Protein AF-A0A4U5NHH9-F1 (afdb_monomer_lite)

Foldseek 3Di:
DLVQLVCVVVVVDDLVVLVVVCVVVVVFDLVDALQVQQVVLVPPPPDDPDDDDDDDDDDPPPPPPPPPDPPPPFLLWFFDDDDPPQQPLNDPSGPDDPSSLCLQAPADDPDPVCPVVVVSSLSRHPNPDVVSVVVVCVLVVLLVLLLCCQVPAFKKFFDLDAADDPDDDDDVVVVVLVNRAIFTHHDDPVVCVVSVVVLSNGHLHSLNVSLVSNLVSLQVLLVCCLPVQSVRGIHGALQSVLVSVLSCVSSSNLVVLLVSLLSVLVSLQSNLVSCVNNVRQFQRLPRSLSNLLLSLLSCLVVVVVLLPDPCNLSSLLSLLVSLVVQLPPPDLLHFHALSSLLSLQSSLLSLVSSCVVPVVSVPRDDNVSSVVQFADLDAPPDAFDADDDDQLVVLLVVLVCLVGPLTDRNVVLVVLLVVVVDTNNLLSNLLSLLVSLLVVFPPLVSLLSSLSSNSSSLSSDQSQSSNLQVLLLLLVFQPNPDNNAPPPDPSNDPDPRSLLSNLSSLLLNCLSNSYPPQSSLVRLLRGQQVVLLDLDADDPPVSLVSSLSSLLSSLQNVLLLLLLASDLIDRNVVPDDDDDPRDGSSSSSSSSNLSPRCLVVLLSVLQSLLCNLPPDPDPDPSSVSSCPSVPDPCCVSPVNSSSVSSLLSNLQHPSQLVSVLVCLVVVVLCSNVSHPDLLSSLLSLLRNNDHPVCVVVSVLLNVQVVPDLLSNLLSLLVPDDPRCVSSSVSSLVSVLVVLVVVLVPDDDPVVNVVSVVVSVVSVVSNVVSVVVSVVVVPCVPPVDDDPPPPPPPDSDD

Sequence (797 aa):
MLLFYELQRTGIFSHAKYVQALIRTGELSPEHPVMLKLRDGGSEDKGSLADKENGREFREEVIKPRSSDKSGKDAKAELIEDEPDNHILMSKNDNLTRHERFLIHLPIQQIEMNRSERNQRLVMLYGISDEREHATVTPRKVADNIVKIWQKKVNLEVPDLPPLPKTIVDASAKEVMNNREPKFRRKPAETYAECIATFKTQTYYDQHVIAAMCAESFIDMFRDFVSKGSSSHVIPTSESLDVLFYLMEYCQNINEIISISIELIPLLIAADDVLSQRQIPIIPGSLSAQHGYVITTYLSSHYQYFLMHPDAYKVLRGLFKLVEPQLRCKDRESCISAWARSISIFMLTAKMDLIKVNKDLVVVGKLSDLKSVFPSADVPSSPPKYSNGDRESAFSEMMKDLKLRRFMNYFDFKKKLSLLGQPGAGVSLVVAAFTAARDCGRRVEVLSDIATLVAHFAANKSIEADIYVVIDELCCSQKCKDKILPSSSRLKTDDIENIYAMATLTALLAAKHCVSAHALIVRLLEGVFRPFTGGKPIPGADKLEHMYRGLLLGTFIISMLICGTELPFCVDPVKQEKPGDRMPSDIRGIRTLFIRELNDTLMPILSILFLVAEPDKGDDDRATARTAWFKAPQYTASIQPVLKAAIRSICEQDWVNQRVFELCEKGRLEMFAKLRNNSQSQKIIRLALRRKCERNLKEELIANAENTVRLFLTRLFSSMNVWNMRAIIYDLRLMIKENEKIEKSTHTAFTQHQMLHLYDNLTQTIAGSCREYFMTMSPDKEGLQPIKVGKGFQLSR

pLDDT: mean 79.57, std 16.96, range [22.41, 98.44]

InterPro domains:
  IPR021990 Mediator complex, subunit Med12, LCEWAV-domain [PF12145] (2-125)

Organism: Steinernema carpocapsae (NCBI:txid34508)

Structure (mmCIF, N/CA/C/O backbone):
data_AF-A0A4U5NHH9-F1
#
_entry.id   AF-A0A4U5NHH9-F1
#
loop_
_atom_site.group_PDB
_atom_site.id
_atom_site.type_symbol
_atom_site.label_atom_id
_atom_site.label_alt_id
_atom_site.label_comp_id
_atom_site.label_asym_id
_atom_site.label_entity_id
_atom_site.label_seq_id
_atom_site.pdbx_PDB_ins_code
_atom_site.Cartn_x
_atom_site.Cartn_y
_atom_site.Cartn_z
_atom_site.occupancy
_atom_site.B_iso_or_equiv
_atom_site.auth_seq_id
_atom_site.auth_comp_id
_atom_site.auth_asym_id
_atom_site.auth_atom_id
_atom_site.pdbx_PDB_model_num
ATOM 1 N N . MET A 1 1 ? -22.330 -1.754 -6.423 1.00 69.25 1 MET A N 1
ATOM 2 C CA . MET A 1 1 ? -22.900 -1.338 -5.122 1.00 69.25 1 MET A CA 1
ATOM 3 C C . MET A 1 1 ? -22.380 -0.002 -4.625 1.00 69.25 1 MET A C 1
ATOM 5 O O . MET A 1 1 ? -23.215 0.847 -4.341 1.00 69.25 1 MET A O 1
ATOM 9 N N . LEU A 1 2 ? -21.061 0.231 -4.622 1.00 73.62 2 LEU A N 1
ATOM 10 C CA . LEU A 1 2 ? -20.434 1.511 -4.249 1.00 73.62 2 LEU A CA 1
ATOM 11 C C . LEU A 1 2 ? -21.160 2.761 -4.792 1.00 73.62 2 LEU A C 1
ATOM 13 O O . LEU A 1 2 ? -21.500 3.657 -4.030 1.00 73.62 2 LEU A O 1
ATOM 17 N N . LEU A 1 3 ? -21.476 2.791 -6.094 1.00 81.75 3 LEU A N 1
ATOM 18 C CA . LEU A 1 3 ? -22.177 3.924 -6.714 1.00 81.75 3 LEU A CA 1
ATOM 19 C C . LEU A 1 3 ? -23.520 4.247 -6.040 1.00 81.75 3 LEU A C 1
ATOM 21 O O . LEU A 1 3 ? -23.795 5.406 -5.761 1.00 81.75 3 LEU A O 1
ATOM 25 N N . PHE A 1 4 ? -24.360 3.246 -5.773 1.00 78.88 4 PHE A N 1
ATOM 26 C CA . PHE A 1 4 ? -25.671 3.486 -5.164 1.00 78.88 4 PHE A CA 1
ATOM 27 C C . PHE A 1 4 ? -25.554 3.972 -3.720 1.00 78.88 4 PHE A C 1
ATOM 29 O O . PHE A 1 4 ? -26.330 4.832 -3.311 1.00 78.88 4 PHE A O 1
ATOM 36 N N . TYR A 1 5 ? -24.569 3.467 -2.975 1.00 79.56 5 TYR A N 1
ATOM 37 C CA . TYR A 1 5 ? -24.285 3.954 -1.629 1.00 79.56 5 TYR A CA 1
ATOM 38 C C . TYR A 1 5 ? -23.876 5.436 -1.644 1.00 79.56 5 TYR A C 1
ATOM 40 O O . TYR A 1 5 ? -24.412 6.235 -0.878 1.00 79.56 5 TYR A O 1
ATOM 48 N N . GLU A 1 6 ? -23.017 5.841 -2.583 1.00 83.00 6 GLU A N 1
ATOM 49 C CA . GLU A 1 6 ? -22.634 7.248 -2.756 1.00 83.00 6 GLU A CA 1
ATOM 50 C C . GLU A 1 6 ? -23.805 8.136 -3.203 1.00 83.00 6 GLU A C 1
ATOM 52 O O . GLU A 1 6 ? -23.974 9.253 -2.706 1.00 83.00 6 GLU A O 1
ATOM 57 N N . LEU A 1 7 ? -24.669 7.640 -4.092 1.00 86.25 7 LEU A N 1
ATOM 58 C CA . LEU A 1 7 ? -25.895 8.345 -4.476 1.00 86.25 7 LEU A CA 1
ATOM 59 C C . LEU A 1 7 ? -26.855 8.505 -3.289 1.00 86.25 7 LEU A C 1
ATOM 61 O O . LEU A 1 7 ? -27.512 9.537 -3.171 1.00 86.25 7 LEU A O 1
ATOM 65 N N . GLN A 1 8 ? -26.922 7.518 -2.392 1.00 83.94 8 GLN A N 1
ATOM 66 C CA . GLN A 1 8 ? -27.705 7.622 -1.163 1.00 83.94 8 GLN A CA 1
ATOM 67 C C . GLN A 1 8 ? -27.115 8.662 -0.209 1.00 83.94 8 GLN A C 1
ATOM 69 O O . GLN A 1 8 ? -27.837 9.524 0.288 1.00 83.94 8 GLN A O 1
ATOM 74 N N . ARG A 1 9 ? -25.797 8.628 0.006 1.00 81.44 9 ARG A N 1
ATOM 75 C CA . ARG A 1 9 ? -25.081 9.576 0.872 1.00 81.44 9 ARG A CA 1
ATOM 76 C C . ARG A 1 9 ? -25.220 11.023 0.399 1.00 81.44 9 ARG A C 1
ATOM 78 O O . ARG A 1 9 ? -25.359 11.928 1.213 1.00 81.44 9 ARG A O 1
ATOM 85 N N . THR A 1 10 ? -25.195 11.240 -0.912 1.00 84.19 10 THR A N 1
ATOM 86 C CA . THR A 1 10 ? -25.383 12.565 -1.528 1.00 84.19 10 THR A CA 1
ATOM 87 C C . THR A 1 10 ? -26.850 12.997 -1.604 1.00 84.19 10 THR A C 1
ATOM 89 O O . THR A 1 10 ? -27.135 14.106 -2.049 1.00 84.19 10 THR A O 1
ATOM 92 N N . GLY A 1 11 ? -27.790 12.149 -1.169 1.00 84.25 11 GLY A N 1
ATOM 93 C CA . GLY A 1 11 ? -29.225 12.432 -1.187 1.00 84.25 11 GLY A CA 1
ATOM 94 C C . GLY A 1 11 ? -29.874 12.350 -2.573 1.00 84.25 11 GLY A C 1
ATOM 95 O O . GLY A 1 11 ? -31.059 12.650 -2.704 1.00 84.25 11 GLY A O 1
ATOM 96 N N . ILE A 1 12 ? -29.130 11.930 -3.602 1.00 88.62 12 ILE A N 1
ATOM 97 C CA . ILE A 1 12 ? -29.624 11.764 -4.978 1.00 88.62 12 ILE A CA 1
ATOM 98 C C . ILE A 1 12 ? -30.535 10.532 -5.080 1.00 88.62 12 ILE A C 1
ATOM 100 O O . ILE A 1 12 ? -31.509 10.525 -5.831 1.00 88.62 12 ILE A O 1
ATOM 104 N N . PHE A 1 13 ? -30.238 9.486 -4.307 1.00 88.62 13 PHE A N 1
ATOM 105 C CA . PHE A 1 13 ? -31.019 8.255 -4.246 1.00 88.62 13 PHE A CA 1
ATOM 106 C C . PHE A 1 13 ? -31.612 8.047 -2.847 1.00 88.62 13 PHE A C 1
ATOM 108 O O . PHE A 1 13 ? -30.952 8.271 -1.839 1.00 88.62 13 PHE A O 1
ATOM 115 N N . SER A 1 14 ? -32.858 7.572 -2.770 1.00 87.06 14 SER A N 1
ATOM 116 C CA . SER A 1 14 ? -33.499 7.192 -1.506 1.00 87.06 14 SER A CA 1
ATOM 117 C C . SER A 1 14 ? -33.954 5.742 -1.578 1.00 87.06 14 SER A C 1
ATOM 119 O O . SER A 1 14 ? -34.862 5.406 -2.344 1.00 87.06 14 SER A O 1
ATOM 121 N N . HIS A 1 15 ? -33.343 4.901 -0.741 1.00 87.38 15 HIS A N 1
ATOM 122 C CA . HIS A 1 15 ? -33.694 3.490 -0.624 1.00 87.38 15 HIS A CA 1
ATOM 123 C C . HIS A 1 15 ? -35.172 3.313 -0.249 1.00 87.38 15 HIS A C 1
ATOM 125 O O . HIS A 1 15 ? -35.880 2.545 -0.898 1.00 87.38 15 HIS A O 1
ATOM 131 N N . ALA A 1 16 ? -35.677 4.063 0.738 1.00 86.88 16 ALA A N 1
ATOM 132 C CA . ALA A 1 16 ? -37.088 3.995 1.118 1.00 86.88 16 ALA A CA 1
ATOM 133 C C . ALA A 1 16 ? -38.042 4.340 -0.024 1.00 86.88 16 ALA A C 1
ATOM 135 O O . ALA A 1 16 ? -38.977 3.583 -0.274 1.00 86.88 16 ALA A O 1
ATOM 136 N N . LYS A 1 17 ? -37.820 5.453 -0.740 1.00 89.62 17 LYS A N 1
ATOM 137 C CA . LYS A 1 17 ? -38.695 5.836 -1.864 1.00 89.62 17 LYS A CA 1
ATOM 138 C C . LYS A 1 17 ? -38.692 4.771 -2.956 1.00 89.62 17 LYS A C 1
ATOM 140 O O . LYS A 1 17 ? -39.743 4.459 -3.508 1.00 89.62 17 LYS A O 1
ATOM 145 N N . TYR A 1 18 ? -37.521 4.205 -3.233 1.00 89.94 18 TYR A N 1
ATOM 146 C CA . TYR A 1 18 ? -37.359 3.133 -4.201 1.00 89.94 18 TYR A CA 1
ATOM 147 C C . TYR A 1 18 ? -38.141 1.873 -3.799 1.00 89.94 18 TYR A C 1
ATOM 149 O O . TYR A 1 18 ? -38.974 1.406 -4.570 1.00 89.94 18 TYR A O 1
ATOM 157 N N . VAL A 1 19 ? -37.969 1.371 -2.570 1.00 90.25 19 VAL A N 1
ATOM 158 C CA . VAL A 1 19 ? -38.701 0.186 -2.083 1.00 90.25 19 VAL A CA 1
ATOM 159 C C . VAL A 1 19 ? -40.208 0.440 -2.007 1.00 90.25 19 VAL A C 1
ATOM 161 O O . VAL A 1 19 ? -40.994 -0.409 -2.414 1.00 90.25 19 VAL A O 1
ATOM 164 N N . GLN A 1 20 ? -40.638 1.619 -1.553 1.00 90.12 20 GLN A N 1
ATOM 165 C CA . GLN A 1 20 ? -42.059 1.982 -1.526 1.00 90.12 20 GLN A CA 1
ATOM 166 C C . GLN A 1 20 ? -42.687 1.994 -2.923 1.00 90.12 20 GLN A C 1
ATOM 168 O O . GLN A 1 20 ? -43.838 1.586 -3.066 1.00 90.12 20 GLN A O 1
ATOM 173 N N . ALA A 1 21 ? -41.961 2.449 -3.947 1.00 91.81 21 ALA A N 1
ATOM 174 C CA . ALA A 1 21 ? -42.442 2.409 -5.324 1.00 91.81 21 ALA A CA 1
ATOM 175 C C . ALA A 1 21 ? -42.633 0.966 -5.809 1.00 91.81 21 ALA A C 1
ATOM 177 O O . ALA A 1 21 ? -43.685 0.664 -6.361 1.00 91.81 21 ALA A O 1
ATOM 178 N N . LEU A 1 22 ? -41.680 0.075 -5.519 1.00 91.69 22 LEU A N 1
ATOM 179 C CA . LEU A 1 22 ? -41.764 -1.346 -5.879 1.00 91.69 22 LEU A CA 1
ATOM 180 C C . LEU A 1 22 ? -42.919 -2.070 -5.176 1.00 91.69 22 LEU A C 1
ATOM 182 O O . LEU A 1 22 ? -43.572 -2.922 -5.771 1.00 91.69 22 LEU A O 1
ATOM 186 N N . ILE A 1 23 ? -43.207 -1.708 -3.923 1.00 89.81 23 ILE A N 1
ATOM 187 C CA . ILE A 1 23 ? -44.384 -2.222 -3.210 1.00 89.81 23 ILE A CA 1
ATOM 188 C C . ILE A 1 23 ? -45.669 -1.727 -3.884 1.00 89.81 23 ILE A C 1
ATOM 190 O O . ILE A 1 23 ? -46.601 -2.497 -4.090 1.00 89.81 23 ILE A O 1
ATOM 194 N N . ARG A 1 24 ? -45.725 -0.444 -4.269 1.00 91.38 24 ARG A N 1
ATOM 195 C CA . ARG A 1 24 ? -46.897 0.137 -4.947 1.00 91.38 24 ARG A CA 1
ATOM 196 C C . ARG A 1 24 ? -47.147 -0.465 -6.328 1.00 91.38 24 ARG A C 1
ATOM 198 O O . ARG A 1 24 ? -48.305 -0.566 -6.716 1.00 91.38 24 ARG A O 1
ATOM 205 N N . THR A 1 25 ? -46.100 -0.831 -7.069 1.00 91.69 25 THR A N 1
ATOM 206 C CA . THR A 1 25 ? -46.230 -1.481 -8.385 1.00 91.69 25 THR A CA 1
ATOM 207 C C . THR A 1 25 ? -46.470 -2.989 -8.291 1.00 91.69 25 THR A C 1
ATOM 209 O O . THR A 1 25 ? -46.743 -3.614 -9.311 1.00 91.69 25 THR A O 1
ATOM 212 N N . GLY A 1 26 ? -46.411 -3.574 -7.087 1.00 86.94 26 GLY A N 1
ATOM 213 C CA . GLY A 1 26 ? -46.574 -5.012 -6.860 1.00 86.94 26 GLY A CA 1
ATOM 214 C C . GLY A 1 26 ? -45.333 -5.847 -7.193 1.00 86.94 26 GLY A C 1
ATOM 215 O O . GLY A 1 26 ? -45.392 -7.071 -7.136 1.00 86.94 26 GLY A O 1
ATOM 216 N N . GLU A 1 27 ? -44.203 -5.212 -7.516 1.00 86.56 27 GLU A N 1
ATOM 217 C CA . GLU A 1 27 ? -42.927 -5.886 -7.797 1.00 86.56 27 GLU A CA 1
ATOM 218 C C . GLU A 1 27 ? -42.275 -6.471 -6.534 1.00 86.56 27 GLU A C 1
ATOM 220 O O . GLU A 1 27 ? -41.502 -7.424 -6.620 1.00 86.56 27 GLU A O 1
ATOM 225 N N . LEU A 1 28 ? -42.592 -5.920 -5.356 1.00 87.56 28 LEU A N 1
ATOM 226 C CA . LEU A 1 28 ? -42.229 -6.469 -4.047 1.00 87.56 28 LEU A CA 1
ATOM 227 C C . LEU A 1 28 ? -43.479 -6.619 -3.174 1.00 87.56 28 LEU A C 1
ATOM 229 O O . LEU A 1 28 ? -44.285 -5.696 -3.082 1.00 87.56 28 LEU A O 1
ATOM 233 N N . SER A 1 29 ? -43.610 -7.752 -2.482 1.00 85.88 29 SER A N 1
ATOM 234 C CA . SER A 1 29 ? -44.716 -8.009 -1.553 1.00 85.88 29 SER A CA 1
ATOM 235 C C . SER A 1 29 ? -44.216 -8.660 -0.256 1.00 85.88 29 SER A C 1
ATOM 237 O O . SER A 1 29 ? -43.422 -9.599 -0.331 1.00 85.88 29 SER A O 1
ATOM 239 N N . PRO A 1 30 ? -44.691 -8.221 0.930 1.00 81.81 30 PRO A N 1
ATOM 240 C CA . PRO A 1 30 ? -44.375 -8.870 2.207 1.00 81.81 30 PRO A CA 1
ATOM 241 C C . PRO A 1 30 ? -44.902 -10.306 2.304 1.00 81.81 30 PRO A C 1
ATOM 243 O O . PRO A 1 30 ? -44.380 -11.082 3.098 1.00 81.81 30 PRO A O 1
ATOM 246 N N . GLU A 1 31 ? -45.937 -10.648 1.532 1.00 83.56 31 GLU A N 1
ATOM 247 C CA . GLU A 1 31 ? -46.537 -11.990 1.504 1.00 83.56 31 GLU A CA 1
ATOM 248 C C . GLU A 1 31 ? -45.665 -12.996 0.746 1.00 83.56 31 GLU A C 1
ATOM 250 O O . GLU A 1 31 ? -45.766 -14.196 0.977 1.00 83.56 31 GLU A O 1
ATOM 255 N N . HIS A 1 32 ? -44.764 -12.502 -0.111 1.00 85.38 32 HIS A N 1
ATOM 256 C CA . HIS A 1 32 ? -43.812 -13.314 -0.866 1.00 85.38 32 HIS A CA 1
ATOM 257 C C . HIS A 1 32 ? -42.369 -12.865 -0.572 1.00 85.38 32 HIS A C 1
ATOM 259 O O . HIS A 1 32 ? -41.725 -12.268 -1.444 1.00 85.38 32 HIS A O 1
ATOM 265 N N . PRO A 1 33 ? -41.857 -13.122 0.651 1.00 86.94 33 PRO A N 1
ATOM 266 C CA . PRO A 1 33 ? -40.507 -12.752 1.054 1.00 86.94 33 PRO A CA 1
ATOM 267 C C . PRO A 1 33 ? -39.437 -13.198 0.057 1.00 86.94 33 PRO A C 1
ATOM 269 O O . PRO A 1 33 ? -39.414 -14.344 -0.396 1.00 86.94 33 PRO A O 1
ATOM 272 N N . VAL A 1 34 ? -38.502 -12.298 -0.246 1.00 88.12 34 VAL A N 1
ATOM 273 C CA . VAL A 1 34 ? -37.460 -12.547 -1.255 1.00 88.12 34 VAL A CA 1
ATOM 274 C C . VAL A 1 34 ? -36.578 -13.747 -0.899 1.00 88.12 34 VAL A C 1
ATOM 276 O O . VAL A 1 34 ? -36.180 -14.503 -1.785 1.00 88.12 34 VAL A O 1
ATOM 279 N N . MET A 1 35 ? -36.285 -13.958 0.388 1.00 84.19 35 MET A N 1
ATOM 280 C CA . MET A 1 35 ? -35.386 -15.033 0.820 1.00 84.19 35 MET A CA 1
ATOM 281 C C . MET A 1 35 ? -35.997 -16.434 0.671 1.00 84.19 35 MET A C 1
ATOM 283 O O . MET A 1 35 ? -35.245 -17.398 0.547 1.00 84.19 35 MET A O 1
ATOM 287 N N . LEU A 1 36 ? -37.329 -16.564 0.588 1.00 81.19 36 LEU A N 1
ATOM 288 C CA . LEU A 1 36 ? -37.978 -17.847 0.282 1.00 81.19 36 LEU A CA 1
ATOM 289 C C . LEU A 1 36 ? -37.683 -18.292 -1.157 1.00 81.19 36 LEU A C 1
ATOM 291 O O . LEU A 1 36 ? -37.339 -19.447 -1.386 1.00 81.19 36 LEU A O 1
ATOM 295 N N . LYS A 1 37 ? -37.687 -17.358 -2.119 1.00 77.81 37 LYS A N 1
ATOM 296 C CA . LYS A 1 37 ? -37.381 -17.653 -3.533 1.00 77.81 37 LYS A CA 1
ATOM 297 C C . LYS A 1 37 ? -35.957 -18.172 -3.742 1.00 77.81 37 LYS A C 1
ATOM 299 O O . LYS A 1 37 ? -35.717 -18.988 -4.626 1.00 77.81 37 LYS A O 1
ATOM 304 N N . LEU A 1 38 ? -35.014 -17.697 -2.927 1.00 74.75 38 LEU A N 1
ATOM 305 C CA . LEU A 1 38 ? -33.631 -18.188 -2.911 1.00 74.75 38 LEU A CA 1
ATOM 306 C C . LEU A 1 38 ? -33.530 -19.636 -2.417 1.00 74.75 38 LEU A C 1
ATOM 308 O O . LEU A 1 38 ? -32.639 -20.363 -2.843 1.00 74.75 38 LEU A O 1
ATOM 312 N N . ARG A 1 39 ? -34.431 -20.052 -1.523 1.00 68.19 39 ARG A N 1
ATOM 313 C CA . ARG A 1 39 ? -34.451 -21.395 -0.937 1.00 68.19 39 ARG A CA 1
ATOM 314 C C . ARG A 1 39 ? -35.112 -22.412 -1.867 1.00 68.19 39 ARG A C 1
ATOM 316 O O . ARG A 1 39 ? -34.568 -23.499 -2.040 1.00 68.19 39 ARG A O 1
ATOM 323 N N . ASP A 1 40 ? -36.219 -22.034 -2.502 1.00 56.06 40 ASP A N 1
ATOM 324 C CA . ASP A 1 40 ? -36.973 -22.909 -3.413 1.00 56.06 40 ASP A CA 1
ATOM 325 C C . ASP A 1 40 ? -36.235 -23.174 -4.738 1.00 56.06 40 ASP A C 1
ATOM 327 O O . ASP A 1 40 ? -36.445 -24.202 -5.375 1.00 56.06 40 ASP A O 1
ATOM 331 N N . GLY A 1 41 ? -35.299 -22.302 -5.133 1.00 50.56 41 GLY A N 1
ATOM 332 C CA . GLY A 1 41 ? -34.417 -22.531 -6.285 1.00 50.56 41 GLY A CA 1
ATOM 333 C C . GLY A 1 41 ? -33.296 -23.557 -6.050 1.00 50.56 41 GLY A C 1
ATOM 334 O O . GLY A 1 41 ? -32.590 -23.902 -6.992 1.00 50.56 41 GLY A O 1
ATOM 335 N N . GLY A 1 42 ? -33.105 -24.036 -4.813 1.00 41.00 42 GLY A N 1
ATOM 336 C CA . GLY A 1 42 ? -32.042 -24.981 -4.446 1.00 41.00 42 GLY A CA 1
ATOM 337 C C . GLY A 1 42 ? -32.467 -26.454 -4.388 1.00 41.00 42 GLY A C 1
ATOM 338 O O . GLY A 1 42 ? -31.621 -27.312 -4.133 1.00 41.00 42 GLY A O 1
ATOM 339 N N . SER A 1 43 ? -33.753 -26.765 -4.588 1.00 33.81 43 SER A N 1
ATOM 340 C CA . SER A 1 43 ? -34.321 -28.108 -4.376 1.00 33.81 43 SER A CA 1
ATOM 341 C C . SER A 1 43 ? -34.716 -28.880 -5.641 1.00 33.81 43 SER A C 1
ATOM 343 O O . SER A 1 43 ? -35.137 -30.027 -5.514 1.00 33.81 43 SER A O 1
ATOM 345 N N . GLU A 1 44 ? -34.532 -28.334 -6.847 1.00 34.78 44 GLU A N 1
ATOM 346 C CA . GLU A 1 44 ? -34.927 -29.005 -8.104 1.00 34.78 44 GLU A CA 1
ATOM 347 C C . GLU A 1 44 ? -33.790 -29.696 -8.884 1.00 34.78 44 GLU A C 1
ATOM 349 O O . GLU A 1 44 ? -33.985 -30.056 -10.037 1.00 34.78 44 GLU A O 1
ATOM 354 N N . ASP A 1 45 ? -32.633 -29.980 -8.272 1.00 35.28 45 ASP A N 1
ATOM 355 C CA . ASP A 1 45 ? -31.540 -30.708 -8.959 1.00 35.28 45 ASP A CA 1
ATOM 356 C C . ASP A 1 45 ? -31.234 -32.088 -8.347 1.00 35.28 45 ASP A C 1
ATOM 358 O O . ASP A 1 45 ? -30.093 -32.544 -8.243 1.00 35.28 45 ASP A O 1
ATOM 362 N N . LYS A 1 46 ? -32.294 -32.789 -7.923 1.00 33.53 46 LYS A N 1
ATOM 363 C CA . LYS A 1 46 ? -32.277 -34.233 -7.630 1.00 33.53 46 LYS A CA 1
ATOM 364 C C . LYS A 1 46 ? -33.548 -34.913 -8.135 1.00 33.53 46 LYS A C 1
ATOM 366 O O . LYS A 1 46 ? -34.302 -35.495 -7.362 1.00 33.53 46 LYS A O 1
ATOM 371 N N . GLY A 1 47 ? -33.786 -34.860 -9.442 1.00 31.66 47 GLY A N 1
ATOM 372 C CA . GLY A 1 47 ? -34.864 -35.648 -10.034 1.00 31.66 47 GLY A CA 1
ATOM 373 C C . GLY A 1 47 ? -35.176 -35.325 -11.485 1.00 31.66 47 GLY A C 1
ATOM 374 O O . GLY A 1 47 ? -36.215 -34.742 -11.748 1.00 31.66 47 GLY A O 1
ATOM 375 N N . SER A 1 48 ? -34.297 -35.710 -12.416 1.00 27.16 48 SER A N 1
ATOM 376 C CA . SER A 1 48 ? -34.642 -36.220 -13.765 1.00 27.16 48 SER A CA 1
ATOM 377 C C . SER A 1 48 ? -33.413 -36.212 -14.683 1.00 27.16 48 SER A C 1
ATOM 379 O O . SER A 1 48 ? -33.281 -35.425 -15.612 1.00 27.16 48 SER A O 1
ATOM 381 N N . LEU A 1 49 ? -32.496 -37.155 -14.453 1.00 32.69 49 LEU A N 1
ATOM 382 C CA . LEU A 1 49 ? -31.588 -37.624 -15.505 1.00 32.69 49 LEU A CA 1
ATOM 383 C C . LEU A 1 49 ? -32.340 -38.646 -16.369 1.00 32.69 49 LEU A C 1
ATOM 385 O O . LEU A 1 49 ? -32.089 -39.842 -16.278 1.00 32.69 49 LEU A O 1
ATOM 389 N N . ALA A 1 50 ? -33.321 -38.171 -17.132 1.00 32.19 50 ALA A N 1
ATOM 390 C CA . ALA A 1 50 ? -33.893 -38.830 -18.303 1.00 32.19 50 ALA A CA 1
ATOM 391 C C . ALA A 1 50 ? -34.895 -37.860 -18.940 1.00 32.19 50 ALA A C 1
ATOM 393 O O . ALA A 1 50 ? -35.712 -37.272 -18.240 1.00 32.19 50 ALA A O 1
ATOM 394 N N . ASP A 1 51 ? -34.823 -37.733 -20.259 1.00 32.28 51 ASP A N 1
ATOM 395 C CA . ASP A 1 51 ? -35.775 -37.036 -21.125 1.00 32.28 51 ASP A CA 1
ATOM 396 C C . ASP A 1 51 ? -35.743 -35.504 -21.114 1.00 32.28 51 ASP A C 1
ATOM 398 O O . ASP A 1 51 ? -36.586 -34.828 -20.527 1.00 32.28 51 ASP A O 1
ATOM 402 N N . LYS A 1 52 ? -34.796 -34.967 -21.895 1.00 29.83 52 LYS A N 1
ATOM 403 C CA . LYS A 1 52 ? -35.024 -33.872 -22.861 1.00 29.83 52 LYS A CA 1
ATOM 404 C C . LYS A 1 52 ? -33.817 -33.741 -23.797 1.00 29.83 52 LYS A C 1
ATOM 406 O O . LYS A 1 52 ? -33.067 -32.771 -23.774 1.00 29.83 52 LYS A O 1
ATOM 411 N N . GLU A 1 53 ? -33.641 -34.749 -24.650 1.00 31.95 53 GLU A N 1
ATOM 412 C CA . GLU A 1 53 ? -33.075 -34.501 -25.975 1.00 31.95 53 GLU A CA 1
ATOM 413 C C . GLU A 1 53 ? -34.095 -33.702 -26.804 1.00 31.95 53 GLU A C 1
ATOM 415 O O . GLU A 1 53 ? -35.301 -33.925 -26.703 1.00 31.95 53 GLU A O 1
ATOM 420 N N . ASN A 1 54 ? -33.578 -32.815 -27.656 1.00 28.47 54 ASN A N 1
ATOM 421 C CA . ASN A 1 54 ? -34.267 -32.015 -28.678 1.00 28.47 54 ASN A CA 1
ATOM 422 C C . ASN A 1 54 ? -34.847 -30.658 -28.248 1.00 28.47 54 ASN A C 1
ATOM 424 O O . ASN A 1 54 ? -36.050 -30.457 -28.126 1.00 28.47 54 ASN A O 1
ATOM 428 N N . GLY A 1 55 ? -33.949 -29.672 -28.191 1.00 25.95 55 GLY A N 1
ATOM 429 C CA . GLY A 1 55 ? -34.265 -28.248 -28.297 1.00 25.95 55 GLY A CA 1
ATOM 430 C C . GLY A 1 55 ? -32.983 -27.437 -28.471 1.00 25.95 55 GLY A C 1
ATOM 431 O O . GLY A 1 55 ? -32.330 -27.095 -27.494 1.00 25.95 55 GLY A O 1
ATOM 432 N N . ARG A 1 56 ? -32.570 -27.196 -29.721 1.00 30.92 56 ARG A N 1
ATOM 433 C CA . ARG A 1 56 ? -31.403 -26.367 -30.062 1.00 30.92 56 ARG A CA 1
ATOM 434 C C . ARG A 1 56 ? -31.664 -24.912 -29.658 1.00 30.92 56 ARG A C 1
ATOM 436 O O . ARG A 1 56 ? -32.412 -24.229 -30.348 1.00 30.92 56 ARG A O 1
ATOM 443 N N . GLU A 1 57 ? -30.975 -24.429 -28.631 1.00 25.19 57 GLU A N 1
ATOM 444 C CA . GLU A 1 57 ? -30.714 -23.001 -28.434 1.00 25.19 57 GLU A CA 1
ATOM 445 C C . GLU A 1 57 ? -29.209 -22.734 -28.535 1.00 25.19 57 GLU A C 1
ATOM 447 O O . GLU A 1 57 ? -28.374 -23.465 -27.999 1.00 25.19 57 GLU A O 1
ATOM 452 N N . PHE A 1 58 ? -28.882 -21.706 -29.316 1.00 23.59 58 PHE A N 1
ATOM 453 C CA . PHE A 1 58 ? -27.540 -21.278 -29.688 1.00 23.59 58 PHE A CA 1
ATOM 454 C C . PHE A 1 58 ? -26.704 -20.924 -28.448 1.00 23.59 58 PHE A C 1
ATOM 456 O O . PHE A 1 58 ? -26.820 -19.836 -27.887 1.00 23.59 58 PHE A O 1
ATOM 463 N N . ARG A 1 59 ? -25.796 -21.822 -28.058 1.00 24.86 59 ARG A N 1
ATOM 464 C CA . ARG A 1 59 ? -24.576 -21.432 -27.349 1.00 24.86 59 ARG A CA 1
ATOM 465 C C . ARG A 1 59 ? -23.643 -20.788 -28.369 1.00 24.86 59 ARG A C 1
ATOM 467 O O . ARG A 1 59 ? -23.175 -21.467 -29.279 1.00 24.86 59 ARG A O 1
ATOM 474 N N . GLU A 1 60 ? -23.336 -19.505 -28.198 1.00 23.84 60 GLU A N 1
ATOM 475 C CA . GLU A 1 60 ? -22.065 -18.962 -28.679 1.00 23.84 60 GLU A CA 1
ATOM 476 C C . GLU A 1 60 ? -20.948 -19.698 -27.934 1.00 23.84 60 GLU A C 1
ATOM 478 O O . GLU A 1 60 ? -20.524 -19.330 -26.837 1.00 23.84 60 GLU A O 1
ATOM 483 N N . GLU A 1 61 ? -20.501 -20.808 -28.517 1.00 22.41 61 GLU A N 1
ATOM 484 C CA . GLU A 1 61 ? -19.185 -21.339 -28.226 1.00 22.41 61 GLU A CA 1
ATOM 485 C C . GLU A 1 61 ? -18.184 -20.252 -28.603 1.00 22.41 61 GLU A C 1
ATOM 487 O O . GLU A 1 61 ? -17.957 -19.954 -29.776 1.00 22.41 61 GLU A O 1
ATOM 492 N N . VAL A 1 62 ? -17.582 -19.642 -27.584 1.00 25.80 62 VAL A N 1
ATOM 493 C CA . VAL A 1 62 ? -16.313 -18.941 -27.723 1.00 25.80 62 VAL A CA 1
ATOM 494 C C . VAL A 1 62 ? -15.329 -19.972 -28.262 1.00 25.80 62 VAL A C 1
ATOM 496 O O . VAL A 1 62 ? -14.749 -20.764 -27.516 1.00 25.80 62 VAL A O 1
ATOM 499 N N . ILE A 1 63 ? -15.192 -19.993 -29.586 1.00 24.19 63 ILE A N 1
ATOM 500 C CA . ILE A 1 63 ? -14.150 -20.712 -30.299 1.00 24.19 63 ILE A CA 1
ATOM 501 C C . ILE A 1 63 ? -12.841 -20.155 -29.752 1.00 24.19 63 ILE A C 1
ATOM 503 O O . ILE A 1 63 ? -12.381 -19.089 -30.155 1.00 24.19 63 ILE A O 1
ATOM 507 N N . LYS A 1 64 ? -12.238 -20.872 -28.797 1.00 24.38 64 LYS A N 1
ATOM 508 C CA . LYS A 1 64 ? -10.816 -20.722 -28.509 1.00 24.38 64 LYS A CA 1
ATOM 509 C C . LYS A 1 64 ? -10.106 -20.970 -29.837 1.00 24.38 64 LYS A C 1
ATOM 511 O O . LYS A 1 64 ? -10.233 -22.081 -30.367 1.00 24.38 64 LYS A O 1
ATOM 516 N N . PRO A 1 65 ? -9.368 -19.999 -30.398 1.00 23.12 65 PRO A N 1
ATOM 517 C CA . PRO A 1 65 ? -8.503 -20.303 -31.515 1.00 23.12 65 PRO A CA 1
ATOM 518 C C . PRO A 1 65 ? -7.530 -21.367 -31.014 1.00 23.12 65 PRO A C 1
ATOM 520 O O . PRO A 1 65 ? -6.796 -21.144 -30.050 1.00 23.12 65 PRO A O 1
ATOM 523 N N . ARG A 1 66 ? -7.550 -22.550 -31.634 1.00 22.69 66 ARG A N 1
ATOM 524 C CA . ARG A 1 66 ? -6.415 -23.466 -31.565 1.00 22.69 66 ARG A CA 1
ATOM 525 C C . ARG A 1 66 ? -5.252 -22.725 -32.215 1.00 22.69 66 ARG A C 1
ATOM 527 O O . ARG A 1 66 ? -5.084 -22.789 -33.428 1.00 22.69 66 ARG A O 1
ATOM 534 N N . SER A 1 67 ? -4.480 -21.996 -31.415 1.00 26.64 67 SER A N 1
ATOM 535 C CA . SER A 1 67 ? -3.137 -21.604 -31.800 1.00 26.64 67 SER A CA 1
ATOM 536 C C . SER A 1 67 ? -2.359 -22.898 -31.993 1.00 26.64 67 SER A C 1
ATOM 538 O O . SER A 1 67 ? -2.077 -23.658 -31.065 1.00 26.64 67 SER A O 1
ATOM 540 N N . SER A 1 68 ? -2.072 -23.205 -33.250 1.00 27.05 68 SER A N 1
ATOM 541 C CA . SER A 1 68 ? -1.014 -24.127 -33.611 1.00 27.05 68 SER A CA 1
ATOM 542 C C . SER A 1 68 ? 0.312 -23.473 -33.237 1.00 27.05 68 SER A C 1
ATOM 544 O O . SER A 1 68 ? 1.013 -22.952 -34.095 1.00 27.05 68 SER A O 1
ATOM 546 N N . ASP A 1 69 ? 0.633 -23.489 -31.949 1.00 27.36 69 ASP A N 1
ATOM 547 C CA . ASP A 1 69 ? 1.961 -23.180 -31.451 1.00 27.36 69 ASP A CA 1
ATOM 548 C C . ASP A 1 69 ? 2.380 -24.286 -30.487 1.00 27.36 69 ASP A C 1
ATOM 550 O O . ASP A 1 69 ? 2.071 -24.302 -29.294 1.00 27.36 69 ASP A O 1
ATOM 554 N N . LYS A 1 70 ? 3.126 -25.252 -31.027 1.00 27.97 70 LYS A N 1
ATOM 555 C CA . LYS A 1 70 ? 3.934 -26.195 -30.246 1.00 27.97 70 LYS A CA 1
ATOM 556 C C . LYS A 1 70 ? 5.166 -25.479 -29.655 1.00 27.97 70 LYS A C 1
ATOM 558 O O . LYS A 1 70 ? 6.281 -25.971 -29.784 1.00 27.97 70 LYS A O 1
ATOM 563 N N . SER A 1 71 ? 4.968 -24.322 -29.023 1.00 31.39 71 SER A N 1
ATOM 564 C CA . SER A 1 71 ? 6.028 -23.494 -28.427 1.00 31.39 71 SER A CA 1
ATOM 565 C C . SER A 1 71 ? 5.663 -22.908 -27.048 1.00 31.39 71 SER A C 1
ATOM 567 O O . SER A 1 71 ? 6.473 -22.218 -26.440 1.00 31.39 71 SER A O 1
ATOM 569 N N . GLY A 1 72 ? 4.483 -23.219 -26.495 1.00 29.75 72 GLY A N 1
ATOM 570 C CA . GLY A 1 72 ? 3.953 -22.577 -25.280 1.00 29.75 72 GLY A CA 1
ATOM 571 C C . GLY A 1 72 ? 3.954 -23.402 -23.986 1.00 29.75 72 GLY A C 1
ATOM 572 O O . GLY A 1 72 ? 3.039 -23.230 -23.189 1.00 29.75 72 GLY A O 1
ATOM 573 N N . LYS A 1 73 ? 4.910 -24.315 -23.756 1.00 33.91 73 LYS A N 1
ATOM 574 C CA . LYS A 1 73 ? 5.006 -25.077 -22.484 1.00 33.91 73 LYS A CA 1
ATOM 575 C C . LYS A 1 73 ? 6.103 -24.604 -21.515 1.00 33.91 73 LYS A C 1
ATOM 577 O O . LYS A 1 73 ? 6.323 -25.263 -20.507 1.00 33.91 73 LYS A O 1
ATOM 582 N N . ASP A 1 74 ? 6.719 -23.446 -21.762 1.00 37.88 74 ASP A N 1
ATOM 583 C CA . ASP A 1 74 ? 7.851 -22.937 -20.968 1.00 37.88 74 ASP A CA 1
ATOM 584 C C . ASP A 1 74 ? 7.601 -21.551 -20.329 1.00 37.88 74 ASP A C 1
ATOM 586 O O . ASP A 1 74 ? 8.514 -20.729 -20.215 1.00 37.88 74 ASP A O 1
ATOM 590 N N . ALA A 1 75 ? 6.376 -21.238 -19.893 1.00 43.72 75 ALA A N 1
ATOM 591 C CA . ALA A 1 75 ? 6.142 -20.016 -19.119 1.00 43.72 75 ALA A CA 1
ATOM 592 C C . ALA A 1 75 ? 6.573 -20.218 -17.653 1.00 43.72 75 ALA A C 1
ATOM 594 O O . ALA A 1 75 ? 5.784 -20.591 -16.796 1.00 43.72 75 ALA A O 1
ATOM 595 N N . LYS A 1 76 ? 7.851 -19.964 -17.334 1.00 67.56 76 LYS A N 1
ATOM 596 C CA . LYS A 1 76 ? 8.325 -19.978 -15.933 1.00 67.56 76 LYS A CA 1
ATOM 597 C C . LYS A 1 76 ? 7.843 -18.779 -15.106 1.00 67.56 76 LYS A C 1
ATOM 599 O O . LYS A 1 76 ? 8.007 -18.810 -13.892 1.00 67.56 76 LYS A O 1
ATOM 604 N N . ALA A 1 77 ? 7.289 -17.732 -15.724 1.00 76.88 77 ALA A N 1
ATOM 605 C CA . ALA A 1 77 ? 6.758 -16.565 -15.020 1.00 76.88 77 ALA A CA 1
ATOM 606 C C . ALA A 1 77 ? 5.403 -16.129 -15.596 1.00 76.88 77 ALA A C 1
ATOM 608 O O . ALA A 1 77 ? 5.302 -15.867 -16.796 1.00 76.88 77 ALA A O 1
ATOM 609 N N . GLU A 1 78 ? 4.388 -16.026 -14.740 1.00 82.31 78 GLU A N 1
ATOM 610 C CA . GLU A 1 78 ? 2.990 -15.788 -15.114 1.00 82.31 78 GLU A CA 1
ATOM 611 C C . GLU A 1 78 ? 2.379 -14.637 -14.306 1.00 82.31 78 GLU A C 1
ATOM 613 O O . GLU A 1 78 ? 2.785 -14.343 -13.177 1.00 82.31 78 GLU A O 1
ATOM 618 N N . LEU A 1 79 ? 1.400 -13.954 -14.902 1.00 82.69 79 LEU A N 1
ATOM 619 C CA . LEU A 1 79 ? 0.632 -12.923 -14.211 1.00 82.69 79 LEU A CA 1
ATOM 620 C C . LEU A 1 79 ? -0.372 -13.570 -13.261 1.00 82.69 79 LEU A C 1
ATOM 622 O O . LEU A 1 79 ? -0.944 -14.610 -13.564 1.00 82.69 79 LEU A O 1
ATOM 626 N N . ILE A 1 80 ? -0.635 -12.909 -12.138 1.00 79.19 80 ILE A N 1
ATOM 627 C CA . ILE A 1 80 ? -1.642 -13.371 -11.182 1.00 79.19 80 ILE A CA 1
ATOM 628 C C . ILE A 1 80 ? -3.034 -13.185 -11.796 1.00 79.19 80 ILE A C 1
ATOM 630 O O . ILE A 1 80 ? -3.381 -12.074 -12.222 1.00 79.19 80 ILE A O 1
ATOM 634 N N . GLU A 1 81 ? -3.808 -14.267 -11.871 1.00 71.69 81 GLU A N 1
ATOM 635 C CA . GLU A 1 81 ? -5.231 -14.244 -12.220 1.00 71.69 81 GLU A CA 1
ATOM 636 C C . GLU A 1 81 ? -6.047 -13.646 -11.070 1.00 71.69 81 GLU A C 1
ATOM 638 O O . GLU A 1 81 ? -5.838 -14.007 -9.912 1.00 71.69 81 GLU A O 1
ATOM 643 N N . ASP A 1 82 ? -6.966 -12.733 -11.390 1.00 60.72 82 ASP A N 1
ATOM 644 C CA . ASP A 1 82 ? -7.896 -12.193 -10.398 1.00 60.72 82 ASP A CA 1
ATOM 645 C C . ASP A 1 82 ? -9.075 -13.147 -10.223 1.00 60.72 82 ASP A C 1
ATOM 647 O O . ASP A 1 82 ? -9.587 -13.699 -11.203 1.00 60.72 82 ASP A O 1
ATOM 651 N N . GLU A 1 83 ? -9.542 -13.298 -8.985 1.00 58.72 83 GLU A N 1
ATOM 652 C CA . GLU A 1 83 ? -10.828 -13.942 -8.752 1.00 58.72 83 GLU A CA 1
ATOM 653 C C . GLU A 1 83 ? -11.956 -13.091 -9.358 1.00 58.72 83 GLU A C 1
ATOM 655 O O . GLU A 1 83 ? -11.922 -11.857 -9.277 1.00 58.72 83 GLU A O 1
ATOM 660 N N . PRO A 1 84 ? -12.958 -13.716 -10.001 1.00 58.03 84 PRO A N 1
ATOM 661 C CA . PRO A 1 84 ? -14.094 -12.984 -10.535 1.00 58.03 84 PRO A CA 1
ATOM 662 C C . PRO A 1 84 ? -14.838 -12.273 -9.397 1.00 58.03 84 PRO A C 1
ATOM 664 O O . PRO A 1 84 ? -15.172 -12.898 -8.394 1.00 58.03 84 PRO A O 1
ATOM 667 N N . ASP A 1 85 ? -15.149 -10.987 -9.586 1.00 56.69 85 ASP A N 1
ATOM 668 C CA . ASP A 1 85 ? -15.930 -10.149 -8.657 1.00 56.69 85 ASP A CA 1
ATOM 669 C C . ASP A 1 85 ? -17.420 -10.547 -8.657 1.00 56.69 85 ASP A C 1
ATOM 671 O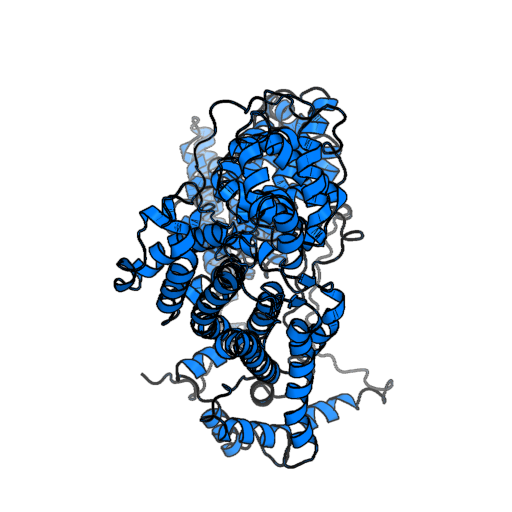 O . ASP A 1 85 ? -18.315 -9.783 -9.017 1.00 56.69 85 ASP A O 1
ATOM 675 N N . ASN A 1 86 ? -17.693 -11.809 -8.332 1.00 60.62 86 ASN A N 1
ATOM 676 C CA . ASN A 1 86 ? -19.029 -12.355 -8.188 1.00 60.62 86 ASN A CA 1
ATOM 677 C C . ASN A 1 86 ? -19.239 -12.677 -6.712 1.00 60.62 86 ASN A C 1
ATOM 679 O O . ASN A 1 86 ? -18.800 -13.716 -6.221 1.00 60.62 86 ASN A O 1
ATOM 683 N N . HIS A 1 87 ? -19.948 -11.801 -5.999 1.00 67.19 87 HIS A N 1
ATOM 684 C CA . HIS A 1 87 ? -20.446 -12.148 -4.670 1.00 67.19 87 HIS A CA 1
ATOM 685 C C . HIS A 1 87 ? -21.263 -13.444 -4.761 1.00 67.19 87 HIS A C 1
ATOM 687 O O . HIS A 1 87 ? -22.047 -13.617 -5.696 1.00 67.19 87 HIS A O 1
ATOM 693 N N . ILE A 1 88 ? -21.168 -14.303 -3.744 1.00 63.12 88 ILE A N 1
ATOM 694 C CA . ILE A 1 88 ? -21.837 -15.621 -3.685 1.00 63.12 88 ILE A CA 1
ATOM 695 C C . ILE A 1 88 ? -23.358 -15.531 -3.950 1.00 63.12 88 ILE A C 1
ATOM 697 O O . ILE A 1 88 ? -23.962 -16.465 -4.455 1.00 63.12 88 ILE A O 1
ATOM 701 N N . LEU A 1 89 ? -23.964 -14.371 -3.677 1.00 63.31 89 LEU A N 1
ATOM 702 C CA . LEU A 1 89 ? -25.399 -14.081 -3.795 1.00 63.31 89 LEU A CA 1
ATOM 703 C C . LEU A 1 89 ? -25.712 -13.113 -4.962 1.00 63.31 89 LEU A C 1
ATOM 705 O O . LEU A 1 89 ? -26.754 -12.459 -4.978 1.00 63.31 89 LEU A O 1
ATOM 709 N N . MET A 1 90 ? -24.763 -12.914 -5.880 1.00 62.75 90 MET A N 1
ATOM 710 C CA . MET A 1 90 ? -24.919 -12.170 -7.142 1.00 62.75 90 MET A CA 1
ATOM 711 C C . MET A 1 90 ? -24.837 -13.116 -8.356 1.00 62.75 90 MET A C 1
ATOM 713 O O . MET A 1 90 ? -24.766 -12.647 -9.493 1.00 62.75 90 MET A O 1
ATOM 717 N N . SER A 1 91 ? -24.856 -14.435 -8.126 1.00 59.50 91 SER A N 1
ATOM 718 C CA . SER A 1 91 ? -24.864 -15.461 -9.168 1.00 59.50 91 SER A CA 1
ATOM 719 C C . SER A 1 91 ? -25.969 -15.196 -10.207 1.00 59.50 91 SER A C 1
ATOM 721 O O . SER A 1 91 ? -27.095 -14.782 -9.899 1.00 59.50 91 SER A O 1
ATOM 723 N N . LYS A 1 92 ? -25.625 -15.412 -11.484 1.00 54.06 92 LYS A N 1
ATOM 724 C CA . LYS A 1 92 ? -26.558 -15.271 -12.614 1.00 54.06 92 LYS A CA 1
ATOM 725 C C . LYS A 1 92 ? -27.608 -16.387 -12.660 1.00 54.06 92 LYS A C 1
ATOM 727 O O . LYS A 1 92 ? -28.592 -16.214 -13.370 1.00 54.06 92 LYS A O 1
ATOM 732 N N . ASN A 1 93 ? -27.416 -17.477 -11.914 1.00 54.25 93 ASN A N 1
ATOM 733 C CA . ASN A 1 93 ? -28.261 -18.673 -11.966 1.00 54.25 93 ASN A CA 1
ATOM 734 C C . ASN A 1 93 ? -29.425 -18.661 -10.960 1.00 54.25 93 ASN A C 1
ATOM 736 O O . ASN A 1 93 ? -30.108 -19.667 -10.807 1.00 54.25 93 ASN A O 1
ATOM 740 N N . ASP A 1 94 ? -29.673 -17.533 -10.294 1.00 62.69 94 ASP A N 1
ATOM 741 C CA . ASP A 1 94 ? -30.695 -17.432 -9.256 1.00 62.69 94 ASP A CA 1
ATOM 742 C C . ASP A 1 94 ? -31.963 -16.796 -9.861 1.00 62.69 94 ASP A C 1
ATOM 744 O O . ASP A 1 94 ? -31.862 -15.773 -10.551 1.00 62.69 94 ASP A O 1
ATOM 748 N N . ASN A 1 95 ? -33.152 -17.334 -9.549 1.00 74.81 95 ASN A N 1
ATOM 749 C CA . ASN A 1 95 ? -34.490 -16.857 -9.975 1.00 74.81 95 ASN A CA 1
ATOM 750 C C . ASN A 1 95 ? -34.861 -15.431 -9.485 1.00 74.81 95 ASN A C 1
ATOM 752 O O . ASN A 1 95 ? -36.030 -15.048 -9.463 1.00 74.81 95 ASN A O 1
ATOM 756 N N . LEU A 1 96 ? -33.880 -14.630 -9.068 1.00 82.69 96 LEU A N 1
ATOM 757 C CA . LEU A 1 96 ? -34.057 -13.285 -8.541 1.00 82.69 96 LEU A CA 1
ATOM 758 C C . LEU A 1 96 ? -34.064 -12.226 -9.646 1.00 82.69 96 LEU A C 1
ATOM 760 O O . LEU A 1 96 ? -33.226 -12.204 -10.553 1.00 82.69 96 LEU A O 1
ATOM 764 N N . THR A 1 97 ? -34.948 -11.250 -9.501 1.00 85.50 97 THR A N 1
ATOM 765 C CA . THR A 1 97 ? -34.955 -10.008 -10.275 1.00 85.50 97 THR A CA 1
ATOM 766 C C . THR A 1 97 ? -33.818 -9.071 -9.843 1.00 85.50 97 THR A C 1
ATOM 768 O O . THR A 1 97 ? -33.167 -9.240 -8.809 1.00 85.50 97 THR A O 1
ATOM 771 N N . ARG A 1 98 ? -33.559 -8.018 -10.631 1.00 83.88 98 ARG A N 1
ATOM 772 C CA . ARG A 1 98 ? -32.600 -6.963 -10.244 1.00 83.88 98 ARG A CA 1
ATOM 773 C C . ARG A 1 98 ? -33.045 -6.206 -8.987 1.00 83.88 98 ARG A C 1
ATOM 775 O O . ARG A 1 98 ? -32.201 -5.853 -8.169 1.00 83.88 98 ARG A O 1
ATOM 782 N N . HIS A 1 99 ? -34.350 -5.985 -8.829 1.00 87.62 99 HIS A N 1
ATOM 783 C CA . HIS A 1 99 ? -34.927 -5.270 -7.690 1.00 87.62 99 HIS A CA 1
ATOM 784 C C . HIS A 1 99 ? -34.727 -6.042 -6.382 1.00 87.62 99 HIS A C 1
ATOM 786 O O . HIS A 1 99 ? -34.284 -5.465 -5.391 1.00 87.62 99 HIS A O 1
ATOM 792 N N . GLU A 1 100 ? -34.951 -7.354 -6.410 1.00 87.69 100 GLU A N 1
ATOM 793 C CA . GLU A 1 100 ? -34.718 -8.250 -5.274 1.00 87.69 100 GLU A CA 1
ATOM 794 C C . GLU A 1 100 ? -33.236 -8.323 -4.898 1.00 87.69 100 GLU A C 1
ATOM 796 O O . GLU A 1 100 ? -32.887 -8.190 -3.726 1.00 87.69 100 GLU A O 1
ATOM 801 N N . ARG A 1 101 ? -32.341 -8.424 -5.889 1.00 85.88 101 ARG A N 1
ATOM 802 C CA . ARG A 1 101 ? -30.891 -8.359 -5.649 1.00 85.88 101 ARG A CA 1
ATOM 803 C C . ARG A 1 101 ? -30.473 -7.037 -5.003 1.00 85.88 101 ARG A C 1
ATOM 805 O O . ARG A 1 101 ? -29.645 -7.041 -4.094 1.00 85.88 101 ARG A O 1
ATOM 812 N N . PHE A 1 102 ? -31.039 -5.909 -5.438 1.00 86.31 102 PHE A N 1
ATOM 813 C CA . PHE A 1 102 ? -30.790 -4.622 -4.787 1.00 86.31 102 PHE A CA 1
ATOM 814 C C . PHE A 1 102 ? -31.331 -4.595 -3.360 1.00 86.31 102 PHE A C 1
ATOM 816 O O . PHE A 1 102 ? -30.607 -4.162 -2.476 1.00 86.31 102 PHE A O 1
ATOM 823 N N . LEU A 1 103 ? -32.525 -5.121 -3.093 1.00 89.00 103 LEU A N 1
ATOM 824 C CA . LEU A 1 103 ? -33.054 -5.192 -1.730 1.00 89.00 103 LEU A CA 1
ATOM 825 C C . LEU A 1 103 ? -32.157 -6.028 -0.790 1.00 89.00 103 LEU A C 1
ATOM 827 O O . LEU A 1 103 ? -31.941 -5.647 0.363 1.00 89.00 103 LEU A O 1
ATOM 831 N N . ILE A 1 104 ? -31.604 -7.144 -1.279 1.00 88.19 104 ILE A N 1
ATOM 832 C CA . ILE A 1 104 ? -30.692 -8.010 -0.514 1.00 88.19 104 ILE A CA 1
ATOM 833 C C . ILE A 1 104 ? -29.385 -7.283 -0.197 1.00 88.19 104 ILE A C 1
ATOM 835 O O . ILE A 1 104 ? -28.914 -7.314 0.936 1.00 88.19 104 ILE A O 1
ATOM 839 N N . HIS A 1 105 ? -28.781 -6.623 -1.179 1.00 86.69 105 HIS A N 1
ATOM 840 C CA . HIS A 1 105 ? -27.386 -6.202 -1.062 1.00 86.69 105 HIS A CA 1
ATOM 841 C C . HIS A 1 105 ? -27.187 -4.712 -0.796 1.00 86.69 105 HIS A C 1
ATOM 843 O O . HIS A 1 105 ? -26.114 -4.324 -0.343 1.00 86.69 105 HIS A O 1
ATOM 849 N N . LEU A 1 106 ? -28.155 -3.856 -1.120 1.00 87.75 106 LEU A N 1
ATOM 850 C CA . LEU A 1 106 ? -27.959 -2.411 -1.071 1.00 87.75 106 LEU A CA 1
ATOM 851 C C . LEU A 1 106 ? -27.823 -1.946 0.391 1.00 87.75 106 LEU A C 1
ATOM 853 O O . LEU A 1 106 ? -28.756 -2.141 1.176 1.00 87.75 106 LEU A O 1
ATOM 857 N N . PRO A 1 107 ? -26.682 -1.352 0.788 1.00 86.44 107 PRO A N 1
ATOM 858 C CA . PRO A 1 107 ? -26.477 -0.934 2.167 1.00 86.44 107 PRO A CA 1
ATOM 859 C C . PRO A 1 107 ? -27.404 0.223 2.541 1.00 86.44 107 PRO A C 1
ATOM 861 O O . PRO A 1 107 ? -27.604 1.146 1.756 1.00 86.44 107 PRO A O 1
ATOM 864 N N . ILE A 1 108 ? -27.912 0.208 3.773 1.00 86.75 108 ILE A N 1
ATOM 865 C CA . ILE A 1 108 ? -28.604 1.349 4.386 1.00 86.75 108 ILE A CA 1
ATOM 866 C C . ILE A 1 108 ? -27.709 1.849 5.516 1.00 86.75 108 ILE A C 1
ATOM 868 O O . ILE A 1 108 ? -27.195 1.044 6.296 1.00 86.75 108 ILE A O 1
ATOM 872 N N . GLN A 1 109 ? -27.509 3.163 5.623 1.00 81.56 109 GLN A N 1
ATOM 873 C CA . GLN A 1 109 ? -26.712 3.731 6.713 1.00 81.56 109 GLN A CA 1
ATOM 874 C C . GLN A 1 109 ? -27.328 3.384 8.073 1.00 81.56 109 GLN A C 1
ATOM 876 O O . GLN A 1 109 ? -28.542 3.505 8.258 1.00 81.56 109 GLN A O 1
ATOM 881 N N . GLN A 1 110 ? -26.486 2.991 9.030 1.00 82.19 110 GLN A N 1
ATOM 882 C CA . GLN A 1 110 ? -26.893 2.502 10.353 1.00 82.19 110 GLN A CA 1
ATOM 883 C C . GLN A 1 110 ? -27.207 3.633 11.347 1.00 82.19 110 GLN A C 1
ATOM 885 O O . GLN A 1 110 ? -26.871 3.557 12.521 1.00 82.19 110 GLN A O 1
ATOM 890 N N . ILE A 1 111 ? -27.880 4.681 10.873 1.00 82.69 111 ILE A N 1
ATOM 891 C CA . ILE A 1 111 ? -28.311 5.831 11.675 1.00 82.69 111 ILE A CA 1
ATOM 892 C C . ILE A 1 111 ? -29.766 5.668 12.130 1.00 82.69 111 ILE A C 1
ATOM 894 O O . ILE A 1 111 ? -30.568 5.007 11.463 1.00 82.69 111 ILE A O 1
ATOM 898 N N . GLU A 1 112 ? -30.135 6.302 13.247 1.00 85.25 112 GLU A N 1
ATOM 899 C CA . GLU A 1 112 ? -31.485 6.177 13.827 1.00 85.25 112 GLU A CA 1
ATOM 900 C C . GLU A 1 112 ? -32.584 6.639 12.855 1.00 85.25 112 GLU A C 1
ATOM 902 O O . GLU A 1 112 ? -33.642 6.016 12.772 1.00 85.25 112 GLU A O 1
ATOM 907 N N . MET A 1 113 ? -32.295 7.649 12.025 1.00 86.56 113 MET A N 1
ATOM 908 C CA . MET A 1 113 ? -33.211 8.140 10.986 1.00 86.56 113 MET A CA 1
ATOM 909 C C . MET A 1 113 ? -33.664 7.049 10.005 1.00 86.56 113 MET A C 1
ATOM 911 O O . MET A 1 113 ? -34.798 7.082 9.535 1.00 86.56 113 MET A O 1
ATOM 915 N N . ASN A 1 114 ? -32.825 6.040 9.750 1.00 87.56 114 ASN A N 1
ATOM 916 C CA . ASN A 1 114 ? -33.125 4.959 8.808 1.00 87.56 114 ASN A CA 1
ATOM 917 C C . ASN A 1 114 ? -33.726 3.721 9.490 1.00 87.56 114 ASN A C 1
ATOM 919 O O . ASN A 1 114 ? -33.799 2.646 8.891 1.00 87.56 114 ASN A O 1
ATOM 923 N N . ARG A 1 115 ? -34.140 3.808 10.760 1.00 89.06 115 ARG A N 1
ATOM 924 C CA . ARG A 1 115 ? -34.721 2.669 11.490 1.00 89.06 115 ARG A CA 1
ATOM 925 C C . ARG A 1 115 ? -35.957 2.091 10.796 1.00 89.06 115 ARG A C 1
ATOM 927 O O . ARG A 1 115 ? -36.073 0.871 10.690 1.00 89.06 115 ARG A O 1
ATOM 934 N N . SER A 1 116 ? -36.851 2.943 10.296 1.00 89.19 116 SER A N 1
ATOM 935 C CA . SER A 1 116 ? -38.043 2.512 9.554 1.00 89.19 116 SER A CA 1
ATOM 936 C C . SER A 1 116 ? -37.677 1.822 8.237 1.00 89.19 116 SER A C 1
ATOM 938 O O . SER A 1 116 ? -38.238 0.773 7.930 1.00 89.19 116 SER A O 1
ATOM 940 N N . GLU A 1 117 ? -36.694 2.350 7.502 1.00 89.69 117 GLU A N 1
ATOM 941 C CA . GLU A 1 117 ? -36.215 1.783 6.234 1.00 89.69 117 GLU A CA 1
ATOM 942 C C . GLU A 1 117 ? -35.588 0.397 6.431 1.00 89.69 117 GLU A C 1
ATOM 944 O O . GLU A 1 117 ? -35.905 -0.547 5.706 1.00 89.69 117 GLU A O 1
ATOM 949 N N . ARG A 1 118 ? -34.740 0.249 7.460 1.00 90.62 118 ARG A N 1
ATOM 950 C CA . ARG A 1 118 ? -34.132 -1.036 7.841 1.00 90.62 118 ARG A CA 1
ATOM 951 C C . ARG A 1 118 ? -35.197 -2.062 8.221 1.00 90.62 118 ARG A C 1
ATOM 953 O O . ARG A 1 118 ? -35.127 -3.214 7.799 1.00 90.62 118 ARG A O 1
ATOM 960 N N . ASN A 1 119 ? -36.211 -1.635 8.972 1.00 90.31 119 ASN A N 1
ATOM 961 C CA . ASN A 1 119 ? -37.325 -2.498 9.340 1.00 90.31 119 ASN A CA 1
ATOM 962 C C . ASN A 1 119 ? -38.162 -2.913 8.118 1.00 90.31 119 ASN A C 1
ATOM 964 O O . ASN A 1 119 ? -38.503 -4.084 7.985 1.00 90.31 119 ASN A O 1
ATOM 968 N N . GLN A 1 120 ? -38.444 -1.983 7.198 1.00 90.06 120 GLN A N 1
ATOM 969 C CA . GLN A 1 120 ? -39.147 -2.277 5.947 1.00 90.06 120 GLN A CA 1
ATOM 970 C C . GLN A 1 120 ? -38.373 -3.294 5.102 1.00 90.06 120 GLN A C 1
ATOM 972 O O . GLN A 1 120 ? -38.965 -4.258 4.623 1.00 90.06 120 GLN A O 1
ATOM 977 N N . ARG A 1 121 ? -37.050 -3.127 4.972 1.00 91.75 121 ARG A N 1
ATOM 978 C CA . ARG A 1 121 ? -36.181 -4.092 4.285 1.00 91.75 121 ARG A CA 1
ATOM 979 C C . ARG A 1 121 ? -36.307 -5.491 4.890 1.00 91.75 121 ARG A C 1
ATOM 981 O O . ARG A 1 121 ? -36.499 -6.447 4.149 1.00 91.75 121 ARG A O 1
ATOM 988 N N . LEU A 1 122 ? -36.229 -5.615 6.216 1.00 90.25 122 LEU A N 1
ATOM 989 C CA . LEU A 1 122 ? -36.351 -6.909 6.898 1.00 90.25 122 LEU A CA 1
ATOM 990 C C . LEU A 1 122 ? -37.694 -7.590 6.619 1.00 90.25 122 LEU A C 1
ATOM 992 O O . LEU A 1 122 ? -37.716 -8.784 6.334 1.00 90.25 122 LEU A O 1
ATOM 996 N N . VAL A 1 123 ? -38.795 -6.834 6.651 1.00 90.88 123 VAL A N 1
ATOM 997 C CA . VAL A 1 123 ? -40.132 -7.363 6.341 1.00 90.88 123 VAL A CA 1
ATOM 998 C C . VAL A 1 123 ? -40.220 -7.834 4.887 1.00 90.88 123 VAL A C 1
ATOM 1000 O O . VAL A 1 123 ? -40.781 -8.890 4.633 1.00 90.88 123 VAL A O 1
ATOM 1003 N N . MET A 1 124 ? -39.642 -7.103 3.930 1.00 91.62 124 MET A N 1
ATOM 1004 C CA . MET A 1 124 ? -39.643 -7.526 2.520 1.00 91.62 124 MET A CA 1
ATOM 1005 C C . MET A 1 124 ? -38.766 -8.763 2.259 1.00 91.62 124 MET A C 1
ATOM 1007 O O . MET A 1 124 ? -39.050 -9.544 1.355 1.00 91.62 124 MET A O 1
ATOM 1011 N N . LEU A 1 125 ? -37.688 -8.947 3.026 1.00 90.44 125 LEU A N 1
ATOM 1012 C CA . LEU A 1 125 ? -36.775 -10.077 2.844 1.00 90.44 125 LEU A CA 1
ATOM 1013 C C . LEU A 1 125 ? -37.267 -11.363 3.513 1.00 90.44 125 LEU A C 1
ATOM 1015 O O . LEU A 1 125 ? -37.145 -12.422 2.903 1.00 90.44 125 LEU A O 1
ATOM 1019 N N . TYR A 1 126 ? -37.813 -11.267 4.730 1.00 90.12 126 TYR A N 1
ATOM 1020 C CA . TYR A 1 126 ? -38.108 -12.419 5.598 1.00 90.12 126 TYR A CA 1
ATOM 1021 C C . TYR A 1 126 ? -39.579 -12.520 6.038 1.00 90.12 126 TYR A C 1
ATOM 1023 O O . TYR A 1 126 ? -39.963 -13.485 6.696 1.00 90.12 126 TYR A O 1
ATOM 1031 N N . GLY A 1 127 ? -40.419 -11.533 5.714 1.00 88.56 127 GLY A N 1
ATOM 1032 C CA . GLY A 1 127 ? -41.808 -11.482 6.171 1.00 88.56 127 GLY A CA 1
ATOM 1033 C C . GLY A 1 127 ? -41.940 -11.237 7.679 1.00 88.56 127 GLY A C 1
ATOM 1034 O O . GLY A 1 127 ? -41.103 -10.587 8.315 1.00 88.56 127 GLY A O 1
ATOM 1035 N N . ILE A 1 128 ? -43.030 -11.741 8.261 1.00 84.06 128 ILE A N 1
ATOM 1036 C CA . ILE A 1 128 ? -43.284 -11.751 9.710 1.00 84.06 128 ILE A CA 1
ATOM 1037 C C . ILE A 1 128 ? -43.081 -13.193 10.195 1.00 84.06 128 ILE A C 1
ATOM 1039 O O . ILE A 1 128 ? -44.036 -13.948 10.332 1.00 84.06 128 ILE A O 1
ATOM 1043 N N . SER A 1 129 ? -41.820 -13.584 10.372 1.00 80.69 129 SER A N 1
ATOM 1044 C CA . SER A 1 129 ? -41.399 -14.949 10.713 1.00 80.69 129 SER A CA 1
ATOM 1045 C C . SER A 1 129 ? -40.261 -14.945 11.740 1.00 80.69 129 SER A C 1
ATOM 1047 O O . SER A 1 129 ? -39.607 -13.917 11.938 1.00 80.69 129 SER A O 1
ATOM 1049 N N . ASP A 1 130 ? -39.972 -16.103 12.338 1.00 82.00 130 ASP A N 1
ATOM 1050 C CA . ASP A 1 130 ? -38.814 -16.293 13.229 1.00 82.00 130 ASP A CA 1
ATOM 1051 C C . ASP A 1 130 ? -37.474 -16.083 12.491 1.00 82.00 130 ASP A C 1
ATOM 1053 O O . ASP A 1 130 ? -36.481 -15.634 13.070 1.00 82.00 130 ASP A O 1
ATOM 1057 N N . GLU A 1 131 ? -37.443 -16.322 11.174 1.00 81.62 131 GLU A N 1
ATOM 1058 C CA . GLU A 1 131 ? -36.272 -16.078 10.320 1.00 81.62 131 GLU A CA 1
ATOM 1059 C C . GLU A 1 131 ? -35.860 -14.600 10.336 1.00 81.62 131 GLU A C 1
ATOM 1061 O O . GLU A 1 131 ? -34.668 -14.278 10.302 1.00 81.62 131 GLU A O 1
ATOM 1066 N N . ARG A 1 132 ? -36.831 -13.686 10.469 1.00 86.50 132 ARG A N 1
ATOM 1067 C CA . ARG A 1 132 ? -36.565 -12.252 10.611 1.00 86.50 132 ARG A CA 1
ATOM 1068 C C . ARG A 1 132 ? -35.811 -11.939 11.901 1.00 86.50 132 ARG A C 1
ATOM 1070 O O . ARG A 1 132 ? -34.912 -11.100 11.878 1.00 86.50 132 ARG A O 1
ATOM 1077 N N . GLU A 1 133 ? -36.148 -12.589 13.013 1.00 84.25 133 GLU A N 1
ATOM 1078 C CA . GLU A 1 133 ? -35.431 -12.401 14.278 1.00 84.25 133 GLU A CA 1
ATOM 1079 C C . GLU A 1 133 ? -33.997 -12.937 14.164 1.00 84.25 133 GLU A C 1
ATOM 1081 O O . GLU A 1 133 ? -33.034 -12.223 14.463 1.00 84.25 133 GLU A O 1
ATOM 1086 N N . HIS A 1 134 ? -33.823 -14.134 13.600 1.00 85.38 134 HIS A N 1
ATOM 1087 C CA . HIS A 1 134 ? -32.499 -14.702 13.337 1.00 85.38 134 HIS A CA 1
ATOM 1088 C C . HIS A 1 134 ? -31.625 -13.825 12.428 1.00 85.38 134 HIS A C 1
ATOM 1090 O O . HIS A 1 134 ? -30.427 -13.665 12.699 1.00 85.38 134 HIS A O 1
ATOM 1096 N N . ALA A 1 135 ? -32.206 -13.203 11.400 1.00 85.19 135 ALA A N 1
ATOM 1097 C CA . ALA A 1 135 ? -31.502 -12.286 10.508 1.00 85.19 135 ALA A CA 1
ATOM 1098 C C . ALA A 1 135 ? -30.975 -11.031 11.227 1.00 85.19 135 ALA A C 1
ATOM 1100 O O . ALA A 1 135 ? -29.942 -10.494 10.836 1.00 85.19 135 ALA A O 1
ATOM 1101 N N . THR A 1 136 ? -31.623 -10.578 12.307 1.00 84.69 136 THR A N 1
ATOM 1102 C CA . THR A 1 136 ? -31.130 -9.431 13.096 1.00 84.69 136 THR A CA 1
ATOM 1103 C C . THR A 1 136 ? -29.990 -9.794 14.048 1.00 84.69 136 THR A C 1
ATOM 1105 O O . THR A 1 136 ? -29.099 -8.979 14.290 1.00 84.69 136 THR A O 1
ATOM 1108 N N . VAL A 1 137 ? -29.973 -11.026 14.564 1.00 89.88 137 VAL A N 1
ATOM 1109 C CA . VAL A 1 137 ? -28.968 -11.489 15.537 1.00 89.88 137 VAL A CA 1
ATOM 1110 C C . VAL A 1 137 ? -27.679 -11.966 14.856 1.00 89.88 137 VAL A C 1
ATOM 1112 O O . VAL A 1 137 ? -26.591 -11.859 15.427 1.00 89.88 137 VAL A O 1
ATOM 1115 N N . THR A 1 138 ? -27.774 -12.494 13.635 1.00 91.50 138 THR A N 1
ATOM 1116 C CA . THR A 1 138 ? -26.634 -13.089 12.916 1.00 91.50 138 THR A CA 1
ATOM 1117 C C . THR A 1 138 ? -25.479 -12.098 12.691 1.00 91.50 138 THR A C 1
ATOM 1119 O O . THR A 1 138 ? -24.359 -12.424 13.103 1.00 91.50 138 THR A O 1
ATOM 1122 N N . PRO A 1 139 ? -25.707 -10.867 12.181 1.00 94.06 139 PRO A N 1
ATOM 1123 C CA . PRO A 1 139 ? -24.657 -9.852 12.065 1.00 94.06 139 PRO A CA 1
ATOM 1124 C C . PRO A 1 139 ? -23.944 -9.557 13.394 1.00 94.06 139 PRO A C 1
ATOM 1126 O O . PRO A 1 139 ? -22.718 -9.474 13.431 1.00 94.06 139 PRO A O 1
ATOM 1129 N N . ARG A 1 140 ? -24.677 -9.488 14.517 1.00 95.50 140 ARG A N 1
ATOM 1130 C CA . ARG A 1 140 ? -24.088 -9.265 15.852 1.00 95.50 140 ARG A CA 1
ATOM 1131 C C . ARG A 1 140 ? -23.140 -10.389 16.253 1.00 95.50 140 ARG A C 1
ATOM 1133 O O . ARG A 1 140 ? -22.029 -10.101 16.687 1.00 95.50 140 ARG A O 1
ATOM 1140 N N . LYS A 1 141 ? -23.524 -11.652 16.047 1.00 95.94 141 LYS A N 1
ATOM 1141 C CA . LYS A 1 141 ? -22.660 -12.811 16.344 1.00 95.94 141 LYS A CA 1
ATOM 1142 C C . LYS A 1 141 ? -21.365 -12.788 15.528 1.00 95.94 141 LYS A C 1
ATOM 1144 O O . LYS A 1 141 ? -20.294 -13.066 16.069 1.00 95.94 141 LYS A O 1
ATOM 1149 N N . VAL A 1 142 ? -21.455 -12.451 14.239 1.00 96.88 142 VAL A N 1
ATOM 1150 C CA . VAL A 1 142 ? -20.278 -12.326 13.364 1.00 96.88 142 VAL A CA 1
ATOM 1151 C C . VAL A 1 142 ? -19.388 -11.174 13.837 1.00 96.88 142 VAL A C 1
ATOM 1153 O O . VAL A 1 142 ? -18.190 -11.379 14.039 1.00 96.88 142 VAL A O 1
ATOM 1156 N N . ALA A 1 143 ? -19.971 -10.002 14.110 1.00 97.44 143 ALA A N 1
ATOM 1157 C CA . ALA A 1 143 ? -19.254 -8.843 14.638 1.00 97.44 143 ALA A CA 1
ATOM 1158 C C . ALA A 1 143 ? -18.528 -9.166 15.952 1.00 97.44 143 ALA A C 1
ATOM 1160 O O . ALA A 1 143 ? -17.346 -8.864 16.085 1.00 97.44 143 ALA A O 1
ATOM 1161 N N . ASP A 1 144 ? -19.177 -9.851 16.895 1.00 96.69 144 ASP A N 1
ATOM 1162 C CA . ASP A 1 144 ? -18.577 -10.211 18.186 1.00 96.69 144 ASP A CA 1
ATOM 1163 C C . ASP A 1 144 ? -17.389 -11.168 18.032 1.00 96.69 144 ASP A C 1
ATOM 1165 O O . ASP A 1 144 ? -16.416 -11.098 18.786 1.00 96.69 144 ASP A O 1
ATOM 1169 N N . ASN A 1 145 ? -17.429 -12.062 17.042 1.00 96.00 145 ASN A N 1
ATOM 1170 C CA . ASN A 1 145 ? -16.304 -12.944 16.741 1.00 96.00 145 ASN A CA 1
ATOM 1171 C C . ASN A 1 145 ? -15.122 -12.196 16.115 1.00 96.00 145 ASN A C 1
ATOM 1173 O O . ASN A 1 145 ? -13.975 -12.497 16.453 1.00 96.00 145 ASN A O 1
ATOM 1177 N N . ILE A 1 146 ? -15.386 -11.203 15.265 1.00 97.00 146 ILE A N 1
ATOM 1178 C CA . ILE A 1 146 ? -14.353 -10.331 14.690 1.00 97.00 146 ILE A CA 1
ATOM 1179 C C . ILE A 1 146 ? -13.759 -9.420 15.770 1.00 97.00 146 ILE A C 1
ATOM 1181 O O . ILE A 1 146 ? -12.544 -9.326 15.893 1.00 97.00 146 ILE A O 1
ATOM 1185 N N . VAL A 1 147 ? -14.589 -8.818 16.621 1.00 97.00 147 VAL A N 1
ATOM 1186 C CA . VAL A 1 147 ? -14.166 -7.942 17.725 1.00 97.00 147 VAL A CA 1
ATOM 1187 C C . VAL A 1 147 ? -13.197 -8.648 18.686 1.00 97.00 147 VAL A C 1
ATOM 1189 O O . VAL A 1 147 ? -12.230 -8.053 19.169 1.00 97.00 147 VAL A O 1
ATOM 1192 N N . LYS A 1 148 ? -13.362 -9.962 18.903 1.00 95.62 148 LYS A N 1
ATOM 1193 C CA . LYS A 1 148 ? -12.415 -10.771 19.696 1.00 95.62 148 LYS A CA 1
ATOM 1194 C C . LYS A 1 148 ? -10.986 -10.756 19.145 1.00 95.62 148 LYS A C 1
ATOM 1196 O O . LYS A 1 148 ? -10.063 -11.050 19.910 1.00 95.62 148 LYS A O 1
ATOM 1201 N N . ILE A 1 149 ? -10.778 -10.433 17.864 1.00 94.56 149 ILE A N 1
ATOM 1202 C CA . ILE A 1 149 ? -9.442 -10.291 17.271 1.00 94.56 149 ILE A CA 1
ATOM 1203 C C . ILE A 1 149 ? -8.656 -9.250 18.064 1.00 94.56 149 ILE A C 1
ATOM 1205 O O . ILE A 1 149 ? -7.630 -9.595 18.646 1.00 94.56 149 ILE A O 1
ATOM 1209 N N . TRP A 1 150 ? -9.169 -8.029 18.197 1.00 94.38 150 TRP A N 1
ATOM 1210 C CA . TRP A 1 150 ? -8.463 -6.955 18.901 1.00 94.38 150 TRP A CA 1
ATOM 1211 C C . TRP A 1 150 ? -8.686 -6.914 20.407 1.00 94.38 150 TRP A C 1
ATOM 1213 O O . TRP A 1 150 ? -7.933 -6.262 21.121 1.00 94.38 150 TRP A O 1
ATOM 1223 N N . GLN A 1 151 ? -9.654 -7.667 20.925 1.00 92.44 151 GLN A N 1
ATOM 1224 C CA . GLN A 1 151 ? -9.787 -7.842 22.370 1.00 92.44 151 GLN A CA 1
ATOM 1225 C C . GLN A 1 151 ? -8.839 -8.906 22.933 1.00 92.44 151 GLN A C 1
ATOM 1227 O O . GLN A 1 151 ? -8.384 -8.768 24.065 1.00 92.44 151 GLN A O 1
ATOM 1232 N N . LYS A 1 152 ? -8.550 -9.988 22.189 1.00 90.38 152 LYS A N 1
ATOM 1233 C CA . LYS A 1 152 ? -7.873 -11.178 22.749 1.00 90.38 152 LYS A CA 1
ATOM 1234 C C . LYS A 1 152 ? -6.691 -11.714 21.943 1.00 90.38 152 LYS A C 1
ATOM 1236 O O . LYS A 1 152 ? -5.844 -12.383 22.542 1.00 90.38 152 LYS A O 1
ATOM 1241 N N . LYS A 1 153 ? -6.649 -11.504 20.621 1.00 89.69 153 LYS A N 1
ATOM 1242 C CA . LYS A 1 153 ? -5.672 -12.144 19.715 1.00 89.69 153 LYS A CA 1
ATOM 1243 C C . LYS A 1 153 ? -4.551 -11.198 19.270 1.00 89.69 153 LYS A C 1
ATOM 1245 O O . LYS A 1 153 ? -3.407 -11.641 19.175 1.00 89.69 153 LYS A O 1
ATOM 1250 N N . VAL A 1 154 ? -4.891 -9.942 18.986 1.00 90.50 154 VAL A N 1
ATOM 1251 C CA . VAL A 1 154 ? -4.021 -8.927 18.380 1.00 90.50 154 VAL A CA 1
ATOM 1252 C C . VAL A 1 154 ? -4.192 -7.603 19.134 1.00 90.50 154 VAL A C 1
ATOM 1254 O O . VAL A 1 154 ? -5.020 -6.762 18.779 1.00 90.50 154 VAL A O 1
ATOM 1257 N N . ASN A 1 155 ? -3.475 -7.461 20.247 1.00 91.62 155 ASN A N 1
ATOM 1258 C CA . ASN A 1 155 ? -3.624 -6.333 21.165 1.00 91.62 155 ASN A CA 1
ATOM 1259 C C . ASN A 1 155 ? -2.305 -5.955 21.851 1.00 91.62 155 ASN A C 1
ATOM 1261 O O . ASN A 1 155 ? -1.318 -6.695 21.810 1.00 91.62 155 ASN A O 1
ATOM 1265 N N . LEU A 1 156 ? -2.294 -4.767 22.446 1.00 91.62 156 LEU A N 1
ATOM 1266 C CA . LEU A 1 156 ? -1.185 -4.244 23.225 1.00 91.62 156 LEU A CA 1
ATOM 1267 C C . LEU A 1 156 ? -1.605 -4.175 24.691 1.00 91.62 156 LEU A C 1
ATOM 1269 O O . LEU A 1 156 ? -2.525 -3.435 25.038 1.00 91.62 156 LEU A O 1
ATOM 1273 N N . GLU A 1 157 ? -0.928 -4.942 25.537 1.00 91.00 157 GLU A N 1
ATOM 1274 C CA . GLU A 1 157 ? -1.114 -4.915 26.985 1.00 91.00 157 GLU A CA 1
ATOM 1275 C C . GLU A 1 157 ? -0.124 -3.920 27.601 1.00 91.00 157 GLU A C 1
ATOM 1277 O O . GLU A 1 157 ? 1.093 -4.100 27.531 1.00 91.00 157 GLU A O 1
ATOM 1282 N N . VAL A 1 158 ? -0.651 -2.851 28.189 1.00 89.62 158 VAL A N 1
ATOM 1283 C CA . VAL A 1 158 ? 0.102 -1.788 28.854 1.00 89.62 158 VAL A CA 1
ATOM 1284 C C . VAL A 1 158 ? 0.167 -2.092 30.352 1.00 89.62 158 VAL A C 1
ATOM 1286 O O . VAL A 1 158 ? -0.888 -2.141 30.990 1.00 89.62 158 VAL A O 1
ATOM 1289 N N . PRO A 1 159 ? 1.368 -2.261 30.934 1.00 85.25 159 PRO A N 1
ATOM 1290 C CA . PRO A 1 159 ? 1.524 -2.549 32.355 1.00 85.25 159 PRO A CA 1
ATOM 1291 C C . PRO A 1 159 ? 0.818 -1.529 33.251 1.00 85.25 159 PRO A C 1
ATOM 1293 O O . PRO A 1 159 ? 0.882 -0.319 33.011 1.00 85.25 159 PRO A O 1
ATOM 1296 N N . ASP A 1 160 ? 0.169 -2.027 34.303 1.00 75.75 160 ASP A N 1
ATOM 1297 C CA . ASP A 1 160 ? -0.415 -1.200 35.357 1.00 75.75 160 ASP A CA 1
ATOM 1298 C C . ASP A 1 160 ? 0.594 -0.994 36.483 1.00 75.75 160 ASP A C 1
ATOM 1300 O O . ASP A 1 160 ? 0.675 -1.782 37.425 1.00 75.75 160 ASP A O 1
ATOM 1304 N N . LEU A 1 161 ? 1.450 0.015 36.344 1.00 71.75 161 LEU A N 1
ATOM 1305 C CA . LEU A 1 161 ? 2.474 0.314 37.339 1.00 71.75 161 LEU A CA 1
ATOM 1306 C C . LEU A 1 161 ? 2.440 1.808 37.692 1.00 71.75 161 LEU A C 1
ATOM 1308 O O . LEU A 1 161 ? 2.461 2.643 36.782 1.00 71.75 161 LEU A O 1
ATOM 1312 N N . PRO A 1 162 ? 2.445 2.175 38.992 1.00 68.25 162 PRO A N 1
ATOM 1313 C CA . PRO A 1 162 ? 2.467 3.576 39.418 1.00 68.25 162 PRO A CA 1
ATOM 1314 C C . PRO A 1 162 ? 3.711 4.293 38.867 1.00 68.25 162 PRO A C 1
ATOM 1316 O O . PRO A 1 162 ? 4.721 3.628 38.660 1.00 68.25 162 PRO A O 1
ATOM 1319 N N . PRO A 1 163 ? 3.705 5.613 38.610 1.00 66.62 163 PRO A N 1
ATOM 1320 C CA . PRO A 1 163 ? 4.867 6.327 38.059 1.00 66.62 163 PRO A CA 1
ATOM 1321 C C . PRO A 1 163 ? 6.138 6.147 38.907 1.00 66.62 163 PRO A C 1
ATOM 1323 O O . PRO A 1 163 ? 6.054 6.068 40.134 1.00 66.62 163 PRO A O 1
ATOM 1326 N N . LEU A 1 164 ? 7.322 6.091 38.280 1.00 67.56 164 LEU A N 1
ATOM 1327 C CA . LEU A 1 164 ? 8.575 5.938 39.029 1.00 67.56 164 LEU A CA 1
ATOM 1328 C C . LEU A 1 164 ? 8.891 7.204 39.843 1.00 67.56 164 LEU A C 1
ATOM 1330 O O . LEU A 1 164 ? 8.777 8.316 39.312 1.00 67.56 164 LEU A O 1
ATOM 1334 N N . PRO A 1 165 ? 9.362 7.062 41.098 1.00 64.38 165 PRO A N 1
ATOM 1335 C CA . PRO A 1 165 ? 10.020 8.145 41.819 1.00 64.38 165 PRO A CA 1
ATOM 1336 C C . PRO A 1 165 ? 11.237 8.653 41.032 1.00 64.38 165 PRO A C 1
ATOM 1338 O O . PRO A 1 165 ? 11.991 7.865 40.465 1.00 64.38 165 PRO A O 1
ATOM 1341 N N . LYS A 1 166 ? 11.470 9.970 41.034 1.00 61.12 166 LYS A N 1
ATOM 1342 C CA . LYS A 1 166 ? 12.540 10.636 40.259 1.00 61.12 166 LYS A CA 1
ATOM 1343 C C . LYS A 1 166 ? 13.983 10.261 40.672 1.00 61.12 166 LYS A C 1
ATOM 1345 O O . LYS A 1 166 ? 14.920 10.788 40.088 1.00 61.12 166 LYS A O 1
ATOM 1350 N N . THR A 1 167 ? 14.179 9.398 41.671 1.00 55.69 167 THR A N 1
ATOM 1351 C CA . THR A 1 167 ? 15.458 9.159 42.375 1.00 55.69 167 THR A CA 1
ATOM 1352 C C . THR A 1 167 ? 16.013 7.731 42.250 1.00 55.69 167 THR A C 1
ATOM 1354 O O . THR A 1 167 ? 16.839 7.328 43.064 1.00 55.69 167 THR A O 1
ATOM 1357 N N . ILE A 1 168 ? 15.588 6.933 41.265 1.00 58.31 168 ILE A N 1
ATOM 1358 C CA . ILE A 1 168 ? 16.122 5.568 41.094 1.00 58.31 168 ILE A CA 1
ATOM 1359 C C . ILE A 1 168 ? 17.459 5.619 40.343 1.00 58.31 168 ILE A C 1
ATOM 1361 O O . ILE A 1 168 ? 17.515 6.082 39.206 1.00 58.31 168 ILE A O 1
ATOM 1365 N N . VAL A 1 169 ? 18.521 5.129 40.990 1.00 48.84 169 VAL A N 1
ATOM 1366 C CA . VAL A 1 169 ? 19.913 5.199 40.521 1.00 48.84 169 VAL A CA 1
ATOM 1367 C C . VAL A 1 169 ? 20.360 3.846 39.926 1.00 48.84 169 VAL A C 1
ATOM 1369 O O . VAL A 1 169 ? 20.375 2.808 40.588 1.00 48.84 169 VAL A O 1
ATOM 1372 N N . ASP A 1 170 ? 20.695 3.899 38.639 1.00 59.41 170 ASP A N 1
ATOM 1373 C CA . ASP A 1 170 ? 21.585 3.068 37.814 1.00 59.41 170 ASP A CA 1
ATOM 1374 C C . ASP A 1 170 ? 21.293 1.574 37.532 1.00 59.41 170 ASP A C 1
ATOM 1376 O O . ASP A 1 170 ? 21.187 1.222 36.355 1.00 59.41 170 ASP A O 1
ATOM 1380 N N . ALA A 1 171 ? 21.148 0.671 38.511 1.00 51.47 171 ALA A N 1
ATOM 1381 C CA . ALA A 1 171 ? 21.066 -0.783 38.221 1.00 51.47 171 ALA A CA 1
ATOM 1382 C C . ALA A 1 171 ? 19.645 -1.372 38.316 1.00 51.47 171 ALA A C 1
ATOM 1384 O O . ALA A 1 171 ? 19.201 -2.072 37.404 1.00 51.47 171 ALA A O 1
ATOM 1385 N N . SER A 1 172 ? 18.894 -1.027 39.368 1.00 56.91 172 SER A N 1
ATOM 1386 C CA . SER A 1 172 ? 17.482 -1.415 39.529 1.00 56.91 172 SER A CA 1
ATOM 1387 C C . SER A 1 172 ? 16.563 -0.697 38.538 1.00 56.91 172 SER A C 1
ATOM 1389 O O . SER A 1 172 ? 15.508 -1.215 38.183 1.00 56.91 172 SER A O 1
ATOM 1391 N N . ALA A 1 173 ? 16.985 0.465 38.024 1.00 60.41 173 ALA A N 1
ATOM 1392 C CA . ALA A 1 173 ? 16.253 1.209 37.007 1.00 60.41 173 ALA A CA 1
ATOM 1393 C C . ALA A 1 173 ? 16.027 0.361 35.749 1.00 60.41 173 ALA A C 1
ATOM 1395 O O . ALA A 1 173 ? 14.906 0.279 35.268 1.00 60.41 173 ALA A O 1
ATOM 1396 N N . LYS A 1 174 ? 17.053 -0.334 35.243 1.00 61.31 174 LYS A N 1
ATOM 1397 C CA . LYS A 1 174 ? 16.950 -1.095 33.989 1.00 61.31 174 LYS A CA 1
ATOM 1398 C C . LYS A 1 174 ? 15.962 -2.263 34.082 1.00 61.31 174 LYS A C 1
ATOM 1400 O O . LYS A 1 174 ? 15.170 -2.471 33.169 1.00 61.31 174 LYS A O 1
ATOM 1405 N N . GLU A 1 175 ? 15.977 -2.994 35.192 1.00 61.75 175 GLU A N 1
ATOM 1406 C CA . GLU A 1 175 ? 15.054 -4.107 35.441 1.00 61.75 175 GLU A CA 1
ATOM 1407 C C . GLU A 1 175 ? 13.614 -3.606 35.651 1.00 61.75 175 GLU A C 1
ATOM 1409 O O . GLU A 1 175 ? 12.665 -4.138 35.076 1.00 61.75 175 GLU A O 1
ATOM 1414 N N . VAL A 1 176 ? 13.452 -2.491 36.370 1.00 65.44 176 VAL A N 1
ATOM 1415 C CA . VAL A 1 176 ? 12.156 -1.828 36.562 1.00 65.44 176 VAL A CA 1
ATOM 1416 C C . VAL A 1 176 ? 11.608 -1.231 35.259 1.00 65.44 176 VAL A C 1
ATOM 1418 O O . VAL A 1 176 ? 10.396 -1.240 35.044 1.00 65.44 176 VAL A O 1
ATOM 1421 N N . MET A 1 177 ? 12.471 -0.742 34.366 1.00 67.19 177 MET A N 1
ATOM 1422 C CA . MET A 1 177 ? 12.084 -0.252 33.042 1.00 67.19 177 MET A CA 1
ATOM 1423 C C . MET A 1 177 ? 11.697 -1.387 32.093 1.00 67.19 177 MET A C 1
ATOM 1425 O O . MET A 1 177 ? 10.713 -1.247 31.371 1.00 67.19 177 MET A O 1
ATOM 1429 N N . ASN A 1 178 ? 12.395 -2.525 32.139 1.00 69.56 178 ASN A N 1
ATOM 1430 C CA . ASN A 1 178 ? 12.010 -3.719 31.383 1.00 69.56 178 ASN A CA 1
ATOM 1431 C C . ASN A 1 178 ? 10.629 -4.243 31.812 1.00 69.56 178 ASN A C 1
ATOM 1433 O O . ASN A 1 178 ? 9.829 -4.635 30.968 1.00 69.56 178 ASN A O 1
ATOM 1437 N N . ASN A 1 179 ? 10.297 -4.163 33.104 1.00 73.12 179 ASN A N 1
ATOM 1438 C CA . ASN A 1 179 ? 8.975 -4.544 33.618 1.00 73.12 179 ASN A CA 1
ATOM 1439 C C . ASN A 1 179 ? 7.839 -3.583 33.202 1.00 73.12 179 ASN A C 1
ATOM 1441 O O . ASN A 1 179 ? 6.668 -3.901 33.401 1.00 73.12 179 ASN A O 1
ATOM 1445 N N . ARG A 1 180 ? 8.164 -2.417 32.621 1.00 81.31 180 ARG A N 1
ATOM 1446 C CA . ARG A 1 180 ? 7.198 -1.452 32.060 1.00 81.31 180 ARG A CA 1
ATOM 1447 C C . ARG A 1 180 ? 7.009 -1.584 30.552 1.00 81.31 180 ARG A C 1
ATOM 1449 O O . ARG A 1 180 ? 6.238 -0.815 29.978 1.00 81.31 180 ARG A O 1
ATOM 1456 N N . GLU A 1 181 ? 7.704 -2.511 29.897 1.00 82.94 181 GLU A N 1
ATOM 1457 C CA . GLU A 1 181 ? 7.545 -2.713 28.460 1.00 82.94 181 GLU A CA 1
ATOM 1458 C C . GLU A 1 181 ? 6.124 -3.184 28.125 1.00 82.94 181 GLU A C 1
ATOM 1460 O O . GLU A 1 181 ? 5.589 -4.079 28.788 1.00 82.94 181 GLU A O 1
ATOM 1465 N N . PRO A 1 182 ? 5.488 -2.598 27.095 1.00 87.19 182 PRO A N 1
ATOM 1466 C CA . PRO A 1 182 ? 4.177 -3.048 26.683 1.00 87.19 182 PRO A CA 1
ATOM 1467 C C . PRO A 1 182 ? 4.295 -4.431 26.044 1.00 87.19 182 PRO A C 1
ATOM 1469 O O . PRO A 1 182 ? 5.151 -4.680 25.190 1.00 87.19 182 PRO A O 1
ATOM 1472 N N . LYS A 1 183 ? 3.406 -5.342 26.435 1.00 87.31 183 LYS A N 1
ATOM 1473 C CA . LYS A 1 183 ? 3.391 -6.697 25.900 1.00 87.31 183 LYS A CA 1
ATOM 1474 C C . LYS A 1 183 ? 2.534 -6.730 24.648 1.00 87.31 183 LYS A C 1
ATOM 1476 O O . LYS A 1 183 ? 1.312 -6.590 24.686 1.00 87.31 183 LYS A O 1
ATOM 1481 N N . PHE A 1 184 ? 3.195 -6.931 23.519 1.00 87.06 184 PHE A N 1
ATOM 1482 C CA . PHE A 1 184 ? 2.531 -7.035 22.235 1.00 87.06 184 PHE A CA 1
ATOM 1483 C C . PHE A 1 184 ? 2.073 -8.475 21.986 1.00 87.06 184 PHE A C 1
ATOM 1485 O O . PHE A 1 184 ? 2.879 -9.391 21.813 1.00 87.06 184 PHE A O 1
ATOM 1492 N N . ARG A 1 185 ? 0.757 -8.690 21.979 1.00 87.50 185 ARG A N 1
ATOM 1493 C CA . ARG A 1 185 ? 0.152 -9.983 21.674 1.00 87.50 185 ARG A CA 1
ATOM 1494 C C . ARG A 1 185 ? -0.238 -10.000 20.202 1.00 87.50 185 ARG A C 1
ATOM 1496 O O . ARG A 1 185 ? -1.173 -9.312 19.811 1.00 87.50 185 ARG A O 1
ATOM 1503 N N . ARG A 1 186 ? 0.435 -10.827 19.399 1.00 86.06 186 ARG A N 1
ATOM 1504 C CA . ARG A 1 186 ? 0.147 -11.010 17.967 1.00 86.06 186 ARG A CA 1
ATOM 1505 C C . ARG A 1 186 ? 0.015 -12.486 17.638 1.00 86.06 186 ARG A C 1
ATOM 1507 O O . ARG A 1 186 ? 1.006 -13.203 17.528 1.00 86.06 186 ARG A O 1
ATOM 1514 N N . LYS A 1 187 ? -1.221 -12.961 17.503 1.00 86.62 187 LYS A N 1
ATOM 1515 C CA . LYS A 1 187 ? -1.482 -14.276 16.907 1.00 86.62 187 LYS A CA 1
ATOM 1516 C C . LYS A 1 187 ? -1.390 -14.184 15.371 1.00 86.62 187 LYS A C 1
ATOM 1518 O O . LYS A 1 187 ? -1.802 -13.156 14.831 1.00 86.62 187 LYS A O 1
ATOM 1523 N N . PRO A 1 188 ? -0.881 -15.223 14.677 1.00 82.50 188 PRO A N 1
ATOM 1524 C CA . PRO A 1 188 ? -0.812 -15.249 13.213 1.00 82.50 188 PRO A CA 1
ATOM 1525 C C . PRO A 1 188 ? -2.173 -15.001 12.558 1.00 82.50 188 PRO A C 1
ATOM 1527 O O . PRO A 1 188 ? -3.202 -15.387 13.124 1.00 82.50 188 PRO A O 1
ATOM 1530 N N . ALA A 1 189 ? -2.183 -14.407 11.362 1.00 82.56 189 ALA A N 1
ATOM 1531 C CA . ALA A 1 189 ? -3.414 -14.091 10.632 1.00 82.56 189 ALA A CA 1
ATOM 1532 C C . ALA A 1 189 ? -4.322 -15.311 10.400 1.00 82.56 189 ALA A C 1
ATOM 1534 O O . ALA A 1 189 ? -5.542 -15.217 10.537 1.00 82.56 189 ALA A O 1
ATOM 1535 N N . GLU A 1 190 ? -3.720 -16.478 10.170 1.00 83.62 190 GLU A N 1
ATOM 1536 C CA . GLU A 1 190 ? -4.392 -17.778 10.038 1.00 83.62 190 GLU A CA 1
ATOM 1537 C C . GLU A 1 190 ? -5.353 -18.068 11.205 1.00 83.62 190 GLU A C 1
ATOM 1539 O O . GLU A 1 190 ? -6.444 -18.593 11.005 1.00 83.62 190 GLU A O 1
ATOM 1544 N N . THR A 1 191 ? -5.009 -17.643 12.428 1.00 85.88 191 THR A N 1
ATOM 1545 C CA . THR A 1 191 ? -5.809 -17.904 13.642 1.00 85.88 191 THR A CA 1
ATOM 1546 C C . THR A 1 191 ? -7.140 -17.152 13.693 1.00 85.88 191 THR A C 1
ATOM 1548 O O . THR A 1 191 ? -7.963 -17.382 14.588 1.00 85.88 191 THR A O 1
ATOM 1551 N N . TYR A 1 192 ? -7.349 -16.194 12.793 1.00 87.75 192 TYR A N 1
ATOM 1552 C CA . TYR A 1 192 ? -8.591 -15.438 12.664 1.00 87.75 192 TYR A CA 1
ATOM 1553 C C . TYR A 1 192 ? -9.050 -15.287 11.208 1.00 87.75 192 TYR A C 1
ATOM 1555 O O . TYR A 1 192 ? -9.994 -14.541 10.948 1.00 87.75 192 TYR A O 1
ATOM 1563 N N . ALA A 1 193 ? -8.448 -16.032 10.275 1.00 88.44 193 ALA A N 1
ATOM 1564 C CA . ALA A 1 193 ? -8.834 -16.036 8.867 1.00 88.44 193 ALA A CA 1
ATOM 1565 C C . ALA A 1 193 ? -10.297 -16.470 8.676 1.00 88.44 193 ALA A C 1
ATOM 1567 O O . ALA A 1 193 ? -11.020 -15.859 7.894 1.00 88.44 193 ALA A O 1
ATOM 1568 N N . GLU A 1 194 ? -10.771 -17.443 9.460 1.00 90.44 194 GLU A N 1
ATOM 1569 C CA . GLU A 1 194 ? -12.163 -17.914 9.431 1.00 90.44 194 GLU A CA 1
ATOM 1570 C C . GLU A 1 194 ? -13.172 -16.819 9.816 1.00 90.44 194 GLU A C 1
ATOM 1572 O O . GLU A 1 194 ? -14.252 -16.733 9.229 1.00 90.44 194 GLU A O 1
ATOM 1577 N N . CYS A 1 195 ? -12.816 -15.927 10.751 1.00 92.38 195 CYS A N 1
ATOM 1578 C CA . CYS A 1 195 ? -13.672 -14.794 11.120 1.00 92.38 195 CYS A CA 1
ATOM 1579 C C . CYS A 1 195 ? -13.895 -13.868 9.916 1.00 92.38 195 CYS A C 1
ATOM 1581 O O . CYS A 1 195 ? -15.012 -13.416 9.673 1.00 92.38 195 CYS A O 1
ATOM 1583 N N . ILE A 1 196 ? -12.832 -13.623 9.146 1.00 90.81 196 ILE A N 1
ATOM 1584 C CA . ILE A 1 196 ? -12.875 -12.799 7.937 1.00 90.81 196 ILE A CA 1
ATOM 1585 C C . ILE A 1 196 ? -13.587 -13.539 6.801 1.00 90.81 196 ILE A C 1
ATOM 1587 O O . ILE A 1 196 ? -14.410 -12.942 6.118 1.00 90.81 196 ILE A O 1
ATOM 1591 N N . ALA A 1 197 ? -13.344 -14.838 6.619 1.00 90.75 197 ALA A N 1
ATOM 1592 C CA . ALA A 1 197 ? -14.053 -15.643 5.626 1.00 90.75 197 ALA A CA 1
ATOM 1593 C C . ALA A 1 197 ? -15.571 -15.641 5.880 1.00 90.75 197 ALA A C 1
ATOM 1595 O O . ALA A 1 197 ? -16.346 -15.409 4.959 1.00 90.75 197 ALA A O 1
ATOM 1596 N N . THR A 1 198 ? -15.990 -15.786 7.141 1.00 93.12 198 THR A N 1
ATOM 1597 C CA . THR A 1 198 ? -17.406 -15.715 7.542 1.00 93.12 198 THR A CA 1
ATOM 1598 C C . THR A 1 198 ? -18.022 -14.349 7.241 1.00 93.12 198 THR A C 1
ATOM 1600 O O . THR A 1 198 ? -19.176 -14.271 6.833 1.00 93.12 198 THR A O 1
ATOM 1603 N N . PHE A 1 199 ? -17.268 -13.259 7.409 1.00 93.38 199 PHE A N 1
ATOM 1604 C CA . PHE A 1 199 ? -17.718 -11.919 7.025 1.00 93.38 199 PHE A CA 1
ATOM 1605 C C . PHE A 1 199 ? -17.969 -11.799 5.516 1.00 93.38 199 PHE A C 1
ATOM 1607 O O . PHE A 1 199 ? -18.988 -11.246 5.108 1.00 93.38 199 PHE A O 1
ATOM 1614 N N . LYS A 1 200 ? -17.077 -12.353 4.688 1.00 90.12 200 LYS A N 1
ATOM 1615 C CA . LYS A 1 200 ? -17.169 -12.278 3.221 1.00 90.12 200 LYS A CA 1
ATOM 1616 C C . LYS A 1 200 ? -18.383 -13.000 2.638 1.00 90.12 200 LYS A C 1
ATOM 1618 O O . LYS A 1 200 ? -18.822 -12.660 1.546 1.00 90.12 200 LYS A O 1
ATOM 1623 N N . THR A 1 201 ? -18.936 -13.984 3.347 1.00 88.75 201 THR A N 1
ATOM 1624 C CA . THR A 1 201 ? -20.141 -14.699 2.897 1.00 88.75 201 THR A CA 1
ATOM 1625 C C . THR A 1 201 ? -21.439 -13.944 3.185 1.00 88.75 201 THR A C 1
ATOM 1627 O O . THR A 1 201 ? -22.480 -14.300 2.634 1.00 88.75 201 THR A O 1
ATOM 1630 N N . GLN A 1 202 ? -21.400 -12.905 4.027 1.00 90.06 202 GLN A N 1
ATOM 1631 C CA . GLN A 1 202 ? -22.576 -12.105 4.373 1.00 90.06 202 GLN A CA 1
ATOM 1632 C C . GLN A 1 202 ? -22.994 -11.205 3.209 1.00 90.06 202 GLN A C 1
ATOM 1634 O O . GLN A 1 202 ? -22.163 -10.863 2.376 1.00 90.06 202 GLN A O 1
ATOM 1639 N N . THR A 1 203 ? -24.257 -10.768 3.166 1.00 88.31 203 THR A N 1
ATOM 1640 C CA . THR A 1 203 ? -24.717 -9.790 2.160 1.00 88.31 203 THR A CA 1
ATOM 1641 C C . THR A 1 203 ? -23.933 -8.478 2.269 1.00 88.31 203 THR A C 1
ATOM 1643 O O . THR A 1 203 ? -23.504 -8.110 3.363 1.00 88.31 203 THR A O 1
ATOM 1646 N N . TYR A 1 204 ? -23.799 -7.707 1.182 1.00 87.62 204 TYR A N 1
ATOM 1647 C CA . TYR A 1 204 ? -23.142 -6.389 1.257 1.00 87.62 204 TYR A CA 1
ATOM 1648 C C . TYR A 1 204 ? -23.785 -5.459 2.303 1.00 87.62 204 TYR A C 1
ATOM 1650 O O . TYR A 1 204 ? -23.080 -4.679 2.947 1.00 87.62 204 TYR A O 1
ATOM 1658 N N . TYR A 1 205 ? -25.102 -5.561 2.521 1.00 89.88 205 TYR A N 1
ATOM 1659 C CA . TYR A 1 205 ? -25.797 -4.848 3.594 1.00 89.88 205 TYR A CA 1
ATOM 1660 C C . TYR A 1 205 ? -25.297 -5.292 4.978 1.00 89.88 205 TYR A C 1
ATOM 1662 O O . TYR A 1 205 ? -24.904 -4.452 5.788 1.00 89.88 205 TYR A O 1
ATOM 1670 N N . ASP A 1 206 ? -25.275 -6.599 5.248 1.00 92.25 206 ASP A N 1
ATOM 1671 C CA . ASP A 1 206 ? -24.862 -7.132 6.551 1.00 92.25 206 ASP A CA 1
ATOM 1672 C C . ASP A 1 206 ? -23.374 -6.884 6.809 1.00 92.25 206 ASP A C 1
ATOM 1674 O O . ASP A 1 206 ? -22.990 -6.575 7.934 1.00 92.25 206 ASP A O 1
ATOM 1678 N N . GLN A 1 207 ? -22.537 -6.914 5.769 1.00 93.31 207 GLN A N 1
ATOM 1679 C CA . GLN A 1 207 ? -21.135 -6.511 5.859 1.00 93.31 207 GLN A CA 1
ATOM 1680 C C . GLN A 1 207 ? -20.987 -5.066 6.372 1.00 93.31 207 GLN A C 1
ATOM 1682 O O . GLN A 1 207 ? -20.137 -4.808 7.222 1.00 93.31 207 GLN A O 1
ATOM 1687 N N . HIS A 1 208 ? -21.830 -4.122 5.928 1.00 92.38 208 HIS A N 1
ATOM 1688 C CA . HIS A 1 208 ? -21.813 -2.746 6.451 1.00 92.38 208 HIS A CA 1
ATOM 1689 C C . HIS A 1 208 ? -22.261 -2.677 7.914 1.00 92.38 208 HIS A C 1
ATOM 1691 O O . HIS A 1 208 ? -21.648 -1.962 8.705 1.00 92.38 208 HIS A O 1
ATOM 1697 N N . VAL A 1 209 ? -23.306 -3.428 8.282 1.00 93.56 209 VAL A N 1
ATOM 1698 C CA . VAL A 1 209 ? -23.794 -3.520 9.670 1.00 93.56 209 VAL A CA 1
ATOM 1699 C C . VAL A 1 209 ? -22.683 -4.033 10.589 1.00 93.56 209 VAL A C 1
ATOM 1701 O O . VAL A 1 209 ? -22.352 -3.395 11.586 1.00 93.56 209 VAL A O 1
ATOM 1704 N N . ILE A 1 210 ? -22.060 -5.153 10.214 1.00 96.75 210 ILE A N 1
ATOM 1705 C CA . ILE A 1 210 ? -20.973 -5.785 10.963 1.00 96.75 210 ILE A CA 1
ATOM 1706 C C . ILE A 1 210 ? -19.781 -4.836 11.087 1.00 96.75 210 ILE A C 1
ATOM 1708 O O . ILE A 1 210 ? -19.278 -4.635 12.191 1.00 96.75 210 ILE A O 1
ATOM 1712 N N . ALA A 1 211 ? -19.346 -4.223 9.981 1.00 95.94 211 ALA A N 1
ATOM 1713 C CA . ALA A 1 211 ? -18.209 -3.306 9.975 1.00 95.94 211 ALA A CA 1
ATOM 1714 C C . ALA A 1 211 ? -18.440 -2.084 10.881 1.00 95.94 211 ALA A C 1
ATOM 1716 O O . ALA A 1 211 ? -17.521 -1.688 11.596 1.00 95.94 211 ALA A O 1
ATOM 1717 N N . ALA A 1 212 ? -19.659 -1.532 10.916 1.00 94.50 212 ALA A N 1
ATOM 1718 C CA . ALA A 1 212 ? -20.015 -0.430 11.812 1.00 94.50 212 ALA A CA 1
ATOM 1719 C C . ALA A 1 212 ? -19.929 -0.842 13.294 1.00 94.50 212 ALA A C 1
ATOM 1721 O O . ALA A 1 212 ? -19.304 -0.159 14.099 1.00 94.50 212 ALA A O 1
ATOM 1722 N N . MET A 1 213 ? -20.468 -2.011 13.650 1.00 96.12 213 MET A N 1
ATOM 1723 C CA . MET A 1 213 ? -20.415 -2.540 15.022 1.00 96.12 213 MET A CA 1
ATOM 1724 C C . MET A 1 213 ? -18.981 -2.860 15.465 1.00 96.12 213 MET A C 1
ATOM 1726 O O . MET A 1 213 ? -18.616 -2.695 16.631 1.00 96.12 213 MET A O 1
ATOM 1730 N N . CYS A 1 214 ? -18.157 -3.328 14.529 1.00 97.56 214 CYS A N 1
ATOM 1731 C CA . CYS A 1 214 ? -16.728 -3.513 14.721 1.00 97.56 214 CYS A CA 1
ATOM 1732 C C . CYS A 1 214 ? -16.003 -2.177 14.952 1.00 97.56 214 CYS A C 1
ATOM 1734 O O . CYS A 1 214 ? -15.158 -2.100 15.844 1.00 97.56 214 CYS A O 1
ATOM 1736 N N . ALA A 1 215 ? -16.345 -1.133 14.193 1.00 97.12 215 ALA A N 1
ATOM 1737 C CA . ALA A 1 215 ? -15.764 0.198 14.338 1.00 97.12 215 ALA A CA 1
ATOM 1738 C C . ALA A 1 215 ? -16.071 0.824 15.700 1.00 97.12 215 ALA A C 1
ATOM 1740 O O . ALA A 1 215 ? -15.147 1.274 16.376 1.00 97.12 215 ALA A O 1
ATOM 1741 N N . GLU A 1 216 ? -17.335 0.785 16.132 1.00 96.25 216 GLU A N 1
ATOM 1742 C CA . GLU A 1 216 ? -17.740 1.276 17.455 1.00 96.25 216 GLU A CA 1
ATOM 1743 C C . GLU A 1 216 ? -16.952 0.577 18.561 1.00 96.25 216 GLU A C 1
ATOM 1745 O O . GLU A 1 216 ? -16.314 1.240 19.375 1.00 96.25 216 GLU A O 1
ATOM 1750 N N . SER A 1 217 ? -16.882 -0.759 18.530 1.00 96.62 217 SER A N 1
ATOM 1751 C CA . SER A 1 217 ? -16.107 -1.508 19.523 1.00 96.62 217 SER A CA 1
ATOM 1752 C C . SER A 1 217 ? -14.621 -1.138 19.526 1.00 96.62 217 SER A C 1
ATOM 1754 O O . SER A 1 217 ? -14.005 -1.136 20.592 1.00 96.62 217 SER A O 1
ATOM 1756 N N . PHE A 1 218 ? -14.024 -0.885 18.360 1.00 97.44 218 PHE A N 1
ATOM 1757 C CA . PHE A 1 218 ? -12.616 -0.507 18.254 1.00 97.44 218 PHE A CA 1
ATOM 1758 C C . PHE A 1 218 ? -12.365 0.884 18.858 1.00 97.44 218 PHE A C 1
ATOM 1760 O O . PHE A 1 218 ? -11.423 1.065 19.631 1.00 97.44 218 PHE A O 1
ATOM 1767 N N . ILE A 1 219 ? -13.227 1.854 18.540 1.00 97.06 219 ILE A N 1
ATOM 1768 C CA . ILE A 1 219 ? -13.159 3.225 19.062 1.00 97.06 219 ILE A CA 1
ATOM 1769 C C . ILE A 1 219 ? -13.419 3.245 20.573 1.00 97.06 219 ILE A C 1
ATOM 1771 O O . ILE A 1 219 ? -12.692 3.915 21.309 1.00 97.06 219 ILE A O 1
ATOM 1775 N N . ASP A 1 220 ? -14.396 2.476 21.055 1.00 95.38 220 ASP A N 1
ATOM 1776 C CA . ASP A 1 220 ? -14.732 2.388 22.477 1.00 95.38 220 ASP A CA 1
ATOM 1777 C C . ASP A 1 220 ? -13.569 1.873 23.320 1.00 95.38 220 ASP A C 1
ATOM 1779 O O . ASP A 1 220 ? -13.362 2.371 24.421 1.00 95.38 220 ASP A O 1
ATOM 1783 N N . MET A 1 221 ? -12.738 0.961 22.804 1.00 94.69 221 MET A N 1
ATOM 1784 C CA . MET A 1 221 ? -11.531 0.539 23.525 1.00 94.69 221 MET A CA 1
ATOM 1785 C C . MET A 1 221 ? -10.540 1.692 23.735 1.00 94.69 221 MET A C 1
ATOM 1787 O O . MET A 1 221 ? -9.933 1.787 24.803 1.00 94.69 221 MET A O 1
ATOM 1791 N N . PHE A 1 222 ? -10.393 2.594 22.760 1.00 95.44 222 PHE A N 1
ATOM 1792 C CA . PHE A 1 222 ? -9.581 3.800 22.936 1.00 95.44 222 PHE A CA 1
ATOM 1793 C C . PHE A 1 222 ? -10.241 4.801 23.883 1.00 95.44 222 PHE A C 1
ATOM 1795 O O . PHE A 1 222 ? -9.561 5.339 24.757 1.00 95.44 222 PHE A O 1
ATOM 1802 N N . ARG A 1 223 ? -11.555 5.032 23.758 1.00 95.44 223 ARG A N 1
ATOM 1803 C CA . ARG A 1 223 ? -12.297 5.895 24.692 1.00 95.44 223 ARG A CA 1
ATOM 1804 C C . ARG A 1 223 ? -12.163 5.389 26.122 1.00 95.44 223 ARG A C 1
ATOM 1806 O O . ARG A 1 223 ? -11.887 6.183 27.016 1.00 95.44 223 ARG A O 1
ATOM 1813 N N . ASP A 1 224 ? -12.296 4.086 26.337 1.00 93.06 224 ASP A N 1
ATOM 1814 C CA . ASP A 1 224 ? -12.128 3.438 27.634 1.00 93.06 224 ASP A CA 1
ATOM 1815 C C . ASP A 1 224 ? -10.698 3.577 28.155 1.00 93.06 224 ASP A C 1
ATOM 1817 O O . ASP A 1 224 ? -10.507 3.924 29.316 1.00 93.06 224 ASP A O 1
ATOM 1821 N N . PHE A 1 225 ? -9.686 3.367 27.310 1.00 92.12 225 PHE A N 1
ATOM 1822 C CA . PHE A 1 225 ? -8.287 3.549 27.700 1.00 92.12 225 PHE A CA 1
ATOM 1823 C C . PHE A 1 225 ? -7.966 4.992 28.122 1.00 92.12 225 PHE A C 1
ATOM 1825 O O . PHE A 1 225 ? -7.277 5.208 29.121 1.00 92.12 225 PHE A O 1
ATOM 1832 N N . VAL A 1 226 ? -8.498 5.978 27.394 1.00 92.19 226 VAL A N 1
ATOM 1833 C CA . VAL A 1 226 ? -8.294 7.406 27.676 1.00 92.19 226 VAL A CA 1
ATOM 1834 C C . VAL A 1 226 ? -9.092 7.860 28.904 1.00 92.19 226 VAL A C 1
ATOM 1836 O O . VAL A 1 226 ? -8.551 8.552 29.761 1.00 92.19 226 VAL A O 1
ATOM 1839 N N . SER A 1 227 ? -10.368 7.476 29.011 1.00 88.44 227 SER A N 1
ATOM 1840 C CA . SER A 1 227 ? -11.282 7.966 30.056 1.00 88.44 227 SER A CA 1
ATOM 1841 C C . SER A 1 227 ? -11.168 7.214 31.380 1.00 88.44 227 SER A C 1
ATOM 1843 O O . SER A 1 227 ? -11.197 7.834 32.441 1.00 88.44 227 SER A O 1
ATOM 1845 N N . LYS A 1 228 ? -11.022 5.884 31.342 1.00 77.88 228 LYS A N 1
ATOM 1846 C CA . LYS A 1 228 ? -10.964 5.033 32.541 1.00 77.88 228 LYS A CA 1
ATOM 1847 C C . LYS A 1 228 ? -9.539 4.887 33.089 1.00 77.88 228 LYS A C 1
ATOM 1849 O O . LYS A 1 228 ? -9.339 4.208 34.101 1.00 77.88 228 LYS A O 1
ATOM 1854 N N . GLY A 1 229 ? -8.553 5.525 32.449 1.00 65.94 229 GLY A N 1
ATOM 1855 C CA . GLY A 1 229 ? -7.171 5.610 32.918 1.00 65.94 229 GLY A CA 1
ATOM 1856 C C . GLY A 1 229 ? -6.603 4.247 33.322 1.00 65.94 229 GLY A C 1
ATOM 1857 O O . GLY A 1 229 ? -6.708 3.275 32.572 1.00 65.94 229 GLY A O 1
ATOM 1858 N N . SER A 1 230 ? -6.014 4.173 34.518 1.00 62.19 230 SER A N 1
ATOM 1859 C CA . SER A 1 230 ? -5.335 2.992 35.080 1.00 62.19 230 SER A CA 1
ATOM 1860 C C . SER A 1 230 ? -6.209 1.750 35.294 1.00 62.19 230 SER A C 1
ATOM 1862 O O . SER A 1 230 ? -5.721 0.791 35.855 1.00 62.19 230 SER A O 1
ATOM 1864 N N . SER A 1 231 ? -7.484 1.730 34.895 1.00 64.81 231 SER A N 1
ATOM 1865 C CA . SER A 1 231 ? -8.311 0.508 34.943 1.00 64.81 231 SER A CA 1
ATOM 1866 C C . SER A 1 231 ? -8.415 -0.214 33.594 1.00 64.81 231 SER A C 1
ATOM 1868 O O . SER A 1 231 ? -8.864 -1.359 33.531 1.00 64.81 231 SER A O 1
ATOM 1870 N N . SER A 1 232 ? -7.989 0.439 32.506 1.00 77.25 232 SER A N 1
ATOM 1871 C CA . SER A 1 232 ? -7.882 -0.162 31.179 1.00 77.25 232 SER A CA 1
ATOM 1872 C C . SER A 1 232 ? -6.410 -0.298 30.777 1.00 77.25 232 SER A C 1
ATOM 1874 O O . SER A 1 232 ? -5.626 0.660 30.814 1.00 77.25 232 SER A O 1
ATOM 1876 N N . HIS A 1 233 ? -6.037 -1.520 30.391 1.00 85.19 233 HIS A N 1
ATOM 1877 C CA . HIS A 1 233 ? -4.659 -1.920 30.074 1.00 85.19 233 HIS A CA 1
ATOM 1878 C C . HIS A 1 233 ? -4.509 -2.473 28.666 1.00 85.19 233 HIS A C 1
ATOM 1880 O O . HIS A 1 233 ? -3.410 -2.852 28.283 1.00 85.19 233 HIS A O 1
ATOM 1886 N N . VAL A 1 234 ? -5.594 -2.570 27.902 1.00 89.94 234 VAL A N 1
ATOM 1887 C CA . VAL A 1 234 ? -5.573 -3.214 26.591 1.00 89.94 234 VAL A CA 1
ATOM 1888 C C . VAL A 1 234 ? -5.945 -2.193 25.538 1.00 89.94 234 VAL A C 1
ATOM 1890 O O . VAL A 1 234 ? -7.035 -1.629 25.570 1.00 89.94 234 VAL A O 1
ATOM 1893 N N . ILE A 1 235 ? -5.042 -1.993 24.587 1.00 92.00 235 ILE A N 1
ATOM 1894 C CA . ILE A 1 235 ? -5.246 -1.118 23.438 1.00 92.00 235 ILE A CA 1
ATOM 1895 C C . ILE A 1 235 ? -5.261 -1.996 22.183 1.00 92.00 235 ILE A C 1
ATOM 1897 O O . ILE A 1 235 ? -4.404 -2.880 22.045 1.00 92.00 235 ILE A O 1
ATOM 1901 N N . PRO A 1 236 ? -6.212 -1.803 21.257 1.00 94.12 236 PRO A N 1
ATOM 1902 C CA . PRO A 1 236 ? -6.149 -2.481 19.972 1.00 94.12 236 PRO A CA 1
ATOM 1903 C C . PRO A 1 236 ? -4.939 -1.962 19.173 1.00 94.12 236 PRO A C 1
ATOM 1905 O O . PRO A 1 236 ? -4.554 -0.802 19.289 1.00 94.12 236 PRO A O 1
ATOM 1908 N N . THR A 1 237 ? -4.290 -2.828 18.394 1.00 92.88 237 THR A N 1
ATOM 1909 C CA . THR A 1 237 ? -3.049 -2.463 17.685 1.00 92.88 237 THR A CA 1
ATOM 1910 C C . THR A 1 237 ? -3.322 -1.958 16.269 1.00 92.88 237 THR A C 1
ATOM 1912 O O . THR A 1 237 ? -4.434 -2.055 15.747 1.00 92.88 237 THR A O 1
ATOM 1915 N N . SER A 1 238 ? -2.280 -1.483 15.582 1.00 93.31 238 SER A N 1
ATOM 1916 C CA . SER A 1 238 ? -2.404 -1.056 14.186 1.00 93.31 238 SER A CA 1
ATOM 1917 C C . SER A 1 238 ? -2.815 -2.187 13.238 1.00 93.31 238 SER A C 1
ATOM 1919 O O . SER A 1 238 ? -3.500 -1.941 12.258 1.00 93.31 238 SER A O 1
ATOM 1921 N N . GLU A 1 239 ? -2.429 -3.435 13.514 1.00 91.06 239 GLU A N 1
ATOM 1922 C CA . GLU A 1 239 ? -2.831 -4.601 12.715 1.00 91.06 239 GLU A CA 1
ATOM 1923 C C . GLU A 1 239 ? -4.322 -4.878 12.848 1.00 91.06 239 GLU A C 1
ATOM 1925 O O . GLU A 1 239 ? -4.954 -5.331 11.895 1.00 91.06 239 GLU A O 1
ATOM 1930 N N . SER A 1 240 ? -4.874 -4.579 14.023 1.00 93.94 240 SER A N 1
ATOM 1931 C CA . SER A 1 240 ? -6.304 -4.619 14.286 1.00 93.94 240 SER A CA 1
ATOM 1932 C C . SER A 1 240 ? -7.041 -3.489 13.569 1.00 93.94 240 SER A C 1
ATOM 1934 O O . SER A 1 240 ? -8.102 -3.734 12.999 1.00 93.94 240 SER A O 1
ATOM 1936 N N . LEU A 1 241 ? -6.460 -2.285 13.506 1.00 96.88 241 LEU A N 1
ATOM 1937 C CA . LEU A 1 241 ? -6.985 -1.206 12.660 1.00 96.88 241 LEU A CA 1
ATOM 1938 C C . LEU A 1 241 ? -6.948 -1.589 11.173 1.00 96.88 241 LEU A C 1
ATOM 1940 O O . LEU A 1 241 ? -7.903 -1.341 10.447 1.00 96.88 241 LEU A O 1
ATOM 1944 N N . ASP A 1 242 ? -5.876 -2.243 10.726 1.00 94.69 242 ASP A N 1
ATOM 1945 C CA . ASP A 1 242 ? -5.744 -2.739 9.355 1.00 94.69 242 ASP A CA 1
ATOM 1946 C C . ASP A 1 242 ? -6.762 -3.860 9.051 1.00 94.69 242 ASP A C 1
ATOM 1948 O O . ASP A 1 242 ? -7.281 -3.923 7.942 1.00 94.69 242 ASP A O 1
ATOM 1952 N N . VAL A 1 243 ? -7.139 -4.700 10.030 1.00 94.94 243 VAL A N 1
ATOM 1953 C CA . VAL A 1 243 ? -8.291 -5.617 9.883 1.00 94.94 243 VAL A CA 1
ATOM 1954 C C . VAL A 1 243 ? -9.581 -4.819 9.698 1.00 94.94 243 VAL A C 1
ATOM 1956 O O . VAL A 1 243 ? -10.340 -5.106 8.779 1.00 94.94 243 VAL A O 1
ATOM 1959 N N . LEU A 1 244 ? -9.840 -3.827 10.553 1.00 97.12 244 LEU A N 1
ATOM 1960 C CA . LEU A 1 244 ? -11.067 -3.031 10.503 1.00 97.12 244 LEU A CA 1
ATOM 1961 C C . LEU A 1 244 ? -11.223 -2.301 9.160 1.00 97.12 244 L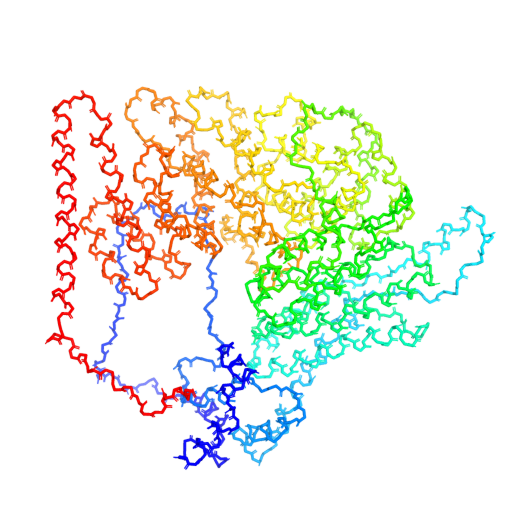EU A C 1
ATOM 1963 O O . LEU A 1 244 ? -12.278 -2.378 8.532 1.00 97.12 244 LEU A O 1
ATOM 1967 N N . PHE A 1 245 ? -10.167 -1.635 8.695 1.00 97.19 245 PHE A N 1
ATOM 1968 C CA . PHE A 1 245 ? -10.178 -0.938 7.411 1.00 97.19 245 PHE A CA 1
ATOM 1969 C C . PHE A 1 245 ? -10.249 -1.897 6.225 1.00 97.19 245 PHE A C 1
ATOM 1971 O O . PHE A 1 245 ? -10.908 -1.573 5.240 1.00 97.19 245 PHE A O 1
ATOM 1978 N N . TYR A 1 246 ? -9.680 -3.101 6.333 1.00 95.31 246 TYR A N 1
ATOM 1979 C CA . TYR A 1 246 ? -9.886 -4.144 5.332 1.00 95.31 246 TYR A CA 1
ATOM 1980 C C . TYR A 1 246 ? -11.363 -4.540 5.209 1.00 95.31 246 TYR A C 1
ATOM 1982 O O . TYR A 1 246 ? -11.860 -4.659 4.095 1.00 95.31 246 TYR A O 1
ATOM 1990 N N . LEU A 1 247 ? -12.088 -4.706 6.324 1.00 95.00 247 LEU A N 1
ATOM 1991 C CA . LEU A 1 247 ? -13.523 -5.032 6.290 1.00 95.00 247 LEU A CA 1
ATOM 1992 C C . LEU A 1 247 ? -14.332 -3.943 5.569 1.00 95.00 247 LEU A C 1
ATOM 1994 O O . LEU A 1 247 ? -15.217 -4.260 4.776 1.00 95.00 247 LEU A O 1
ATOM 1998 N N . MET A 1 248 ? -13.999 -2.673 5.816 1.00 94.00 248 MET A N 1
ATOM 1999 C CA . MET A 1 248 ? -14.646 -1.521 5.177 1.00 94.00 248 MET A CA 1
ATOM 2000 C C . MET A 1 248 ? -14.303 -1.405 3.698 1.00 94.00 248 MET A C 1
ATOM 2002 O O . MET A 1 248 ? -15.178 -1.145 2.881 1.00 94.00 248 MET A O 1
ATOM 2006 N N . GLU A 1 249 ? -13.040 -1.613 3.334 1.00 92.19 249 GLU A N 1
ATOM 2007 C CA . GLU A 1 249 ? -12.623 -1.623 1.935 1.00 92.19 249 GLU A CA 1
ATOM 2008 C C . GLU A 1 249 ? -13.282 -2.781 1.176 1.00 92.19 249 GLU A C 1
ATOM 2010 O O . GLU A 1 249 ? -13.796 -2.574 0.078 1.00 92.19 249 GLU A O 1
ATOM 2015 N N . TYR A 1 250 ? -13.339 -3.973 1.779 1.00 90.25 250 TYR A N 1
ATOM 2016 C CA . TYR A 1 250 ? -13.962 -5.153 1.183 1.00 90.25 250 TYR A CA 1
ATOM 2017 C C . TYR A 1 250 ? -15.441 -4.910 0.870 1.00 90.25 250 TYR A C 1
ATOM 2019 O O . TYR A 1 250 ? -15.885 -5.160 -0.251 1.00 90.25 250 TYR A O 1
ATOM 2027 N N . CYS A 1 251 ? -16.192 -4.337 1.817 1.00 88.81 251 CYS A N 1
ATOM 2028 C CA . CYS A 1 251 ? -17.594 -3.988 1.594 1.00 88.81 251 CYS A CA 1
ATOM 2029 C C . CYS A 1 251 ? -17.794 -2.695 0.781 1.00 88.81 251 CYS A C 1
ATOM 2031 O O . CYS A 1 251 ? -18.931 -2.277 0.582 1.00 88.81 251 CYS A O 1
ATOM 2033 N N . GLN A 1 252 ? -16.722 -2.092 0.248 1.00 87.12 252 GLN A N 1
ATOM 2034 C CA . GLN A 1 252 ? -16.746 -0.871 -0.565 1.00 87.12 252 GLN A CA 1
ATOM 2035 C C . GLN A 1 252 ? -17.243 0.375 0.193 1.00 87.12 252 GLN A C 1
ATOM 2037 O O . GLN A 1 252 ? -17.844 1.268 -0.397 1.00 87.12 252 GLN A O 1
ATOM 2042 N N . ASN A 1 253 ? -16.979 0.476 1.496 1.00 89.44 253 ASN A N 1
ATOM 2043 C CA . ASN A 1 253 ? -17.342 1.625 2.326 1.00 89.44 253 ASN A CA 1
ATOM 2044 C C . ASN A 1 253 ? -16.132 2.534 2.617 1.00 89.44 253 ASN A C 1
ATOM 2046 O O . ASN A 1 253 ? -15.697 2.701 3.757 1.00 89.44 253 ASN A O 1
ATOM 2050 N N . ILE A 1 254 ? -15.573 3.135 1.562 1.00 91.62 254 ILE A N 1
ATOM 2051 C CA . ILE A 1 254 ? -14.374 3.991 1.655 1.00 91.62 254 ILE A CA 1
ATOM 2052 C C . ILE A 1 254 ? -14.648 5.279 2.449 1.00 91.62 254 ILE A C 1
ATOM 2054 O O . ILE A 1 254 ? -13.762 5.796 3.131 1.00 91.62 254 ILE A O 1
ATOM 2058 N N . ASN A 1 255 ? -15.887 5.780 2.409 1.00 91.81 255 ASN A N 1
ATOM 2059 C CA . ASN A 1 255 ? -16.323 6.926 3.205 1.00 91.81 255 ASN A CA 1
ATOM 2060 C C . ASN A 1 255 ? -16.104 6.700 4.709 1.00 91.81 255 ASN A C 1
ATOM 2062 O O . ASN A 1 255 ? -15.610 7.586 5.403 1.00 91.81 255 ASN A O 1
ATOM 2066 N N . GLU A 1 256 ? -16.431 5.508 5.208 1.00 92.81 256 GLU A N 1
ATOM 2067 C CA . GLU A 1 256 ? -16.344 5.197 6.637 1.00 92.81 256 GLU A CA 1
ATOM 2068 C C . GLU A 1 256 ? -14.905 5.187 7.155 1.00 92.81 256 GLU A C 1
ATOM 2070 O O . GLU A 1 256 ? -14.649 5.629 8.272 1.00 92.81 256 GLU A O 1
ATOM 2075 N N . ILE A 1 257 ? -13.942 4.794 6.314 1.00 95.81 257 ILE A N 1
ATOM 2076 C CA . ILE A 1 257 ? -12.512 4.891 6.638 1.00 95.81 257 ILE A CA 1
ATOM 2077 C C . ILE A 1 257 ? -12.139 6.347 6.964 1.00 95.81 257 ILE A C 1
ATOM 2079 O O . ILE A 1 257 ? -11.391 6.599 7.911 1.00 95.81 257 ILE A O 1
ATOM 2083 N N . ILE A 1 258 ? -12.678 7.321 6.221 1.00 96.50 258 ILE A N 1
ATOM 2084 C CA . ILE A 1 258 ? -12.443 8.752 6.466 1.00 96.50 258 ILE A CA 1
ATOM 2085 C C . ILE A 1 258 ? -13.148 9.206 7.749 1.00 96.50 258 ILE A C 1
ATOM 2087 O O . ILE A 1 258 ? -12.504 9.846 8.583 1.00 96.50 258 ILE A O 1
ATOM 2091 N N . SER A 1 259 ? -14.425 8.853 7.932 1.00 95.44 259 SER A N 1
ATOM 2092 C CA . SER A 1 259 ? -15.206 9.184 9.136 1.00 95.44 259 SER A CA 1
ATOM 2093 C C . SER A 1 259 ? -14.507 8.706 10.411 1.00 95.44 259 SER A C 1
ATOM 2095 O O . SER A 1 259 ? -14.229 9.504 11.308 1.00 95.44 259 SER A O 1
ATOM 2097 N N . ILE A 1 260 ? -14.119 7.430 10.447 1.00 97.12 260 ILE A N 1
ATOM 2098 C CA . ILE A 1 260 ? -13.423 6.822 11.585 1.00 97.12 260 ILE A CA 1
ATOM 2099 C C . ILE A 1 260 ? -12.052 7.447 11.784 1.00 97.12 260 ILE A C 1
ATOM 2101 O O . ILE A 1 260 ? -11.652 7.674 12.919 1.00 97.12 260 ILE A O 1
ATOM 2105 N N . SER A 1 261 ? -11.325 7.777 10.714 1.00 98.25 261 SER A N 1
ATOM 2106 C CA . SER A 1 261 ? -10.030 8.452 10.849 1.00 98.25 261 SER A CA 1
ATOM 2107 C C . SER A 1 261 ? -10.160 9.802 11.563 1.00 98.25 261 SER A C 1
ATOM 2109 O O . SER A 1 261 ? -9.329 10.130 12.408 1.00 98.25 261 SER A O 1
ATOM 2111 N N . ILE A 1 262 ? -11.204 10.582 11.259 1.00 97.69 262 ILE A N 1
ATOM 2112 C CA . ILE A 1 262 ? -11.458 11.881 11.907 1.00 97.69 262 ILE A CA 1
ATOM 2113 C C . ILE A 1 262 ? -11.716 11.705 13.404 1.00 97.69 262 ILE A C 1
ATOM 2115 O O . ILE A 1 262 ? -11.220 12.496 14.206 1.00 97.69 262 ILE A O 1
ATOM 2119 N N . GLU A 1 263 ? -12.473 10.676 13.772 1.00 97.44 263 GLU A N 1
ATOM 2120 C CA . GLU A 1 263 ? -12.838 10.389 15.155 1.00 97.44 263 GLU A CA 1
ATOM 2121 C C . GLU A 1 263 ? -11.698 9.751 15.965 1.00 97.44 263 GLU A C 1
ATOM 2123 O O . GLU A 1 263 ? -11.465 10.107 17.121 1.00 97.44 263 GLU A O 1
ATOM 2128 N N . LEU A 1 264 ? -10.955 8.834 15.349 1.00 98.38 264 LEU A N 1
ATOM 2129 C CA . LEU A 1 264 ? -9.911 8.048 15.993 1.00 98.38 264 LEU A CA 1
ATOM 2130 C C . LEU A 1 264 ? -8.652 8.877 16.274 1.00 98.38 264 LEU A C 1
ATOM 2132 O O . LEU A 1 264 ? -8.042 8.716 17.327 1.00 98.38 264 LEU A O 1
ATOM 2136 N N . ILE A 1 265 ? -8.249 9.777 15.368 1.00 98.44 265 ILE A N 1
ATOM 2137 C CA . ILE A 1 265 ? -6.994 10.538 15.510 1.00 98.44 265 ILE A CA 1
ATOM 2138 C C . ILE A 1 265 ? -6.896 11.306 16.846 1.00 98.44 265 ILE A C 1
ATOM 2140 O O . ILE A 1 265 ? -5.867 11.175 17.513 1.00 98.44 265 ILE A O 1
ATOM 2144 N N . PRO A 1 266 ? -7.908 12.078 17.290 1.00 97.94 266 PRO A N 1
ATOM 2145 C CA . PRO A 1 266 ? -7.876 12.726 18.603 1.00 97.94 266 PRO A CA 1
ATOM 2146 C C . PRO A 1 266 ? -7.700 11.747 19.772 1.00 97.94 266 PRO A C 1
ATOM 2148 O O . PRO A 1 266 ? -6.955 12.045 20.704 1.00 97.94 266 PRO A O 1
ATOM 2151 N N . LEU A 1 267 ? -8.340 10.574 19.710 1.00 97.62 267 LEU A N 1
ATOM 2152 C CA . LEU A 1 267 ? -8.213 9.536 20.737 1.00 97.62 267 LEU A CA 1
ATOM 2153 C C . LEU A 1 267 ? -6.812 8.917 20.753 1.00 97.62 267 LEU A C 1
ATOM 2155 O O . LEU A 1 267 ? -6.281 8.650 21.826 1.00 97.62 267 LEU A O 1
ATOM 2159 N N . LEU A 1 268 ? -6.191 8.733 19.583 1.00 97.62 268 LEU A N 1
ATOM 2160 C CA . LEU A 1 268 ? -4.811 8.252 19.472 1.00 97.62 268 LEU A CA 1
ATOM 2161 C C . LEU A 1 268 ? -3.817 9.220 20.123 1.00 97.62 268 LEU A C 1
ATOM 2163 O O . LEU A 1 268 ? -2.920 8.778 20.835 1.00 97.62 268 LEU A O 1
ATOM 2167 N N . ILE A 1 269 ? -3.991 10.526 19.899 1.00 96.50 269 ILE A N 1
ATOM 2168 C CA . ILE A 1 269 ? -3.153 11.563 20.521 1.00 96.50 269 ILE A CA 1
ATOM 2169 C C . ILE A 1 269 ? -3.304 11.510 22.047 1.00 96.50 269 ILE A C 1
ATOM 2171 O O . ILE A 1 269 ? -2.309 11.429 22.760 1.00 96.50 269 ILE A O 1
ATOM 2175 N N . ALA A 1 270 ? -4.543 11.463 22.545 1.00 95.69 270 ALA A N 1
ATOM 2176 C CA . ALA A 1 270 ? -4.805 11.357 23.979 1.00 95.69 270 ALA A CA 1
ATOM 2177 C C . ALA A 1 270 ? -4.262 10.047 24.589 1.00 95.69 270 ALA A C 1
ATOM 2179 O O . ALA A 1 270 ? -3.810 10.032 25.732 1.00 95.69 270 ALA A O 1
ATOM 2180 N N . ALA A 1 271 ? -4.268 8.942 23.838 1.00 94.38 271 ALA A N 1
ATOM 2181 C CA . ALA A 1 271 ? -3.694 7.678 24.292 1.00 94.38 271 ALA A CA 1
ATOM 2182 C C . ALA A 1 271 ? -2.168 7.767 24.476 1.00 94.38 271 ALA A C 1
ATOM 2184 O O . ALA A 1 271 ? -1.649 7.227 25.453 1.00 94.38 271 ALA A O 1
ATOM 2185 N N . ASP A 1 272 ? -1.449 8.474 23.598 1.00 93.00 272 ASP A N 1
ATOM 2186 C CA . ASP A 1 272 ? -0.012 8.731 23.780 1.00 93.00 272 ASP A CA 1
ATOM 2187 C C . ASP A 1 272 ? 0.279 9.590 25.022 1.00 93.00 272 ASP A C 1
ATOM 2189 O O . ASP A 1 272 ? 1.270 9.342 25.718 1.00 93.00 272 ASP A O 1
ATOM 2193 N N . ASP A 1 273 ? -0.594 10.548 25.355 1.00 91.56 273 ASP A N 1
ATOM 2194 C CA . ASP A 1 273 ? -0.480 11.322 26.597 1.00 91.56 273 ASP A CA 1
ATOM 2195 C C . ASP A 1 273 ? -0.600 10.406 27.826 1.00 91.56 273 ASP A C 1
ATOM 2197 O O . ASP A 1 273 ? 0.211 10.493 28.753 1.00 91.56 273 ASP A O 1
ATOM 2201 N N . VAL A 1 274 ? -1.550 9.461 27.813 1.00 91.31 274 VAL A N 1
ATOM 2202 C CA . VAL A 1 274 ? -1.710 8.456 28.879 1.00 91.31 274 VAL A CA 1
ATOM 2203 C C . VAL A 1 274 ? -0.478 7.547 28.982 1.00 91.31 274 VAL A C 1
ATOM 2205 O O . VAL A 1 274 ? -0.001 7.288 30.089 1.00 91.31 274 VAL A O 1
ATOM 2208 N N . LEU A 1 275 ? 0.083 7.077 27.861 1.00 89.81 275 LEU A N 1
ATOM 2209 C CA . LEU A 1 275 ? 1.313 6.270 27.874 1.00 89.81 275 LEU A CA 1
ATOM 2210 C C . LEU A 1 275 ? 2.509 7.047 28.437 1.00 89.81 275 LEU A C 1
ATOM 2212 O O . LEU A 1 275 ? 3.302 6.496 29.207 1.00 89.81 275 LEU A O 1
ATOM 2216 N N . SER A 1 276 ? 2.613 8.329 28.088 1.00 88.62 276 SER A N 1
ATOM 2217 C CA . SER A 1 276 ? 3.662 9.225 28.577 1.00 88.62 276 SER A CA 1
ATOM 2218 C C . SER A 1 276 ? 3.546 9.445 30.087 1.00 88.62 276 SER A C 1
ATOM 2220 O O . SER A 1 276 ? 4.543 9.353 30.802 1.00 88.62 276 SER A O 1
ATOM 2222 N N . GLN A 1 277 ? 2.326 9.641 30.601 1.00 87.12 277 GLN A N 1
ATOM 2223 C CA . GLN A 1 277 ? 2.052 9.749 32.040 1.00 87.12 277 GLN A CA 1
ATOM 2224 C C . GLN A 1 277 ? 2.418 8.466 32.806 1.00 87.12 277 GLN A C 1
ATOM 2226 O O . GLN A 1 277 ? 2.942 8.542 33.918 1.00 87.12 277 GLN A O 1
ATOM 2231 N N . ARG A 1 278 ? 2.205 7.288 32.201 1.00 85.25 278 ARG A N 1
ATOM 2232 C CA . ARG A 1 278 ? 2.600 5.979 32.762 1.00 85.25 278 ARG A CA 1
ATOM 2233 C C . ARG A 1 278 ? 4.094 5.655 32.597 1.00 85.25 278 ARG A C 1
ATOM 2235 O O . ARG A 1 278 ? 4.553 4.633 33.113 1.00 85.25 278 ARG A O 1
ATOM 2242 N N . GLN A 1 279 ? 4.860 6.521 31.925 1.00 86.00 279 GLN A N 1
ATOM 2243 C CA . GLN A 1 279 ? 6.291 6.348 31.638 1.00 86.00 279 GLN A CA 1
ATOM 2244 C C . GLN A 1 279 ? 6.596 5.032 30.901 1.00 86.00 279 GLN A C 1
ATOM 2246 O O . GLN A 1 279 ? 7.567 4.337 31.209 1.00 86.00 279 GLN A O 1
ATOM 2251 N N . ILE A 1 280 ? 5.749 4.672 29.934 1.00 88.19 280 ILE A N 1
ATOM 2252 C CA . ILE A 1 280 ? 5.967 3.487 29.100 1.00 88.19 280 ILE A CA 1
ATOM 2253 C C . ILE A 1 280 ? 7.193 3.729 28.199 1.00 88.19 280 ILE A C 1
ATOM 2255 O O . ILE A 1 280 ? 7.248 4.757 27.521 1.00 88.19 280 ILE A O 1
ATOM 2259 N N . PRO A 1 281 ? 8.189 2.820 28.167 1.00 87.75 281 PRO A N 1
ATOM 2260 C CA . PRO A 1 281 ? 9.496 3.076 27.565 1.00 87.75 281 PRO A CA 1
ATOM 2261 C C . PRO A 1 281 ? 9.500 2.870 26.042 1.00 87.75 281 PRO A C 1
ATOM 2263 O O . PRO A 1 281 ? 10.329 2.136 25.514 1.00 87.75 281 PRO A O 1
ATOM 2266 N N . ILE A 1 282 ? 8.587 3.516 25.317 1.00 88.81 282 ILE A N 1
ATOM 2267 C CA . ILE A 1 282 ? 8.548 3.521 23.846 1.00 88.81 282 ILE A CA 1
ATOM 2268 C C . ILE A 1 282 ? 8.972 4.886 23.299 1.00 88.81 282 ILE A C 1
ATOM 2270 O O . ILE A 1 282 ? 8.963 5.882 24.020 1.00 88.81 282 ILE A O 1
ATOM 2274 N N . ILE A 1 283 ? 9.341 4.954 22.015 1.00 89.12 283 ILE A N 1
ATOM 2275 C CA . ILE A 1 283 ? 9.587 6.244 21.351 1.00 89.12 283 ILE A CA 1
ATOM 2276 C C . ILE A 1 283 ? 8.298 7.091 21.455 1.00 89.12 283 ILE A C 1
ATOM 2278 O O . ILE A 1 283 ? 7.253 6.625 20.983 1.00 89.12 283 ILE A O 1
ATOM 2282 N N . PRO A 1 284 ? 8.338 8.306 22.038 1.00 88.75 284 PRO A N 1
ATOM 2283 C CA . PRO A 1 284 ? 7.145 9.128 22.237 1.00 88.75 284 PRO A CA 1
ATOM 2284 C C . PRO A 1 284 ? 6.355 9.352 20.944 1.00 88.75 284 PRO A C 1
ATOM 2286 O O . PRO A 1 284 ? 6.933 9.624 19.890 1.00 88.75 284 PRO A O 1
ATOM 2289 N N . GLY A 1 285 ? 5.029 9.221 21.016 1.00 90.94 285 GLY A N 1
ATOM 2290 C CA . GLY A 1 285 ? 4.150 9.374 19.856 1.00 90.94 285 GLY A CA 1
ATOM 2291 C C . GLY A 1 285 ? 4.097 8.157 18.921 1.00 90.94 285 GLY A C 1
ATOM 2292 O O . GLY A 1 285 ? 3.492 8.232 17.852 1.00 90.94 285 GLY A O 1
ATOM 2293 N N . SER A 1 286 ? 4.770 7.047 19.249 1.00 91.31 286 SER A N 1
ATOM 2294 C CA . SER A 1 286 ? 4.816 5.877 18.358 1.00 91.31 286 SER A CA 1
ATOM 2295 C C . SER A 1 286 ? 3.495 5.129 18.270 1.00 91.31 286 SER A C 1
ATOM 2297 O O . SER A 1 286 ? 3.199 4.599 17.201 1.00 91.31 286 SER A O 1
ATOM 2299 N N . LEU A 1 287 ? 2.692 5.091 19.342 1.00 92.56 287 LEU A N 1
ATOM 2300 C CA . LEU A 1 287 ? 1.394 4.416 19.305 1.00 92.56 287 LEU A CA 1
ATOM 2301 C C . LEU A 1 287 ? 0.475 5.113 18.298 1.00 92.56 287 LEU A C 1
ATOM 2303 O O . LEU A 1 287 ? -0.055 4.455 17.397 1.00 92.56 287 LEU A O 1
ATOM 2307 N N . SER A 1 288 ? 0.304 6.435 18.416 1.00 95.44 288 SER A N 1
ATOM 2308 C CA . SER A 1 288 ? -0.531 7.189 17.481 1.00 95.44 288 SER A CA 1
ATOM 2309 C C . SER A 1 288 ? 0.050 7.175 16.072 1.00 95.44 288 SER A C 1
ATOM 2311 O O . SER A 1 288 ? -0.697 6.956 15.120 1.00 95.44 288 SER A O 1
ATOM 2313 N N . ALA A 1 289 ? 1.371 7.326 15.912 1.00 95.81 289 ALA A N 1
ATOM 2314 C CA . ALA A 1 289 ? 2.016 7.317 14.601 1.00 95.81 289 ALA A CA 1
ATOM 2315 C C . ALA A 1 289 ? 1.825 5.984 13.871 1.00 95.81 289 ALA A C 1
ATOM 2317 O O . ALA A 1 289 ? 1.546 5.974 12.676 1.00 95.81 289 ALA A O 1
ATOM 2318 N N . GLN A 1 290 ? 1.902 4.853 14.565 1.00 94.12 290 GLN A N 1
ATOM 2319 C CA . GLN A 1 290 ? 1.695 3.547 13.947 1.00 94.12 290 GLN A CA 1
ATOM 2320 C C . GLN A 1 290 ? 0.260 3.368 13.415 1.00 94.12 290 GLN A C 1
ATOM 2322 O O . GLN A 1 290 ? 0.074 2.865 12.308 1.00 94.12 290 GLN A O 1
ATOM 2327 N N . HIS A 1 291 ? -0.756 3.825 14.154 1.00 97.12 291 HIS A N 1
ATOM 2328 C CA . HIS A 1 291 ? -2.149 3.819 13.684 1.00 97.12 291 HIS A CA 1
ATOM 2329 C C . HIS A 1 291 ? -2.385 4.856 12.578 1.00 97.12 291 HIS A C 1
ATOM 2331 O O . HIS A 1 291 ? -3.029 4.563 11.572 1.00 97.12 291 HIS A O 1
ATOM 2337 N N . GLY A 1 292 ? -1.801 6.049 12.720 1.00 97.31 292 GLY A N 1
ATOM 2338 C CA . GLY A 1 292 ? -1.816 7.095 11.702 1.00 97.31 292 GLY A CA 1
ATOM 2339 C C . GLY A 1 292 ? -1.201 6.633 10.380 1.00 97.31 292 GLY A C 1
ATOM 2340 O O . GLY A 1 292 ? -1.688 7.007 9.319 1.00 97.31 292 GLY A O 1
ATOM 2341 N N . TYR A 1 293 ? -0.183 5.771 10.423 1.00 96.12 293 TYR A N 1
ATOM 2342 C CA . TYR A 1 293 ? 0.403 5.171 9.230 1.00 96.12 293 TYR A CA 1
ATOM 2343 C C . TYR A 1 293 ? -0.575 4.225 8.526 1.00 96.12 293 TYR A C 1
ATOM 2345 O O . TYR A 1 293 ? -0.712 4.289 7.309 1.00 96.12 293 TYR A O 1
ATOM 2353 N N . VAL A 1 294 ? -1.329 3.402 9.263 1.00 96.75 294 VAL A N 1
ATOM 2354 C CA . VAL A 1 294 ? -2.397 2.585 8.655 1.00 96.75 294 VAL A CA 1
ATOM 2355 C C . VAL A 1 294 ? -3.418 3.486 7.959 1.00 96.75 294 VAL A C 1
ATOM 2357 O O . VAL A 1 294 ? -3.719 3.260 6.788 1.00 96.75 294 VAL A O 1
ATOM 2360 N N . ILE A 1 295 ? -3.854 4.568 8.615 1.00 97.38 295 ILE A N 1
ATOM 2361 C CA . ILE A 1 295 ? -4.738 5.575 8.008 1.00 97.38 295 ILE A CA 1
ATOM 2362 C C . ILE A 1 295 ? -4.160 6.086 6.683 1.00 97.38 295 ILE A C 1
ATOM 2364 O O . ILE A 1 295 ? -4.827 5.994 5.653 1.00 97.38 295 ILE A O 1
ATOM 2368 N N . THR A 1 296 ? -2.912 6.558 6.654 1.00 95.19 296 THR A N 1
ATOM 2369 C CA . THR A 1 296 ? -2.331 7.102 5.416 1.00 95.19 296 THR A CA 1
ATOM 2370 C C . THR A 1 296 ? -2.190 6.065 4.301 1.00 95.19 296 THR A C 1
ATOM 2372 O O . THR A 1 296 ? -2.350 6.428 3.138 1.00 95.19 296 THR A O 1
ATOM 2375 N N . THR A 1 297 ? -1.956 4.787 4.618 1.00 93.81 297 THR A N 1
ATOM 2376 C CA . THR A 1 297 ? -1.849 3.710 3.610 1.00 93.81 297 THR A CA 1
ATOM 2377 C C . THR A 1 297 ? -3.183 3.339 2.947 1.00 93.81 297 THR A C 1
ATOM 2379 O O . THR A 1 297 ? -3.215 2.993 1.761 1.00 93.81 297 THR A O 1
ATOM 2382 N N . TYR A 1 298 ? -4.307 3.443 3.665 1.00 94.88 298 TYR A N 1
ATOM 2383 C CA . TYR A 1 298 ? -5.635 3.273 3.062 1.00 94.88 298 TYR A CA 1
ATOM 2384 C C . TYR A 1 298 ? -6.041 4.510 2.263 1.00 94.88 298 TYR A C 1
ATOM 2386 O O . TYR A 1 298 ? -6.529 4.385 1.140 1.00 94.88 298 TYR A O 1
ATOM 2394 N N . LEU A 1 299 ? -5.763 5.709 2.784 1.00 93.62 299 LEU A N 1
ATOM 2395 C CA . LEU A 1 299 ? -6.029 6.950 2.055 1.00 93.62 299 LEU A CA 1
ATOM 2396 C C . LEU A 1 299 ? -5.199 7.056 0.772 1.00 93.62 299 LEU A C 1
ATOM 2398 O O . LEU A 1 299 ? -5.703 7.565 -0.221 1.00 93.62 299 LEU A O 1
ATOM 2402 N N . SER A 1 300 ? -3.957 6.565 0.752 1.00 89.88 300 SER A N 1
ATOM 2403 C CA . SER A 1 300 ? -3.146 6.516 -0.472 1.00 89.88 300 SER A CA 1
ATOM 2404 C C . SER A 1 300 ? -3.671 5.499 -1.487 1.00 89.88 300 SER A C 1
ATOM 2406 O O . SER A 1 300 ? -3.606 5.754 -2.687 1.00 89.88 300 SER A O 1
ATOM 2408 N N . SER A 1 301 ? -4.231 4.376 -1.029 1.00 87.94 301 SER A N 1
ATOM 2409 C CA . SER A 1 301 ? -4.865 3.383 -1.909 1.00 87.94 301 SER A CA 1
ATOM 2410 C C . SER A 1 301 ? -6.125 3.939 -2.584 1.00 87.94 301 SER A C 1
ATOM 2412 O O . SER A 1 301 ? -6.400 3.601 -3.730 1.00 87.94 301 SER A O 1
ATOM 2414 N N . HIS A 1 302 ? -6.831 4.854 -1.910 1.00 89.94 302 HIS A N 1
ATOM 2415 C CA . HIS A 1 302 ? -8.036 5.536 -2.401 1.00 89.94 302 HIS A CA 1
ATOM 2416 C C . HIS A 1 302 ? -7.809 7.039 -2.611 1.00 89.94 302 HIS A C 1
ATOM 2418 O O . HIS A 1 302 ? -8.685 7.862 -2.344 1.00 89.94 302 HIS A O 1
ATOM 2424 N N . TYR A 1 303 ? -6.617 7.417 -3.083 1.00 88.62 303 TYR A N 1
ATOM 2425 C CA . TYR A 1 303 ? -6.149 8.807 -3.048 1.00 88.62 303 TYR A CA 1
ATOM 2426 C C . TYR A 1 303 ? -7.060 9.794 -3.779 1.00 88.62 303 TYR A C 1
ATOM 2428 O O . TYR A 1 303 ? -7.350 10.867 -3.256 1.00 88.62 303 TYR A O 1
ATOM 2436 N N . GLN A 1 304 ? -7.565 9.429 -4.961 1.00 86.81 304 GLN A N 1
ATOM 2437 C CA . GLN A 1 304 ? -8.484 10.286 -5.719 1.00 86.81 304 GLN A CA 1
ATOM 2438 C C . GLN A 1 304 ? -9.808 10.504 -4.978 1.00 86.81 304 GLN A C 1
ATOM 2440 O O . GLN A 1 304 ? -10.294 11.631 -4.922 1.00 86.81 304 GLN A O 1
ATOM 2445 N N . TYR A 1 305 ? -10.358 9.451 -4.363 1.00 89.75 305 TYR A N 1
ATOM 2446 C CA . TYR A 1 305 ? -11.554 9.562 -3.529 1.00 89.75 305 TYR A CA 1
ATOM 2447 C C . TYR A 1 305 ? -11.287 10.469 -2.321 1.00 89.75 305 TYR A C 1
ATOM 2449 O O . TYR A 1 305 ? -12.058 11.388 -2.057 1.00 89.75 305 TYR A O 1
ATOM 2457 N N . PHE A 1 306 ? -10.154 10.270 -1.637 1.00 91.75 306 PHE A N 1
ATOM 2458 C CA . PHE A 1 306 ? -9.738 11.105 -0.512 1.00 91.75 306 PHE A CA 1
ATOM 2459 C C . PHE A 1 306 ? -9.604 12.581 -0.903 1.00 91.75 306 PHE A C 1
ATOM 2461 O O . PHE A 1 306 ? -10.140 13.429 -0.200 1.00 91.75 306 PHE A O 1
ATOM 2468 N N . LEU A 1 307 ? -8.949 12.908 -2.023 1.00 88.69 307 LEU A N 1
ATOM 2469 C CA . LEU A 1 307 ? -8.776 14.297 -2.467 1.00 88.69 307 LEU A CA 1
ATOM 2470 C C . LEU A 1 307 ? -10.104 15.024 -2.721 1.00 88.69 307 LEU A C 1
ATOM 2472 O O . LEU A 1 307 ? -10.193 16.230 -2.496 1.00 88.69 307 LEU A O 1
ATOM 2476 N N . MET A 1 308 ? -11.120 14.295 -3.186 1.00 88.12 308 MET A N 1
ATOM 2477 C CA . MET A 1 308 ? -12.446 14.837 -3.494 1.00 88.12 308 MET A CA 1
ATOM 2478 C C . MET A 1 308 ? -13.404 14.810 -2.297 1.00 88.12 308 MET A C 1
ATOM 2480 O O . MET A 1 308 ? -14.509 15.347 -2.380 1.00 88.12 308 MET A O 1
ATOM 2484 N N . HIS A 1 309 ? -13.010 14.189 -1.183 1.00 90.38 309 HIS A N 1
ATOM 2485 C CA . HIS A 1 309 ? -13.870 14.053 -0.019 1.00 90.38 309 HIS A CA 1
ATOM 2486 C C . HIS A 1 309 ? -14.023 15.397 0.722 1.00 90.38 309 HIS A C 1
ATOM 2488 O O . HIS A 1 309 ? -13.015 16.048 1.016 1.00 90.38 309 HIS A O 1
ATOM 2494 N N . PRO A 1 310 ? -15.248 15.806 1.115 1.00 88.50 310 PRO A N 1
ATOM 2495 C CA . PRO A 1 310 ? -15.483 17.098 1.770 1.00 88.50 310 PRO A CA 1
ATOM 2496 C C . PRO A 1 310 ? -14.679 17.270 3.065 1.00 88.50 310 PRO A C 1
ATOM 2498 O O . PRO A 1 310 ? -14.198 18.360 3.355 1.00 88.50 310 PRO A O 1
ATOM 2501 N N . ASP A 1 311 ? -14.469 16.186 3.815 1.00 91.38 311 ASP A N 1
ATOM 2502 C CA . ASP A 1 311 ? -13.752 16.205 5.095 1.00 91.38 311 ASP A CA 1
ATOM 2503 C C . ASP A 1 311 ? -12.261 15.833 5.017 1.00 91.38 311 ASP A C 1
ATOM 2505 O O . ASP A 1 311 ? -11.611 15.663 6.051 1.00 91.38 311 ASP A O 1
ATOM 2509 N N . ALA A 1 312 ? -11.673 15.739 3.819 1.00 91.81 312 ALA A N 1
ATOM 2510 C CA . ALA A 1 312 ? -10.256 15.387 3.652 1.00 91.81 312 ALA A CA 1
ATOM 2511 C C . ALA A 1 312 ? -9.313 16.295 4.466 1.00 91.81 312 ALA A C 1
ATOM 2513 O O . ALA A 1 312 ? -8.333 15.851 5.072 1.00 91.81 312 ALA A O 1
ATOM 2514 N N . TYR A 1 313 ? -9.656 17.584 4.546 1.00 88.94 313 TYR A N 1
ATOM 2515 C CA . TYR A 1 313 ? -8.904 18.584 5.299 1.00 88.94 313 TYR A CA 1
ATOM 2516 C C . TYR A 1 313 ? -8.913 18.336 6.818 1.00 88.94 313 TYR A C 1
ATOM 2518 O O . TYR A 1 313 ? -7.937 18.675 7.494 1.00 88.94 313 TYR A O 1
ATOM 2526 N N . LYS A 1 314 ? -9.988 17.745 7.367 1.00 92.31 314 LYS A N 1
ATOM 2527 C CA . LYS A 1 314 ? -10.096 17.411 8.798 1.00 92.31 314 LYS A CA 1
ATOM 2528 C C . LYS A 1 314 ? -9.112 16.305 9.153 1.00 92.31 314 LYS A C 1
ATOM 2530 O O . LYS A 1 314 ? -8.367 16.454 10.121 1.00 92.31 314 LYS A O 1
ATOM 2535 N N . VAL A 1 315 ? -9.044 15.264 8.319 1.00 95.00 315 VAL A N 1
ATOM 2536 C CA . VAL A 1 315 ? -8.062 14.180 8.461 1.00 95.00 315 VAL A CA 1
ATOM 2537 C C . VAL A 1 315 ? -6.644 14.736 8.396 1.00 95.00 315 VAL A C 1
ATOM 2539 O O . VAL A 1 315 ? -5.846 14.478 9.292 1.00 95.00 315 VAL A O 1
ATOM 2542 N N . LEU A 1 316 ? -6.337 15.567 7.393 1.00 92.50 316 LEU A N 1
ATOM 2543 C CA . LEU A 1 316 ? -5.002 16.148 7.240 1.00 92.50 316 LEU A CA 1
ATOM 2544 C C . LEU A 1 316 ? -4.602 17.013 8.448 1.00 92.50 316 LEU A C 1
ATOM 2546 O O . LEU A 1 316 ? -3.472 16.934 8.926 1.00 92.50 316 LEU A O 1
ATOM 2550 N N . ARG A 1 317 ? -5.530 17.817 8.982 1.00 90.94 317 ARG A N 1
ATOM 2551 C CA . ARG A 1 317 ? -5.302 18.612 10.199 1.00 90.94 317 ARG A CA 1
ATOM 2552 C C . ARG A 1 317 ? -5.067 17.725 11.423 1.00 90.94 317 ARG A C 1
ATOM 2554 O O . ARG A 1 317 ? -4.194 18.043 12.226 1.00 90.94 317 ARG A O 1
ATOM 2561 N N . GLY A 1 318 ? -5.829 16.642 11.567 1.00 94.62 318 GLY A N 1
ATOM 2562 C CA . GLY A 1 318 ? -5.643 15.660 12.633 1.00 94.62 318 GLY A CA 1
ATOM 2563 C C . GLY A 1 318 ? -4.271 14.991 12.555 1.00 94.62 318 GLY A C 1
ATOM 2564 O O . GLY A 1 318 ? -3.529 15.007 13.534 1.00 94.62 318 GLY A O 1
ATOM 2565 N N . LEU A 1 319 ? -3.903 14.477 11.378 1.00 95.69 319 LEU A N 1
ATOM 2566 C CA . LEU A 1 319 ? -2.601 13.849 11.142 1.00 95.69 319 LEU A CA 1
ATOM 2567 C C . LEU A 1 319 ? -1.444 14.809 11.440 1.00 95.69 319 LEU A C 1
ATOM 2569 O O . LEU A 1 319 ? -0.446 14.379 12.007 1.00 95.69 319 LEU A O 1
ATOM 2573 N N . PHE A 1 320 ? -1.587 16.106 11.131 1.00 92.06 320 PHE A N 1
ATOM 2574 C CA . PHE A 1 320 ? -0.563 17.095 11.480 1.00 92.06 320 PHE A CA 1
ATOM 2575 C C . PHE A 1 320 ? -0.355 17.174 12.989 1.00 92.06 320 PHE A C 1
ATOM 2577 O O . PHE A 1 320 ? 0.774 17.036 13.443 1.00 92.06 320 PHE A O 1
ATOM 2584 N N . LYS A 1 321 ? -1.437 17.353 13.759 1.00 92.56 321 LYS A N 1
ATOM 2585 C CA . LYS A 1 321 ? -1.373 17.415 15.228 1.00 92.56 321 LYS A CA 1
ATOM 2586 C C . LYS A 1 321 ? -0.757 16.151 15.827 1.00 92.56 321 LYS A C 1
ATOM 2588 O O . LYS A 1 321 ? -0.034 16.237 16.809 1.00 92.56 321 LYS A O 1
ATOM 2593 N N . LEU A 1 322 ? -1.028 14.999 15.216 1.00 94.88 322 LEU A N 1
ATOM 2594 C CA . LEU A 1 322 ? -0.504 13.706 15.642 1.00 94.88 322 LEU A CA 1
ATOM 2595 C C . LEU A 1 322 ? 1.028 13.629 15.513 1.00 94.88 322 LEU A C 1
ATOM 2597 O O . LEU A 1 322 ? 1.694 13.152 16.427 1.00 94.88 322 LEU A O 1
ATOM 2601 N N . VAL A 1 323 ? 1.610 14.119 14.411 1.00 93.06 323 VAL A N 1
ATOM 2602 C CA . VAL A 1 323 ? 3.070 14.037 14.176 1.00 93.06 323 VAL A CA 1
ATOM 2603 C C . VAL A 1 323 ? 3.854 15.266 14.642 1.00 93.06 323 VAL A C 1
ATOM 2605 O O . VAL A 1 323 ? 5.067 15.191 14.827 1.00 93.06 323 VAL A O 1
ATOM 2608 N N . GLU A 1 324 ? 3.183 16.399 14.843 1.00 89.31 324 GLU A N 1
ATOM 2609 C CA . GLU A 1 324 ? 3.776 17.688 15.214 1.00 89.31 324 GLU A CA 1
ATOM 2610 C C . GLU A 1 324 ? 4.752 17.616 16.408 1.00 89.31 324 GLU A C 1
ATOM 2612 O O . GLU A 1 324 ? 5.835 18.204 16.286 1.00 89.31 324 GLU A O 1
ATOM 2617 N N . PRO A 1 325 ? 4.477 16.868 17.501 1.00 87.81 325 PRO A N 1
ATOM 2618 C CA . PRO A 1 325 ? 5.421 16.726 18.612 1.00 87.81 325 PRO A CA 1
ATOM 2619 C C . PRO A 1 325 ? 6.765 16.104 18.204 1.00 87.81 325 PRO A C 1
ATOM 2621 O O . PRO A 1 325 ? 7.812 16.534 18.683 1.00 87.81 325 PRO A O 1
ATOM 2624 N N . GLN A 1 326 ? 6.751 15.136 17.280 1.00 89.12 326 GLN A N 1
ATOM 2625 C CA . GLN A 1 326 ? 7.959 14.467 16.778 1.00 89.12 326 GLN A CA 1
ATOM 2626 C C . GLN A 1 326 ? 8.719 15.321 15.748 1.00 89.12 326 GLN A C 1
ATOM 2628 O O . GLN A 1 326 ? 9.921 15.143 15.580 1.00 89.12 326 GLN A O 1
ATOM 2633 N N . LEU A 1 327 ? 8.045 16.254 15.062 1.00 85.50 327 LEU A N 1
ATOM 2634 C CA . LEU A 1 327 ? 8.658 17.125 14.046 1.00 85.50 327 LEU A CA 1
ATOM 2635 C C . LEU A 1 327 ? 9.284 18.400 14.621 1.00 85.50 327 LEU A C 1
ATOM 2637 O O . LEU A 1 327 ? 10.255 18.918 14.071 1.00 85.50 327 LEU A O 1
ATOM 2641 N N . ARG A 1 328 ? 8.688 18.968 15.677 1.00 74.69 328 ARG A N 1
ATOM 2642 C CA . ARG A 1 328 ? 9.062 20.295 16.198 1.00 74.69 328 ARG A CA 1
ATOM 2643 C C . ARG A 1 328 ? 10.108 20.281 17.296 1.00 74.69 328 ARG A C 1
ATOM 2645 O O . ARG A 1 328 ? 10.611 21.347 17.657 1.00 74.69 328 ARG A O 1
ATOM 2652 N N . CYS A 1 329 ? 10.416 19.116 17.843 1.00 62.47 329 CYS A N 1
ATOM 2653 C CA . CYS A 1 329 ? 11.369 19.020 18.927 1.00 62.47 329 CYS A CA 1
ATOM 2654 C C . CYS A 1 329 ? 12.786 19.234 18.358 1.00 62.47 329 CYS A C 1
ATOM 2656 O O . CYS A 1 329 ? 13.320 18.413 17.622 1.00 62.47 329 CYS A O 1
ATOM 2658 N N . LYS A 1 330 ? 13.362 20.416 18.620 1.00 54.44 330 LYS A N 1
ATOM 2659 C CA . LYS A 1 330 ? 14.712 20.803 18.163 1.00 54.44 330 LYS A CA 1
ATOM 2660 C C . LYS A 1 330 ? 15.822 20.238 19.053 1.00 54.44 330 LYS A C 1
ATOM 2662 O O . LYS A 1 330 ? 17.002 20.441 18.766 1.00 54.44 330 LYS A O 1
ATOM 2667 N N . ASP A 1 331 ? 15.448 19.550 20.125 1.00 54.47 331 ASP A N 1
ATOM 2668 C CA . ASP A 1 331 ? 16.383 18.969 21.070 1.00 54.47 331 ASP A CA 1
ATOM 2669 C C . ASP A 1 331 ? 17.002 17.701 20.482 1.00 54.47 331 ASP A C 1
ATOM 2671 O O . ASP A 1 331 ? 16.301 16.828 19.962 1.00 54.47 331 ASP A O 1
ATOM 2675 N N . ARG A 1 332 ? 18.329 17.573 20.624 1.00 48.75 332 ARG A N 1
ATOM 2676 C CA . ARG A 1 332 ? 19.125 16.402 20.198 1.00 48.75 332 ARG A CA 1
ATOM 2677 C C . ARG A 1 332 ? 18.665 15.080 20.831 1.00 48.75 332 ARG A C 1
ATOM 2679 O O . ARG A 1 332 ? 19.142 14.019 20.443 1.00 48.75 332 ARG A O 1
ATOM 2686 N N . GLU A 1 333 ? 17.776 15.146 21.818 1.00 55.62 333 GLU A N 1
ATOM 2687 C CA . GLU A 1 333 ? 17.227 13.998 22.529 1.00 55.62 333 GLU A CA 1
ATOM 2688 C C . GLU A 1 333 ? 15.905 13.480 21.963 1.00 55.62 333 GLU A C 1
ATOM 2690 O O . GLU A 1 333 ? 15.497 12.385 22.350 1.00 55.62 333 GLU A O 1
ATOM 2695 N N . SER A 1 334 ? 15.240 14.230 21.087 1.00 69.50 334 SER A N 1
ATOM 2696 C CA . SER A 1 334 ? 13.969 13.816 20.500 1.00 69.50 334 SER A CA 1
ATOM 2697 C C . SER A 1 334 ? 14.183 12.851 19.337 1.00 69.50 334 SER A C 1
ATOM 2699 O O . SER A 1 334 ? 15.137 12.978 18.569 1.00 69.50 334 SER A O 1
ATOM 2701 N N . CYS A 1 335 ? 13.320 11.841 19.237 1.00 86.38 335 CYS A N 1
ATOM 2702 C CA . CYS A 1 335 ? 13.393 10.841 18.181 1.00 86.38 335 CYS A CA 1
ATOM 2703 C C . CYS A 1 335 ? 12.115 10.865 17.353 1.00 86.38 335 CYS A C 1
ATOM 2705 O O . CYS A 1 335 ? 11.015 10.883 17.901 1.00 86.38 335 CYS A O 1
ATOM 2707 N N . ILE A 1 336 ? 12.270 10.802 16.036 1.00 90.31 336 ILE A N 1
ATOM 2708 C CA . ILE A 1 336 ? 11.159 10.629 15.106 1.00 90.31 336 ILE A CA 1
ATOM 2709 C C . ILE A 1 336 ? 10.965 9.137 14.819 1.00 90.31 336 ILE A C 1
ATOM 2711 O O . ILE A 1 336 ? 11.910 8.406 14.516 1.00 90.31 336 ILE A O 1
ATOM 2715 N N . SER A 1 337 ? 9.731 8.655 14.924 1.00 92.56 337 SER A N 1
ATOM 2716 C CA . SER A 1 337 ? 9.388 7.295 14.510 1.00 92.56 337 SER A CA 1
ATOM 2717 C C . SER A 1 337 ? 9.335 7.172 12.980 1.00 92.56 337 SER A C 1
ATOM 2719 O O . SER A 1 337 ? 8.995 8.122 12.269 1.00 92.56 337 SER A O 1
ATOM 2721 N N . ALA A 1 338 ? 9.611 5.975 12.453 1.00 92.75 338 ALA A N 1
ATOM 2722 C CA . ALA A 1 338 ? 9.476 5.683 11.023 1.00 92.75 338 ALA A CA 1
ATOM 2723 C C . ALA A 1 338 ? 8.063 5.982 10.489 1.00 92.75 338 ALA A C 1
ATOM 2725 O O . ALA A 1 338 ? 7.883 6.475 9.371 1.00 92.75 338 ALA A O 1
ATOM 2726 N N . TRP A 1 339 ? 7.050 5.710 11.312 1.00 94.25 339 TRP A N 1
ATOM 2727 C CA . TRP A 1 339 ? 5.655 5.967 10.983 1.00 94.25 339 TRP A CA 1
ATOM 2728 C C . TRP A 1 339 ? 5.357 7.463 10.892 1.00 94.25 339 TRP A C 1
ATOM 2730 O O . TRP A 1 339 ? 4.769 7.895 9.904 1.00 94.25 339 TRP A O 1
ATOM 2740 N N . ALA A 1 340 ? 5.830 8.275 11.846 1.00 93.81 340 ALA A N 1
ATOM 2741 C CA . ALA A 1 340 ? 5.660 9.728 11.797 1.00 93.81 340 ALA A CA 1
ATOM 2742 C C . ALA A 1 340 ? 6.360 10.348 10.581 1.00 93.81 340 ALA A C 1
ATOM 2744 O O . ALA A 1 340 ? 5.782 11.219 9.923 1.00 93.81 340 ALA A O 1
ATOM 2745 N N . ARG A 1 341 ? 7.557 9.856 10.221 1.00 91.94 341 ARG A N 1
ATOM 2746 C CA . ARG A 1 341 ? 8.234 10.224 8.965 1.00 91.94 341 ARG A CA 1
ATOM 2747 C C . ARG A 1 341 ? 7.348 9.927 7.752 1.00 91.94 341 ARG A C 1
ATOM 2749 O O . ARG A 1 341 ? 7.122 10.812 6.931 1.00 91.94 341 ARG A O 1
ATOM 2756 N N . SER A 1 342 ? 6.802 8.716 7.668 1.00 92.38 342 SER A N 1
ATOM 2757 C CA . SER A 1 342 ? 5.962 8.284 6.541 1.00 92.38 342 SER A CA 1
ATOM 2758 C C . SER A 1 342 ? 4.650 9.075 6.441 1.00 92.38 342 SER A C 1
ATOM 2760 O O . SER A 1 342 ? 4.278 9.530 5.359 1.00 92.38 342 SER A O 1
ATOM 2762 N N . ILE A 1 343 ? 3.980 9.329 7.572 1.00 94.19 343 ILE A N 1
ATOM 2763 C CA . ILE A 1 343 ? 2.792 10.194 7.631 1.00 94.19 343 ILE A CA 1
ATOM 2764 C C . ILE A 1 343 ? 3.133 11.595 7.124 1.00 94.19 343 ILE A C 1
ATOM 2766 O O . ILE A 1 343 ? 2.420 12.133 6.282 1.00 94.19 343 ILE A O 1
ATOM 2770 N N . SER A 1 344 ? 4.241 12.174 7.586 1.00 91.69 344 SER A N 1
ATOM 2771 C CA . SER A 1 344 ? 4.659 13.530 7.212 1.00 91.69 344 SER A CA 1
ATOM 2772 C C . SER A 1 344 ? 4.911 13.673 5.706 1.00 91.69 344 SER A C 1
ATOM 2774 O O . SER A 1 344 ? 4.591 14.704 5.111 1.00 91.69 344 SER A O 1
ATOM 2776 N N . ILE A 1 345 ? 5.431 12.626 5.061 1.00 89.62 345 ILE A N 1
ATOM 2777 C CA . ILE A 1 345 ? 5.679 12.604 3.614 1.00 89.62 345 ILE A CA 1
ATOM 2778 C C . ILE A 1 345 ? 4.374 12.453 2.819 1.00 89.62 345 ILE A C 1
ATOM 2780 O O . ILE A 1 345 ? 4.166 13.180 1.839 1.00 89.62 345 ILE A O 1
ATOM 2784 N N . PHE A 1 346 ? 3.460 11.584 3.264 1.00 91.25 346 PHE A N 1
ATOM 2785 C CA . PHE A 1 346 ? 2.101 11.525 2.714 1.00 91.25 346 PHE A CA 1
ATOM 2786 C C . PHE A 1 346 ? 1.416 12.894 2.818 1.00 91.25 346 PHE A C 1
ATOM 2788 O O . PHE A 1 346 ? 0.902 13.420 1.832 1.00 91.25 346 PHE A O 1
ATOM 2795 N N . MET A 1 347 ? 1.482 13.510 3.998 1.00 90.56 347 MET A N 1
ATOM 2796 C CA . MET A 1 347 ? 0.905 14.818 4.282 1.00 90.56 347 MET A CA 1
ATOM 2797 C C . MET A 1 347 ? 1.467 15.925 3.401 1.00 90.56 347 MET A C 1
ATOM 2799 O O . MET A 1 347 ? 0.703 16.765 2.939 1.00 90.56 347 MET A O 1
ATOM 2803 N N . LEU A 1 348 ? 2.780 15.947 3.159 1.00 88.19 348 LEU A N 1
ATOM 2804 C CA . LEU A 1 348 ? 3.403 16.916 2.260 1.00 88.19 348 LEU A CA 1
ATOM 2805 C C . LEU A 1 348 ? 2.753 16.865 0.875 1.00 88.19 348 LEU A C 1
ATOM 2807 O O . LEU A 1 348 ? 2.416 17.901 0.306 1.00 88.19 348 LEU A O 1
ATOM 2811 N N . THR A 1 349 ? 2.540 15.654 0.368 1.00 86.44 349 THR A N 1
ATOM 2812 C CA . THR A 1 349 ? 1.967 15.421 -0.958 1.00 86.44 349 THR A CA 1
ATOM 2813 C C . THR A 1 349 ? 0.474 15.756 -0.981 1.00 86.44 349 THR A C 1
ATOM 2815 O O . THR A 1 349 ? 0.043 16.615 -1.747 1.00 86.44 349 THR A O 1
ATOM 2818 N N . ALA A 1 350 ? -0.300 15.189 -0.051 1.00 89.50 350 ALA A N 1
ATOM 2819 C CA . ALA A 1 350 ? -1.722 15.480 0.118 1.00 89.50 350 ALA A CA 1
ATOM 2820 C C . ALA A 1 350 ? -2.005 16.974 0.319 1.00 89.50 350 ALA A C 1
ATOM 2822 O O . ALA A 1 350 ? -2.930 17.503 -0.286 1.00 89.50 350 ALA A O 1
ATOM 2823 N N . LYS A 1 351 ? -1.194 17.683 1.114 1.00 88.31 351 LYS A N 1
ATOM 2824 C CA . LYS A 1 351 ? -1.336 19.128 1.325 1.00 88.31 351 LYS A CA 1
ATOM 2825 C C . LYS A 1 351 ? -1.151 19.906 0.023 1.00 88.31 351 LYS A C 1
ATOM 2827 O O . LYS A 1 351 ? -1.930 20.816 -0.244 1.00 88.31 351 LYS A O 1
ATOM 2832 N N . MET A 1 352 ? -0.133 19.576 -0.776 1.00 86.12 352 MET A N 1
ATOM 2833 C CA . MET A 1 352 ? 0.127 20.268 -2.044 1.00 86.12 352 MET A CA 1
ATOM 2834 C C . MET A 1 352 ? -1.030 20.120 -3.035 1.00 86.12 352 MET A C 1
ATOM 2836 O O . MET A 1 352 ? -1.360 21.086 -3.722 1.00 86.12 352 MET A O 1
ATOM 2840 N N . ASP A 1 353 ? -1.655 18.947 -3.089 1.00 86.94 353 ASP A N 1
ATOM 2841 C CA . ASP A 1 353 ? -2.782 18.703 -3.987 1.00 86.94 353 ASP A CA 1
ATOM 2842 C C . ASP A 1 353 ? -4.097 19.254 -3.435 1.00 86.94 353 ASP A C 1
ATOM 2844 O O . ASP A 1 353 ? -4.828 19.926 -4.160 1.00 86.94 353 ASP A O 1
ATOM 2848 N N . LEU A 1 354 ? -4.361 19.094 -2.137 1.00 85.75 354 LEU A N 1
ATOM 2849 C CA . LEU A 1 354 ? -5.568 19.627 -1.511 1.00 85.75 354 LEU A CA 1
ATOM 2850 C C . LEU A 1 354 ? -5.598 21.159 -1.473 1.00 85.75 354 LEU A C 1
ATOM 2852 O O . LEU A 1 354 ? -6.681 21.718 -1.574 1.00 85.75 354 LEU A O 1
ATOM 2856 N N . ILE A 1 355 ? -4.459 21.864 -1.394 1.00 86.19 355 ILE A N 1
ATOM 2857 C CA . ILE A 1 355 ? -4.429 23.341 -1.497 1.00 86.19 355 ILE A CA 1
ATOM 2858 C C . ILE A 1 355 ? -4.996 23.829 -2.840 1.00 86.19 355 ILE A C 1
ATOM 2860 O O . ILE A 1 355 ? -5.576 24.914 -2.900 1.00 86.19 355 ILE A O 1
ATOM 2864 N N . LYS A 1 356 ? -4.859 23.037 -3.914 1.00 84.12 356 LYS A N 1
ATOM 2865 C CA . LYS A 1 356 ? -5.435 23.367 -5.229 1.00 84.12 356 LYS A CA 1
ATOM 2866 C C . LYS A 1 356 ? -6.966 23.352 -5.195 1.00 84.12 356 LYS A C 1
ATOM 2868 O O . LYS A 1 356 ? -7.586 24.070 -5.971 1.00 84.12 356 LYS A O 1
ATOM 2873 N N . VAL A 1 357 ? -7.550 22.551 -4.302 1.00 78.00 357 VAL A N 1
ATOM 2874 C CA . VAL A 1 357 ? -9.000 22.362 -4.144 1.00 78.00 357 VAL A CA 1
ATOM 2875 C C . VAL A 1 357 ? -9.565 23.259 -3.036 1.00 78.00 357 VAL A C 1
ATOM 2877 O O . VAL A 1 357 ? -10.613 23.873 -3.210 1.00 78.00 357 VAL A O 1
ATOM 2880 N N . ASN A 1 358 ? -8.861 23.379 -1.908 1.00 75.94 358 ASN A N 1
ATOM 2881 C CA . ASN A 1 358 ? -9.260 24.140 -0.728 1.00 75.94 358 ASN A CA 1
ATOM 2882 C C . ASN A 1 358 ? -8.089 24.986 -0.190 1.00 75.94 358 ASN A C 1
ATOM 2884 O O . ASN A 1 358 ? -7.134 24.468 0.398 1.00 75.94 358 ASN A O 1
ATOM 2888 N N . LYS A 1 359 ? -8.188 26.312 -0.345 1.00 75.00 359 LYS A N 1
ATOM 2889 C CA . LYS A 1 359 ? -7.127 27.265 0.026 1.00 75.00 359 LYS A CA 1
ATOM 2890 C C . LYS A 1 359 ? -6.912 27.405 1.541 1.00 75.00 359 LYS A C 1
ATOM 2892 O O . LYS A 1 359 ? -5.809 27.768 1.949 1.00 75.00 359 LYS A O 1
ATOM 2897 N N . ASP A 1 360 ? -7.885 27.051 2.382 1.00 72.06 360 ASP A N 1
ATOM 2898 C CA . ASP A 1 360 ? -7.779 27.187 3.848 1.00 72.06 360 ASP A CA 1
ATOM 2899 C C . ASP A 1 360 ? -6.743 26.227 4.461 1.00 72.06 360 ASP A C 1
ATOM 2901 O O . ASP A 1 360 ? -6.254 26.416 5.580 1.00 72.06 360 ASP A O 1
ATOM 2905 N N . LEU A 1 361 ? -6.343 25.202 3.705 1.00 71.81 361 LEU A N 1
ATOM 2906 C CA . LEU A 1 361 ? -5.319 24.236 4.098 1.00 71.81 361 LEU A CA 1
ATOM 2907 C C . LEU A 1 361 ? -3.893 24.793 4.119 1.00 71.81 361 LEU A C 1
ATOM 2909 O O . LEU A 1 361 ? -2.997 24.148 4.673 1.00 71.81 361 LEU A O 1
ATOM 2913 N N . VAL A 1 362 ? -3.661 25.994 3.579 1.00 67.69 362 VAL A N 1
ATOM 2914 C CA . VAL A 1 362 ? -2.348 26.660 3.627 1.00 67.69 362 VAL A CA 1
ATOM 2915 C C . VAL A 1 362 ? -1.835 26.767 5.070 1.00 67.69 362 VAL A C 1
ATOM 2917 O O . VAL A 1 362 ? -0.648 26.536 5.315 1.00 67.69 362 VAL A O 1
ATOM 2920 N N . VAL A 1 363 ? -2.738 26.990 6.032 1.00 70.75 363 VAL A N 1
ATOM 2921 C CA . VAL A 1 363 ? -2.429 27.216 7.456 1.00 70.75 363 VAL A CA 1
ATOM 2922 C C . VAL A 1 363 ? -2.000 25.936 8.200 1.00 70.75 363 VAL A C 1
ATOM 2924 O O . VAL A 1 363 ? -1.356 26.011 9.245 1.00 70.75 363 VAL A O 1
ATOM 2927 N N . VAL A 1 364 ? -2.303 24.739 7.680 1.00 75.94 364 VAL A N 1
ATOM 2928 C CA . VAL A 1 364 ? -2.041 23.465 8.384 1.00 75.94 364 VAL A CA 1
ATOM 2929 C C . VAL A 1 364 ? -0.579 23.039 8.246 1.00 75.94 364 VAL A C 1
ATOM 2931 O O . VAL A 1 364 ? -0.213 22.443 7.238 1.00 75.94 364 VAL A O 1
ATOM 2934 N N . GLY A 1 365 ? 0.254 23.316 9.249 1.00 74.12 365 GLY A N 1
ATOM 2935 C CA . GLY A 1 365 ? 1.646 22.852 9.320 1.00 74.12 365 GLY A CA 1
ATOM 2936 C C . GLY A 1 365 ? 2.605 23.500 8.313 1.00 74.12 365 GLY A C 1
ATOM 2937 O O . GLY A 1 365 ? 2.252 23.802 7.171 1.00 74.12 365 GLY A O 1
ATOM 2938 N N . LYS A 1 366 ? 3.858 23.740 8.712 1.00 81.12 366 LYS A N 1
ATOM 2939 C CA . LYS A 1 366 ? 4.838 24.368 7.814 1.00 81.12 366 LYS A CA 1
ATOM 2940 C C . LYS A 1 366 ? 5.357 23.346 6.805 1.00 81.12 366 LYS A C 1
ATOM 2942 O O . LYS A 1 366 ? 5.781 22.256 7.174 1.00 81.12 366 LYS A O 1
ATOM 2947 N N . LEU A 1 367 ? 5.378 23.717 5.522 1.00 81.94 367 LEU A N 1
ATOM 2948 C CA . LEU A 1 367 ? 5.917 22.853 4.463 1.00 81.94 367 LEU A CA 1
ATOM 2949 C C . LEU A 1 367 ? 7.409 22.549 4.662 1.00 81.94 367 LEU A C 1
ATOM 2951 O O . LEU A 1 367 ? 7.859 21.493 4.236 1.00 81.94 367 LEU A O 1
ATOM 2955 N N . SER A 1 368 ? 8.167 23.446 5.301 1.00 82.50 368 SER A N 1
ATOM 2956 C CA . SER A 1 368 ? 9.573 23.217 5.664 1.00 82.50 368 SER A CA 1
ATOM 2957 C C . SER A 1 368 ? 9.741 22.006 6.577 1.00 82.50 368 SER A C 1
ATOM 2959 O O . SER A 1 368 ? 10.618 21.184 6.336 1.00 82.50 368 SER A O 1
ATOM 2961 N N . ASP A 1 369 ? 8.865 21.880 7.574 1.00 83.62 369 ASP A N 1
ATOM 2962 C CA . ASP A 1 369 ? 8.938 20.849 8.612 1.00 83.62 369 ASP A CA 1
ATOM 2963 C C . ASP A 1 369 ? 8.588 19.473 8.022 1.00 83.62 369 ASP A C 1
ATOM 2965 O O . ASP A 1 369 ? 9.156 18.458 8.399 1.00 83.62 369 ASP A O 1
ATOM 2969 N N . LEU A 1 370 ? 7.685 19.438 7.036 1.00 85.81 370 LEU A N 1
ATOM 2970 C CA . LEU A 1 370 ? 7.349 18.213 6.304 1.00 85.81 370 LEU A CA 1
ATOM 2971 C C . LEU A 1 370 ? 8.398 17.849 5.240 1.00 85.81 370 LEU A C 1
ATOM 2973 O O . LEU A 1 370 ? 8.552 16.683 4.890 1.00 85.81 370 LEU A O 1
ATOM 2977 N N . LYS A 1 371 ? 9.110 18.839 4.688 1.00 85.06 371 LYS A N 1
ATOM 2978 C CA . LYS A 1 371 ? 10.180 18.612 3.705 1.00 85.06 371 LYS A CA 1
ATOM 2979 C C . LYS A 1 371 ? 11.464 18.102 4.353 1.00 85.06 371 LYS A C 1
ATOM 2981 O O . LYS A 1 371 ? 12.159 17.320 3.716 1.00 85.06 371 LYS A O 1
ATOM 2986 N N . SER A 1 372 ? 11.774 18.517 5.582 1.00 83.94 372 SER A N 1
ATOM 2987 C CA . SER A 1 372 ? 13.026 18.155 6.264 1.00 83.94 372 SER A CA 1
ATOM 2988 C C . SER A 1 372 ? 13.153 16.661 6.566 1.00 83.94 372 SER A C 1
ATOM 2990 O O . SER A 1 372 ? 14.267 16.159 6.661 1.00 83.94 372 SER A O 1
ATOM 2992 N N . VAL A 1 373 ? 12.032 15.945 6.689 1.00 85.94 373 VAL A N 1
ATOM 2993 C CA . VAL A 1 373 ? 12.018 14.495 6.939 1.00 85.94 373 VAL A CA 1
ATOM 2994 C C . VAL A 1 373 ? 12.125 13.658 5.660 1.00 85.94 373 VAL A C 1
ATOM 2996 O O . VAL A 1 373 ? 12.236 12.432 5.723 1.00 85.94 373 VAL A O 1
ATOM 2999 N N . PHE A 1 374 ? 12.074 14.286 4.485 1.00 83.56 374 PHE A N 1
ATOM 3000 C CA . PHE A 1 374 ? 12.206 13.586 3.211 1.00 83.56 374 PHE A CA 1
ATOM 3001 C C . PHE A 1 374 ? 13.667 13.133 3.012 1.00 83.56 374 PHE A C 1
ATOM 3003 O O . PHE A 1 374 ? 14.572 13.922 3.285 1.00 83.56 374 PHE A O 1
ATOM 3010 N N . PRO A 1 375 ? 13.933 11.885 2.573 1.00 82.19 375 PRO A N 1
ATOM 3011 C CA . PRO A 1 375 ? 15.302 11.431 2.321 1.00 82.19 375 PRO A CA 1
ATOM 3012 C C . PRO A 1 375 ? 15.973 12.283 1.238 1.00 82.19 375 PRO A C 1
ATOM 3014 O O . PRO A 1 375 ? 15.313 12.741 0.303 1.00 82.19 375 PRO A O 1
ATOM 3017 N N . SER A 1 376 ? 17.289 12.485 1.344 1.00 76.12 376 SER A N 1
ATOM 3018 C CA . SER A 1 376 ? 18.020 13.228 0.313 1.00 76.12 376 SER A CA 1
ATOM 3019 C C . SER A 1 376 ? 17.942 12.507 -1.037 1.00 76.12 376 SER A C 1
ATOM 3021 O O . SER A 1 376 ? 18.080 11.282 -1.116 1.00 76.12 376 SER A O 1
ATOM 3023 N N . ALA A 1 377 ? 17.726 13.279 -2.104 1.00 67.06 377 ALA A N 1
ATOM 3024 C CA . ALA A 1 377 ? 17.802 12.782 -3.475 1.00 67.06 377 ALA A CA 1
ATOM 3025 C C . ALA A 1 377 ? 19.255 12.679 -3.973 1.00 67.06 377 ALA A C 1
ATOM 3027 O O . ALA A 1 377 ? 19.511 12.018 -4.981 1.00 67.06 377 ALA A O 1
ATOM 3028 N N . ASP A 1 378 ? 20.198 13.317 -3.272 1.00 65.69 378 ASP A N 1
ATOM 3029 C CA . ASP A 1 378 ? 21.592 13.367 -3.685 1.00 65.69 378 ASP A CA 1
ATOM 3030 C C . ASP A 1 378 ? 22.283 12.026 -3.452 1.00 65.69 378 ASP A C 1
ATOM 3032 O O . ASP A 1 378 ? 22.215 11.412 -2.384 1.00 65.69 378 ASP A O 1
ATOM 3036 N N . VAL A 1 379 ? 22.985 11.572 -4.486 1.00 57.81 379 VAL A N 1
ATOM 3037 C CA . VAL A 1 379 ? 23.810 10.373 -4.416 1.00 57.81 379 VAL A CA 1
ATOM 3038 C C . VAL A 1 379 ? 25.070 10.689 -3.603 1.00 57.81 379 VAL A C 1
ATOM 3040 O O . VAL A 1 379 ? 25.781 11.631 -3.951 1.00 57.81 379 VAL A O 1
ATOM 3043 N N . PRO A 1 380 ? 25.410 9.887 -2.579 1.00 59.91 380 PRO A N 1
ATOM 3044 C CA . PRO A 1 380 ? 26.661 10.062 -1.854 1.00 59.91 380 PRO A CA 1
ATOM 3045 C C . PRO A 1 380 ? 27.855 9.937 -2.806 1.00 59.91 380 PRO A C 1
ATOM 3047 O O . PRO A 1 380 ? 27.974 8.955 -3.543 1.00 59.91 380 PRO A O 1
ATOM 3050 N N . SER A 1 381 ? 28.744 10.930 -2.781 1.00 52.81 381 SER A N 1
ATOM 3051 C CA . SER A 1 381 ? 29.877 11.060 -3.708 1.00 52.81 381 SER A CA 1
ATOM 3052 C C . SER A 1 381 ? 30.961 9.990 -3.508 1.00 52.81 381 SER A C 1
ATOM 3054 O O . SER A 1 381 ? 31.738 9.722 -4.424 1.00 52.81 381 SER A O 1
ATOM 3056 N N . SER A 1 382 ? 31.016 9.374 -2.322 1.00 58.94 382 SER A N 1
ATOM 3057 C CA . SER A 1 382 ? 31.986 8.343 -1.938 1.00 58.94 382 SER A CA 1
ATOM 3058 C C . SER A 1 382 ? 31.331 7.231 -1.112 1.00 58.94 382 SER A C 1
ATOM 3060 O O . SER A 1 382 ? 30.500 7.541 -0.253 1.00 58.94 382 SER A O 1
ATOM 3062 N N . PRO A 1 383 ? 31.710 5.957 -1.318 1.00 62.62 383 PRO A N 1
ATOM 3063 C CA . PRO A 1 383 ? 31.195 4.854 -0.517 1.00 62.62 383 PRO A CA 1
ATOM 3064 C C . PRO A 1 383 ? 31.613 4.988 0.962 1.00 62.62 383 PRO A C 1
ATOM 3066 O O . PRO A 1 383 ? 32.685 5.529 1.260 1.00 62.62 383 PRO A O 1
ATOM 3069 N N . PRO A 1 384 ? 30.776 4.518 1.904 1.00 67.56 384 PRO A N 1
ATOM 3070 C CA . PRO A 1 384 ? 31.103 4.520 3.320 1.00 67.56 384 PRO A CA 1
ATOM 3071 C C . PRO A 1 384 ? 32.299 3.598 3.582 1.00 67.56 384 PRO A C 1
ATOM 3073 O O . PRO A 1 384 ? 32.389 2.493 3.047 1.00 67.56 384 PRO A O 1
ATOM 3076 N N . LYS A 1 385 ? 33.226 4.041 4.439 1.00 64.94 385 LYS A N 1
ATOM 3077 C CA . LYS A 1 385 ? 34.346 3.201 4.879 1.00 64.94 385 LYS A CA 1
ATOM 3078 C C . LYS A 1 385 ? 33.801 2.054 5.732 1.00 64.94 385 LYS A C 1
ATOM 3080 O O . LYS A 1 385 ? 33.272 2.296 6.817 1.00 64.94 385 LYS A O 1
ATOM 3085 N N . TYR A 1 386 ? 33.950 0.824 5.250 1.00 67.31 386 TYR A N 1
ATOM 3086 C CA . TYR A 1 386 ? 33.563 -0.389 5.963 1.00 67.31 386 TYR A CA 1
ATOM 3087 C C . TYR A 1 386 ? 34.805 -1.152 6.435 1.00 67.31 386 TYR A C 1
ATOM 3089 O O . TYR A 1 386 ? 35.684 -1.473 5.638 1.00 67.31 386 TYR A O 1
ATOM 3097 N N . SER A 1 387 ? 34.878 -1.439 7.734 1.00 60.88 387 SER A N 1
ATOM 3098 C CA . SER A 1 387 ? 35.867 -2.346 8.322 1.00 60.88 387 SER A CA 1
ATOM 3099 C C . SER A 1 387 ? 35.137 -3.583 8.840 1.00 60.88 387 SER A C 1
ATOM 3101 O O . SER A 1 387 ? 34.239 -3.440 9.673 1.00 60.88 387 SER A O 1
ATOM 3103 N N . ASN A 1 388 ? 35.520 -4.772 8.367 1.00 57.00 388 ASN A N 1
ATOM 3104 C CA . ASN A 1 388 ? 34.993 -6.046 8.867 1.00 57.00 388 ASN A CA 1
ATOM 3105 C C . ASN A 1 388 ? 35.124 -6.143 10.396 1.00 57.00 388 ASN A C 1
ATOM 3107 O O . ASN A 1 388 ? 36.136 -5.708 10.945 1.00 57.00 388 ASN A O 1
ATOM 3111 N N . GLY A 1 389 ? 34.157 -6.786 11.061 1.00 60.94 389 GLY A N 1
ATOM 3112 C CA . GLY A 1 389 ? 34.441 -7.451 12.337 1.00 60.94 389 GLY A CA 1
ATOM 3113 C C . GLY A 1 389 ? 33.332 -7.446 13.373 1.00 60.94 389 GLY A C 1
ATOM 3114 O O . GLY A 1 389 ? 32.591 -8.410 13.476 1.00 60.94 389 GLY A O 1
ATOM 3115 N N . ASP A 1 390 ? 33.221 -6.393 14.181 1.00 58.06 390 ASP A N 1
ATOM 3116 C CA . ASP A 1 390 ? 32.684 -6.601 15.538 1.00 58.06 390 ASP A CA 1
ATOM 3117 C C . ASP A 1 390 ? 31.233 -6.143 15.759 1.00 58.06 390 ASP A C 1
ATOM 3119 O O . ASP A 1 390 ? 30.621 -6.477 16.772 1.00 58.06 390 ASP A O 1
ATOM 3123 N N . ARG A 1 391 ? 30.647 -5.376 14.827 1.00 69.00 391 ARG A N 1
ATOM 3124 C CA . ARG A 1 391 ? 29.346 -4.698 15.034 1.00 69.00 391 ARG A CA 1
ATOM 3125 C C . ARG A 1 391 ? 28.145 -5.416 14.425 1.00 69.00 391 ARG A C 1
ATOM 3127 O O . ARG A 1 391 ? 27.011 -5.133 14.810 1.00 69.00 391 ARG A O 1
ATOM 3134 N N . GLU A 1 392 ? 28.376 -6.341 13.497 1.00 67.88 392 GLU A N 1
ATOM 3135 C CA . GLU A 1 392 ? 27.311 -7.124 12.859 1.00 67.88 392 GLU A CA 1
ATOM 3136 C C . GLU A 1 392 ? 26.557 -7.978 13.889 1.00 67.88 392 GLU A C 1
ATOM 3138 O O . GLU A 1 392 ? 25.332 -8.083 13.829 1.00 67.88 392 GLU A O 1
ATOM 3143 N N . SER A 1 393 ? 27.257 -8.494 14.905 1.00 73.00 393 SER A N 1
ATOM 3144 C CA . SER A 1 393 ? 26.672 -9.248 16.021 1.00 73.00 393 SER A CA 1
ATOM 3145 C C . SER A 1 393 ? 25.633 -8.428 16.801 1.00 73.00 393 SER A C 1
ATOM 3147 O O . SER A 1 393 ? 24.535 -8.915 17.073 1.00 73.00 393 SER A O 1
ATOM 3149 N N . ALA A 1 394 ? 25.931 -7.154 17.079 1.00 80.06 394 ALA A N 1
ATOM 3150 C CA . ALA A 1 394 ? 25.087 -6.267 17.874 1.00 80.06 394 ALA A CA 1
ATOM 3151 C C . ALA A 1 394 ? 23.762 -5.900 17.185 1.00 80.06 394 ALA A C 1
ATOM 3153 O O . ALA A 1 394 ? 22.764 -5.678 17.877 1.00 80.06 394 ALA A O 1
ATOM 3154 N N . PHE A 1 395 ? 23.746 -5.792 15.854 1.00 86.75 395 PHE A N 1
ATOM 3155 C CA . PHE A 1 395 ? 22.516 -5.572 15.086 1.00 86.75 395 PHE A CA 1
ATOM 3156 C C . PHE A 1 395 ? 21.812 -6.891 14.754 1.00 86.75 395 PHE A C 1
ATOM 3158 O O . PHE A 1 395 ? 20.587 -6.940 14.773 1.00 86.75 395 PHE A O 1
ATOM 3165 N N . SER A 1 396 ? 22.551 -7.981 14.543 1.00 85.50 396 SER A N 1
ATOM 3166 C CA . SER A 1 396 ? 21.970 -9.308 14.291 1.00 85.50 396 SER A CA 1
ATOM 3167 C C . SER A 1 396 ? 21.151 -9.831 15.473 1.00 85.50 396 SER A C 1
ATOM 3169 O O . SER A 1 396 ? 20.105 -10.441 15.270 1.00 85.50 396 SER A O 1
ATOM 3171 N N . GLU A 1 397 ? 21.589 -9.578 16.709 1.00 84.00 397 GLU A N 1
ATOM 3172 C CA . GLU A 1 397 ? 20.819 -9.905 17.917 1.00 84.00 397 GLU A CA 1
ATOM 3173 C C . GLU A 1 397 ? 19.464 -9.180 17.937 1.00 84.00 397 GLU A C 1
ATOM 3175 O O . GLU A 1 397 ? 18.427 -9.801 18.160 1.00 84.00 397 GLU A O 1
ATOM 3180 N N . MET A 1 398 ? 19.459 -7.890 17.592 1.00 83.44 398 MET A N 1
ATOM 3181 C CA . MET A 1 398 ? 18.241 -7.082 17.503 1.00 83.44 398 MET A CA 1
ATOM 3182 C C . MET A 1 398 ? 17.268 -7.632 16.454 1.00 83.44 398 MET A C 1
ATOM 3184 O O . MET A 1 398 ? 16.069 -7.686 16.706 1.00 83.44 398 MET A O 1
ATOM 3188 N N . MET A 1 399 ? 17.775 -8.096 15.305 1.00 86.50 399 MET A N 1
ATOM 3189 C CA . MET A 1 399 ? 16.941 -8.684 14.251 1.00 86.50 399 MET A CA 1
ATOM 3190 C C . MET A 1 399 ? 16.268 -9.997 14.681 1.00 86.50 399 MET A C 1
ATOM 3192 O O . MET A 1 399 ? 15.178 -10.314 14.207 1.00 86.50 399 MET A O 1
ATOM 3196 N N . LYS A 1 400 ? 16.892 -10.769 15.583 1.00 80.12 400 LYS A N 1
ATOM 3197 C CA . LYS A 1 400 ? 16.325 -12.026 16.103 1.00 80.12 400 LYS A CA 1
ATOM 3198 C C . LYS A 1 400 ? 15.168 -11.786 17.077 1.00 80.12 400 LYS A C 1
ATOM 3200 O O . LYS A 1 400 ? 14.226 -12.576 17.088 1.00 80.12 400 LYS A O 1
ATOM 3205 N N . ASP A 1 401 ? 15.224 -10.699 17.845 1.00 73.31 401 ASP A N 1
ATOM 3206 C CA . ASP A 1 401 ? 14.228 -10.354 18.871 1.00 73.31 401 ASP A CA 1
ATOM 3207 C C . ASP A 1 401 ? 12.973 -9.648 18.302 1.00 73.31 401 ASP A C 1
ATOM 3209 O O . ASP A 1 401 ? 11.947 -9.518 18.970 1.00 73.31 401 ASP A O 1
ATOM 3213 N N . LEU A 1 402 ? 12.995 -9.251 17.021 1.00 65.44 402 LEU A N 1
ATOM 3214 C CA . LEU A 1 402 ? 11.876 -8.564 16.355 1.00 65.44 402 LEU A CA 1
ATOM 3215 C C . LEU A 1 402 ? 10.554 -9.338 16.387 1.00 65.44 402 LEU A C 1
ATOM 3217 O O . LEU A 1 402 ? 9.490 -8.726 16.428 1.00 65.44 402 LEU A O 1
ATOM 3221 N N . LYS A 1 403 ? 10.599 -10.676 16.430 1.00 56.47 403 LYS A N 1
ATOM 3222 C CA . LYS A 1 403 ? 9.388 -11.511 16.525 1.00 56.47 403 LYS A CA 1
ATOM 3223 C C . LYS A 1 403 ? 8.584 -11.263 17.807 1.00 56.47 403 LYS A C 1
ATOM 3225 O O . LYS A 1 403 ? 7.415 -11.637 17.857 1.00 56.47 403 LYS A O 1
ATOM 3230 N N . LEU A 1 404 ? 9.200 -10.665 18.830 1.00 51.28 404 LEU A N 1
ATOM 3231 C CA . LEU A 1 404 ? 8.599 -10.414 20.139 1.00 51.28 404 LEU A CA 1
ATOM 3232 C C . LEU A 1 404 ? 8.361 -8.918 20.417 1.00 51.28 404 LEU A C 1
ATOM 3234 O O . LEU A 1 404 ? 7.555 -8.598 21.289 1.00 51.28 404 LEU A O 1
ATOM 3238 N N . ARG A 1 405 ? 9.006 -7.997 19.679 1.00 63.34 405 ARG A N 1
ATOM 3239 C CA . ARG A 1 405 ? 9.014 -6.554 19.991 1.00 63.34 405 ARG A CA 1
ATOM 3240 C C . ARG A 1 405 ? 8.688 -5.674 18.774 1.00 63.34 405 ARG A C 1
ATOM 3242 O O . ARG A 1 405 ? 9.586 -5.247 18.054 1.00 63.34 405 ARG A O 1
ATOM 3249 N N . ARG A 1 406 ? 7.404 -5.336 18.575 1.00 71.00 406 ARG A N 1
ATOM 3250 C CA . ARG A 1 406 ? 6.984 -4.328 17.570 1.00 71.00 406 ARG A CA 1
ATOM 3251 C C . ARG A 1 406 ? 7.292 -2.890 18.010 1.00 71.00 406 ARG A C 1
ATOM 3253 O O . ARG A 1 406 ? 7.572 -2.035 17.175 1.00 71.00 406 ARG A O 1
ATOM 3260 N N . PHE A 1 407 ? 7.296 -2.636 19.320 1.00 78.19 407 PHE A N 1
ATOM 3261 C CA . PHE A 1 407 ? 7.809 -1.398 19.907 1.00 78.19 407 PHE A CA 1
ATOM 3262 C C . PHE A 1 407 ? 9.209 -1.636 20.459 1.00 78.19 407 PHE A C 1
ATOM 3264 O O . PHE A 1 407 ? 9.414 -2.544 21.264 1.00 78.19 407 PHE A O 1
ATOM 3271 N N . MET A 1 408 ? 10.171 -0.809 20.052 1.00 77.62 408 MET A N 1
ATOM 3272 C CA . MET A 1 408 ? 11.496 -0.848 20.657 1.00 77.62 408 MET A CA 1
ATOM 3273 C C . MET A 1 408 ? 11.492 -0.112 21.994 1.00 77.62 408 MET A C 1
ATOM 3275 O O . MET A 1 408 ? 10.929 0.981 22.101 1.00 77.62 408 MET A O 1
ATOM 3279 N N . ASN A 1 409 ? 12.195 -0.680 22.974 1.00 85.62 409 ASN A N 1
ATOM 3280 C CA . ASN A 1 409 ? 12.550 0.038 24.185 1.00 85.62 409 ASN A CA 1
ATOM 3281 C C . ASN A 1 409 ? 13.334 1.309 23.825 1.00 85.62 409 ASN A C 1
ATOM 3283 O O . ASN A 1 409 ? 14.355 1.256 23.136 1.00 85.62 409 ASN A O 1
ATOM 3287 N N . TYR A 1 410 ? 12.857 2.461 24.286 1.00 87.06 410 TYR A N 1
ATOM 3288 C CA . TYR A 1 410 ? 13.414 3.767 23.943 1.00 87.06 410 TYR A CA 1
ATOM 3289 C C . TYR A 1 410 ? 14.896 3.920 24.323 1.00 87.06 410 TYR A C 1
ATOM 3291 O O . TYR A 1 410 ? 15.668 4.553 23.598 1.00 87.06 410 TYR A O 1
ATOM 3299 N N . PHE A 1 411 ? 15.323 3.315 25.433 1.00 84.88 411 PHE A N 1
ATOM 3300 C CA . PHE A 1 411 ? 16.701 3.403 25.918 1.00 84.88 411 PHE A CA 1
ATOM 3301 C C . PHE A 1 411 ? 17.636 2.535 25.081 1.00 84.88 411 PHE A C 1
ATOM 3303 O O . PHE A 1 411 ? 18.706 2.997 24.670 1.00 84.88 411 PHE A O 1
ATOM 3310 N N . ASP A 1 412 ? 17.209 1.315 24.750 1.00 84.31 412 ASP A N 1
ATOM 3311 C CA . ASP A 1 412 ? 17.951 0.444 23.838 1.00 84.31 412 ASP A CA 1
ATOM 3312 C C . ASP A 1 412 ? 18.029 1.050 22.434 1.00 84.31 412 ASP A C 1
ATOM 3314 O O . ASP A 1 412 ? 19.099 1.033 21.816 1.00 84.31 412 ASP A O 1
ATOM 3318 N N . PHE A 1 413 ? 16.942 1.679 21.972 1.00 87.94 413 PHE A N 1
ATOM 3319 C CA . PHE A 1 413 ? 16.919 2.439 20.725 1.00 87.94 413 PHE A CA 1
ATOM 3320 C C . PHE A 1 413 ? 17.981 3.534 20.723 1.00 87.94 413 PHE A C 1
ATOM 3322 O O . PHE A 1 413 ? 18.835 3.549 19.837 1.00 87.94 413 PHE A O 1
ATOM 3329 N N . LYS A 1 414 ? 17.999 4.410 21.736 1.00 88.19 414 LYS A N 1
ATOM 3330 C CA . LYS A 1 414 ? 18.998 5.484 21.843 1.00 88.19 414 LYS A CA 1
ATOM 3331 C C . LYS A 1 414 ? 20.428 4.953 21.913 1.00 88.19 414 LYS A C 1
ATOM 3333 O O . LYS A 1 414 ? 21.317 5.494 21.250 1.00 88.19 414 LYS A O 1
ATOM 3338 N N . LYS A 1 415 ? 20.659 3.870 22.661 1.00 87.62 415 LYS A N 1
ATOM 3339 C CA . LYS A 1 415 ? 21.974 3.222 22.759 1.00 87.62 415 LYS A CA 1
ATOM 3340 C C . LYS A 1 415 ? 22.447 2.691 21.407 1.00 87.62 415 LYS A C 1
ATOM 3342 O O . LYS A 1 415 ? 23.616 2.824 21.069 1.00 87.62 415 LYS A O 1
ATOM 3347 N N . LYS A 1 416 ? 21.567 2.079 20.619 1.00 87.75 416 LYS A N 1
ATOM 3348 C CA . LYS A 1 416 ? 21.924 1.523 19.305 1.00 87.75 416 LYS A CA 1
ATOM 3349 C C . LYS A 1 416 ? 22.004 2.617 18.239 1.00 87.75 416 LYS A C 1
ATOM 3351 O O . LYS A 1 416 ? 22.863 2.559 17.363 1.00 87.75 416 LYS A O 1
ATOM 3356 N N . LEU A 1 417 ? 21.199 3.669 18.374 1.00 89.50 417 LEU A N 1
ATOM 3357 C CA . LEU A 1 417 ? 21.275 4.865 17.546 1.00 89.50 417 LEU A CA 1
ATOM 3358 C C . LEU A 1 417 ? 22.636 5.549 17.705 1.00 89.50 417 LEU A C 1
ATOM 3360 O O . LEU A 1 417 ? 23.212 5.980 16.709 1.00 89.50 417 LEU A O 1
ATOM 3364 N N . SER A 1 418 ? 23.202 5.623 18.914 1.00 88.12 418 SER A N 1
ATOM 3365 C CA . SER A 1 418 ? 24.529 6.220 19.118 1.00 88.12 418 SER A CA 1
ATOM 3366 C C . SER A 1 418 ? 25.640 5.445 18.390 1.00 88.12 418 SER A C 1
ATOM 3368 O O . SER A 1 418 ? 26.496 6.083 17.772 1.00 88.12 418 SER A O 1
ATOM 3370 N N . LEU A 1 419 ? 25.558 4.106 18.320 1.00 86.25 419 LEU A N 1
ATOM 3371 C CA . LEU A 1 419 ? 26.508 3.253 17.582 1.00 86.25 419 LEU A CA 1
ATOM 3372 C C . LEU A 1 419 ? 26.598 3.590 16.090 1.00 86.25 419 LEU A C 1
ATOM 3374 O O . LEU A 1 419 ? 27.679 3.498 15.514 1.00 86.25 419 LEU A O 1
ATOM 3378 N N . LEU A 1 420 ? 25.504 4.048 15.471 1.00 86.25 420 LEU A N 1
ATOM 3379 C CA . LEU A 1 420 ? 25.498 4.469 14.063 1.00 86.25 420 LEU A CA 1
ATOM 3380 C C . LEU A 1 420 ? 26.370 5.703 13.779 1.00 86.25 420 LEU A C 1
ATOM 3382 O O . LEU A 1 420 ? 26.525 6.088 12.630 1.00 86.25 420 LEU A O 1
ATOM 3386 N N . GLY A 1 421 ? 26.932 6.358 14.802 1.00 78.00 421 GLY A N 1
ATOM 3387 C CA . GLY A 1 421 ? 27.947 7.400 14.606 1.00 78.00 421 GLY A CA 1
ATOM 3388 C C . GLY A 1 421 ? 29.331 6.853 14.234 1.00 78.00 421 GLY A C 1
ATOM 3389 O O . GLY A 1 421 ? 30.208 7.630 13.874 1.00 78.00 421 GLY A O 1
ATOM 3390 N N . GLN A 1 422 ? 29.548 5.538 14.341 1.00 82.94 422 GLN A N 1
ATOM 3391 C CA . GLN A 1 422 ? 30.833 4.909 14.044 1.00 82.94 422 GLN A CA 1
ATOM 3392 C C . GLN A 1 422 ? 30.939 4.503 12.560 1.00 82.94 422 GLN A C 1
ATOM 3394 O O . GLN A 1 422 ? 29.947 4.049 11.982 1.00 82.94 422 GLN A O 1
ATOM 3399 N N . PRO A 1 423 ? 32.133 4.591 11.939 1.00 80.12 423 PRO A N 1
ATOM 3400 C CA . PRO A 1 423 ? 32.344 4.155 10.557 1.00 80.12 423 PRO A CA 1
ATOM 3401 C C . PRO A 1 423 ? 31.924 2.694 10.333 1.00 80.12 423 PRO A C 1
ATOM 3403 O O . PRO A 1 423 ? 32.252 1.815 11.132 1.00 80.12 423 PRO A O 1
ATOM 3406 N N . GLY A 1 424 ? 31.183 2.436 9.252 1.00 81.06 424 GLY A N 1
ATOM 3407 C CA . GLY A 1 424 ? 30.723 1.097 8.865 1.00 81.06 424 GLY A CA 1
ATOM 3408 C C . GLY A 1 424 ? 29.555 0.530 9.687 1.00 81.06 424 GLY A C 1
ATOM 3409 O O . GLY A 1 424 ? 29.070 -0.560 9.375 1.00 81.06 424 GLY A O 1
ATOM 3410 N N . ALA A 1 425 ? 29.067 1.235 10.715 1.00 86.69 425 ALA A N 1
ATOM 3411 C CA . ALA A 1 425 ? 27.946 0.765 11.532 1.00 86.69 425 ALA A CA 1
ATOM 3412 C C . ALA A 1 425 ? 26.616 0.737 10.758 1.00 86.69 425 ALA A C 1
ATOM 3414 O O . ALA A 1 425 ? 25.843 -0.203 10.928 1.00 86.69 425 ALA A O 1
ATOM 3415 N N . GLY A 1 426 ? 26.371 1.716 9.879 1.00 88.62 426 GLY A N 1
ATOM 3416 C CA . GLY A 1 426 ? 25.192 1.733 9.008 1.00 88.62 426 GLY A CA 1
ATOM 3417 C C . GLY A 1 426 ? 25.179 0.556 8.033 1.00 88.62 426 GLY A C 1
ATOM 3418 O O . GLY A 1 426 ? 24.199 -0.181 7.978 1.00 88.62 426 GLY A O 1
ATOM 3419 N N . VAL A 1 427 ? 26.308 0.281 7.369 1.00 88.38 427 VAL A N 1
ATOM 3420 C CA . VAL A 1 427 ? 26.478 -0.929 6.545 1.00 88.38 427 VAL A CA 1
ATOM 3421 C C . VAL A 1 427 ? 26.216 -2.197 7.364 1.00 88.38 427 VAL A C 1
ATOM 3423 O O . VAL A 1 427 ? 25.466 -3.058 6.919 1.00 88.38 427 VAL A O 1
ATOM 3426 N N . SER A 1 428 ? 26.763 -2.296 8.582 1.00 89.25 428 SER A N 1
ATOM 3427 C CA . SER A 1 428 ? 26.554 -3.460 9.464 1.00 89.25 428 SER A CA 1
ATOM 3428 C C . SER A 1 428 ? 25.073 -3.677 9.811 1.00 89.25 428 SER A C 1
ATOM 3430 O O . SER A 1 428 ? 24.601 -4.812 9.806 1.00 89.25 428 SER A O 1
ATOM 3432 N N . LEU A 1 429 ? 24.324 -2.599 10.083 1.00 91.75 429 LEU A N 1
ATOM 3433 C CA . LEU A 1 429 ? 22.876 -2.647 10.316 1.00 91.75 429 LEU A CA 1
ATOM 3434 C C . LEU A 1 429 ? 22.130 -3.171 9.081 1.00 91.75 429 LEU A C 1
ATOM 3436 O O . LEU A 1 429 ? 21.269 -4.042 9.202 1.00 91.75 429 LEU A O 1
ATOM 3440 N N . VAL A 1 430 ? 22.461 -2.650 7.897 1.00 92.94 430 VAL A N 1
ATOM 3441 C CA . VAL A 1 430 ? 21.802 -3.032 6.641 1.00 92.94 430 VAL A CA 1
ATOM 3442 C C . VAL A 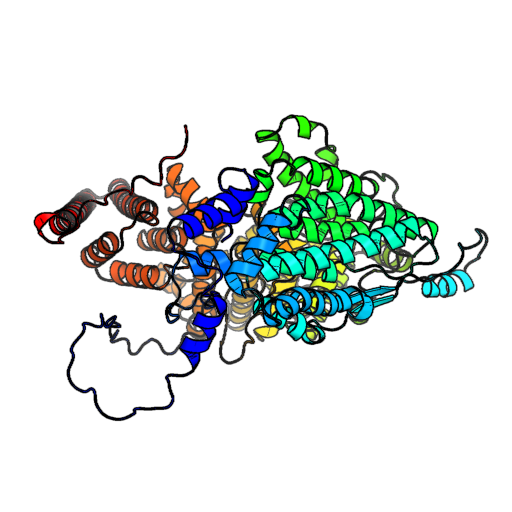1 430 ? 22.115 -4.488 6.283 1.00 92.94 430 VAL A C 1
ATOM 3444 O O . VAL A 1 430 ? 21.203 -5.242 5.950 1.00 92.94 430 VAL A O 1
ATOM 3447 N N . VAL A 1 431 ? 23.368 -4.927 6.420 1.00 91.12 431 VAL A N 1
ATOM 3448 C CA . VAL A 1 431 ? 23.763 -6.329 6.199 1.00 91.12 431 VAL A CA 1
ATOM 3449 C C . VAL A 1 431 ? 23.038 -7.265 7.171 1.00 91.12 431 VAL A C 1
ATOM 3451 O O . VAL A 1 431 ? 22.497 -8.281 6.735 1.00 91.12 431 VAL A O 1
ATOM 3454 N N . ALA A 1 432 ? 22.931 -6.904 8.455 1.00 91.50 432 ALA A N 1
ATOM 3455 C CA . ALA A 1 432 ? 22.161 -7.680 9.428 1.00 91.50 432 ALA A CA 1
ATOM 3456 C C . ALA A 1 432 ? 20.674 -7.792 9.036 1.00 91.50 432 ALA A C 1
ATOM 3458 O O . ALA A 1 432 ? 20.087 -8.869 9.156 1.00 91.50 432 ALA A O 1
ATOM 3459 N N . ALA A 1 433 ? 20.074 -6.714 8.516 1.00 94.00 433 ALA A N 1
ATOM 3460 C CA . ALA A 1 433 ? 18.686 -6.708 8.050 1.00 94.00 433 ALA A CA 1
ATOM 3461 C C . ALA A 1 433 ? 18.467 -7.644 6.850 1.00 94.00 433 ALA A C 1
ATOM 3463 O O . ALA A 1 433 ? 17.534 -8.446 6.860 1.00 94.00 433 ALA A O 1
ATOM 3464 N N . PHE A 1 434 ? 19.341 -7.594 5.839 1.00 93.94 434 PHE A N 1
ATOM 3465 C CA . PHE A 1 434 ? 19.253 -8.486 4.676 1.00 93.94 434 PHE A CA 1
ATOM 3466 C C . PHE A 1 434 ? 19.519 -9.952 5.042 1.00 93.94 434 PHE A C 1
ATOM 3468 O O . PHE A 1 434 ? 18.857 -10.844 4.511 1.00 93.94 434 PHE A O 1
ATOM 3475 N N . THR A 1 435 ? 20.423 -10.215 5.990 1.00 91.62 435 THR A N 1
ATOM 3476 C CA . THR A 1 435 ? 20.664 -11.570 6.512 1.00 91.62 435 THR A CA 1
ATOM 3477 C C . THR A 1 435 ? 19.427 -12.111 7.224 1.00 91.62 435 THR A C 1
ATOM 3479 O O . THR A 1 435 ? 18.994 -13.227 6.940 1.00 91.62 435 THR A O 1
ATOM 3482 N N . ALA A 1 436 ? 18.795 -11.300 8.075 1.00 91.25 436 ALA A N 1
ATOM 3483 C CA . ALA A 1 436 ? 17.560 -11.678 8.753 1.00 91.25 436 ALA A CA 1
ATOM 3484 C C . ALA A 1 436 ? 16.386 -11.883 7.781 1.00 91.25 436 ALA A C 1
ATOM 3486 O O . ALA A 1 436 ? 15.608 -12.822 7.952 1.00 91.25 436 ALA A O 1
ATOM 3487 N N . ALA A 1 437 ? 16.271 -11.045 6.744 1.00 92.31 437 ALA A N 1
ATOM 3488 C CA . ALA A 1 437 ? 15.252 -11.191 5.708 1.00 92.31 437 ALA A CA 1
ATOM 3489 C C . ALA A 1 437 ? 15.403 -12.506 4.942 1.00 92.31 437 ALA A C 1
ATOM 3491 O O . ALA A 1 437 ? 14.422 -13.227 4.770 1.00 92.31 437 ALA A O 1
ATOM 3492 N N . ARG A 1 438 ? 16.638 -12.860 4.567 1.00 90.38 438 ARG A N 1
ATOM 3493 C CA . ARG A 1 438 ? 16.942 -14.153 3.952 1.00 90.38 438 ARG A CA 1
ATOM 3494 C C . ARG A 1 438 ? 16.512 -15.313 4.854 1.00 90.38 438 ARG A C 1
ATOM 3496 O O . ARG A 1 438 ? 15.774 -16.189 4.418 1.00 90.38 438 ARG A O 1
ATOM 3503 N N . ASP A 1 439 ? 16.935 -15.309 6.117 1.00 88.56 439 ASP A N 1
ATOM 3504 C CA . ASP A 1 439 ? 16.639 -16.399 7.057 1.00 88.56 439 ASP A CA 1
ATOM 3505 C C . ASP A 1 439 ? 15.131 -16.517 7.380 1.00 88.56 439 ASP A C 1
ATOM 3507 O O . ASP A 1 439 ? 14.672 -17.543 7.890 1.00 88.56 439 ASP A O 1
ATOM 3511 N N . CYS A 1 440 ? 14.336 -15.480 7.089 1.00 83.75 440 CYS A N 1
ATOM 3512 C CA . CYS A 1 440 ? 12.898 -15.475 7.337 1.00 83.75 440 CYS A CA 1
ATOM 3513 C C . CYS A 1 440 ? 12.019 -15.828 6.134 1.00 83.75 440 CYS A C 1
ATOM 3515 O O . CYS A 1 440 ? 10.816 -16.026 6.351 1.00 83.75 440 CYS A O 1
ATOM 3517 N N . GLY A 1 441 ? 12.592 -15.936 4.932 1.00 83.88 441 GLY A N 1
ATOM 3518 C CA . GLY A 1 441 ? 11.877 -16.244 3.695 1.00 83.88 441 GLY A CA 1
ATOM 3519 C C . GLY A 1 441 ? 10.787 -15.220 3.359 1.00 83.88 441 GLY A C 1
ATOM 3520 O O . GLY A 1 441 ? 10.897 -14.036 3.676 1.00 83.88 441 GLY A O 1
ATOM 3521 N N . ARG A 1 442 ? 9.686 -15.683 2.755 1.00 81.69 442 ARG A N 1
ATOM 3522 C CA . ARG A 1 442 ? 8.572 -14.840 2.275 1.00 81.69 442 ARG A CA 1
ATOM 3523 C C . ARG A 1 442 ? 7.595 -14.357 3.353 1.00 81.69 442 ARG A C 1
ATOM 3525 O O . ARG A 1 442 ? 6.510 -13.881 3.032 1.00 81.69 442 ARG A O 1
ATOM 3532 N N . ARG A 1 443 ? 7.956 -14.434 4.638 1.00 84.62 443 ARG A N 1
ATOM 3533 C CA . ARG A 1 443 ? 7.103 -13.949 5.737 1.00 84.62 443 ARG A CA 1
ATOM 3534 C C . ARG A 1 443 ? 7.069 -12.423 5.766 1.00 84.62 443 ARG A C 1
ATOM 3536 O O . ARG A 1 443 ? 7.836 -11.792 6.492 1.00 84.62 443 ARG A O 1
ATOM 3543 N N . VAL A 1 444 ? 6.147 -11.845 4.998 1.00 86.00 444 VAL A N 1
ATOM 3544 C CA . VAL A 1 444 ? 5.959 -10.395 4.826 1.00 86.00 444 VAL A CA 1
ATOM 3545 C C . VAL A 1 444 ? 5.852 -9.656 6.158 1.00 86.00 444 VAL A C 1
ATOM 3547 O O . VAL A 1 444 ? 6.441 -8.591 6.317 1.00 86.00 444 VAL A O 1
ATOM 3550 N N . GLU A 1 445 ? 5.161 -10.239 7.137 1.00 85.12 445 GLU A N 1
ATOM 3551 C CA . GLU A 1 445 ? 5.035 -9.674 8.482 1.00 85.12 445 GLU A CA 1
ATOM 3552 C C . GLU A 1 445 ? 6.400 -9.412 9.136 1.00 85.12 445 GLU A C 1
ATOM 3554 O O . GLU A 1 445 ? 6.639 -8.322 9.650 1.00 85.12 445 GLU A O 1
ATOM 3559 N N . VAL A 1 446 ? 7.320 -10.376 9.042 1.00 87.50 446 VAL A N 1
ATOM 3560 C CA . VAL A 1 446 ? 8.668 -10.269 9.617 1.00 87.50 446 VAL A CA 1
ATOM 3561 C C . VAL A 1 446 ? 9.534 -9.309 8.802 1.00 87.50 446 VAL A C 1
ATOM 3563 O O . VAL A 1 446 ? 10.278 -8.516 9.374 1.00 87.50 446 VAL A O 1
ATOM 3566 N N . LEU A 1 447 ? 9.422 -9.336 7.470 1.00 91.25 447 LEU A N 1
ATOM 3567 C CA . LEU A 1 447 ? 10.123 -8.390 6.593 1.00 91.25 447 LEU A CA 1
ATOM 3568 C C . LEU A 1 447 ? 9.700 -6.942 6.874 1.00 91.25 447 LEU A C 1
ATOM 3570 O O . LEU A 1 447 ? 10.542 -6.044 6.867 1.00 91.25 447 LEU A O 1
ATOM 3574 N N . SER A 1 448 ? 8.417 -6.719 7.167 1.00 91.50 448 SER A N 1
ATOM 3575 C CA . SER A 1 448 ? 7.898 -5.417 7.583 1.00 91.50 448 SER A CA 1
ATOM 3576 C C . SER A 1 448 ? 8.479 -4.957 8.917 1.00 91.50 448 SER A C 1
ATOM 3578 O O . SER A 1 448 ? 8.883 -3.797 9.038 1.00 91.50 448 SER A O 1
ATOM 3580 N N . ASP A 1 449 ? 8.575 -5.853 9.902 1.00 90.38 449 ASP A N 1
ATOM 3581 C CA . ASP A 1 449 ? 9.156 -5.532 11.207 1.00 90.38 449 ASP A CA 1
ATOM 3582 C C . ASP A 1 449 ? 10.656 -5.187 11.067 1.00 90.38 449 ASP A C 1
ATOM 3584 O O . ASP A 1 449 ? 11.110 -4.173 11.604 1.00 90.38 449 ASP A O 1
ATOM 3588 N N . ILE A 1 450 ? 11.407 -5.935 10.241 1.00 93.06 450 ILE A N 1
ATOM 3589 C CA . ILE A 1 450 ? 12.810 -5.628 9.890 1.00 93.06 450 ILE A CA 1
ATOM 3590 C C . ILE A 1 450 ? 12.918 -4.262 9.196 1.00 93.06 450 ILE A C 1
ATOM 3592 O O . ILE A 1 450 ? 13.759 -3.438 9.562 1.00 93.06 450 ILE A O 1
ATOM 3596 N N . ALA A 1 451 ? 12.067 -3.984 8.205 1.00 94.62 451 ALA A N 1
ATOM 3597 C CA . ALA A 1 451 ? 12.082 -2.706 7.497 1.00 94.62 451 ALA A CA 1
ATOM 3598 C C . ALA A 1 451 ? 11.744 -1.534 8.427 1.00 94.62 451 ALA A C 1
ATOM 3600 O O . ALA A 1 451 ? 12.375 -0.482 8.355 1.00 94.62 451 ALA A O 1
ATOM 3601 N N . THR A 1 452 ? 10.766 -1.716 9.317 1.00 93.25 452 THR A N 1
ATOM 3602 C CA . THR A 1 452 ? 10.353 -0.720 10.314 1.00 93.25 452 THR A CA 1
ATOM 3603 C C . THR A 1 452 ? 11.491 -0.402 11.270 1.00 93.25 452 THR A C 1
ATOM 3605 O O . THR A 1 452 ? 11.765 0.769 11.530 1.00 93.25 452 THR A O 1
ATOM 3608 N N . LEU A 1 453 ? 12.213 -1.426 11.725 1.00 92.62 453 LEU A N 1
ATOM 3609 C CA . LEU A 1 453 ? 13.387 -1.264 12.568 1.00 92.62 453 LEU A CA 1
ATOM 3610 C C . LEU A 1 453 ? 14.452 -0.380 11.910 1.00 92.62 453 LEU A C 1
ATOM 3612 O O . LEU A 1 453 ? 14.889 0.615 12.491 1.00 92.62 453 LEU A O 1
ATOM 3616 N N . VAL A 1 454 ? 14.854 -0.726 10.685 1.00 94.62 454 VAL A N 1
ATOM 3617 C CA . VAL A 1 454 ? 15.839 0.053 9.920 1.00 94.62 454 VAL A CA 1
ATOM 3618 C C . VAL A 1 454 ? 15.321 1.472 9.670 1.00 94.62 454 VAL A C 1
ATOM 3620 O O . VAL A 1 454 ? 16.079 2.433 9.793 1.00 94.62 454 VAL A O 1
ATOM 3623 N N . ALA A 1 455 ? 14.023 1.628 9.402 1.00 94.56 455 ALA A N 1
ATOM 3624 C CA . ALA A 1 455 ? 13.395 2.924 9.181 1.00 94.56 455 ALA A CA 1
ATOM 3625 C C . ALA A 1 455 ? 13.405 3.827 10.419 1.00 94.56 455 ALA A C 1
ATOM 3627 O O . ALA A 1 455 ? 13.572 5.038 10.275 1.00 94.56 455 ALA A O 1
ATOM 3628 N N . HIS A 1 456 ? 13.292 3.276 11.633 1.00 93.19 456 HIS A N 1
ATOM 3629 C CA . HIS A 1 456 ? 13.443 4.069 12.856 1.00 93.19 456 HIS A CA 1
ATOM 3630 C C . HIS A 1 456 ? 14.842 4.678 12.948 1.00 93.19 456 HIS A C 1
ATOM 3632 O O . HIS A 1 456 ? 14.983 5.858 13.268 1.00 93.19 456 HIS A O 1
ATOM 3638 N N . PHE A 1 457 ? 15.881 3.912 12.615 1.00 92.75 457 PHE A N 1
ATOM 3639 C CA . PHE A 1 457 ? 17.240 4.443 12.562 1.00 92.75 457 PHE A CA 1
ATOM 3640 C C . PHE A 1 457 ? 17.409 5.466 11.434 1.00 92.75 457 PHE A C 1
ATOM 3642 O O . PHE A 1 457 ? 17.915 6.558 11.690 1.00 92.75 457 PHE A O 1
ATOM 3649 N N . ALA A 1 458 ? 16.912 5.161 10.231 1.00 92.56 458 ALA A N 1
ATOM 3650 C CA . ALA A 1 458 ? 16.993 6.047 9.070 1.00 92.56 458 ALA A CA 1
ATOM 3651 C C . ALA A 1 458 ? 16.283 7.390 9.281 1.00 92.56 458 ALA A C 1
ATOM 3653 O O . ALA A 1 458 ? 16.675 8.398 8.702 1.00 92.56 458 ALA A O 1
ATOM 3654 N N . ALA A 1 459 ? 15.216 7.415 10.085 1.00 91.44 459 ALA A N 1
ATOM 3655 C CA . ALA A 1 459 ? 14.489 8.639 10.404 1.00 91.44 459 ALA A CA 1
ATOM 3656 C C . ALA A 1 459 ? 15.297 9.592 11.302 1.00 91.44 459 ALA A C 1
ATOM 3658 O O . ALA A 1 459 ? 15.061 10.794 11.270 1.00 91.44 459 ALA A O 1
ATOM 3659 N N . ASN A 1 460 ? 16.262 9.074 12.070 1.00 90.06 460 ASN A N 1
ATOM 3660 C CA . ASN A 1 460 ? 17.037 9.848 13.046 1.00 90.06 460 ASN A CA 1
ATOM 3661 C C . ASN A 1 460 ? 18.504 10.060 12.634 1.00 90.06 460 ASN A C 1
ATOM 3663 O O . ASN A 1 460 ? 19.158 10.973 13.137 1.00 90.06 460 ASN A O 1
ATOM 3667 N N . LYS A 1 461 ? 19.043 9.226 11.739 1.00 88.56 461 LYS A N 1
ATOM 3668 C CA . LYS A 1 461 ? 20.399 9.336 11.187 1.00 88.56 461 LYS A CA 1
ATOM 3669 C C . LYS A 1 461 ? 20.403 9.007 9.700 1.00 88.56 461 LYS A C 1
ATOM 3671 O O . LYS A 1 461 ? 19.732 8.075 9.269 1.00 88.56 461 LYS A O 1
ATOM 3676 N N . SER A 1 462 ? 21.215 9.744 8.945 1.00 86.44 462 SER A N 1
ATOM 3677 C CA . SER A 1 462 ? 21.417 9.483 7.521 1.00 86.44 462 SER A CA 1
ATOM 3678 C C . SER A 1 462 ? 22.163 8.158 7.338 1.00 86.44 462 SER A C 1
ATOM 3680 O O . SER A 1 462 ? 23.317 8.033 7.743 1.00 86.44 462 SER A O 1
ATOM 3682 N N . ILE A 1 463 ? 21.469 7.173 6.769 1.00 89.88 463 ILE A N 1
ATOM 3683 C CA . ILE A 1 463 ? 21.996 5.845 6.406 1.00 89.88 463 ILE A CA 1
ATOM 3684 C C . ILE A 1 463 ? 21.677 5.498 4.943 1.00 89.88 463 ILE A C 1
ATOM 3686 O O . ILE A 1 463 ? 21.882 4.369 4.504 1.00 89.88 463 ILE A O 1
ATOM 3690 N N . GLU A 1 464 ? 21.168 6.462 4.166 1.00 89.69 464 GLU A N 1
ATOM 3691 C CA . GLU A 1 464 ? 20.802 6.295 2.756 1.00 89.69 464 GLU A CA 1
ATOM 3692 C C . GLU A 1 464 ? 21.985 5.747 1.949 1.00 89.69 464 GLU A C 1
ATOM 3694 O O . GLU A 1 464 ? 21.832 4.835 1.137 1.00 89.69 464 GLU A O 1
ATOM 3699 N N . ALA A 1 465 ? 23.182 6.283 2.211 1.00 87.25 465 ALA A N 1
ATOM 3700 C CA . ALA A 1 465 ? 24.417 5.867 1.562 1.00 87.25 465 ALA A CA 1
ATOM 3701 C C . ALA A 1 465 ? 24.747 4.397 1.820 1.00 87.25 465 ALA A C 1
ATOM 3703 O O . ALA A 1 465 ? 25.086 3.672 0.886 1.00 87.25 465 ALA A O 1
ATOM 3704 N N . ASP A 1 466 ? 24.609 3.964 3.073 1.00 88.88 466 ASP A N 1
ATOM 3705 C CA . ASP A 1 466 ? 24.864 2.589 3.483 1.00 88.88 466 ASP A CA 1
ATOM 3706 C C . ASP A 1 466 ? 23.874 1.628 2.813 1.00 88.88 466 ASP A C 1
ATOM 3708 O O . ASP A 1 466 ? 24.276 0.586 2.295 1.00 88.88 466 ASP A O 1
ATOM 3712 N N . ILE A 1 467 ? 22.592 2.010 2.745 1.00 92.38 467 ILE A N 1
ATOM 3713 C CA . ILE A 1 467 ? 21.547 1.218 2.084 1.00 92.38 467 ILE A CA 1
ATOM 3714 C C . ILE A 1 467 ? 21.838 1.073 0.587 1.00 92.38 467 ILE A C 1
ATOM 3716 O O . ILE A 1 467 ? 21.851 -0.047 0.074 1.00 92.38 467 ILE A O 1
ATOM 3720 N N . TYR A 1 468 ? 22.098 2.177 -0.122 1.00 90.31 468 TYR A N 1
ATOM 3721 C CA . TYR A 1 468 ? 22.360 2.133 -1.564 1.00 90.31 468 TYR A CA 1
ATOM 3722 C C . TYR A 1 468 ? 23.573 1.283 -1.915 1.00 90.31 468 TYR A C 1
ATOM 3724 O O . TYR A 1 468 ? 23.565 0.596 -2.931 1.00 90.31 468 TYR A O 1
ATOM 3732 N N . VAL A 1 469 ? 24.611 1.345 -1.091 1.00 87.88 469 VAL A N 1
ATOM 3733 C CA . VAL A 1 469 ? 25.860 0.633 -1.326 1.00 87.88 469 VAL A CA 1
ATOM 3734 C C . VAL A 1 469 ? 25.694 -0.875 -1.117 1.00 87.88 469 VAL A C 1
ATOM 3736 O O . VAL A 1 469 ? 26.185 -1.653 -1.933 1.00 87.88 469 VAL A O 1
ATOM 3739 N N . VAL A 1 470 ? 24.935 -1.303 -0.101 1.00 90.56 470 VAL A N 1
ATOM 3740 C CA . VAL A 1 470 ? 24.589 -2.725 0.060 1.00 90.56 470 VAL A CA 1
ATOM 3741 C C . VAL A 1 470 ? 23.697 -3.204 -1.088 1.00 90.56 470 VAL A C 1
ATOM 3743 O O . VAL A 1 470 ? 23.973 -4.255 -1.660 1.00 90.56 470 VAL A O 1
ATOM 3746 N N . ILE A 1 471 ? 22.673 -2.436 -1.481 1.00 92.94 471 ILE A N 1
ATOM 3747 C CA . ILE A 1 471 ? 21.802 -2.794 -2.616 1.00 92.94 471 ILE A CA 1
ATOM 3748 C C . ILE A 1 471 ? 22.606 -2.906 -3.916 1.00 92.94 471 ILE A C 1
ATOM 3750 O O . ILE A 1 471 ? 22.394 -3.846 -4.678 1.00 92.94 471 ILE A O 1
ATOM 3754 N N . ASP A 1 472 ? 23.534 -1.983 -4.174 1.00 89.75 472 ASP A N 1
ATOM 3755 C CA . ASP A 1 472 ? 24.383 -2.018 -5.365 1.00 89.75 472 ASP A CA 1
ATOM 3756 C C . ASP A 1 472 ? 25.289 -3.256 -5.399 1.00 89.75 472 ASP A C 1
ATOM 3758 O O . ASP A 1 472 ? 25.425 -3.863 -6.461 1.00 89.75 472 ASP A O 1
ATOM 3762 N N . GLU A 1 473 ? 25.875 -3.660 -4.267 1.00 89.00 473 GLU A N 1
ATOM 3763 C CA . GLU A 1 473 ? 26.658 -4.901 -4.166 1.00 89.00 473 GLU A CA 1
ATOM 3764 C C . GLU A 1 473 ? 25.772 -6.139 -4.386 1.00 89.00 473 GLU A C 1
ATOM 3766 O O . GLU A 1 473 ? 26.140 -7.024 -5.159 1.00 89.00 473 GLU A O 1
ATOM 3771 N N . LEU A 1 474 ? 24.581 -6.194 -3.771 1.00 91.44 474 LEU A N 1
ATOM 3772 C CA . LEU A 1 474 ? 23.625 -7.295 -3.963 1.00 91.44 474 LEU A CA 1
ATOM 3773 C C . LEU A 1 474 ? 23.144 -7.392 -5.418 1.00 91.44 474 LEU A C 1
ATOM 3775 O O . LEU A 1 474 ? 22.999 -8.488 -5.956 1.00 91.44 474 LEU A O 1
ATOM 3779 N N . CYS A 1 475 ? 22.945 -6.250 -6.078 1.00 90.81 475 CYS A N 1
ATOM 3780 C CA . CYS A 1 475 ? 22.533 -6.182 -7.478 1.00 90.81 475 CYS A CA 1
ATOM 3781 C C . CYS A 1 475 ? 23.706 -6.267 -8.471 1.00 90.81 475 CYS A C 1
ATOM 3783 O O . CYS A 1 475 ? 23.489 -6.083 -9.668 1.00 90.81 475 CYS A O 1
ATOM 3785 N N . CYS A 1 476 ? 24.940 -6.509 -8.011 1.00 86.81 476 CYS A N 1
ATOM 3786 C CA . CYS A 1 476 ? 26.141 -6.556 -8.857 1.00 86.81 476 CYS A CA 1
ATOM 3787 C C . CYS A 1 476 ? 26.287 -5.321 -9.777 1.00 86.81 476 CYS A C 1
ATOM 3789 O O . CYS A 1 476 ? 26.683 -5.422 -10.942 1.00 86.81 476 CYS A O 1
ATOM 3791 N N . SER A 1 477 ? 25.929 -4.149 -9.251 1.00 83.38 477 SER A N 1
ATOM 3792 C CA . SER A 1 477 ? 25.892 -2.870 -9.960 1.00 83.38 477 SER A CA 1
ATOM 3793 C C . SER A 1 477 ? 27.286 -2.449 -10.428 1.00 83.38 477 SER A C 1
ATOM 3795 O O . SER A 1 477 ? 28.242 -2.466 -9.655 1.00 83.38 477 SER A O 1
ATOM 3797 N N . GLN A 1 478 ? 27.413 -1.960 -11.669 1.00 78.06 478 GLN A N 1
ATOM 3798 C CA . GLN A 1 478 ? 28.687 -1.418 -12.179 1.00 78.06 478 GLN A CA 1
ATOM 3799 C C . GLN A 1 478 ? 29.168 -0.170 -11.424 1.00 78.06 478 GLN A C 1
ATOM 3801 O O . GLN A 1 478 ? 30.314 0.249 -11.591 1.00 78.06 478 GLN A O 1
ATOM 3806 N N . LYS A 1 479 ? 28.296 0.446 -10.617 1.00 72.12 479 LYS A N 1
ATOM 3807 C CA . LYS A 1 479 ? 28.648 1.578 -9.758 1.00 72.12 479 LYS A CA 1
ATOM 3808 C C . LYS A 1 479 ? 29.327 1.147 -8.456 1.00 72.12 479 LYS A C 1
ATOM 3810 O O . LYS A 1 479 ? 29.983 1.982 -7.835 1.00 72.12 479 LYS A O 1
ATOM 3815 N N . CYS A 1 480 ? 29.206 -0.123 -8.063 1.00 72.06 480 CYS A N 1
ATOM 3816 C CA . CYS A 1 480 ? 29.867 -0.653 -6.878 1.00 72.06 480 CYS A CA 1
ATOM 3817 C C . CYS A 1 480 ? 31.347 -0.911 -7.193 1.00 72.06 480 CYS A C 1
ATOM 3819 O O . CYS A 1 480 ? 31.681 -1.806 -7.971 1.00 72.06 480 CYS A O 1
ATOM 3821 N N . LYS A 1 481 ? 32.240 -0.080 -6.644 1.00 68.44 481 LYS A N 1
ATOM 3822 C CA . LYS A 1 481 ? 33.696 -0.228 -6.815 1.00 68.44 481 LYS A CA 1
ATOM 3823 C C . LYS A 1 481 ? 34.334 -1.051 -5.695 1.00 68.44 481 LYS A C 1
ATOM 3825 O O . LYS A 1 481 ? 35.294 -1.772 -5.956 1.00 68.44 481 LYS A O 1
ATOM 3830 N N . ASP A 1 482 ? 33.770 -0.976 -4.491 1.00 66.25 482 ASP A N 1
ATOM 3831 C CA . ASP A 1 482 ? 34.311 -1.598 -3.286 1.00 66.25 482 ASP A CA 1
ATOM 3832 C C . ASP A 1 482 ? 33.485 -2.827 -2.903 1.00 66.25 482 ASP A C 1
ATOM 3834 O O . ASP A 1 482 ? 32.285 -2.731 -2.650 1.00 66.25 482 ASP A O 1
ATOM 3838 N N . LYS A 1 483 ? 34.134 -3.994 -2.832 1.00 74.94 483 LYS A N 1
ATOM 3839 C CA . LYS A 1 483 ? 33.491 -5.233 -2.378 1.00 74.94 483 LYS A CA 1
ATOM 3840 C C . LYS A 1 483 ? 33.362 -5.219 -0.861 1.00 74.94 483 LYS A C 1
ATOM 3842 O O . LYS A 1 483 ? 34.324 -5.489 -0.148 1.00 74.94 483 LYS A O 1
ATOM 3847 N N . ILE A 1 484 ? 32.164 -4.913 -0.384 1.00 77.75 484 ILE A N 1
ATOM 3848 C CA . ILE A 1 484 ? 31.859 -4.832 1.052 1.00 77.75 484 ILE A CA 1
ATOM 3849 C C . ILE A 1 484 ? 31.507 -6.200 1.622 1.00 77.75 484 ILE A C 1
ATOM 3851 O O . ILE A 1 484 ? 31.892 -6.536 2.739 1.00 77.75 484 ILE A O 1
ATOM 3855 N N . LEU A 1 485 ? 30.784 -7.005 0.844 1.00 77.06 485 LEU A N 1
ATOM 3856 C CA . LEU A 1 485 ? 30.413 -8.355 1.236 1.00 77.06 485 LEU A CA 1
ATOM 3857 C C . LEU A 1 485 ? 31.519 -9.340 0.839 1.00 77.06 485 LEU A C 1
ATOM 3859 O O . LEU A 1 485 ? 31.957 -9.322 -0.320 1.00 77.06 485 LEU A O 1
ATOM 3863 N N . PRO A 1 486 ? 31.922 -10.262 1.735 1.00 73.06 486 PRO A N 1
ATOM 3864 C CA . PRO A 1 486 ? 32.875 -11.305 1.381 1.00 73.06 486 PRO A CA 1
ATOM 3865 C C . PRO A 1 486 ? 32.338 -12.141 0.212 1.00 73.06 486 PRO A C 1
ATOM 3867 O O . PRO A 1 486 ? 31.125 -12.274 0.024 1.00 73.06 486 PRO A O 1
ATOM 3870 N N . SER A 1 487 ? 33.231 -12.723 -0.591 1.00 68.44 487 SER A N 1
ATOM 3871 C CA . SER A 1 487 ? 32.830 -13.581 -1.720 1.00 68.44 487 SER A CA 1
ATOM 3872 C C . SER A 1 487 ? 31.986 -14.780 -1.270 1.00 68.44 487 SER A C 1
ATOM 3874 O O . SER A 1 487 ? 31.093 -15.194 -1.996 1.00 68.44 487 SER A O 1
ATOM 3876 N N . SER A 1 488 ? 32.214 -15.280 -0.051 1.00 66.25 488 SER A N 1
ATOM 3877 C CA . SER A 1 488 ? 31.445 -16.348 0.602 1.00 66.25 488 SER A CA 1
ATOM 3878 C C . SER A 1 488 ? 30.134 -15.877 1.247 1.00 66.25 488 SER A C 1
ATOM 3880 O O . SER A 1 488 ? 29.497 -16.643 1.972 1.00 66.25 488 SER A O 1
ATOM 3882 N N . SER A 1 489 ? 29.732 -14.616 1.044 1.00 78.19 489 SER A N 1
ATOM 3883 C CA . SER A 1 489 ? 28.543 -14.071 1.691 1.00 78.19 489 SER A CA 1
ATOM 3884 C C . SER A 1 489 ? 27.302 -14.874 1.327 1.00 78.19 489 SER A C 1
ATOM 3886 O O . SER A 1 489 ? 26.927 -15.020 0.166 1.00 78.19 489 SER A O 1
ATOM 3888 N N . ARG A 1 490 ? 26.606 -15.298 2.378 1.00 79.00 490 ARG A N 1
ATOM 3889 C CA . ARG A 1 490 ? 25.304 -15.959 2.347 1.00 79.00 490 ARG A CA 1
ATOM 3890 C C . ARG A 1 490 ? 24.228 -15.147 1.607 1.00 79.00 490 ARG A C 1
ATOM 3892 O O . ARG A 1 490 ? 23.222 -15.725 1.211 1.00 79.00 490 ARG A O 1
ATOM 3899 N N . LEU A 1 491 ? 24.417 -13.844 1.420 1.00 82.06 491 LEU A N 1
ATOM 3900 C CA . LEU A 1 491 ? 23.488 -12.980 0.687 1.00 82.06 491 LEU A CA 1
ATOM 3901 C C . LEU A 1 491 ? 23.618 -13.110 -0.840 1.00 82.06 491 LEU A C 1
ATOM 3903 O O . LEU A 1 491 ? 22.687 -12.778 -1.567 1.00 82.06 491 LEU A O 1
ATOM 3907 N N . LYS A 1 492 ? 24.748 -13.629 -1.339 1.00 80.69 492 LYS A N 1
ATOM 3908 C CA . LYS A 1 492 ? 24.986 -13.878 -2.768 1.00 80.69 492 LYS A CA 1
ATOM 3909 C C . LYS A 1 492 ? 24.398 -15.244 -3.141 1.00 80.69 492 LYS A C 1
ATOM 3911 O O . LYS A 1 492 ? 25.100 -16.247 -3.159 1.00 80.69 492 LYS A O 1
ATOM 3916 N N . THR A 1 493 ? 23.090 -15.292 -3.387 1.00 80.25 493 THR A N 1
ATOM 3917 C CA . THR A 1 493 ? 22.322 -16.530 -3.625 1.00 80.25 493 THR A CA 1
ATOM 3918 C C . THR A 1 493 ? 21.628 -16.534 -4.989 1.00 80.25 493 THR A C 1
ATOM 3920 O O . THR A 1 493 ? 21.305 -15.474 -5.518 1.00 80.25 493 THR A O 1
ATOM 3923 N N . ASP A 1 494 ? 21.418 -17.729 -5.546 1.00 79.38 494 ASP A N 1
ATOM 3924 C CA . ASP A 1 494 ? 20.623 -17.980 -6.763 1.00 79.38 494 ASP A CA 1
ATOM 3925 C C . ASP A 1 494 ? 19.169 -18.353 -6.477 1.00 79.38 494 ASP A C 1
ATOM 3927 O O . ASP A 1 494 ? 18.361 -18.491 -7.392 1.00 79.38 494 ASP A O 1
ATOM 3931 N N . ASP A 1 495 ? 18.840 -18.559 -5.205 1.00 86.38 495 ASP A N 1
ATOM 3932 C CA . ASP A 1 495 ? 17.518 -18.994 -4.789 1.00 86.38 495 ASP A CA 1
ATOM 3933 C C . ASP A 1 495 ? 16.501 -17.856 -4.957 1.00 86.38 495 ASP A C 1
ATOM 3935 O O . ASP A 1 495 ? 16.618 -16.794 -4.335 1.00 86.38 495 ASP A O 1
ATOM 3939 N N . ILE A 1 496 ? 15.495 -18.098 -5.801 1.00 85.69 496 ILE A N 1
ATOM 3940 C CA . ILE A 1 496 ? 14.448 -17.138 -6.167 1.00 85.69 496 ILE A CA 1
ATOM 3941 C C . ILE A 1 496 ? 13.689 -16.658 -4.927 1.00 85.69 496 ILE A C 1
ATOM 3943 O O . ILE A 1 496 ? 13.365 -15.475 -4.834 1.00 85.69 496 ILE A O 1
ATOM 3947 N N . GLU A 1 497 ? 13.460 -17.534 -3.950 1.00 86.38 497 GLU A N 1
ATOM 3948 C CA . GLU A 1 497 ? 12.734 -17.200 -2.722 1.00 86.38 497 GLU A CA 1
ATOM 3949 C C . GLU A 1 497 ? 13.518 -16.194 -1.865 1.00 86.38 497 GLU A C 1
ATOM 3951 O O . GLU A 1 497 ? 12.958 -15.227 -1.340 1.00 86.38 497 GLU A O 1
ATOM 3956 N N . ASN A 1 498 ? 14.843 -16.353 -1.798 1.00 89.00 498 ASN A N 1
ATOM 3957 C CA . ASN A 1 498 ? 15.717 -15.393 -1.125 1.00 89.00 498 ASN A CA 1
ATOM 3958 C C . ASN A 1 498 ? 15.805 -14.072 -1.900 1.00 89.00 498 ASN A C 1
ATOM 3960 O O . ASN A 1 498 ? 15.779 -13.003 -1.290 1.00 89.00 498 ASN A O 1
ATOM 3964 N N . ILE A 1 499 ? 15.888 -14.121 -3.235 1.00 90.19 499 ILE A N 1
ATOM 3965 C CA . ILE A 1 499 ? 15.877 -12.921 -4.089 1.00 90.19 499 ILE A CA 1
ATOM 3966 C C . ILE A 1 499 ? 14.585 -12.131 -3.872 1.00 90.19 499 ILE A C 1
ATOM 3968 O O . ILE A 1 499 ? 14.630 -10.910 -3.716 1.00 90.19 499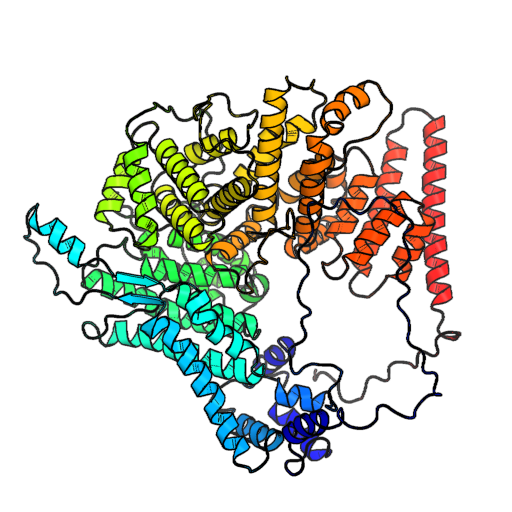 ILE A O 1
ATOM 3972 N N . TYR A 1 500 ? 13.452 -12.825 -3.791 1.00 89.75 500 TYR A N 1
ATOM 3973 C CA . TYR A 1 500 ? 12.165 -12.224 -3.489 1.00 89.75 500 TYR A CA 1
ATOM 3974 C C . TYR A 1 500 ? 12.163 -11.558 -2.109 1.00 89.75 500 TYR A C 1
ATOM 3976 O O . TYR A 1 500 ? 11.824 -10.383 -2.011 1.00 89.75 500 TYR A O 1
ATOM 3984 N N . ALA A 1 501 ? 12.610 -12.251 -1.055 1.00 92.06 501 ALA A N 1
ATOM 3985 C CA . ALA A 1 501 ? 12.676 -11.682 0.293 1.00 92.06 501 ALA A CA 1
ATOM 3986 C C . ALA A 1 501 ? 13.544 -10.407 0.351 1.00 92.06 501 ALA A C 1
ATOM 3988 O O . ALA A 1 501 ? 13.155 -9.411 0.967 1.00 92.06 501 ALA A O 1
ATOM 3989 N N . MET A 1 502 ? 14.689 -10.400 -0.344 1.00 94.25 502 MET A N 1
ATOM 3990 C CA . MET A 1 502 ? 15.559 -9.222 -0.461 1.00 94.25 502 MET A CA 1
ATOM 3991 C C . MET A 1 502 ? 14.897 -8.083 -1.251 1.00 94.25 502 MET A C 1
ATOM 3993 O O . MET A 1 502 ? 15.009 -6.915 -0.863 1.00 94.25 502 MET A O 1
ATOM 3997 N N . ALA A 1 503 ? 14.187 -8.400 -2.336 1.00 95.19 503 ALA A N 1
ATOM 3998 C CA . ALA A 1 503 ? 13.441 -7.417 -3.113 1.00 95.19 503 ALA A CA 1
ATOM 3999 C C . ALA A 1 503 ? 12.299 -6.796 -2.295 1.00 95.19 503 ALA A C 1
ATOM 4001 O O . ALA A 1 503 ? 12.171 -5.572 -2.264 1.00 95.19 503 ALA A O 1
ATOM 4002 N N . THR A 1 504 ? 11.530 -7.613 -1.568 1.00 94.44 504 THR A N 1
ATOM 4003 C CA . THR A 1 504 ? 10.442 -7.154 -0.696 1.00 94.44 504 THR A CA 1
ATOM 4004 C C . THR A 1 504 ? 10.974 -6.279 0.434 1.00 94.44 504 THR A C 1
ATOM 4006 O O . THR A 1 504 ? 10.425 -5.204 0.667 1.00 94.44 504 THR A O 1
ATOM 4009 N N . LEU A 1 505 ? 12.076 -6.667 1.093 1.00 96.19 505 LEU A N 1
ATOM 4010 C CA . LEU A 1 505 ? 12.713 -5.815 2.102 1.00 96.19 505 LEU A CA 1
ATOM 4011 C C . LEU A 1 505 ? 13.134 -4.468 1.495 1.00 96.19 505 LEU A C 1
ATOM 4013 O O . LEU A 1 505 ? 12.859 -3.421 2.074 1.00 96.19 505 LEU A O 1
ATOM 4017 N N . THR A 1 506 ? 13.757 -4.478 0.315 1.00 96.81 506 THR A N 1
ATOM 4018 C CA . THR A 1 506 ? 14.188 -3.250 -0.372 1.00 96.81 506 THR A CA 1
ATOM 4019 C C . THR A 1 506 ? 13.005 -2.338 -0.705 1.00 96.81 506 THR A C 1
ATOM 4021 O O . THR A 1 506 ? 13.068 -1.129 -0.470 1.00 96.81 506 THR A O 1
ATOM 4024 N N . ALA A 1 507 ? 11.905 -2.909 -1.203 1.00 95.62 507 ALA A N 1
ATOM 4025 C CA . ALA A 1 507 ? 10.680 -2.172 -1.489 1.00 95.62 507 ALA A CA 1
ATOM 4026 C C . ALA A 1 507 ? 10.062 -1.573 -0.215 1.00 95.62 507 ALA A C 1
ATOM 4028 O O . ALA A 1 507 ? 9.654 -0.413 -0.221 1.00 95.62 507 ALA A O 1
ATOM 4029 N N . LEU A 1 508 ? 10.063 -2.315 0.897 1.00 95.31 508 LEU A N 1
ATOM 4030 C CA . LEU A 1 508 ? 9.589 -1.833 2.196 1.00 95.31 508 LEU A CA 1
ATOM 4031 C C . LEU A 1 508 ? 10.473 -0.720 2.777 1.00 95.31 508 LEU A C 1
ATOM 4033 O O . LEU A 1 508 ? 9.949 0.241 3.338 1.00 95.31 508 LEU A O 1
ATOM 4037 N N . LEU A 1 509 ? 11.798 -0.801 2.620 1.00 95.81 509 LEU A N 1
ATOM 4038 C CA . LEU A 1 509 ? 12.719 0.270 3.022 1.00 95.81 509 LEU A CA 1
ATOM 4039 C C . LEU A 1 509 ? 12.453 1.561 2.236 1.00 95.81 509 LEU A C 1
ATOM 4041 O O . LEU A 1 509 ? 12.437 2.644 2.820 1.00 95.81 509 LEU A O 1
ATOM 4045 N N . ALA A 1 510 ? 12.199 1.458 0.929 1.00 94.00 510 ALA A N 1
ATOM 4046 C CA . ALA A 1 510 ? 11.795 2.605 0.120 1.00 94.00 510 ALA A CA 1
ATOM 4047 C C . ALA A 1 510 ? 10.417 3.145 0.549 1.00 94.00 510 ALA A C 1
ATOM 4049 O O . ALA A 1 510 ? 10.267 4.348 0.738 1.00 94.00 510 ALA A O 1
ATOM 4050 N N . ALA A 1 511 ? 9.435 2.266 0.782 1.00 92.25 511 ALA A N 1
ATOM 4051 C CA . ALA A 1 511 ? 8.085 2.629 1.226 1.00 92.25 511 ALA A CA 1
ATOM 4052 C C . ALA A 1 511 ? 8.044 3.308 2.605 1.00 92.25 511 ALA A C 1
ATOM 4054 O O . ALA A 1 511 ? 7.158 4.114 2.873 1.00 92.25 511 ALA A O 1
ATOM 4055 N N . LYS A 1 512 ? 9.003 2.997 3.482 1.00 91.69 512 LYS A N 1
ATOM 4056 C CA . LYS A 1 512 ? 9.195 3.660 4.785 1.00 91.69 512 LYS A CA 1
ATOM 4057 C C . LYS A 1 512 ? 10.159 4.852 4.706 1.00 91.69 512 LYS A C 1
ATOM 4059 O O . LYS A 1 512 ? 10.560 5.398 5.733 1.00 91.69 512 LYS A O 1
ATOM 4064 N N . HIS A 1 513 ? 10.514 5.265 3.488 1.00 91.19 513 HIS A N 1
ATOM 4065 C CA . HIS A 1 513 ? 11.355 6.417 3.174 1.00 91.19 513 HIS A CA 1
ATOM 4066 C C . HIS A 1 513 ? 12.751 6.371 3.810 1.00 91.19 513 HIS A C 1
ATOM 4068 O O . HIS A 1 513 ? 13.324 7.410 4.138 1.00 91.19 513 HIS A O 1
ATOM 4074 N N . CYS A 1 514 ? 13.323 5.172 3.959 1.00 92.94 514 CYS A N 1
ATOM 4075 C CA . CYS A 1 514 ? 14.736 5.005 4.309 1.00 92.94 514 CYS A CA 1
ATOM 4076 C C . CYS A 1 514 ? 15.662 5.471 3.182 1.00 92.94 514 CYS A C 1
ATOM 4078 O O . CYS A 1 514 ? 16.810 5.810 3.435 1.00 92.94 514 CYS A O 1
ATOM 4080 N N . VAL A 1 515 ? 15.167 5.439 1.945 1.00 91.88 515 VAL A N 1
ATOM 4081 C CA . VAL A 1 515 ? 15.823 5.887 0.715 1.00 91.88 515 VAL A CA 1
ATOM 4082 C C . VAL A 1 515 ? 14.777 6.532 -0.189 1.00 91.88 515 VAL A C 1
ATOM 4084 O O . VAL A 1 515 ? 13.588 6.238 -0.064 1.00 91.88 515 VAL A O 1
ATOM 4087 N N . SER A 1 516 ? 15.205 7.385 -1.121 1.00 90.44 516 SER A N 1
ATOM 4088 C CA . SER A 1 516 ? 14.314 7.854 -2.184 1.00 90.44 516 SER A CA 1
ATOM 4089 C C . SER A 1 516 ? 14.104 6.732 -3.202 1.00 90.44 516 SER A C 1
ATOM 4091 O O . SER A 1 516 ? 15.062 6.209 -3.775 1.00 90.44 516 SER A O 1
ATOM 4093 N N . ALA A 1 517 ? 12.843 6.391 -3.466 1.00 90.81 517 ALA A N 1
ATOM 4094 C CA . ALA A 1 517 ? 12.463 5.450 -4.511 1.00 90.81 517 ALA A CA 1
ATOM 4095 C C . ALA A 1 517 ? 12.899 5.954 -5.897 1.00 90.81 517 ALA A C 1
ATOM 4097 O O . ALA A 1 517 ? 13.369 5.166 -6.718 1.00 90.81 517 ALA A O 1
ATOM 4098 N N . HIS A 1 518 ? 12.820 7.270 -6.136 1.00 89.19 518 HIS A N 1
ATOM 4099 C CA . HIS A 1 518 ? 13.338 7.891 -7.358 1.00 89.19 518 HIS A CA 1
ATOM 4100 C C . HIS A 1 518 ? 14.835 7.606 -7.543 1.00 89.19 518 HIS A C 1
ATOM 4102 O O . HIS A 1 518 ? 15.243 7.044 -8.563 1.00 89.19 518 HIS A O 1
ATOM 4108 N N . ALA A 1 519 ? 15.654 7.956 -6.545 1.00 89.62 519 ALA A N 1
ATOM 4109 C CA . ALA A 1 519 ? 17.100 7.763 -6.608 1.00 89.62 519 ALA A CA 1
ATOM 4110 C C . ALA A 1 519 ? 17.471 6.275 -6.706 1.00 89.62 519 ALA A C 1
ATOM 4112 O O . ALA A 1 519 ? 18.320 5.912 -7.520 1.00 89.62 519 ALA A O 1
ATOM 4113 N N . LEU A 1 520 ? 16.798 5.403 -5.948 1.00 92.69 520 LEU A N 1
ATOM 4114 C CA . LEU A 1 520 ? 16.972 3.952 -6.026 1.00 92.69 520 LEU A CA 1
ATOM 4115 C C . LEU A 1 520 ? 16.744 3.430 -7.451 1.00 92.69 520 LEU A C 1
ATOM 4117 O O . LEU A 1 520 ? 17.592 2.724 -7.992 1.00 92.69 520 LEU A O 1
ATOM 4121 N N . ILE A 1 521 ? 15.637 3.814 -8.089 1.00 92.62 521 ILE A N 1
ATOM 4122 C CA . ILE A 1 521 ? 15.322 3.382 -9.454 1.00 92.62 521 ILE A CA 1
ATOM 4123 C C . ILE A 1 521 ? 16.365 3.893 -10.443 1.00 92.62 521 ILE A C 1
ATOM 4125 O O . ILE A 1 521 ? 16.863 3.112 -11.249 1.00 92.62 521 ILE A O 1
ATOM 4129 N N . VAL A 1 522 ? 16.739 5.174 -10.382 1.00 90.31 522 VAL A N 1
ATOM 4130 C CA . VAL A 1 522 ? 17.767 5.734 -11.276 1.00 90.31 522 VAL A CA 1
ATOM 4131 C C . VAL A 1 522 ? 19.088 4.973 -11.125 1.00 90.31 522 VAL A C 1
ATOM 4133 O O . VAL A 1 522 ? 19.718 4.624 -12.125 1.00 90.31 522 VAL A O 1
ATOM 4136 N N . ARG A 1 523 ? 19.489 4.636 -9.893 1.00 90.31 523 ARG A N 1
ATOM 4137 C CA . ARG A 1 523 ? 20.687 3.826 -9.634 1.00 90.31 523 ARG A CA 1
ATOM 4138 C C . ARG A 1 523 ? 20.590 2.430 -10.229 1.00 90.31 523 ARG A C 1
ATOM 4140 O O . ARG A 1 523 ? 21.535 2.023 -10.900 1.00 90.31 523 ARG A O 1
ATOM 4147 N N . LEU A 1 524 ? 19.471 1.732 -10.032 1.00 93.81 524 LEU A N 1
ATOM 4148 C CA . LEU A 1 524 ? 19.246 0.405 -10.608 1.00 93.81 524 LEU A CA 1
ATOM 4149 C C . LEU A 1 524 ? 19.305 0.467 -12.136 1.00 93.81 524 LEU A C 1
ATOM 4151 O O . LEU A 1 524 ? 20.058 -0.283 -12.758 1.00 93.81 524 LEU A O 1
ATOM 4155 N N . LEU A 1 525 ? 18.586 1.407 -12.754 1.00 91.88 525 LEU A N 1
ATOM 4156 C CA . LEU A 1 525 ? 18.578 1.578 -14.205 1.00 91.88 525 LEU A CA 1
ATOM 4157 C C . LEU A 1 525 ? 19.983 1.823 -14.760 1.00 91.88 525 LEU A C 1
ATOM 4159 O O . LEU A 1 525 ? 20.361 1.199 -15.748 1.00 91.88 525 LEU A O 1
ATOM 4163 N N . GLU A 1 526 ? 20.780 2.685 -14.128 1.00 89.38 526 GLU A N 1
ATOM 4164 C CA . GLU A 1 526 ? 22.125 3.014 -14.607 1.00 89.38 526 GLU A CA 1
ATOM 4165 C C . GLU A 1 526 ? 23.187 1.957 -14.281 1.00 89.38 526 GLU A C 1
ATOM 4167 O O . GLU A 1 526 ? 24.083 1.731 -15.093 1.00 89.38 526 GLU A O 1
ATOM 4172 N N . GLY A 1 527 ? 23.122 1.346 -13.100 1.00 88.62 527 GLY A N 1
ATOM 4173 C CA . GLY A 1 527 ? 24.138 0.428 -12.587 1.00 88.62 527 GLY A CA 1
ATOM 4174 C C . GLY A 1 527 ? 23.905 -1.037 -12.952 1.00 88.62 527 GLY A C 1
ATOM 4175 O O . GLY A 1 527 ? 24.878 -1.761 -13.164 1.00 88.62 527 GLY A O 1
ATOM 4176 N N . VAL A 1 528 ? 22.639 -1.454 -13.063 1.00 92.00 528 VAL A N 1
ATOM 4177 C CA . VAL A 1 528 ? 22.228 -2.852 -13.274 1.00 92.00 528 VAL A CA 1
ATOM 4178 C C . VAL A 1 528 ? 21.754 -3.079 -14.707 1.00 92.00 528 VAL A C 1
ATOM 4180 O O . VAL A 1 528 ? 22.268 -3.963 -15.383 1.00 92.00 528 VAL A O 1
ATOM 4183 N N . PHE A 1 529 ? 20.825 -2.262 -15.214 1.00 91.56 529 PHE A N 1
ATOM 4184 C CA . PHE A 1 529 ? 20.182 -2.520 -16.513 1.00 91.56 529 PHE A CA 1
ATOM 4185 C C . PHE A 1 529 ? 20.932 -1.927 -17.711 1.00 91.56 529 PHE A C 1
ATOM 4187 O O . PHE A 1 529 ? 21.122 -2.593 -18.729 1.00 91.56 529 PHE A O 1
ATOM 4194 N N . ARG A 1 530 ? 21.403 -0.678 -17.608 1.00 87.94 530 ARG A N 1
ATOM 4195 C CA . ARG A 1 530 ? 22.128 0.015 -18.687 1.00 87.94 530 ARG A CA 1
ATOM 4196 C C . ARG A 1 530 ? 23.337 -0.763 -19.230 1.00 87.94 530 ARG A C 1
ATOM 4198 O O . ARG A 1 530 ? 23.530 -0.705 -20.448 1.00 87.94 530 ARG A O 1
ATOM 4205 N N . PRO A 1 531 ? 24.109 -1.522 -18.425 1.00 87.12 531 PRO A N 1
ATOM 4206 C CA . PRO A 1 531 ? 25.134 -2.436 -18.928 1.00 87.12 531 PRO A CA 1
ATOM 4207 C C . PRO A 1 531 ? 24.680 -3.358 -20.062 1.00 87.12 531 PRO A C 1
ATOM 4209 O O . PRO A 1 531 ? 25.414 -3.502 -21.033 1.00 87.12 531 PRO A O 1
ATOM 4212 N N . PHE A 1 532 ? 23.464 -3.904 -19.979 1.00 83.62 532 PHE A N 1
ATOM 4213 C CA . PHE A 1 532 ? 22.895 -4.814 -20.979 1.00 83.62 532 PHE A CA 1
ATOM 4214 C C . PHE A 1 532 ? 22.403 -4.089 -22.237 1.00 83.62 532 PHE A C 1
ATOM 4216 O O . PHE A 1 532 ? 22.219 -4.694 -23.286 1.00 83.62 532 PHE A O 1
ATOM 4223 N N . THR A 1 533 ? 22.211 -2.772 -22.163 1.00 79.69 533 THR A N 1
ATOM 4224 C CA . THR A 1 533 ? 21.831 -1.959 -23.329 1.00 79.69 533 THR A CA 1
ATOM 4225 C C . THR A 1 533 ? 23.046 -1.484 -24.133 1.00 79.69 533 THR A C 1
ATOM 4227 O O . THR A 1 533 ? 22.918 -1.135 -25.309 1.00 79.69 533 THR A O 1
ATOM 4230 N N . GLY A 1 534 ? 24.239 -1.455 -23.530 1.00 67.38 534 GLY A N 1
ATOM 4231 C CA . GLY A 1 534 ? 25.474 -1.028 -24.186 1.00 67.38 534 GLY A CA 1
ATOM 4232 C C . GLY A 1 534 ? 26.092 -2.148 -25.023 1.00 67.38 534 GLY A C 1
ATOM 4233 O O . GLY A 1 534 ? 26.110 -3.295 -24.602 1.00 67.38 534 GLY A O 1
ATOM 4234 N N . GLY A 1 535 ? 26.662 -1.833 -26.190 1.00 62.03 535 GLY A N 1
ATOM 4235 C CA . GLY A 1 535 ? 27.392 -2.810 -27.019 1.00 62.03 535 GLY A CA 1
ATOM 4236 C C . GLY A 1 535 ? 28.770 -3.186 -26.479 1.00 62.03 535 GLY A C 1
ATOM 4237 O O . GLY A 1 535 ? 29.724 -3.246 -27.246 1.00 62.03 535 GLY A O 1
ATOM 4238 N N . LYS A 1 536 ? 28.889 -3.357 -25.159 1.00 66.88 536 LYS A N 1
ATOM 4239 C CA . LYS A 1 536 ? 30.129 -3.763 -24.500 1.00 66.88 536 LYS A CA 1
ATOM 4240 C C . LYS A 1 536 ? 30.318 -5.284 -24.631 1.00 66.88 536 LYS A C 1
ATOM 4242 O O . LYS A 1 536 ? 29.323 -6.014 -24.624 1.00 66.88 536 LYS A O 1
ATOM 4247 N N . PRO A 1 537 ? 31.573 -5.762 -24.724 1.00 66.38 537 PRO A N 1
ATOM 4248 C CA . PRO A 1 537 ? 31.870 -7.190 -24.783 1.00 66.38 537 PRO A CA 1
ATOM 4249 C C . PRO A 1 537 ? 31.388 -7.919 -23.524 1.00 66.38 537 PRO A C 1
ATOM 4251 O O . PRO A 1 537 ? 31.332 -7.333 -22.436 1.00 66.38 537 PRO A O 1
ATOM 4254 N N . ILE A 1 538 ? 31.038 -9.196 -23.692 1.00 68.62 538 ILE A N 1
ATOM 4255 C CA . ILE A 1 538 ? 30.577 -10.055 -22.600 1.00 68.62 538 ILE A CA 1
ATOM 4256 C C . ILE A 1 538 ? 31.733 -10.233 -21.598 1.00 68.62 538 ILE A C 1
ATOM 4258 O O . ILE A 1 538 ? 32.858 -10.527 -22.010 1.00 68.62 538 ILE A O 1
ATOM 4262 N N . PRO A 1 539 ? 31.500 -10.044 -20.290 1.00 75.06 539 PRO A N 1
ATOM 4263 C CA . PRO A 1 539 ? 32.478 -10.388 -19.268 1.00 75.06 539 PRO A CA 1
ATOM 4264 C C . PRO A 1 539 ? 32.677 -11.913 -19.178 1.00 75.06 539 PRO A C 1
ATOM 4266 O O . PRO A 1 539 ? 31.885 -12.683 -19.711 1.00 75.06 539 PRO A O 1
ATOM 4269 N N . GLY A 1 540 ? 33.719 -12.368 -18.474 1.00 76.38 540 GLY A N 1
ATOM 4270 C CA . GLY A 1 540 ? 33.912 -13.802 -18.209 1.00 76.38 540 GLY A CA 1
ATOM 4271 C C . GLY A 1 540 ? 32.684 -14.459 -17.554 1.00 76.38 540 GLY A C 1
ATOM 4272 O O . GLY A 1 540 ? 31.902 -13.770 -16.894 1.00 76.38 540 GLY A O 1
ATOM 4273 N N . ALA A 1 541 ? 32.533 -15.777 -17.732 1.00 75.00 541 ALA A N 1
ATOM 4274 C CA . ALA A 1 541 ? 31.337 -16.543 -17.357 1.00 75.00 541 ALA A CA 1
ATOM 4275 C C . ALA A 1 541 ? 30.860 -16.279 -15.915 1.00 75.00 541 ALA A C 1
ATOM 4277 O O . ALA A 1 541 ? 29.705 -15.905 -15.721 1.00 75.00 541 ALA A O 1
ATOM 4278 N N . ASP A 1 542 ? 31.762 -16.332 -14.932 1.00 75.00 542 ASP A N 1
ATOM 4279 C CA . ASP A 1 542 ? 31.434 -16.090 -13.517 1.00 75.00 542 ASP A CA 1
ATOM 4280 C C . ASP A 1 542 ? 30.850 -14.687 -13.284 1.00 75.00 542 ASP A C 1
ATOM 4282 O O . ASP A 1 542 ? 29.875 -14.480 -12.561 1.00 75.00 542 ASP A O 1
ATOM 4286 N N . LYS A 1 543 ? 31.422 -13.677 -13.949 1.00 81.44 543 LYS A N 1
ATOM 4287 C CA . LYS A 1 543 ? 30.959 -12.290 -13.838 1.00 81.44 543 LYS A CA 1
ATOM 4288 C C . LYS A 1 543 ? 29.615 -12.090 -14.540 1.00 81.44 543 LYS A C 1
ATOM 4290 O O . LYS A 1 543 ? 28.818 -11.275 -14.080 1.00 81.44 543 LYS A O 1
ATOM 4295 N N . LEU A 1 544 ? 29.358 -12.816 -15.626 1.00 83.75 544 LEU A N 1
ATOM 4296 C CA . LEU A 1 544 ? 28.080 -12.785 -16.333 1.00 83.75 544 LEU A CA 1
ATOM 4297 C C . LEU A 1 544 ? 26.947 -13.356 -15.469 1.00 83.75 544 LEU A C 1
ATOM 4299 O O . LEU A 1 544 ? 25.885 -12.743 -15.375 1.00 83.75 544 LEU A O 1
ATOM 4303 N N . GLU A 1 545 ? 27.191 -14.473 -14.786 1.00 83.31 545 GLU A N 1
ATOM 4304 C CA . GLU A 1 545 ? 26.215 -15.094 -13.889 1.00 83.31 545 GLU A CA 1
ATOM 4305 C C . GLU A 1 545 ? 25.813 -14.148 -12.747 1.00 83.31 545 GLU A C 1
ATOM 4307 O O . GLU A 1 545 ? 24.628 -13.932 -12.490 1.00 83.31 545 GLU A O 1
ATOM 4312 N N . HIS A 1 546 ? 26.787 -13.493 -12.112 1.00 83.69 546 HIS A N 1
ATOM 4313 C CA . HIS A 1 546 ? 26.519 -12.482 -11.088 1.00 83.69 546 HIS A CA 1
ATOM 4314 C C . HIS A 1 546 ? 25.698 -11.298 -11.622 1.00 83.69 546 HIS A C 1
ATOM 4316 O O . HIS A 1 546 ? 24.757 -10.847 -10.966 1.00 83.69 546 HIS A O 1
ATOM 4322 N N . MET A 1 547 ? 25.996 -10.822 -12.835 1.00 87.44 547 MET A N 1
ATOM 4323 C CA . MET A 1 547 ? 25.211 -9.759 -13.469 1.00 87.44 547 MET A CA 1
ATOM 4324 C C . MET A 1 547 ? 23.760 -10.185 -13.733 1.00 87.44 547 MET A C 1
ATOM 4326 O O . MET A 1 547 ? 22.853 -9.368 -13.590 1.00 87.44 547 MET A O 1
ATOM 4330 N N . TYR A 1 548 ? 23.518 -11.451 -14.073 1.00 89.06 548 TYR A N 1
ATOM 4331 C CA . TYR A 1 548 ? 22.170 -11.992 -14.242 1.00 89.06 548 TYR A CA 1
ATOM 4332 C C . TYR A 1 548 ? 21.380 -12.086 -12.937 1.00 89.06 548 TYR A C 1
ATOM 4334 O O . TYR A 1 548 ? 20.205 -11.719 -12.918 1.00 89.06 548 TYR A O 1
ATOM 4342 N N . ARG A 1 549 ? 22.018 -12.497 -11.835 1.00 87.50 549 ARG A N 1
ATOM 4343 C CA . ARG A 1 549 ? 21.403 -12.453 -10.495 1.00 87.50 549 ARG A CA 1
ATOM 4344 C C . ARG A 1 549 ? 21.008 -11.024 -10.124 1.00 87.50 549 ARG A C 1
ATOM 4346 O O . ARG A 1 549 ? 19.887 -10.778 -9.681 1.00 87.50 549 ARG A O 1
ATOM 4353 N N . GLY A 1 550 ? 21.910 -10.075 -10.376 1.00 91.19 550 GLY A N 1
ATOM 4354 C CA . GLY A 1 550 ? 21.667 -8.653 -10.160 1.00 91.19 550 GLY A CA 1
ATOM 4355 C C . GLY A 1 550 ? 20.510 -8.105 -10.993 1.00 91.19 550 GLY A C 1
ATOM 4356 O O . GLY A 1 550 ? 19.659 -7.381 -10.476 1.00 91.19 550 GLY A O 1
ATOM 4357 N N . LEU A 1 551 ? 20.430 -8.509 -12.263 1.00 92.44 551 LEU A N 1
ATOM 4358 C CA . LEU A 1 551 ? 19.331 -8.163 -13.162 1.00 92.44 551 LEU A CA 1
ATOM 4359 C C . LEU A 1 551 ? 17.987 -8.711 -12.662 1.00 92.44 551 LEU A C 1
ATOM 4361 O O . LEU A 1 551 ? 16.981 -8.001 -12.716 1.00 92.44 551 LEU A O 1
ATOM 4365 N N . LEU A 1 552 ? 17.967 -9.935 -12.131 1.00 92.69 552 LEU A N 1
ATOM 4366 C CA . LEU A 1 552 ? 16.768 -10.549 -11.565 1.00 92.69 552 LEU A CA 1
ATOM 4367 C C . LEU A 1 552 ? 16.289 -9.800 -10.310 1.00 92.69 552 LEU A C 1
ATOM 4369 O O . LEU A 1 552 ? 15.138 -9.365 -10.261 1.00 92.69 552 LEU A O 1
ATOM 4373 N N . LEU A 1 553 ? 17.182 -9.569 -9.341 1.00 94.31 553 LEU A N 1
ATOM 4374 C CA . LEU A 1 553 ? 16.879 -8.808 -8.123 1.00 94.31 553 LEU A CA 1
ATOM 4375 C C . LEU A 1 553 ? 16.406 -7.382 -8.449 1.00 94.31 553 LEU A C 1
ATOM 4377 O O . LEU A 1 553 ? 15.368 -6.944 -7.952 1.00 94.31 553 LEU A O 1
ATOM 4381 N N . GLY A 1 554 ? 17.113 -6.680 -9.339 1.00 95.62 554 GLY A N 1
ATOM 4382 C CA . GLY A 1 554 ? 16.731 -5.342 -9.792 1.00 95.62 554 GLY A CA 1
ATOM 4383 C C . GLY A 1 554 ? 15.357 -5.310 -10.468 1.00 95.62 554 GLY A C 1
ATOM 4384 O O . GLY A 1 554 ? 14.595 -4.363 -10.264 1.00 95.62 554 GLY A O 1
ATOM 4385 N N . THR A 1 555 ? 15.006 -6.354 -11.228 1.00 95.62 555 THR A N 1
ATOM 4386 C CA . THR A 1 555 ? 13.693 -6.474 -11.884 1.00 95.62 555 THR A CA 1
ATOM 4387 C C . THR A 1 555 ? 12.582 -6.650 -10.857 1.00 95.62 555 THR A C 1
ATOM 4389 O O . THR A 1 555 ? 11.568 -5.955 -10.944 1.00 95.62 555 THR A O 1
ATOM 4392 N N . PHE A 1 556 ? 12.775 -7.507 -9.851 1.00 94.81 556 PHE A N 1
ATOM 4393 C CA . PHE A 1 556 ? 11.814 -7.662 -8.759 1.00 94.81 556 PHE A CA 1
ATOM 4394 C C . PHE A 1 556 ? 11.630 -6.366 -7.965 1.00 94.81 556 PHE A C 1
ATOM 4396 O O . PHE A 1 556 ? 10.492 -5.953 -7.764 1.00 94.81 556 PHE A O 1
ATOM 4403 N N . ILE A 1 557 ? 12.718 -5.679 -7.590 1.00 96.06 557 ILE A N 1
ATOM 4404 C CA . ILE A 1 557 ? 12.644 -4.406 -6.851 1.00 96.06 557 ILE A CA 1
ATOM 4405 C C . ILE A 1 557 ? 11.826 -3.371 -7.633 1.00 96.06 557 ILE A C 1
ATOM 4407 O O . ILE A 1 557 ? 10.873 -2.812 -7.095 1.00 96.06 557 ILE A O 1
ATOM 4411 N N . ILE A 1 558 ? 12.156 -3.133 -8.910 1.00 95.44 558 ILE A N 1
ATOM 4412 C CA . ILE A 1 558 ? 11.422 -2.169 -9.748 1.00 95.44 558 ILE A CA 1
ATOM 4413 C C . ILE A 1 558 ? 9.948 -2.567 -9.873 1.00 95.44 558 ILE A C 1
ATOM 4415 O O . ILE A 1 558 ? 9.070 -1.713 -9.752 1.00 95.44 558 ILE A O 1
ATOM 4419 N N . SER A 1 559 ? 9.671 -3.853 -10.085 1.00 94.69 559 SER A N 1
ATOM 4420 C CA . SER A 1 559 ? 8.303 -4.345 -10.255 1.00 94.69 559 SER A CA 1
ATOM 4421 C C . SER A 1 559 ? 7.474 -4.158 -8.988 1.00 94.69 559 SER A C 1
ATOM 4423 O O . SER A 1 559 ? 6.357 -3.659 -9.081 1.00 94.69 559 SER A O 1
ATOM 4425 N N . MET A 1 560 ? 8.021 -4.475 -7.811 1.00 93.69 560 MET A N 1
ATOM 4426 C CA . MET A 1 560 ? 7.337 -4.282 -6.528 1.00 93.69 560 MET A CA 1
ATOM 4427 C C . MET A 1 560 ? 7.062 -2.798 -6.251 1.00 93.69 560 MET A C 1
ATOM 4429 O O . MET A 1 560 ? 5.942 -2.439 -5.892 1.00 93.69 560 MET A O 1
ATOM 4433 N N . LEU A 1 561 ? 8.046 -1.919 -6.487 1.00 93.62 561 LEU A N 1
ATOM 4434 C CA . LEU A 1 561 ? 7.904 -0.469 -6.285 1.00 93.62 561 LEU A CA 1
ATOM 4435 C C . LEU A 1 561 ? 6.825 0.151 -7.182 1.00 93.62 561 LEU A C 1
ATOM 4437 O O . LEU A 1 561 ? 6.062 1.002 -6.733 1.00 93.62 561 LEU A O 1
ATOM 4441 N N . ILE A 1 562 ? 6.769 -0.263 -8.450 1.00 91.88 562 ILE A N 1
ATOM 4442 C CA . ILE A 1 562 ? 5.847 0.297 -9.446 1.00 91.88 562 ILE A CA 1
ATOM 4443 C C . ILE A 1 562 ? 4.448 -0.315 -9.322 1.00 91.88 562 ILE A C 1
ATOM 4445 O O . ILE A 1 562 ? 3.456 0.402 -9.451 1.00 91.88 562 ILE A O 1
ATOM 4449 N N . CYS A 1 563 ? 4.351 -1.617 -9.043 1.00 90.81 563 CYS A N 1
ATOM 4450 C CA . CYS A 1 563 ? 3.066 -2.299 -8.877 1.00 90.81 563 CYS A CA 1
ATOM 4451 C C . CYS A 1 563 ? 2.443 -2.078 -7.492 1.00 90.81 563 CYS A C 1
ATOM 4453 O O . CYS A 1 563 ? 1.255 -2.326 -7.309 1.00 90.81 563 CYS A O 1
ATOM 4455 N N . GLY A 1 564 ? 3.215 -1.610 -6.505 1.00 89.50 564 GLY A N 1
ATOM 4456 C CA . GLY A 1 564 ? 2.696 -1.365 -5.160 1.00 89.50 564 GLY A CA 1
ATOM 4457 C C . GLY A 1 564 ? 2.189 -2.638 -4.479 1.00 89.50 564 GLY A C 1
ATOM 4458 O O . GLY A 1 564 ? 1.149 -2.603 -3.821 1.00 89.50 564 GLY A O 1
ATOM 4459 N N . THR A 1 565 ? 2.896 -3.748 -4.703 1.00 88.38 565 THR A N 1
ATOM 4460 C CA . THR A 1 565 ? 2.637 -5.082 -4.149 1.00 88.38 565 THR A CA 1
ATOM 4461 C C . THR A 1 565 ? 3.965 -5.809 -3.960 1.00 88.38 565 THR A C 1
ATOM 4463 O O . THR A 1 565 ? 4.948 -5.561 -4.659 1.00 88.38 565 THR A O 1
ATOM 4466 N N . GLU A 1 566 ? 3.984 -6.709 -2.995 1.00 86.12 566 GLU A N 1
ATOM 4467 C CA . GLU A 1 566 ? 5.006 -7.710 -2.773 1.00 86.12 566 GLU A CA 1
ATOM 4468 C C . GLU A 1 566 ? 5.111 -8.719 -3.922 1.00 86.12 566 GLU A C 1
ATOM 4470 O O . GLU A 1 566 ? 6.228 -9.086 -4.265 1.00 86.12 566 GLU A O 1
ATOM 4475 N N . LEU A 1 567 ? 4.003 -9.131 -4.554 1.00 87.62 567 LEU A N 1
ATOM 4476 C CA . LEU A 1 567 ? 3.996 -10.169 -5.592 1.00 87.62 567 LEU A CA 1
ATOM 4477 C C . LEU A 1 567 ? 3.407 -9.624 -6.903 1.00 87.62 567 LEU A C 1
ATOM 4479 O O . LEU A 1 567 ? 2.233 -9.830 -7.190 1.00 87.62 567 LEU A O 1
ATOM 4483 N N . PRO A 1 568 ? 4.200 -8.922 -7.730 1.00 89.12 568 PRO A N 1
ATOM 4484 C CA . PRO A 1 568 ? 3.708 -8.373 -8.996 1.00 89.12 568 PRO A CA 1
ATOM 4485 C C . PRO A 1 568 ? 3.396 -9.453 -10.048 1.00 89.12 568 PRO A C 1
ATOM 4487 O O . PRO A 1 568 ? 2.532 -9.256 -10.901 1.00 89.12 568 PRO A O 1
ATOM 4490 N N . PHE A 1 569 ? 4.107 -10.580 -10.006 1.00 89.81 569 PHE A N 1
ATOM 4491 C CA . PHE A 1 569 ? 3.937 -11.744 -10.877 1.00 89.81 569 PHE A CA 1
ATOM 4492 C C . PHE A 1 569 ? 4.532 -12.980 -10.194 1.00 89.81 569 PHE A C 1
ATOM 4494 O O . PHE A 1 569 ? 5.368 -12.861 -9.295 1.00 89.81 569 PHE A O 1
ATOM 4501 N N . CYS A 1 570 ? 4.113 -14.162 -10.634 1.00 84.38 570 CYS A N 1
ATOM 4502 C CA . CYS A 1 570 ? 4.537 -15.439 -10.082 1.00 84.38 570 CYS A CA 1
ATOM 4503 C C . CYS A 1 570 ? 5.689 -16.026 -10.900 1.00 84.38 570 CYS A C 1
ATOM 4505 O O . CYS A 1 570 ? 5.655 -15.962 -12.127 1.00 84.38 570 CYS A O 1
ATOM 4507 N N . VAL A 1 571 ? 6.686 -16.624 -10.243 1.00 82.81 571 VAL A N 1
ATOM 4508 C CA . VAL A 1 571 ? 7.751 -17.398 -10.903 1.00 82.81 571 VAL A CA 1
ATOM 4509 C C . VAL A 1 571 ? 7.654 -18.841 -10.419 1.00 82.81 571 VAL A C 1
ATOM 4511 O O . VAL A 1 571 ? 7.824 -19.088 -9.234 1.00 82.81 571 VAL A O 1
ATOM 4514 N N . ASP A 1 572 ? 7.376 -19.780 -11.325 1.00 76.12 572 ASP A N 1
ATOM 4515 C CA . ASP A 1 572 ? 7.053 -21.187 -11.027 1.00 76.12 572 ASP A CA 1
ATOM 4516 C C . ASP A 1 572 ? 5.748 -21.346 -10.195 1.00 76.12 572 ASP A C 1
ATOM 4518 O O . ASP A 1 572 ? 5.794 -21.601 -8.987 1.00 76.12 572 ASP A O 1
ATOM 4522 N N . PRO A 1 573 ? 4.559 -21.185 -10.818 1.00 65.19 573 PRO A N 1
ATOM 4523 C CA . PRO A 1 573 ? 3.258 -21.146 -10.129 1.00 65.19 573 PRO A CA 1
ATOM 4524 C C . PRO A 1 573 ? 2.886 -22.410 -9.356 1.00 65.19 573 PRO A C 1
ATOM 4526 O O . PRO A 1 573 ? 2.061 -22.348 -8.451 1.00 65.19 573 PRO A O 1
ATOM 4529 N N . VAL A 1 574 ? 3.522 -23.546 -9.647 1.00 61.22 574 VAL A N 1
ATOM 4530 C CA . VAL A 1 574 ? 3.296 -24.805 -8.921 1.00 61.22 574 VAL A CA 1
ATOM 4531 C C . VAL A 1 574 ? 3.872 -24.754 -7.499 1.00 61.22 574 VAL A C 1
ATOM 4533 O O . VAL A 1 574 ? 3.394 -25.463 -6.618 1.00 61.22 574 VAL A O 1
ATOM 4536 N N . LYS A 1 575 ? 4.897 -23.925 -7.259 1.00 62.50 575 LYS A N 1
ATOM 4537 C CA . LYS A 1 575 ? 5.606 -23.850 -5.970 1.00 62.50 575 LYS A CA 1
ATOM 4538 C C . LYS A 1 575 ? 5.265 -22.618 -5.140 1.00 62.50 575 LYS A C 1
ATOM 4540 O O . LYS A 1 575 ? 5.638 -22.574 -3.971 1.00 62.50 575 LYS A O 1
ATOM 4545 N N . GLN A 1 576 ? 4.609 -21.616 -5.723 1.00 65.50 576 GLN A N 1
ATOM 4546 C CA . GLN A 1 576 ? 4.312 -20.367 -5.029 1.00 65.50 576 GLN A CA 1
ATOM 4547 C C . GLN A 1 576 ? 2.894 -20.376 -4.461 1.00 65.50 576 GLN A C 1
ATOM 4549 O O . GLN A 1 576 ? 1.916 -20.540 -5.188 1.00 65.50 576 GLN A O 1
ATOM 4554 N N . GLU A 1 577 ? 2.782 -20.151 -3.152 1.00 60.66 577 GLU A N 1
ATOM 4555 C CA . GLU A 1 577 ? 1.493 -19.890 -2.517 1.00 60.66 577 GLU A CA 1
ATOM 4556 C C . GLU A 1 577 ? 0.888 -18.597 -3.076 1.00 60.66 577 GLU A C 1
ATOM 4558 O O . GLU A 1 577 ? 1.572 -17.574 -3.213 1.00 60.66 577 GLU A O 1
ATOM 4563 N N . LYS A 1 578 ? -0.407 -18.648 -3.410 1.00 59.97 578 LYS A N 1
ATOM 4564 C CA . LYS A 1 578 ? -1.151 -17.456 -3.821 1.00 59.97 578 LYS A CA 1
ATOM 4565 C C . LYS A 1 578 ? -1.152 -16.444 -2.667 1.00 59.97 578 LYS A C 1
ATOM 4567 O O . LYS A 1 578 ? -1.300 -16.847 -1.512 1.00 59.97 578 LYS A O 1
ATOM 4572 N N . PRO A 1 579 ? -0.996 -15.141 -2.957 1.00 60.56 579 PRO A N 1
ATOM 4573 C CA . PRO A 1 579 ? -1.061 -14.124 -1.921 1.00 60.56 579 PRO A CA 1
ATOM 4574 C C . PRO A 1 579 ? -2.440 -14.165 -1.259 1.00 60.56 579 PRO A C 1
ATOM 4576 O O . PRO A 1 579 ? -3.451 -14.411 -1.917 1.00 60.56 579 PRO A O 1
ATOM 4579 N N . GLY A 1 580 ? -2.475 -13.946 0.055 1.00 61.81 580 GLY A N 1
ATOM 4580 C CA . GLY A 1 580 ? -3.737 -13.864 0.778 1.00 61.81 580 GLY A CA 1
ATOM 4581 C C . GLY A 1 580 ? -4.578 -12.680 0.293 1.00 61.81 580 GLY A C 1
ATOM 4582 O O . GLY A 1 580 ? -4.050 -11.626 -0.046 1.00 61.81 580 GLY A O 1
ATOM 4583 N N . ASP A 1 581 ? -5.900 -12.827 0.347 1.00 63.72 581 ASP A N 1
ATOM 4584 C CA . ASP A 1 581 ? -6.888 -11.822 -0.084 1.00 63.72 581 ASP A CA 1
ATOM 4585 C C . ASP A 1 581 ? -6.767 -10.437 0.584 1.00 63.72 581 ASP A C 1
ATOM 4587 O O . ASP A 1 581 ? -7.397 -9.465 0.162 1.00 63.72 581 ASP A O 1
ATOM 4591 N N . ARG A 1 582 ? -6.029 -10.341 1.692 1.00 77.50 582 ARG A N 1
ATOM 4592 C CA . ARG A 1 582 ? -5.783 -9.094 2.414 1.00 77.50 582 ARG A CA 1
ATOM 4593 C C . ARG A 1 582 ? -4.335 -8.681 2.215 1.00 77.50 582 ARG A C 1
ATOM 4595 O O . ARG A 1 582 ? -3.435 -9.309 2.765 1.00 77.50 582 ARG A O 1
ATOM 4602 N N . MET A 1 583 ? -4.136 -7.550 1.546 1.00 81.75 583 MET A N 1
ATOM 4603 C CA . MET A 1 583 ? -2.833 -6.894 1.484 1.00 81.75 583 MET A CA 1
ATOM 4604 C C . MET A 1 583 ? -2.590 -6.075 2.767 1.00 81.75 583 MET A C 1
ATOM 4606 O O . MET A 1 583 ? -3.362 -5.142 3.027 1.00 81.75 583 MET A O 1
ATOM 4610 N N . PRO A 1 584 ? -1.545 -6.382 3.563 1.00 85.75 584 PRO A N 1
ATOM 4611 C CA . PRO A 1 584 ? -1.244 -5.658 4.798 1.00 85.75 584 PRO A CA 1
ATOM 4612 C C . PRO A 1 584 ? -0.924 -4.177 4.565 1.00 85.75 584 PRO A C 1
ATOM 4614 O O . PRO A 1 584 ? -0.343 -3.812 3.537 1.00 85.75 584 PRO A O 1
ATOM 4617 N N . SER A 1 585 ? -1.213 -3.325 5.553 1.00 86.56 585 SER A N 1
ATOM 4618 C CA . SER A 1 585 ? -0.942 -1.877 5.489 1.00 86.56 585 SER A CA 1
ATOM 4619 C C . SER A 1 585 ? 0.516 -1.535 5.156 1.00 86.56 585 SER A C 1
ATOM 4621 O O . SER A 1 585 ? 0.785 -0.607 4.400 1.00 86.56 585 SER A O 1
ATOM 4623 N N . ASP A 1 586 ? 1.478 -2.301 5.673 1.00 86.44 586 ASP A N 1
ATOM 4624 C CA . ASP A 1 586 ? 2.902 -2.074 5.403 1.00 86.44 586 ASP A CA 1
ATOM 4625 C C . ASP A 1 586 ? 3.278 -2.317 3.927 1.00 86.44 586 ASP A C 1
ATOM 4627 O O . ASP A 1 586 ? 4.119 -1.599 3.386 1.00 86.44 586 ASP A O 1
ATOM 4631 N N . ILE A 1 587 ? 2.614 -3.260 3.245 1.00 89.56 587 ILE A N 1
ATOM 4632 C CA . ILE A 1 587 ? 2.764 -3.458 1.793 1.00 89.56 587 ILE A CA 1
ATOM 4633 C C . ILE A 1 587 ? 2.015 -2.367 1.024 1.00 89.56 587 ILE A C 1
ATOM 4635 O O . ILE A 1 587 ? 2.561 -1.802 0.074 1.00 89.56 587 ILE A O 1
ATOM 4639 N N . ARG A 1 588 ? 0.808 -1.984 1.473 1.00 89.75 588 ARG A N 1
ATOM 4640 C CA . ARG A 1 588 ? 0.091 -0.808 0.936 1.00 89.75 588 ARG A CA 1
ATOM 4641 C C . ARG A 1 588 ? 0.933 0.458 1.023 1.00 89.75 588 ARG A C 1
ATOM 4643 O O . ARG A 1 588 ? 0.811 1.322 0.162 1.00 89.75 588 ARG A O 1
ATOM 4650 N N . GLY A 1 589 ? 1.831 0.551 2.001 1.00 87.75 589 GLY A N 1
ATOM 4651 C CA . GLY A 1 589 ? 2.845 1.595 2.102 1.00 87.75 589 GLY A CA 1
ATOM 4652 C C . GLY A 1 589 ? 3.615 1.839 0.806 1.00 87.75 589 GLY A C 1
ATOM 4653 O O . GLY A 1 589 ? 3.880 2.993 0.484 1.00 87.75 589 GLY A O 1
ATOM 4654 N N . ILE A 1 590 ? 3.893 0.806 0.003 1.00 89.25 590 ILE A N 1
ATOM 4655 C CA . ILE A 1 590 ? 4.581 0.948 -1.293 1.00 89.25 590 ILE A CA 1
ATOM 4656 C C . ILE A 1 590 ? 3.761 1.824 -2.253 1.00 89.25 590 ILE A C 1
ATOM 4658 O O . ILE A 1 590 ? 4.318 2.638 -2.990 1.00 89.25 590 ILE A O 1
ATOM 4662 N N . ARG A 1 591 ? 2.426 1.752 -2.183 1.00 82.44 591 ARG A N 1
ATOM 4663 C CA . ARG A 1 591 ? 1.521 2.577 -2.994 1.00 82.44 591 ARG A CA 1
ATOM 4664 C C . ARG A 1 591 ? 1.626 4.073 -2.682 1.00 82.44 591 ARG A C 1
ATOM 4666 O O . ARG A 1 591 ? 1.293 4.908 -3.511 1.00 82.44 591 ARG A O 1
ATOM 4673 N N . THR A 1 592 ? 2.150 4.459 -1.520 1.00 80.00 592 THR A N 1
ATOM 4674 C CA . THR A 1 592 ? 2.368 5.885 -1.218 1.00 80.00 592 THR A CA 1
ATOM 4675 C C . THR A 1 592 ? 3.435 6.528 -2.119 1.00 80.00 592 THR A C 1
ATOM 4677 O O . THR A 1 592 ? 3.421 7.745 -2.307 1.00 80.00 592 THR A O 1
ATOM 4680 N N . LEU A 1 593 ? 4.326 5.734 -2.733 1.00 80.50 593 LEU A N 1
ATOM 4681 C CA . LEU A 1 593 ? 5.474 6.228 -3.501 1.00 80.50 593 LEU A CA 1
ATOM 4682 C C . LEU A 1 593 ? 5.089 6.845 -4.852 1.00 80.50 593 LEU A C 1
ATOM 4684 O O . LEU A 1 593 ? 5.687 7.843 -5.274 1.00 80.50 593 LEU A O 1
ATOM 4688 N N . PHE A 1 594 ? 4.089 6.283 -5.541 1.00 69.56 594 PHE A N 1
ATOM 4689 C CA . PHE A 1 594 ? 3.703 6.750 -6.878 1.00 69.56 594 PHE A CA 1
ATOM 4690 C C . PHE A 1 594 ? 3.049 8.135 -6.879 1.00 69.56 594 PHE A C 1
ATOM 4692 O O . PHE A 1 594 ? 3.024 8.788 -7.918 1.00 69.56 594 PHE A O 1
ATOM 4699 N N . ILE A 1 595 ? 2.592 8.633 -5.725 1.00 64.69 595 ILE A N 1
ATOM 4700 C CA . ILE A 1 595 ? 1.959 9.956 -5.628 1.00 64.69 595 ILE A CA 1
ATOM 4701 C C . ILE A 1 595 ? 2.975 11.079 -5.940 1.00 64.69 595 ILE A C 1
ATOM 4703 O O . ILE A 1 595 ? 2.592 12.148 -6.413 1.00 64.69 595 ILE A O 1
ATOM 4707 N N . ARG A 1 596 ? 4.289 10.846 -5.759 1.00 68.69 596 ARG A N 1
ATOM 4708 C CA . ARG A 1 596 ? 5.312 11.882 -6.001 1.00 68.69 596 ARG A CA 1
ATOM 4709 C C . ARG A 1 596 ? 6.592 11.415 -6.691 1.00 68.69 596 ARG A C 1
ATOM 4711 O O . ARG A 1 596 ? 7.077 12.122 -7.568 1.00 68.69 596 ARG A O 1
ATOM 4718 N N . GLU A 1 597 ? 7.172 10.280 -6.300 1.00 74.25 597 GLU A N 1
ATOM 4719 C CA . GLU A 1 597 ? 8.565 9.946 -6.660 1.00 74.25 597 GLU A CA 1
ATOM 4720 C C . GLU A 1 597 ? 8.719 9.247 -8.017 1.00 74.25 597 GLU A C 1
ATOM 4722 O O . GLU A 1 597 ? 9.752 9.382 -8.678 1.00 74.25 597 GLU A O 1
ATOM 4727 N N . LEU A 1 598 ? 7.697 8.503 -8.447 1.00 81.06 598 LEU A N 1
ATOM 4728 C CA . LEU A 1 598 ? 7.799 7.598 -9.601 1.00 81.06 598 LEU A CA 1
ATOM 4729 C C . LEU A 1 598 ? 7.392 8.243 -10.937 1.00 81.06 598 LEU A C 1
ATOM 4731 O O . LEU A 1 598 ? 7.610 7.669 -12.005 1.00 81.06 598 LEU A O 1
ATOM 4735 N N . ASN A 1 599 ? 6.832 9.456 -10.898 1.00 76.62 599 ASN A N 1
ATOM 4736 C CA . ASN A 1 599 ? 6.263 10.123 -12.073 1.00 76.62 599 ASN A CA 1
ATOM 4737 C C . ASN A 1 599 ? 7.271 10.354 -13.206 1.00 76.62 599 ASN A C 1
ATOM 4739 O O . ASN A 1 599 ? 6.907 10.232 -14.380 1.00 76.62 599 ASN A O 1
ATOM 4743 N N . ASP A 1 600 ? 8.517 10.676 -12.859 1.00 79.31 600 ASP A N 1
ATOM 4744 C CA . ASP A 1 600 ? 9.572 10.978 -13.830 1.00 79.31 600 ASP A CA 1
ATOM 4745 C C . ASP A 1 600 ? 10.434 9.752 -14.172 1.00 79.31 600 ASP A C 1
ATOM 4747 O O . ASP A 1 600 ? 11.182 9.770 -15.151 1.00 79.31 600 ASP A O 1
ATOM 4751 N N . THR A 1 601 ? 10.309 8.656 -13.414 1.00 85.25 601 THR A N 1
ATOM 4752 C CA . THR A 1 601 ? 11.080 7.422 -13.634 1.00 85.25 601 THR A CA 1
ATOM 4753 C C . THR A 1 601 ? 10.337 6.385 -14.468 1.00 85.25 601 THR A C 1
ATOM 4755 O O . THR A 1 601 ? 10.995 5.578 -15.121 1.00 85.25 601 THR A O 1
ATOM 4758 N N . LEU A 1 602 ? 9.000 6.429 -14.531 1.00 87.69 602 LEU A N 1
ATOM 4759 C CA . LEU A 1 602 ? 8.174 5.442 -15.243 1.00 87.69 602 LEU A CA 1
ATOM 4760 C C . LEU A 1 602 ? 8.635 5.181 -16.686 1.00 87.69 602 LEU A C 1
ATOM 4762 O O . LEU A 1 602 ? 8.801 4.038 -17.106 1.00 87.69 602 LEU A O 1
ATOM 4766 N N . MET A 1 603 ? 8.869 6.243 -17.453 1.00 85.56 603 MET A N 1
ATOM 4767 C CA . MET A 1 603 ? 9.240 6.116 -18.864 1.00 85.56 603 MET A CA 1
ATOM 4768 C C . MET A 1 603 ? 10.675 5.618 -19.078 1.00 85.56 603 MET A C 1
ATOM 4770 O O . MET A 1 603 ? 10.863 4.713 -19.898 1.00 85.56 603 MET A O 1
ATOM 4774 N N . PRO A 1 604 ? 11.685 6.123 -18.344 1.00 88.00 604 PRO A N 1
ATOM 4775 C CA . PRO A 1 604 ? 13.000 5.489 -18.281 1.00 88.00 604 PRO A CA 1
ATOM 4776 C C . PRO A 1 604 ? 12.958 3.996 -17.924 1.00 88.00 604 PRO A C 1
ATOM 4778 O O . PRO A 1 604 ? 13.643 3.213 -18.583 1.00 88.00 604 PRO A O 1
ATOM 4781 N N . ILE A 1 605 ? 12.136 3.599 -16.941 1.00 91.31 605 ILE A N 1
ATOM 4782 C CA . ILE A 1 605 ? 11.959 2.194 -16.539 1.00 91.31 605 ILE A CA 1
ATOM 4783 C C . ILE A 1 605 ? 11.447 1.369 -17.714 1.00 91.31 605 ILE A C 1
ATOM 4785 O O . ILE A 1 605 ? 12.123 0.435 -18.136 1.00 91.31 605 ILE A O 1
ATOM 4789 N N . LEU A 1 606 ? 10.282 1.733 -18.261 1.00 89.44 606 LEU A N 1
ATOM 4790 C CA . LEU A 1 606 ? 9.658 0.992 -19.357 1.00 89.44 606 LEU A CA 1
ATOM 4791 C C . LEU A 1 606 ? 10.606 0.877 -20.550 1.00 89.44 606 LEU A C 1
ATOM 4793 O O . LEU A 1 606 ? 10.792 -0.211 -21.082 1.00 89.44 606 LEU A O 1
ATOM 4797 N N . SER A 1 607 ? 11.275 1.970 -20.919 1.00 86.50 607 SER A N 1
ATOM 4798 C CA . SER A 1 607 ? 12.189 1.976 -22.063 1.00 86.50 607 SER A CA 1
ATOM 4799 C C . SER A 1 607 ? 13.361 1.010 -21.874 1.00 86.50 607 SER A C 1
ATOM 4801 O O . SER A 1 607 ? 13.665 0.218 -22.762 1.00 86.50 607 SER A O 1
ATOM 4803 N N . ILE A 1 608 ? 14.027 1.060 -20.717 1.00 88.31 608 ILE A N 1
ATOM 4804 C CA . ILE A 1 608 ? 15.200 0.223 -20.447 1.00 88.31 608 ILE A CA 1
ATOM 4805 C C . ILE A 1 608 ? 14.798 -1.244 -20.265 1.00 88.31 608 ILE A C 1
ATOM 4807 O O . ILE A 1 608 ? 15.458 -2.111 -20.832 1.00 88.31 608 ILE A O 1
ATOM 4811 N N . LEU A 1 609 ? 13.715 -1.532 -19.534 1.00 90.62 609 LEU A N 1
ATOM 4812 C CA . LEU A 1 609 ? 13.229 -2.903 -19.364 1.00 90.62 609 LEU A CA 1
ATOM 4813 C C . LEU A 1 609 ? 12.885 -3.538 -20.713 1.00 90.62 609 LEU A C 1
ATOM 4815 O O . LEU A 1 609 ? 13.313 -4.659 -20.969 1.00 90.62 609 LEU A O 1
ATOM 4819 N N . PHE A 1 610 ? 12.194 -2.817 -21.602 1.00 87.31 610 PHE A N 1
ATOM 4820 C CA . PHE A 1 610 ? 11.889 -3.315 -22.946 1.00 87.31 610 PHE A CA 1
ATOM 4821 C C . PHE A 1 610 ? 13.143 -3.583 -23.777 1.00 87.31 610 PHE A C 1
ATOM 4823 O O . PHE A 1 610 ? 13.235 -4.635 -24.403 1.00 87.31 610 PHE A O 1
ATOM 4830 N N . LEU A 1 611 ? 14.130 -2.680 -23.752 1.00 84.50 611 LEU A N 1
ATOM 4831 C CA . LEU A 1 611 ? 15.397 -2.879 -24.467 1.00 84.50 611 LEU A CA 1
ATOM 4832 C C . LEU A 1 611 ? 16.156 -4.122 -23.989 1.00 84.50 611 LEU A C 1
ATOM 4834 O O . LEU A 1 611 ? 16.846 -4.754 -24.786 1.00 84.50 611 LEU A O 1
ATOM 4838 N N . VAL A 1 612 ? 16.054 -4.450 -22.698 1.00 87.94 612 VAL A N 1
ATOM 4839 C CA . VAL A 1 612 ? 16.698 -5.634 -22.118 1.00 87.94 612 VAL A CA 1
ATOM 4840 C C . VAL A 1 612 ? 15.847 -6.888 -22.306 1.00 87.94 612 VAL A C 1
ATOM 4842 O O . VAL A 1 612 ? 16.427 -7.956 -22.405 1.00 87.94 612 VAL A O 1
ATOM 4845 N N . ALA A 1 613 ? 14.515 -6.800 -22.370 1.00 88.38 613 ALA A N 1
ATOM 4846 C CA . ALA A 1 613 ? 13.606 -7.944 -22.531 1.00 88.38 613 ALA A CA 1
ATOM 4847 C C . ALA A 1 613 ? 13.451 -8.405 -23.991 1.00 88.38 613 ALA A C 1
ATOM 4849 O O . ALA A 1 613 ? 13.323 -9.601 -24.269 1.00 88.38 613 ALA A O 1
ATOM 4850 N N . GLU A 1 614 ? 13.444 -7.450 -24.921 1.00 81.88 614 GLU A N 1
ATOM 4851 C CA . GLU A 1 614 ? 13.300 -7.659 -26.363 1.00 81.88 614 GLU A CA 1
ATOM 4852 C C . GLU A 1 614 ? 14.470 -6.995 -27.104 1.00 81.88 614 GLU A C 1
ATOM 4854 O O . GLU A 1 614 ? 14.305 -5.942 -27.727 1.00 81.88 614 GLU A O 1
ATOM 4859 N N . PRO A 1 615 ? 15.678 -7.577 -27.023 1.00 75.62 615 PRO A N 1
ATOM 4860 C CA . PRO A 1 615 ? 16.832 -7.057 -27.738 1.00 75.62 615 PRO A CA 1
ATOM 4861 C C . PRO A 1 615 ? 16.635 -7.165 -29.255 1.00 75.62 615 PRO A C 1
ATOM 4863 O O . PRO A 1 615 ? 15.990 -8.087 -29.757 1.00 75.62 615 PRO A O 1
ATOM 4866 N N . ASP A 1 616 ? 17.217 -6.214 -29.981 1.00 67.38 616 ASP A N 1
ATOM 4867 C CA . ASP A 1 616 ? 17.172 -6.175 -31.442 1.00 67.38 616 ASP A CA 1
ATOM 4868 C C . ASP A 1 616 ? 17.851 -7.413 -32.050 1.00 67.38 616 ASP A C 1
ATOM 4870 O O . ASP A 1 616 ? 18.945 -7.791 -31.626 1.00 67.38 616 ASP A O 1
ATOM 4874 N N . LYS A 1 617 ? 17.194 -8.033 -33.034 1.00 60.84 617 LYS A N 1
ATOM 4875 C CA . LYS A 1 617 ? 17.667 -9.236 -33.734 1.00 60.84 617 LYS A CA 1
ATOM 4876 C C . LYS A 1 617 ? 18.512 -8.922 -34.973 1.00 60.84 617 LYS A C 1
ATOM 4878 O O . LYS A 1 617 ? 18.864 -9.865 -35.666 1.00 60.84 617 LYS A O 1
ATOM 4883 N N . GLY A 1 618 ? 18.787 -7.646 -35.267 1.00 57.88 618 GLY A N 1
ATOM 4884 C CA . GLY A 1 618 ? 19.448 -7.220 -36.506 1.00 57.88 618 GLY A CA 1
ATOM 4885 C C . GLY A 1 618 ? 20.696 -8.030 -36.895 1.00 57.88 618 GLY A C 1
ATOM 4886 O O . GLY A 1 618 ? 21.450 -8.474 -36.030 1.00 57.88 618 GLY A O 1
ATOM 4887 N N . ASP A 1 619 ? 20.909 -8.171 -38.206 1.00 51.16 619 ASP A N 1
ATOM 4888 C CA . ASP A 1 619 ? 21.931 -9.039 -38.821 1.00 51.16 619 ASP A CA 1
ATOM 4889 C C . ASP A 1 619 ? 23.340 -8.418 -38.921 1.00 51.16 619 ASP A C 1
ATOM 4891 O O . ASP A 1 619 ? 24.262 -9.053 -39.423 1.00 51.16 619 ASP A O 1
ATOM 4895 N N . ASP A 1 620 ? 23.541 -7.179 -38.462 1.00 59.25 620 ASP A N 1
ATOM 4896 C CA . ASP A 1 620 ? 24.839 -6.497 -38.573 1.00 59.25 620 ASP A CA 1
ATOM 4897 C C . ASP A 1 620 ? 25.841 -6.960 -37.488 1.00 59.25 620 ASP A C 1
ATOM 4899 O O . ASP A 1 620 ? 25.459 -7.292 -36.362 1.00 59.25 620 ASP A O 1
ATOM 4903 N N . ASP A 1 621 ? 27.148 -6.913 -37.757 1.00 54.19 621 ASP A N 1
ATOM 4904 C CA . ASP A 1 621 ? 28.200 -7.436 -36.860 1.00 54.19 621 ASP A CA 1
ATOM 4905 C C . ASP A 1 621 ? 28.183 -6.777 -35.465 1.00 54.19 621 ASP A C 1
ATOM 4907 O O . ASP A 1 621 ? 28.425 -7.411 -34.428 1.00 54.19 621 ASP A O 1
ATOM 4911 N N . ARG A 1 622 ? 27.805 -5.491 -35.402 1.00 56.94 622 ARG A N 1
ATOM 4912 C CA . ARG A 1 622 ? 27.573 -4.770 -34.135 1.00 56.94 622 ARG A CA 1
ATOM 4913 C C . ARG A 1 622 ? 26.364 -5.295 -33.364 1.00 56.94 622 ARG A C 1
ATOM 4915 O O . ARG A 1 622 ? 26.364 -5.213 -32.134 1.00 56.94 622 ARG A O 1
ATOM 4922 N N . ALA A 1 623 ? 25.331 -5.775 -34.047 1.00 59.12 623 ALA A N 1
ATOM 4923 C CA . ALA A 1 623 ? 24.163 -6.396 -33.436 1.00 59.12 623 ALA A CA 1
ATOM 4924 C C . ALA A 1 623 ? 24.486 -7.821 -32.956 1.00 59.12 623 ALA A C 1
ATOM 4926 O O . ALA A 1 623 ? 24.086 -8.191 -31.852 1.00 59.12 623 ALA A O 1
ATOM 4927 N N . THR A 1 624 ? 25.332 -8.568 -33.666 1.00 61.94 624 THR A N 1
ATOM 4928 C CA . THR A 1 624 ? 25.807 -9.900 -33.249 1.00 61.94 624 THR A CA 1
ATOM 4929 C C . THR A 1 624 ? 26.586 -9.864 -31.926 1.00 61.94 624 THR A C 1
ATOM 4931 O O . THR A 1 624 ? 26.317 -10.661 -31.025 1.00 61.94 624 THR A O 1
ATOM 4934 N N . ALA A 1 625 ? 27.481 -8.886 -31.738 1.00 59.25 625 ALA A N 1
ATOM 4935 C CA . ALA A 1 625 ? 28.193 -8.695 -30.467 1.00 59.25 625 ALA A CA 1
ATOM 4936 C C . ALA A 1 625 ? 27.270 -8.231 -29.318 1.00 59.25 625 ALA A C 1
ATOM 4938 O O . ALA A 1 625 ? 27.453 -8.624 -28.165 1.00 59.25 625 ALA A O 1
ATOM 4939 N N . ARG A 1 626 ? 26.247 -7.417 -29.624 1.00 61.66 626 ARG A N 1
ATOM 4940 C CA . ARG A 1 626 ? 25.232 -6.947 -28.657 1.00 61.66 626 ARG A CA 1
ATOM 4941 C C . ARG A 1 626 ? 24.271 -8.055 -28.230 1.00 61.66 626 ARG A C 1
ATOM 4943 O O . ARG A 1 626 ? 23.845 -8.074 -27.081 1.00 61.66 626 ARG A O 1
ATOM 4950 N N . THR A 1 627 ? 23.936 -8.969 -29.138 1.00 68.06 627 THR A N 1
ATOM 4951 C CA . THR A 1 627 ? 22.978 -10.056 -28.894 1.00 68.06 627 THR A CA 1
ATOM 4952 C C . THR A 1 627 ? 23.575 -11.243 -28.157 1.00 68.06 627 THR A C 1
ATOM 4954 O O . THR A 1 627 ? 22.829 -12.070 -27.643 1.00 68.06 627 THR A O 1
ATOM 4957 N N . ALA A 1 628 ? 24.901 -11.320 -28.043 1.00 72.19 628 ALA A N 1
ATOM 4958 C CA . ALA A 1 628 ? 25.580 -12.447 -27.416 1.00 72.19 628 ALA A CA 1
ATOM 4959 C C . ALA A 1 628 ? 25.197 -12.639 -25.932 1.00 72.19 628 ALA A C 1
ATOM 4961 O O . ALA A 1 628 ? 25.011 -13.774 -25.498 1.00 72.19 628 ALA A O 1
ATOM 4962 N N . TRP A 1 629 ? 24.963 -11.549 -25.187 1.00 75.94 629 TRP A N 1
ATOM 4963 C CA . TRP A 1 629 ? 24.376 -11.587 -23.837 1.00 75.94 629 TRP A CA 1
ATOM 4964 C C . TRP A 1 629 ? 23.039 -12.342 -23.828 1.00 75.94 629 TRP A C 1
ATOM 4966 O O . TRP A 1 629 ? 22.772 -13.190 -22.987 1.00 75.94 629 TRP A O 1
ATOM 4976 N N . PHE A 1 630 ? 22.203 -12.079 -24.824 1.00 81.31 630 PHE A N 1
ATOM 4977 C CA . PHE A 1 630 ? 20.823 -12.544 -24.874 1.00 81.31 630 PHE A CA 1
ATOM 4978 C C . PHE A 1 630 ? 20.654 -13.938 -25.491 1.00 81.31 630 PHE A C 1
ATOM 4980 O O . PHE A 1 630 ? 19.558 -14.490 -25.463 1.00 81.31 630 PHE A O 1
ATOM 4987 N N . LYS A 1 631 ? 21.733 -14.526 -26.022 1.00 80.00 631 LYS A N 1
ATOM 4988 C CA . LYS A 1 631 ? 21.760 -15.907 -26.533 1.00 80.00 631 LYS A CA 1
ATOM 4989 C C . LYS A 1 631 ? 22.044 -16.943 -25.437 1.00 80.00 631 LYS A C 1
ATOM 4991 O O . LYS A 1 631 ? 21.891 -18.136 -25.680 1.00 80.00 631 LYS A O 1
ATOM 4996 N N . ALA A 1 632 ? 22.451 -16.518 -24.237 1.00 81.75 632 ALA A N 1
ATOM 4997 C CA . ALA A 1 632 ? 22.762 -17.434 -23.143 1.00 81.75 632 ALA A CA 1
ATOM 4998 C C . ALA A 1 632 ? 21.510 -18.220 -22.679 1.00 81.75 632 ALA A C 1
ATOM 5000 O O . ALA A 1 632 ? 20.452 -17.609 -22.477 1.00 81.75 632 ALA A O 1
ATOM 5001 N N . PRO A 1 633 ? 21.611 -19.543 -22.425 1.00 82.19 633 PRO A N 1
ATOM 5002 C CA . PRO A 1 633 ? 20.486 -20.351 -21.939 1.00 82.19 633 PRO A CA 1
ATOM 5003 C C . PRO A 1 633 ? 19.872 -19.815 -20.641 1.00 82.19 633 PRO A C 1
ATOM 5005 O O . PRO A 1 633 ? 18.657 -19.749 -20.507 1.00 82.19 633 PRO A O 1
ATOM 5008 N N . GLN A 1 634 ? 20.704 -19.351 -19.703 1.00 82.00 634 GLN A N 1
ATOM 5009 C CA . GLN A 1 634 ? 20.236 -18.756 -18.446 1.00 82.00 634 GLN A CA 1
ATOM 5010 C C . GLN A 1 634 ? 19.369 -17.508 -18.677 1.00 82.00 634 GLN A C 1
ATOM 5012 O O . GLN A 1 634 ? 18.354 -17.323 -18.004 1.00 82.00 634 GLN A O 1
ATOM 5017 N N . TYR A 1 635 ? 19.738 -16.662 -19.644 1.00 86.00 635 TYR A N 1
ATOM 5018 C CA . TYR A 1 635 ? 18.967 -15.466 -19.966 1.00 86.00 635 TYR A CA 1
ATOM 5019 C C . TYR A 1 635 ? 17.619 -15.831 -20.599 1.00 86.00 635 TYR A C 1
ATOM 5021 O O . TYR A 1 635 ? 16.576 -15.395 -20.112 1.00 86.00 635 TYR A O 1
ATOM 5029 N N . THR A 1 636 ? 17.636 -16.662 -21.642 1.00 83.38 636 THR A N 1
ATOM 5030 C CA . THR A 1 636 ? 16.427 -17.048 -22.389 1.00 83.38 636 THR A CA 1
ATOM 5031 C C . THR A 1 636 ? 15.442 -17.848 -21.534 1.00 83.38 636 THR A C 1
ATOM 5033 O O . THR A 1 636 ? 14.243 -17.586 -21.585 1.00 83.38 636 THR A O 1
ATOM 5036 N N . ALA A 1 637 ? 15.934 -18.766 -20.698 1.00 82.62 637 ALA A N 1
ATOM 5037 C CA . ALA A 1 637 ? 15.088 -19.660 -19.912 1.00 82.62 637 ALA A CA 1
ATOM 5038 C C . ALA A 1 637 ? 14.592 -19.068 -18.582 1.00 82.62 637 ALA A C 1
ATOM 5040 O O . ALA A 1 637 ? 13.563 -19.521 -18.086 1.00 82.62 637 ALA A O 1
ATOM 5041 N N . SER A 1 638 ? 15.307 -18.109 -17.977 1.00 83.00 638 SER A N 1
ATOM 5042 C CA . SER A 1 638 ? 14.990 -17.632 -16.617 1.00 83.00 638 SER A CA 1
ATOM 5043 C C . SER A 1 638 ? 14.790 -16.119 -16.514 1.00 83.00 638 SER A C 1
ATOM 5045 O O . SER A 1 638 ? 13.913 -15.671 -15.785 1.00 83.00 638 SER A O 1
ATOM 5047 N N . ILE A 1 639 ? 15.563 -15.311 -17.241 1.00 89.25 639 ILE A N 1
ATOM 5048 C CA . ILE A 1 639 ? 15.569 -13.847 -17.062 1.00 89.25 639 ILE A CA 1
ATOM 5049 C C . ILE A 1 639 ? 14.558 -13.171 -17.982 1.00 89.25 639 ILE A C 1
ATOM 5051 O O . ILE A 1 639 ? 13.782 -12.322 -17.545 1.00 89.25 639 ILE A O 1
ATOM 5055 N N . GLN A 1 640 ? 14.549 -13.549 -19.260 1.00 90.50 640 GLN A N 1
ATOM 5056 C CA . GLN A 1 640 ? 13.647 -12.973 -20.249 1.00 90.50 640 GLN A CA 1
ATOM 5057 C C . GLN A 1 640 ? 12.161 -13.158 -19.880 1.00 90.50 640 GLN A C 1
ATOM 5059 O O . GLN A 1 640 ? 11.418 -12.179 -19.999 1.00 90.50 640 GLN A O 1
ATOM 5064 N N . PRO A 1 641 ? 11.701 -14.331 -19.389 1.00 90.56 641 PRO A N 1
ATOM 5065 C CA . PRO A 1 641 ? 10.320 -14.492 -18.933 1.00 90.56 641 PRO A CA 1
ATOM 5066 C C . PRO A 1 641 ? 9.969 -13.539 -17.786 1.00 90.56 641 PRO A C 1
ATOM 5068 O O . PRO A 1 641 ? 8.922 -12.897 -17.827 1.00 90.56 641 PRO A O 1
ATOM 5071 N N . VAL A 1 642 ? 10.873 -13.377 -16.814 1.00 91.94 642 VAL A N 1
ATOM 5072 C CA . VAL A 1 642 ? 10.682 -12.483 -15.663 1.00 91.94 642 VAL A CA 1
ATOM 5073 C C . VAL A 1 642 ? 10.605 -11.018 -16.093 1.00 91.94 642 VAL A C 1
ATOM 5075 O O . VAL A 1 642 ? 9.706 -10.302 -15.663 1.00 91.94 642 VAL A O 1
ATOM 5078 N N . LEU A 1 643 ? 11.478 -10.571 -17.000 1.00 93.12 643 LEU A N 1
ATOM 5079 C CA . LEU A 1 643 ? 11.422 -9.212 -17.552 1.00 93.12 643 LEU A CA 1
ATOM 5080 C C . LEU A 1 643 ? 10.109 -8.945 -18.301 1.00 93.12 643 LEU A C 1
ATOM 5082 O O . LEU A 1 643 ? 9.509 -7.882 -18.144 1.00 93.12 643 LEU A O 1
ATOM 5086 N N . LYS A 1 644 ? 9.636 -9.909 -19.100 1.00 91.69 644 LYS A N 1
ATOM 5087 C CA . LYS A 1 644 ? 8.357 -9.793 -19.813 1.00 91.69 644 LYS A CA 1
ATOM 5088 C C . LYS A 1 644 ? 7.166 -9.781 -18.850 1.00 91.69 644 LYS A C 1
ATOM 5090 O O . LYS A 1 644 ? 6.230 -9.014 -19.066 1.00 91.69 644 LYS A O 1
ATOM 5095 N N . ALA A 1 645 ? 7.188 -10.597 -17.795 1.00 92.38 645 ALA A N 1
ATOM 5096 C CA . ALA A 1 645 ? 6.163 -10.590 -16.752 1.00 92.38 645 ALA A CA 1
ATOM 5097 C C . ALA A 1 645 ? 6.138 -9.250 -15.996 1.00 92.38 645 ALA A C 1
ATOM 5099 O O . ALA A 1 645 ? 5.073 -8.652 -15.869 1.00 92.38 645 ALA A O 1
ATOM 5100 N N . ALA A 1 646 ? 7.309 -8.725 -15.617 1.00 94.06 646 ALA A N 1
ATOM 5101 C CA . ALA A 1 646 ? 7.473 -7.417 -14.982 1.00 94.06 646 ALA A CA 1
ATOM 5102 C C . ALA A 1 646 ? 6.913 -6.269 -15.829 1.00 94.06 646 ALA A C 1
ATOM 5104 O O . ALA A 1 646 ? 6.171 -5.421 -15.341 1.00 94.06 646 ALA A O 1
ATOM 5105 N N . ILE A 1 647 ? 7.234 -6.244 -17.124 1.00 92.88 647 ILE A N 1
ATOM 5106 C CA . ILE A 1 647 ? 6.697 -5.249 -18.058 1.00 92.88 647 ILE A CA 1
ATOM 5107 C C . ILE A 1 647 ? 5.166 -5.289 -18.076 1.00 92.88 647 ILE A C 1
ATOM 5109 O O . ILE A 1 647 ? 4.518 -4.246 -17.977 1.00 92.88 647 ILE A O 1
ATOM 5113 N N . ARG A 1 648 ? 4.579 -6.487 -18.188 1.00 91.75 648 ARG A N 1
ATOM 5114 C CA . ARG A 1 648 ? 3.123 -6.642 -18.220 1.00 91.75 648 ARG A CA 1
ATOM 5115 C C . ARG A 1 648 ? 2.487 -6.216 -16.898 1.00 91.75 648 ARG A C 1
ATOM 5117 O O . ARG A 1 648 ? 1.546 -5.430 -16.932 1.00 91.75 648 ARG A O 1
ATOM 5124 N N . SER A 1 649 ? 3.027 -6.653 -15.758 1.00 92.06 649 SER A N 1
ATOM 5125 C CA . SER A 1 649 ? 2.495 -6.300 -14.437 1.00 92.06 649 SER A CA 1
ATOM 5126 C C . SER A 1 649 ? 2.555 -4.791 -14.182 1.00 92.06 649 SER A C 1
ATOM 5128 O O . SER A 1 649 ? 1.605 -4.222 -13.649 1.00 92.06 649 SER A O 1
ATOM 5130 N N . ILE A 1 650 ? 3.630 -4.122 -14.619 1.00 92.62 650 ILE A N 1
ATOM 5131 C CA . ILE A 1 650 ? 3.779 -2.662 -14.549 1.00 92.62 650 ILE A CA 1
ATOM 5132 C C . ILE A 1 650 ? 2.728 -1.962 -15.419 1.00 92.62 650 ILE A C 1
ATOM 5134 O O . ILE A 1 650 ? 2.065 -1.031 -14.967 1.00 92.62 650 ILE A O 1
ATOM 5138 N N . CYS A 1 651 ? 2.558 -2.397 -16.669 1.00 91.38 651 CYS A N 1
ATOM 5139 C CA . CYS A 1 651 ? 1.602 -1.789 -17.595 1.00 91.38 651 CYS A CA 1
ATOM 5140 C C . CYS A 1 651 ? 0.129 -2.024 -17.214 1.00 91.38 651 CYS A C 1
ATOM 5142 O O . CYS A 1 651 ? -0.742 -1.343 -17.746 1.00 91.38 651 CYS A O 1
ATOM 5144 N N . GLU A 1 652 ? -0.166 -2.972 -16.323 1.00 89.75 652 GLU A N 1
ATOM 5145 C CA . GLU A 1 652 ? -1.519 -3.235 -15.814 1.00 89.75 652 GLU A CA 1
ATOM 5146 C C . GLU A 1 652 ? -1.949 -2.323 -14.664 1.00 89.75 652 GLU A C 1
ATOM 5148 O O . GLU A 1 652 ? -3.120 -2.348 -14.291 1.00 89.75 652 GLU A O 1
ATOM 5153 N N . GLN A 1 653 ? -1.042 -1.517 -14.111 1.00 88.88 653 GLN A N 1
ATOM 5154 C CA . GLN A 1 653 ? -1.361 -0.645 -12.986 1.00 88.88 653 GLN A CA 1
ATOM 5155 C C . GLN A 1 653 ? -2.203 0.556 -13.425 1.00 88.88 653 GLN A C 1
ATOM 5157 O O . GLN A 1 653 ? -1.849 1.263 -14.372 1.00 88.88 653 GLN A O 1
ATOM 5162 N N . ASP A 1 654 ? -3.272 0.855 -12.684 1.00 86.38 654 ASP A N 1
ATOM 5163 C CA . ASP A 1 654 ? -4.186 1.960 -13.007 1.00 86.38 654 ASP A CA 1
ATOM 5164 C C . ASP A 1 654 ? -3.478 3.319 -13.055 1.00 86.38 654 ASP A C 1
ATOM 5166 O O . ASP A 1 654 ? -3.728 4.128 -13.948 1.00 86.38 654 ASP A O 1
ATOM 5170 N N . TRP A 1 655 ? -2.543 3.568 -12.133 1.00 85.88 655 TRP A N 1
ATOM 5171 C CA . TRP A 1 655 ? -1.786 4.820 -12.114 1.00 85.88 655 TRP A CA 1
ATOM 5172 C C . TRP A 1 655 ? -0.841 4.944 -13.322 1.00 85.88 655 TRP A C 1
ATOM 5174 O O . TRP A 1 655 ? -0.664 6.041 -13.853 1.00 85.88 655 TRP A O 1
ATOM 5184 N N . VAL A 1 656 ? -0.275 3.826 -13.801 1.00 89.12 656 VAL A N 1
ATOM 5185 C CA . VAL A 1 656 ? 0.543 3.784 -15.025 1.00 89.12 656 VAL A CA 1
ATOM 5186 C C . VAL A 1 656 ? -0.336 4.074 -16.234 1.00 89.12 656 VAL A C 1
ATOM 5188 O O . VAL A 1 656 ? 0.026 4.911 -17.059 1.00 89.12 656 VAL A O 1
ATOM 5191 N N . ASN A 1 657 ? -1.514 3.452 -16.310 1.00 89.12 657 ASN A N 1
ATOM 5192 C CA . ASN A 1 657 ? -2.492 3.699 -17.365 1.00 89.12 657 ASN A CA 1
ATOM 5193 C C . ASN A 1 657 ? -2.883 5.184 -17.439 1.00 89.12 657 ASN A C 1
ATOM 5195 O O . ASN A 1 657 ? -2.713 5.816 -18.485 1.00 89.12 657 ASN A O 1
ATOM 5199 N N . GLN A 1 658 ? -3.319 5.767 -16.317 1.00 86.38 658 GLN A N 1
ATOM 5200 C CA . GLN A 1 658 ? -3.669 7.187 -16.215 1.00 86.38 658 GLN A CA 1
ATOM 5201 C C . GLN A 1 658 ? -2.501 8.083 -16.637 1.00 86.38 658 GLN A C 1
ATOM 5203 O O . GLN A 1 658 ? -2.672 9.002 -17.440 1.00 86.38 658 GLN A O 1
ATOM 5208 N N . ARG A 1 659 ? -1.288 7.777 -16.166 1.00 85.25 659 ARG A N 1
ATOM 5209 C CA . ARG A 1 659 ? -0.100 8.563 -16.488 1.00 85.25 659 ARG A CA 1
ATOM 5210 C C . ARG A 1 659 ? 0.248 8.516 -17.973 1.00 85.25 659 ARG A C 1
ATOM 5212 O O . ARG A 1 659 ? 0.566 9.551 -18.557 1.00 85.25 659 ARG A O 1
ATOM 5219 N N . VAL A 1 660 ? 0.198 7.344 -18.601 1.00 86.75 660 VAL A N 1
ATOM 5220 C CA . VAL A 1 660 ? 0.476 7.212 -20.038 1.00 86.75 660 VAL A CA 1
ATOM 5221 C C . VAL A 1 660 ? -0.605 7.918 -20.863 1.00 86.75 660 VAL A C 1
ATOM 5223 O O . VAL A 1 660 ? -0.263 8.580 -21.845 1.00 86.75 660 VAL A O 1
ATOM 5226 N N . PHE A 1 661 ? -1.872 7.901 -20.431 1.00 88.25 661 PHE A N 1
ATOM 5227 C CA . PHE A 1 661 ? -2.930 8.713 -21.044 1.00 88.25 661 PHE A CA 1
ATOM 5228 C C . PHE A 1 661 ? -2.626 10.217 -20.985 1.00 88.25 661 PHE A C 1
ATOM 5230 O O . PHE A 1 661 ? -2.638 10.873 -22.027 1.00 88.25 661 PHE A O 1
ATOM 5237 N N . GLU A 1 662 ? -2.267 10.760 -19.817 1.00 85.81 662 GLU A N 1
ATOM 5238 C CA . GLU A 1 662 ? -1.892 12.178 -19.678 1.00 85.81 662 GLU A CA 1
ATOM 5239 C C . GLU A 1 662 ? -0.715 12.572 -20.586 1.00 85.81 662 GLU A C 1
ATOM 5241 O O . GLU A 1 662 ? -0.626 13.698 -21.087 1.00 85.81 662 GLU A O 1
ATOM 5246 N N . LEU A 1 663 ? 0.247 11.663 -20.764 1.00 83.38 663 LEU A N 1
ATOM 5247 C CA . LEU A 1 663 ? 1.403 11.878 -21.631 1.00 83.38 663 LEU A CA 1
ATOM 5248 C C . LEU A 1 663 ? 0.994 11.937 -23.106 1.00 83.38 663 LEU A C 1
ATOM 5250 O O . LEU A 1 663 ? 1.477 12.811 -23.835 1.00 83.38 663 LEU A O 1
ATOM 5254 N N . CYS A 1 664 ? 0.084 11.055 -23.520 1.00 84.38 664 CYS A N 1
ATOM 5255 C CA . CYS A 1 664 ? -0.473 11.030 -24.868 1.00 84.38 664 CYS A CA 1
ATOM 5256 C C . CYS A 1 664 ? -1.306 12.287 -25.167 1.00 84.38 664 CYS A C 1
ATOM 5258 O O . CYS A 1 664 ? -1.158 12.876 -26.239 1.00 84.38 664 CYS A O 1
ATOM 5260 N N . GLU A 1 665 ? -2.117 12.751 -24.211 1.00 85.69 665 GLU A N 1
ATOM 5261 C CA . GLU A 1 665 ? -2.895 13.994 -24.323 1.00 85.69 665 GLU A CA 1
ATOM 5262 C C . GLU A 1 665 ? -2.014 15.223 -24.527 1.00 85.69 665 GLU A C 1
ATOM 5264 O O . GLU A 1 665 ? -2.298 16.062 -25.379 1.00 85.69 665 GLU A O 1
ATOM 5269 N N . LYS A 1 666 ? -0.887 15.293 -23.813 1.00 84.38 666 LYS A N 1
ATOM 5270 C CA . LYS A 1 666 ? 0.100 16.377 -23.943 1.00 84.38 666 LYS A CA 1
ATOM 5271 C C . LYS A 1 666 ? 0.943 16.287 -25.223 1.00 84.38 666 LYS A C 1
ATOM 5273 O O . LYS A 1 666 ? 1.895 17.046 -25.373 1.00 84.38 666 LYS A O 1
ATOM 5278 N N . GLY A 1 667 ? 0.663 15.335 -26.118 1.00 75.19 667 GLY A N 1
ATOM 5279 C CA . GLY A 1 667 ? 1.396 15.146 -27.372 1.00 75.19 667 GLY A CA 1
ATOM 5280 C C . GLY A 1 667 ? 2.838 14.652 -27.199 1.00 75.19 667 GLY A C 1
ATOM 5281 O O . GLY A 1 667 ? 3.594 14.614 -28.173 1.00 75.19 667 GLY A O 1
ATOM 528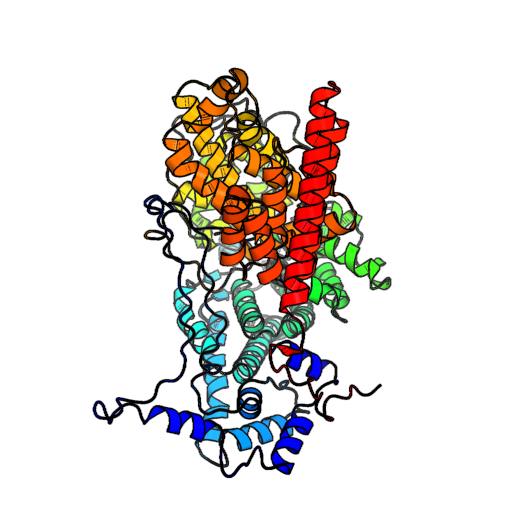2 N N . ARG A 1 668 ? 3.232 14.221 -25.990 1.00 72.12 668 ARG A N 1
ATOM 5283 C CA . ARG A 1 668 ? 4.609 13.820 -25.641 1.00 72.12 668 ARG A CA 1
ATOM 5284 C C . ARG A 1 668 ? 4.969 12.405 -26.108 1.00 72.12 668 ARG A C 1
ATOM 5286 O O . ARG A 1 668 ? 5.771 11.729 -25.482 1.00 72.12 668 ARG A O 1
ATOM 5293 N N . LEU A 1 669 ? 4.449 11.973 -27.257 1.00 65.88 669 LEU A N 1
ATOM 5294 C CA . LEU A 1 669 ? 4.712 10.652 -27.853 1.00 65.88 669 LEU A CA 1
ATOM 5295 C C . LEU A 1 669 ? 6.196 10.424 -28.216 1.00 65.88 669 LEU A C 1
ATOM 5297 O O . LEU A 1 669 ? 6.619 9.312 -28.494 1.00 65.88 669 LEU A O 1
ATOM 5301 N N . GLU A 1 670 ? 7.016 11.474 -28.207 1.00 59.03 670 GLU A N 1
ATOM 5302 C CA . GLU A 1 670 ? 8.450 11.417 -28.526 1.00 59.03 670 GLU A CA 1
ATOM 5303 C C . GLU A 1 670 ? 9.292 10.790 -27.420 1.00 59.03 670 GLU A C 1
ATOM 5305 O O . GLU A 1 670 ? 10.438 10.423 -27.651 1.00 59.03 670 GLU A O 1
ATOM 5310 N N . MET A 1 671 ? 8.725 10.615 -26.230 1.00 59.41 671 MET A N 1
ATOM 5311 C CA . MET A 1 671 ? 9.406 9.956 -25.121 1.00 59.41 671 MET A CA 1
ATOM 5312 C C . MET A 1 671 ? 9.691 8.467 -25.369 1.00 59.41 671 MET A C 1
ATOM 5314 O O . MET A 1 671 ? 10.559 7.903 -24.709 1.00 59.41 671 MET A O 1
ATOM 5318 N N . PHE A 1 672 ? 9.024 7.860 -26.356 1.00 59.31 672 PHE A N 1
ATOM 5319 C CA . PHE A 1 672 ? 9.314 6.512 -26.845 1.00 59.31 672 PHE A CA 1
ATOM 5320 C C . PHE A 1 672 ? 10.442 6.474 -27.897 1.00 59.31 672 PHE A C 1
ATOM 5322 O O . PHE A 1 672 ? 10.954 5.408 -28.209 1.00 59.31 672 PHE A O 1
ATOM 5329 N N . ALA A 1 673 ? 10.920 7.625 -28.389 1.00 50.28 673 ALA A N 1
ATOM 5330 C CA . ALA A 1 673 ? 11.919 7.704 -29.465 1.00 50.28 673 ALA A CA 1
ATOM 5331 C C . ALA A 1 673 ? 13.335 7.224 -29.077 1.00 50.28 673 ALA A C 1
ATOM 5333 O O . ALA A 1 673 ? 14.223 7.196 -29.922 1.00 50.28 673 ALA A O 1
ATOM 5334 N N . LYS A 1 674 ? 13.571 6.871 -27.803 1.00 53.34 674 LYS A N 1
ATOM 5335 C CA . LYS A 1 674 ? 14.823 6.235 -27.341 1.00 53.34 674 LYS A CA 1
ATOM 5336 C C . LYS A 1 674 ? 14.827 4.711 -27.523 1.00 53.34 674 LYS A C 1
ATOM 5338 O O . LYS A 1 674 ? 15.836 4.072 -27.222 1.00 53.34 674 LYS A O 1
ATOM 5343 N N . LEU A 1 675 ? 13.713 4.131 -27.963 1.00 60.59 675 LEU A N 1
ATOM 5344 C CA . LEU A 1 675 ? 13.613 2.722 -28.323 1.00 60.59 675 LEU A CA 1
ATOM 5345 C C . LEU A 1 675 ? 14.216 2.508 -29.710 1.00 60.59 675 LEU A C 1
ATOM 5347 O O . LEU A 1 675 ? 14.188 3.402 -30.551 1.00 60.59 675 LEU A O 1
ATOM 5351 N N . ARG A 1 676 ? 14.823 1.339 -29.932 1.00 56.25 676 ARG A N 1
ATOM 5352 C CA . ARG A 1 676 ? 15.607 1.089 -31.153 1.00 56.25 676 ARG A CA 1
ATOM 5353 C C . ARG A 1 676 ? 14.737 0.814 -32.375 1.00 56.25 676 ARG A C 1
ATOM 5355 O O . ARG A 1 676 ? 15.204 1.042 -33.481 1.00 56.25 676 ARG A O 1
ATOM 5362 N N . ASN A 1 677 ? 13.500 0.356 -32.165 1.00 63.31 677 ASN A N 1
ATOM 5363 C CA . ASN A 1 677 ? 12.542 0.027 -33.217 1.00 63.31 677 ASN A CA 1
ATOM 5364 C C . ASN A 1 677 ? 11.157 0.613 -32.915 1.00 63.31 677 ASN A C 1
ATOM 5366 O O . ASN A 1 677 ? 10.670 0.504 -31.789 1.00 63.31 677 ASN A O 1
ATOM 5370 N N . ASN A 1 678 ? 10.486 1.127 -33.951 1.00 63.59 678 ASN A N 1
ATOM 5371 C CA . ASN A 1 678 ? 9.114 1.655 -33.882 1.00 63.59 678 ASN A CA 1
ATOM 5372 C C . ASN A 1 678 ? 8.109 0.621 -33.327 1.00 63.59 678 ASN A C 1
ATOM 5374 O O . ASN A 1 678 ? 7.173 0.952 -32.604 1.00 63.59 678 ASN A O 1
ATOM 5378 N N . SER A 1 679 ? 8.341 -0.673 -33.569 1.00 69.25 679 SER A N 1
ATOM 5379 C CA . SER A 1 679 ? 7.496 -1.744 -33.025 1.00 69.25 679 SER A CA 1
ATOM 5380 C C . SER A 1 679 ? 7.499 -1.812 -31.489 1.00 69.25 679 SER A C 1
ATOM 5382 O O . SER A 1 679 ? 6.486 -2.181 -30.894 1.00 69.25 679 SER A O 1
ATOM 5384 N N . GLN A 1 680 ? 8.591 -1.419 -30.820 1.00 76.00 680 GLN A N 1
ATOM 5385 C CA . GLN A 1 680 ? 8.708 -1.487 -29.357 1.00 76.00 680 GLN A CA 1
ATOM 5386 C C . GLN A 1 680 ? 7.861 -0.415 -28.664 1.00 76.00 680 GLN A C 1
ATOM 5388 O O . GLN A 1 680 ? 7.157 -0.709 -27.696 1.00 76.00 680 GLN A O 1
ATOM 5393 N N . SER A 1 681 ? 7.873 0.816 -29.179 1.00 77.56 681 SER A N 1
ATOM 5394 C CA . SER A 1 681 ? 7.040 1.912 -28.671 1.00 77.56 681 SER A CA 1
ATOM 5395 C C . SER A 1 681 ? 5.556 1.565 -28.743 1.00 77.56 681 SER A C 1
ATOM 5397 O O . SER A 1 681 ? 4.805 1.782 -27.791 1.00 77.56 681 SER A O 1
ATOM 5399 N N . GLN A 1 682 ? 5.142 0.979 -29.870 1.00 80.06 682 GLN A N 1
ATOM 5400 C CA . GLN A 1 682 ? 3.760 0.576 -30.098 1.00 80.06 682 GLN A CA 1
ATOM 5401 C C . GLN A 1 682 ? 3.335 -0.533 -29.139 1.00 80.06 682 GLN A C 1
ATOM 5403 O O . GLN A 1 682 ? 2.243 -0.467 -28.581 1.00 80.06 682 GLN A O 1
ATOM 5408 N N . LYS A 1 683 ? 4.205 -1.517 -28.872 1.00 85.88 683 LYS A N 1
ATOM 5409 C CA . LYS A 1 683 ? 3.952 -2.541 -27.846 1.00 85.88 683 LYS A CA 1
ATOM 5410 C C . LYS A 1 683 ? 3.753 -1.929 -26.456 1.00 85.88 683 LYS A C 1
ATOM 5412 O O . LYS A 1 683 ? 2.810 -2.316 -25.769 1.00 85.88 683 LYS A O 1
ATOM 5417 N N . ILE A 1 684 ? 4.573 -0.952 -26.051 1.00 85.88 684 ILE A N 1
ATOM 5418 C CA . ILE A 1 684 ? 4.413 -0.290 -24.743 1.00 85.88 684 ILE A CA 1
ATOM 5419 C C . ILE A 1 684 ? 3.065 0.418 -24.649 1.00 85.88 684 ILE A C 1
ATOM 5421 O O . ILE A 1 684 ? 2.334 0.200 -23.684 1.00 85.88 684 ILE A O 1
ATOM 5425 N N . ILE A 1 685 ? 2.716 1.240 -25.646 1.00 86.25 685 ILE A N 1
ATOM 5426 C CA . ILE A 1 685 ? 1.419 1.927 -25.674 1.00 86.25 685 ILE A CA 1
ATOM 5427 C C . ILE A 1 685 ? 0.282 0.906 -25.631 1.00 86.25 685 ILE A C 1
ATOM 5429 O O . ILE A 1 685 ? -0.681 1.089 -24.882 1.00 86.25 685 ILE A O 1
ATOM 5433 N N . ARG A 1 686 ? 0.414 -0.202 -26.371 1.00 88.00 686 ARG A N 1
ATOM 5434 C CA . ARG A 1 686 ? -0.612 -1.241 -26.413 1.00 88.00 686 ARG A CA 1
ATOM 5435 C C . ARG A 1 686 ? -0.863 -1.891 -25.065 1.00 88.00 686 ARG A C 1
ATOM 5437 O O . ARG A 1 686 ? -2.027 -2.102 -24.720 1.00 88.00 686 ARG A O 1
ATOM 5444 N N . LEU A 1 687 ? 0.205 -2.174 -24.322 1.00 89.94 687 LEU A N 1
ATOM 5445 C CA . LEU A 1 687 ? 0.122 -2.752 -22.986 1.00 89.94 687 LEU A CA 1
ATOM 5446 C C . LEU A 1 687 ? -0.378 -1.748 -21.946 1.00 89.94 687 LEU A C 1
ATOM 5448 O O . LEU A 1 687 ? -1.219 -2.118 -21.127 1.00 89.94 687 LEU A O 1
ATOM 5452 N N . ALA A 1 688 ? 0.134 -0.514 -21.972 1.00 89.56 688 ALA A N 1
ATOM 5453 C CA . ALA A 1 688 ? -0.082 0.478 -20.920 1.00 89.56 688 ALA A CA 1
ATOM 5454 C C . ALA A 1 688 ? -1.427 1.212 -21.022 1.00 89.56 688 ALA A C 1
ATOM 5456 O O . ALA A 1 688 ? -2.001 1.562 -19.996 1.00 89.56 688 ALA A O 1
ATOM 5457 N N . LEU A 1 689 ? -1.956 1.450 -22.230 1.00 89.12 689 LEU A N 1
ATOM 5458 C CA . LEU A 1 689 ? -3.232 2.163 -22.405 1.00 89.12 689 LEU A CA 1
ATOM 5459 C C . LEU A 1 689 ? -4.473 1.279 -22.234 1.00 89.12 689 LEU A C 1
ATOM 5461 O O . LEU A 1 689 ? -5.580 1.805 -22.126 1.00 89.12 689 LEU A O 1
ATOM 5465 N N . ARG A 1 690 ? -4.306 -0.045 -22.186 1.00 88.69 690 ARG A N 1
ATOM 5466 C CA . ARG A 1 690 ? -5.405 -1.007 -22.027 1.00 88.69 690 ARG A CA 1
ATOM 5467 C C . ARG A 1 690 ? -5.483 -1.526 -20.598 1.00 88.69 690 ARG A C 1
ATOM 5469 O O . ARG A 1 690 ? -4.457 -1.713 -19.940 1.00 88.69 690 ARG A O 1
ATOM 5476 N N . ARG A 1 691 ? -6.696 -1.788 -20.115 1.00 82.69 691 ARG A N 1
ATOM 5477 C CA . ARG A 1 691 ? -6.926 -2.200 -18.719 1.00 82.69 691 ARG A CA 1
ATOM 5478 C C . ARG A 1 691 ? -6.558 -3.665 -18.493 1.00 82.69 691 ARG A C 1
ATOM 5480 O O . ARG A 1 691 ? -6.412 -4.436 -19.438 1.00 82.69 691 ARG A O 1
ATOM 5487 N N . LYS A 1 692 ? -6.425 -4.063 -17.226 1.00 82.56 692 LYS A N 1
ATOM 5488 C CA . LYS A 1 692 ? -6.137 -5.449 -16.821 1.00 82.56 692 LYS A CA 1
ATOM 5489 C C . LYS A 1 692 ? -7.187 -6.455 -17.325 1.00 82.56 692 LYS A C 1
ATOM 5491 O O . LYS A 1 692 ? -6.830 -7.542 -17.760 1.00 82.56 692 LYS A O 1
ATOM 5496 N N . CYS A 1 693 ? -8.465 -6.071 -17.378 1.00 81.38 693 CYS A N 1
ATOM 5497 C CA . CYS A 1 693 ? -9.538 -6.916 -17.922 1.00 81.38 693 CYS A CA 1
ATOM 5498 C C . CYS A 1 693 ? -9.403 -7.223 -19.427 1.00 81.38 693 CYS A C 1
ATOM 5500 O O . CYS A 1 693 ? -10.032 -8.152 -19.921 1.00 81.38 693 CYS A O 1
ATOM 5502 N N . GLU A 1 694 ? -8.564 -6.483 -20.158 1.00 84.62 694 GLU A N 1
ATOM 5503 C CA . GLU A 1 694 ? -8.309 -6.682 -21.589 1.00 84.62 694 GLU A CA 1
ATOM 5504 C C . GLU A 1 694 ? -7.054 -7.537 -21.852 1.00 84.62 694 GLU A C 1
ATOM 5506 O O . GLU A 1 694 ? -6.526 -7.502 -22.959 1.00 84.62 694 GLU A O 1
ATOM 5511 N N . ARG A 1 695 ? -6.545 -8.298 -20.867 1.00 86.62 695 ARG A N 1
ATOM 5512 C CA . ARG A 1 695 ? -5.334 -9.143 -20.993 1.00 86.62 695 ARG A CA 1
ATOM 5513 C C . ARG A 1 695 ? -5.284 -9.955 -22.290 1.00 86.62 695 ARG A C 1
ATOM 5515 O O . ARG A 1 695 ? -4.343 -9.788 -23.061 1.00 86.62 695 ARG A O 1
ATOM 5522 N N . ASN A 1 696 ? -6.325 -10.738 -22.573 1.00 86.62 696 ASN A N 1
ATOM 5523 C CA . ASN A 1 696 ? -6.394 -11.568 -23.783 1.00 86.62 696 ASN A CA 1
ATOM 5524 C C . ASN A 1 696 ? -6.331 -10.714 -25.060 1.00 86.62 696 ASN A C 1
ATOM 5526 O O . ASN A 1 696 ? -5.588 -11.017 -25.989 1.00 86.62 696 ASN A O 1
ATOM 5530 N N . LEU A 1 697 ? -7.049 -9.585 -25.079 1.00 87.88 697 LEU A N 1
ATOM 5531 C CA . LEU A 1 697 ? -7.037 -8.657 -26.208 1.00 87.88 697 LEU A CA 1
ATOM 5532 C C . LEU A 1 697 ? -5.649 -8.027 -26.412 1.00 87.88 697 LEU A C 1
ATOM 5534 O O . LEU A 1 697 ? -5.228 -7.843 -27.552 1.00 87.88 697 LEU A O 1
ATOM 5538 N N . LYS A 1 698 ? -4.914 -7.706 -25.337 1.00 89.44 698 LYS A N 1
ATOM 5539 C CA . LYS A 1 698 ? -3.537 -7.192 -25.441 1.00 89.44 698 LYS A CA 1
ATOM 5540 C C . LYS A 1 698 ? -2.637 -8.189 -26.172 1.00 89.44 698 LYS A C 1
ATOM 5542 O O . LYS A 1 698 ? -1.882 -7.778 -27.051 1.00 89.44 698 LYS A O 1
ATOM 5547 N N . GLU A 1 699 ? -2.719 -9.470 -25.821 1.00 87.31 699 GLU A N 1
ATOM 5548 C CA . GLU A 1 699 ? -1.901 -10.526 -26.428 1.00 87.31 699 GLU A CA 1
ATOM 5549 C C . GLU A 1 699 ? -2.249 -10.744 -27.899 1.00 87.31 699 GLU A C 1
ATOM 5551 O O . GLU A 1 699 ? -1.355 -10.740 -28.746 1.00 87.31 699 GLU A O 1
ATOM 5556 N N . GLU A 1 700 ? -3.541 -10.819 -28.220 1.00 88.38 700 GLU A N 1
ATOM 5557 C CA . GLU A 1 700 ? -4.015 -10.926 -29.601 1.00 88.38 700 GLU A CA 1
ATOM 5558 C C . GLU A 1 700 ? -3.553 -9.742 -30.460 1.00 88.38 700 GLU A C 1
ATOM 5560 O O . GLU A 1 700 ? -3.088 -9.928 -31.582 1.00 88.38 700 GLU A O 1
ATOM 5565 N N . LEU A 1 701 ? -3.643 -8.512 -29.945 1.00 87.69 701 LEU A N 1
ATOM 5566 C CA . LEU A 1 701 ? -3.221 -7.320 -30.682 1.00 87.69 701 LEU A CA 1
ATOM 5567 C C . LEU A 1 701 ? -1.708 -7.281 -30.915 1.00 87.69 701 LEU A C 1
ATOM 5569 O O . LEU A 1 701 ? -1.277 -6.843 -31.981 1.00 87.69 701 LEU A O 1
ATOM 5573 N N . ILE A 1 702 ? -0.902 -7.730 -29.949 1.00 86.75 702 ILE A N 1
ATOM 5574 C CA . ILE A 1 702 ? 0.554 -7.818 -30.114 1.00 86.75 702 ILE A CA 1
ATOM 5575 C C . ILE A 1 702 ? 0.904 -8.874 -31.166 1.00 86.75 702 ILE A C 1
ATOM 5577 O O . ILE A 1 702 ? 1.651 -8.560 -32.090 1.00 86.75 702 ILE A O 1
ATOM 5581 N N . ALA A 1 703 ? 0.317 -10.072 -31.083 1.00 86.81 703 ALA A N 1
ATOM 5582 C CA . ALA A 1 703 ? 0.541 -11.142 -32.054 1.00 86.81 703 ALA A CA 1
ATOM 5583 C C . ALA A 1 703 ? 0.101 -10.733 -33.472 1.00 86.81 703 ALA A C 1
ATOM 5585 O O . ALA A 1 703 ? 0.830 -10.917 -34.445 1.00 86.81 703 ALA A O 1
ATOM 5586 N N . ASN A 1 704 ? -1.066 -10.099 -33.602 1.00 86.06 704 ASN A N 1
ATOM 5587 C CA . ASN A 1 704 ? -1.570 -9.637 -34.894 1.00 86.06 704 ASN A CA 1
ATOM 5588 C C . ASN A 1 704 ? -0.691 -8.540 -35.505 1.00 86.06 704 ASN A C 1
ATOM 5590 O O . ASN A 1 704 ? -0.491 -8.537 -36.719 1.00 86.06 704 ASN A O 1
ATOM 5594 N N . ALA A 1 705 ? -0.151 -7.638 -34.677 1.00 83.38 705 ALA A N 1
ATOM 5595 C CA . ALA A 1 705 ? 0.758 -6.585 -35.126 1.00 83.38 705 ALA A CA 1
ATOM 5596 C C . ALA A 1 705 ? 2.114 -7.125 -35.605 1.00 83.38 705 ALA A C 1
ATOM 5598 O O . ALA A 1 705 ? 2.729 -6.505 -36.469 1.00 83.38 705 ALA A O 1
ATOM 5599 N N . GLU A 1 706 ? 2.576 -8.258 -35.067 1.00 81.88 706 GLU A N 1
ATOM 5600 C CA . GLU A 1 706 ? 3.777 -8.952 -35.553 1.00 81.88 706 GLU A CA 1
ATOM 5601 C C . GLU A 1 706 ? 3.534 -9.676 -36.887 1.00 81.88 706 GLU A C 1
ATOM 5603 O O . GLU A 1 706 ? 4.463 -9.819 -37.677 1.00 81.88 706 GLU A O 1
ATOM 5608 N N . ASN A 1 707 ? 2.286 -10.071 -37.164 1.00 84.56 707 ASN A N 1
ATOM 5609 C CA . ASN A 1 707 ? 1.898 -10.746 -38.402 1.00 84.56 707 ASN A CA 1
ATOM 5610 C C . ASN A 1 707 ? 1.663 -9.769 -39.566 1.00 84.56 707 ASN A C 1
ATOM 5612 O O . ASN A 1 707 ? 2.430 -9.743 -40.525 1.00 84.56 707 ASN A O 1
ATOM 5616 N N . THR A 1 708 ? 0.577 -8.983 -39.530 1.00 83.56 708 THR A N 1
ATOM 5617 C CA . THR A 1 708 ? 0.260 -8.002 -40.586 1.00 83.56 708 THR A CA 1
ATOM 5618 C C . THR A 1 708 ? -0.507 -6.801 -40.035 1.00 83.56 708 THR A C 1
ATOM 5620 O O . THR A 1 708 ? -1.377 -6.934 -39.173 1.00 83.56 708 THR A O 1
ATOM 5623 N N . VAL A 1 709 ? -0.265 -5.620 -40.614 1.00 83.44 709 VAL A N 1
ATOM 5624 C CA . VAL A 1 709 ? -0.992 -4.384 -40.265 1.00 83.44 709 VAL A CA 1
ATOM 5625 C C . VAL A 1 709 ? -2.505 -4.551 -40.446 1.00 83.44 709 VAL A C 1
ATOM 5627 O O . VAL A 1 709 ? -3.274 -4.084 -39.610 1.00 83.44 709 VAL A O 1
ATOM 5630 N N . ARG A 1 710 ? -2.950 -5.261 -41.493 1.00 83.31 710 ARG A N 1
ATOM 5631 C CA . ARG A 1 710 ? -4.379 -5.492 -41.757 1.00 83.31 710 ARG A CA 1
ATOM 5632 C C . ARG A 1 710 ? -5.039 -6.334 -40.665 1.00 83.31 710 ARG A C 1
ATOM 5634 O O . ARG A 1 710 ? -6.065 -5.919 -40.138 1.00 83.31 710 ARG A O 1
ATOM 5641 N N . LEU A 1 711 ? -4.441 -7.469 -40.291 1.00 85.50 711 LEU A N 1
ATOM 5642 C CA . LEU A 1 711 ? -4.976 -8.339 -39.235 1.00 85.50 711 LEU A CA 1
ATOM 5643 C C . LEU A 1 711 ? -5.073 -7.592 -37.898 1.00 85.50 711 LEU A C 1
ATOM 5645 O O . LEU A 1 711 ? -6.073 -7.698 -37.186 1.00 85.50 711 LEU A O 1
ATOM 5649 N N . PHE A 1 712 ? -4.051 -6.789 -37.593 1.00 88.62 712 PHE A N 1
ATOM 5650 C CA . PHE A 1 712 ? -4.058 -5.909 -36.434 1.00 88.62 712 PHE A CA 1
ATOM 5651 C C . PHE A 1 712 ? -5.219 -4.910 -36.476 1.00 88.62 712 PHE A C 1
ATOM 5653 O O . PHE A 1 712 ? -5.988 -4.856 -35.519 1.00 88.62 712 PHE A O 1
ATOM 5660 N N . LEU A 1 713 ? -5.386 -4.154 -37.567 1.00 88.62 713 LEU A N 1
ATOM 5661 C CA . LEU A 1 713 ? -6.430 -3.131 -37.681 1.00 88.62 713 LEU A CA 1
ATOM 5662 C C . LEU A 1 713 ? -7.840 -3.726 -37.619 1.00 88.62 713 LEU A C 1
ATOM 5664 O O . LEU A 1 713 ? -8.692 -3.185 -36.916 1.00 88.62 713 LEU A O 1
ATOM 5668 N N . THR A 1 714 ? -8.082 -4.862 -38.279 1.00 86.81 714 THR A N 1
ATOM 5669 C CA . THR A 1 714 ? -9.368 -5.568 -38.197 1.00 86.81 714 THR A CA 1
ATOM 5670 C C . THR A 1 714 ? -9.693 -5.943 -36.753 1.00 86.81 714 THR A C 1
ATOM 5672 O O . THR A 1 714 ? -10.785 -5.634 -36.269 1.00 86.81 714 THR A O 1
ATOM 5675 N N . ARG A 1 715 ? -8.741 -6.542 -36.019 1.00 90.12 715 ARG A N 1
ATOM 5676 C CA . ARG A 1 715 ? -8.967 -6.890 -34.611 1.00 90.12 715 ARG A CA 1
ATOM 5677 C C . ARG A 1 715 ? -9.141 -5.645 -33.740 1.00 90.12 715 ARG A C 1
ATOM 5679 O O . ARG A 1 715 ? -10.060 -5.612 -32.924 1.00 90.12 715 ARG A O 1
ATOM 5686 N N . LEU A 1 716 ? -8.318 -4.616 -33.950 1.00 89.12 716 LEU A N 1
ATOM 5687 C CA . LEU A 1 716 ? -8.355 -3.350 -33.220 1.00 89.12 716 LEU A CA 1
ATOM 5688 C C . LEU A 1 716 ? -9.740 -2.699 -33.297 1.00 89.12 716 LEU A C 1
ATOM 5690 O O . LEU A 1 716 ? -10.335 -2.434 -32.253 1.00 89.12 716 LEU A O 1
ATOM 5694 N N . PHE A 1 717 ? -10.282 -2.511 -34.504 1.00 88.31 717 PHE A N 1
ATOM 5695 C CA . PHE A 1 717 ? -11.609 -1.919 -34.684 1.00 88.31 717 PHE A CA 1
ATOM 5696 C C . PHE A 1 717 ? -12.731 -2.839 -34.199 1.00 88.31 717 PHE A C 1
ATOM 5698 O O . PHE A 1 717 ? -13.636 -2.362 -33.521 1.00 88.31 717 PHE A O 1
ATOM 5705 N N . SER A 1 718 ? -12.641 -4.157 -34.428 1.00 86.88 718 SER A N 1
ATOM 5706 C CA . SER A 1 718 ? -13.641 -5.111 -33.909 1.00 86.88 718 SER A CA 1
ATOM 5707 C C . SER A 1 718 ? -13.765 -5.089 -32.379 1.00 86.88 718 SER A C 1
ATOM 5709 O O . SER A 1 718 ? -14.822 -5.385 -31.837 1.00 86.88 718 SER A O 1
ATOM 5711 N N . SER A 1 719 ? -12.689 -4.717 -31.679 1.00 88.12 719 SER A N 1
ATOM 5712 C CA . SER A 1 719 ? -12.651 -4.634 -30.216 1.00 88.12 719 SER A CA 1
ATOM 5713 C C . SER A 1 719 ? -13.091 -3.279 -29.649 1.00 88.12 719 SER A C 1
ATOM 5715 O O . SER A 1 719 ? -13.095 -3.103 -28.428 1.00 88.12 719 SER A O 1
ATOM 5717 N N . MET A 1 720 ? -13.428 -2.310 -30.508 1.00 87.38 720 MET A N 1
ATOM 5718 C CA . MET A 1 720 ? -13.712 -0.937 -30.100 1.00 87.38 720 MET A CA 1
ATOM 5719 C C . MET A 1 720 ? -14.987 -0.839 -29.257 1.00 87.38 720 MET A C 1
ATOM 5721 O O . MET A 1 720 ? -16.059 -1.290 -29.649 1.00 87.38 720 MET A O 1
ATOM 5725 N N . ASN A 1 721 ? -14.871 -0.184 -28.106 1.00 85.62 721 ASN A N 1
ATOM 5726 C CA . ASN A 1 721 ? -15.972 0.163 -27.219 1.00 85.62 721 ASN A CA 1
ATOM 5727 C C . ASN A 1 721 ? -15.715 1.527 -26.551 1.00 85.62 721 ASN A C 1
ATOM 5729 O O . ASN A 1 721 ? -14.653 2.135 -26.705 1.00 85.62 721 ASN A O 1
ATOM 5733 N N . VAL A 1 722 ? -16.686 2.005 -25.769 1.00 82.31 722 VAL A N 1
ATOM 5734 C CA . VAL A 1 722 ? -16.618 3.313 -25.087 1.00 82.31 722 VAL A CA 1
ATOM 5735 C C . VAL A 1 722 ? -15.401 3.431 -24.153 1.00 82.31 722 VAL A C 1
ATOM 5737 O O . VAL A 1 722 ? -14.866 4.524 -23.974 1.00 82.31 722 VAL A O 1
ATOM 5740 N N . TRP A 1 723 ? -14.924 2.323 -23.581 1.00 79.31 723 TRP A N 1
ATOM 5741 C CA . TRP A 1 723 ? -13.821 2.312 -22.617 1.00 79.31 723 TRP A CA 1
ATOM 5742 C C . TRP A 1 723 ? -12.435 2.314 -23.267 1.00 79.31 723 TRP A C 1
ATOM 5744 O O . TRP A 1 723 ? -11.514 2.898 -22.696 1.00 79.31 723 TRP A O 1
ATOM 5754 N N . ASN A 1 724 ? -12.272 1.706 -24.446 1.00 87.31 724 ASN A N 1
ATOM 5755 C CA . ASN A 1 724 ? -10.969 1.565 -25.108 1.00 87.31 724 ASN A CA 1
ATOM 5756 C C . ASN A 1 724 ? -10.789 2.437 -26.366 1.00 87.31 724 ASN A C 1
ATOM 5758 O O . ASN A 1 724 ? -9.680 2.502 -26.899 1.00 87.31 724 ASN A O 1
ATOM 5762 N N . MET A 1 725 ? -11.812 3.188 -26.795 1.00 88.44 725 MET A N 1
ATOM 5763 C CA . MET A 1 725 ? -11.734 4.095 -27.950 1.00 88.44 725 MET A CA 1
ATOM 5764 C C . MET A 1 725 ? -10.538 5.059 -27.871 1.00 88.44 725 MET A C 1
ATOM 5766 O O . MET A 1 725 ? -9.804 5.233 -28.843 1.00 88.44 725 MET A O 1
ATOM 5770 N N . ARG A 1 726 ? -10.284 5.652 -26.695 1.00 88.69 726 ARG A N 1
ATOM 5771 C CA . ARG A 1 726 ? -9.127 6.544 -26.490 1.00 88.69 726 ARG A CA 1
ATOM 5772 C C . ARG A 1 726 ? -7.800 5.810 -26.682 1.00 88.69 726 ARG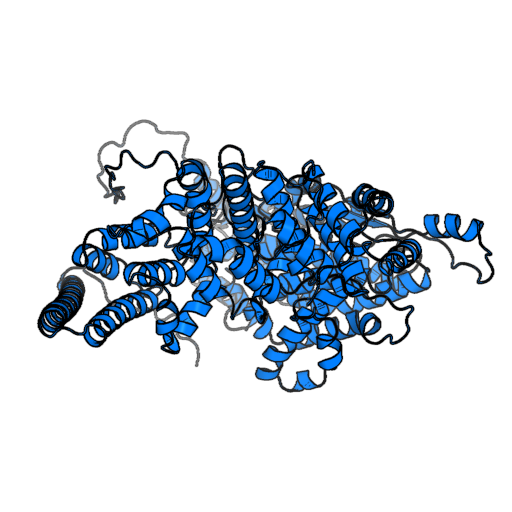 A C 1
ATOM 5774 O O . ARG A 1 726 ? -6.894 6.360 -27.299 1.00 88.69 726 ARG A O 1
ATOM 5781 N N . ALA A 1 727 ? -7.690 4.574 -26.192 1.00 88.38 727 ALA A N 1
ATOM 5782 C CA . ALA A 1 727 ? -6.491 3.759 -26.376 1.00 88.38 727 ALA A CA 1
ATOM 5783 C C . ALA A 1 727 ? -6.240 3.474 -27.865 1.00 88.38 727 ALA A C 1
ATOM 5785 O O . ALA A 1 727 ? -5.114 3.641 -28.327 1.00 88.38 727 ALA A O 1
ATOM 5786 N N . ILE A 1 728 ? -7.291 3.137 -28.622 1.00 89.31 728 ILE A N 1
ATOM 5787 C CA . ILE A 1 728 ? -7.231 2.905 -30.076 1.00 89.31 728 ILE A CA 1
ATOM 5788 C C . ILE A 1 728 ? -6.731 4.153 -30.814 1.00 89.31 728 ILE A C 1
ATOM 5790 O O . ILE A 1 728 ? -5.827 4.057 -31.642 1.00 89.31 728 ILE A O 1
ATOM 5794 N N . ILE A 1 729 ? -7.266 5.334 -30.484 1.00 87.25 729 ILE A N 1
ATOM 5795 C CA . ILE A 1 729 ? -6.856 6.601 -31.110 1.00 87.25 729 ILE A CA 1
ATOM 5796 C C . ILE A 1 729 ? -5.359 6.861 -30.905 1.00 87.25 729 ILE A C 1
ATOM 5798 O O . ILE A 1 729 ? -4.664 7.234 -31.850 1.00 87.25 729 ILE A O 1
ATOM 5802 N N . TYR A 1 730 ? -4.842 6.671 -29.688 1.00 87.38 730 TYR A N 1
ATOM 5803 C CA . TYR A 1 730 ? -3.423 6.907 -29.412 1.00 87.38 730 TYR A CA 1
ATOM 5804 C C . TYR A 1 730 ? -2.503 5.848 -30.029 1.00 87.38 730 TYR A C 1
ATOM 5806 O O . TYR A 1 730 ? -1.411 6.206 -30.469 1.00 87.38 730 TYR A O 1
ATOM 5814 N N . ASP A 1 731 ? -2.947 4.591 -30.115 1.00 85.94 731 ASP A N 1
ATOM 5815 C CA . ASP A 1 731 ? -2.245 3.501 -30.812 1.00 85.94 731 ASP A CA 1
ATOM 5816 C C . ASP A 1 731 ? -2.053 3.862 -32.298 1.00 85.94 731 ASP A C 1
ATOM 5818 O O . ASP A 1 731 ? -0.924 3.949 -32.782 1.00 85.94 731 ASP A O 1
ATOM 5822 N N . LEU A 1 732 ? -3.140 4.234 -32.987 1.00 86.31 732 LEU A N 1
ATOM 5823 C CA . LEU A 1 732 ? -3.106 4.677 -34.387 1.00 86.31 732 LEU A CA 1
ATOM 5824 C C . LEU A 1 732 ? -2.271 5.950 -34.578 1.00 86.31 732 LEU A C 1
ATOM 5826 O O . LEU A 1 732 ? -1.479 6.047 -35.516 1.00 86.31 732 LEU A O 1
ATOM 5830 N N . ARG A 1 733 ? -2.407 6.930 -33.678 1.00 84.38 733 ARG A N 1
ATOM 5831 C CA . ARG A 1 733 ? -1.651 8.188 -33.754 1.00 84.38 733 ARG A CA 1
ATOM 5832 C C . ARG A 1 733 ? -0.147 7.962 -33.615 1.00 84.38 733 ARG A C 1
ATOM 5834 O O . ARG A 1 733 ? 0.621 8.619 -34.317 1.00 84.38 733 ARG A O 1
ATOM 5841 N N . LEU A 1 734 ? 0.278 7.062 -32.724 1.00 81.31 734 LEU A N 1
ATOM 5842 C CA . LEU A 1 734 ? 1.688 6.697 -32.607 1.00 81.31 734 LEU A CA 1
ATOM 5843 C C . LEU A 1 734 ? 2.165 5.992 -33.880 1.00 81.31 734 LEU A C 1
ATOM 5845 O O . LEU A 1 734 ? 3.198 6.387 -34.418 1.00 81.31 734 LEU A O 1
ATOM 5849 N N . MET A 1 735 ? 1.395 5.024 -34.391 1.00 80.38 735 MET A N 1
ATOM 5850 C CA . MET A 1 735 ? 1.729 4.316 -35.632 1.00 80.38 735 MET A CA 1
ATOM 5851 C C . MET A 1 735 ? 1.959 5.276 -36.806 1.00 80.38 735 MET A C 1
ATOM 5853 O O . MET A 1 735 ? 2.925 5.113 -37.545 1.00 80.38 735 MET A O 1
ATOM 5857 N N . ILE A 1 736 ? 1.120 6.302 -36.966 1.00 78.56 736 ILE A N 1
ATOM 5858 C CA . ILE A 1 736 ? 1.288 7.315 -38.020 1.00 78.56 736 ILE A CA 1
ATOM 5859 C C . ILE A 1 736 ? 2.548 8.162 -37.765 1.00 78.56 736 ILE A C 1
ATOM 5861 O O . ILE A 1 736 ? 3.383 8.312 -38.656 1.00 78.56 736 ILE A O 1
ATOM 5865 N N . LYS A 1 737 ? 2.727 8.677 -36.538 1.00 77.12 737 LYS A N 1
ATOM 5866 C CA . LYS A 1 737 ? 3.836 9.586 -36.187 1.00 77.12 737 LYS A CA 1
ATOM 5867 C C . LYS A 1 737 ? 5.216 8.929 -36.311 1.00 77.12 737 LYS A C 1
ATOM 5869 O O . LYS A 1 737 ? 6.189 9.591 -36.662 1.00 77.12 737 LYS A O 1
ATOM 5874 N N . GLU A 1 738 ? 5.334 7.648 -35.983 1.00 72.06 738 GLU A N 1
ATOM 5875 C CA . GLU A 1 738 ? 6.606 6.925 -36.082 1.00 72.06 738 GLU A CA 1
ATOM 5876 C C . GLU A 1 738 ? 7.040 6.674 -37.527 1.00 72.06 738 GLU A C 1
ATOM 5878 O O . GLU A 1 738 ? 8.233 6.740 -37.820 1.00 72.06 738 GLU A O 1
ATOM 5883 N N . ASN A 1 739 ? 6.085 6.457 -38.433 1.00 68.06 739 ASN A N 1
ATOM 5884 C CA . ASN A 1 739 ? 6.376 6.316 -39.858 1.00 68.06 739 ASN A CA 1
ATOM 5885 C C . ASN A 1 739 ? 6.707 7.670 -40.513 1.00 68.06 739 ASN A C 1
ATOM 5887 O O . ASN A 1 739 ? 7.631 7.737 -41.317 1.00 68.06 739 ASN A O 1
ATOM 5891 N N . GLU A 1 740 ? 6.075 8.766 -40.074 1.00 65.38 740 GLU A N 1
ATOM 5892 C CA . GLU A 1 740 ? 6.419 10.137 -40.503 1.00 65.38 740 GLU A CA 1
ATOM 5893 C C . GLU A 1 740 ? 7.863 10.539 -40.117 1.00 65.38 740 GLU A C 1
ATOM 5895 O O . GLU A 1 740 ? 8.547 11.276 -40.825 1.00 65.38 740 GLU A O 1
ATOM 5900 N N . LYS A 1 741 ? 8.373 10.061 -38.971 1.00 62.16 741 LYS A N 1
ATOM 5901 C CA . LYS A 1 741 ? 9.756 10.346 -38.544 1.00 62.16 741 LYS A CA 1
ATOM 5902 C C . LYS A 1 741 ? 10.806 9.629 -39.386 1.00 62.16 741 LYS A C 1
ATOM 5904 O O . LYS A 1 741 ? 11.880 10.195 -39.590 1.00 62.16 741 LYS A O 1
ATOM 5909 N N . ILE A 1 742 ? 10.517 8.410 -39.849 1.00 58.66 742 ILE A N 1
ATOM 5910 C CA . ILE A 1 742 ? 11.436 7.664 -40.718 1.00 58.66 742 ILE A CA 1
ATOM 5911 C C . ILE A 1 742 ? 11.673 8.458 -42.007 1.00 58.66 742 ILE A C 1
ATOM 5913 O O . ILE A 1 742 ? 12.831 8.691 -42.354 1.00 58.66 742 ILE A O 1
ATOM 5917 N N . GLU A 1 743 ? 10.600 8.959 -42.626 1.00 53.53 743 GLU A N 1
ATOM 5918 C CA . GLU A 1 743 ? 10.622 9.781 -43.846 1.00 53.53 743 GLU A CA 1
ATOM 5919 C C . GLU A 1 743 ? 11.615 10.955 -43.752 1.00 53.53 743 GLU A C 1
ATOM 5921 O O . GLU A 1 743 ? 12.405 11.197 -44.665 1.00 53.53 743 GLU A O 1
ATOM 5926 N N . LYS A 1 744 ? 11.639 11.641 -42.601 1.00 55.91 744 LYS A N 1
ATOM 5927 C CA . LYS A 1 744 ? 12.478 12.827 -42.357 1.00 55.91 744 LYS A CA 1
ATOM 5928 C C . LYS A 1 744 ? 13.945 12.511 -42.022 1.00 55.91 744 LYS A C 1
ATOM 5930 O O . LYS A 1 744 ? 14.765 13.426 -42.020 1.00 55.91 744 LYS A O 1
ATOM 5935 N N . SER A 1 745 ? 14.288 11.258 -41.707 1.00 53.94 745 SER A N 1
ATOM 5936 C CA . SER A 1 745 ? 15.605 10.866 -41.162 1.00 53.94 745 SER A CA 1
ATOM 5937 C C . SER A 1 745 ? 16.568 10.210 -42.165 1.00 53.94 745 SER A C 1
ATOM 5939 O O . SER A 1 745 ? 17.761 10.097 -41.888 1.00 53.94 745 SER A O 1
ATOM 5941 N N . THR A 1 746 ? 16.083 9.779 -43.332 1.00 56.00 746 THR A N 1
ATOM 5942 C CA . THR A 1 746 ? 16.882 9.074 -44.351 1.00 56.00 746 THR A CA 1
ATOM 5943 C C . THR A 1 746 ? 17.547 10.027 -45.350 1.00 56.00 746 THR A C 1
ATOM 5945 O O . THR A 1 746 ? 16.885 10.888 -45.922 1.00 56.00 746 THR A O 1
ATOM 5948 N N . HIS A 1 747 ? 18.854 9.850 -45.593 1.00 51.53 747 HIS A N 1
ATOM 5949 C CA . HIS A 1 747 ? 19.692 10.761 -46.396 1.00 51.53 747 HIS A CA 1
ATOM 5950 C C . HIS A 1 747 ? 19.744 10.467 -47.913 1.00 51.53 747 HIS A C 1
ATOM 5952 O O . HIS A 1 747 ? 20.377 11.224 -48.645 1.00 51.53 747 HIS A O 1
ATOM 5958 N N . THR A 1 748 ? 19.105 9.402 -48.417 1.00 57.59 748 THR A N 1
ATOM 5959 C CA . THR A 1 748 ? 19.097 9.067 -49.856 1.00 57.59 748 THR A CA 1
ATOM 5960 C C . THR A 1 748 ? 17.697 9.205 -50.463 1.00 57.59 748 THR A C 1
ATOM 5962 O O . THR A 1 748 ? 16.738 8.619 -49.970 1.00 57.59 748 THR A O 1
ATOM 5965 N N . ALA A 1 749 ? 17.570 9.937 -51.577 1.00 56.16 749 ALA A N 1
ATOM 5966 C CA . ALA A 1 749 ? 16.281 10.215 -52.234 1.00 56.16 749 ALA A CA 1
ATOM 5967 C C . ALA A 1 749 ? 15.488 8.944 -52.624 1.00 56.16 749 ALA A C 1
ATOM 5969 O O . ALA A 1 749 ? 14.259 8.934 -52.604 1.00 56.16 749 ALA A O 1
ATOM 5970 N N . PHE A 1 750 ? 16.190 7.845 -52.924 1.00 51.44 750 PHE A N 1
ATOM 5971 C CA . PHE A 1 750 ? 15.589 6.545 -53.243 1.00 51.44 750 PHE A CA 1
ATOM 5972 C C . PHE A 1 750 ? 14.905 5.881 -52.035 1.00 51.44 750 PHE A C 1
ATOM 5974 O O . PHE A 1 750 ? 13.825 5.312 -52.176 1.00 51.44 750 PHE A O 1
ATOM 5981 N N . THR A 1 751 ? 15.488 5.986 -50.835 1.00 58.09 751 THR A N 1
ATOM 5982 C CA . THR A 1 751 ? 14.876 5.435 -49.612 1.00 58.09 751 THR A CA 1
ATOM 5983 C C . THR A 1 751 ? 13.749 6.325 -49.093 1.00 58.09 751 THR A C 1
ATOM 5985 O O . THR A 1 751 ? 12.752 5.804 -48.602 1.00 58.09 751 THR A O 1
ATOM 5988 N N . GLN A 1 752 ? 13.835 7.645 -49.292 1.00 60.56 752 GLN A N 1
ATOM 5989 C CA . GLN A 1 752 ? 12.743 8.573 -48.978 1.00 60.56 752 GLN A CA 1
ATOM 5990 C C . GLN A 1 752 ? 11.465 8.261 -49.775 1.00 60.56 752 GLN A C 1
ATOM 5992 O O . GLN A 1 752 ? 10.396 8.148 -49.182 1.00 60.56 752 GLN A O 1
ATOM 5997 N N . HIS A 1 753 ? 11.565 8.031 -51.091 1.00 65.00 753 HIS A N 1
ATOM 5998 C CA . HIS A 1 753 ? 10.404 7.670 -51.919 1.00 65.00 753 HIS A CA 1
ATOM 5999 C C . HIS A 1 753 ? 9.752 6.339 -51.509 1.00 65.00 753 HIS A C 1
ATOM 6001 O O . HIS A 1 753 ? 8.526 6.229 -51.498 1.00 65.00 753 HIS A O 1
ATOM 6007 N N . GLN A 1 754 ? 10.554 5.331 -51.145 1.00 63.94 754 GLN A N 1
ATOM 6008 C CA . GLN A 1 754 ? 10.036 4.052 -50.647 1.00 63.94 754 GLN A CA 1
ATOM 6009 C C . GLN A 1 754 ? 9.313 4.206 -49.300 1.00 63.94 754 GLN A C 1
ATOM 6011 O O . GLN A 1 754 ? 8.275 3.581 -49.086 1.00 63.94 754 GLN A O 1
ATOM 6016 N N . MET A 1 755 ? 9.822 5.061 -48.410 1.00 61.56 755 MET A N 1
ATOM 6017 C CA . MET A 1 755 ? 9.215 5.320 -47.100 1.00 61.56 755 MET A CA 1
ATOM 6018 C C . MET A 1 755 ? 7.927 6.143 -47.199 1.00 61.56 755 MET A C 1
ATOM 6020 O O . MET A 1 755 ? 6.966 5.835 -46.497 1.00 61.56 755 MET A O 1
ATOM 6024 N N . LEU A 1 756 ? 7.863 7.110 -48.119 1.00 67.75 756 LEU A N 1
ATOM 6025 C CA . LEU A 1 756 ? 6.641 7.864 -48.409 1.00 67.75 756 LEU A CA 1
ATOM 6026 C C . LEU A 1 756 ? 5.521 6.934 -48.909 1.00 67.75 756 LEU A C 1
ATOM 6028 O O . LEU A 1 756 ? 4.400 6.973 -48.411 1.00 67.75 756 LEU A O 1
ATOM 6032 N N . HIS A 1 757 ? 5.850 6.009 -49.816 1.00 70.75 757 HIS A N 1
ATOM 6033 C CA . HIS A 1 757 ? 4.900 5.004 -50.298 1.00 70.75 757 HIS A CA 1
ATOM 6034 C C . HIS A 1 757 ? 4.407 4.066 -49.177 1.00 70.75 757 HIS A C 1
ATOM 6036 O O . HIS A 1 757 ? 3.233 3.695 -49.141 1.00 70.75 757 HIS A O 1
ATOM 6042 N N . LEU A 1 758 ? 5.278 3.681 -48.234 1.00 67.88 758 LEU A N 1
ATOM 6043 C CA . LEU A 1 758 ? 4.890 2.883 -47.063 1.00 67.88 758 LEU A CA 1
ATOM 6044 C C . LEU A 1 758 ? 3.953 3.653 -46.121 1.00 67.88 758 LEU A C 1
ATOM 6046 O O . LEU A 1 758 ? 2.992 3.075 -45.610 1.00 67.88 758 LEU A O 1
ATOM 6050 N N . TYR A 1 759 ? 4.206 4.947 -45.917 1.00 72.75 759 TYR A N 1
ATOM 6051 C CA . TYR A 1 759 ? 3.355 5.829 -45.120 1.00 72.75 759 TYR A CA 1
ATOM 6052 C C . TYR A 1 759 ? 1.962 6.014 -45.742 1.00 72.75 759 TYR A C 1
ATOM 6054 O O . TYR A 1 759 ? 0.947 5.858 -45.051 1.00 72.75 759 TYR A O 1
ATOM 6062 N N . ASP A 1 760 ? 1.896 6.274 -47.049 1.00 77.19 760 ASP A N 1
ATOM 6063 C CA . ASP A 1 760 ? 0.633 6.417 -47.778 1.00 77.19 760 ASP A CA 1
ATOM 6064 C C . ASP A 1 760 ? -0.175 5.117 -47.746 1.00 77.19 760 ASP A C 1
ATOM 6066 O O . ASP A 1 760 ? -1.372 5.131 -47.451 1.00 77.19 760 ASP A O 1
ATOM 6070 N N . ASN A 1 761 ? 0.485 3.974 -47.958 1.00 79.62 761 ASN A N 1
ATOM 6071 C CA . ASN A 1 761 ? -0.153 2.662 -47.888 1.00 79.62 761 ASN A CA 1
ATOM 6072 C C . ASN A 1 761 ? -0.700 2.366 -46.479 1.00 79.62 761 ASN A C 1
ATOM 6074 O O . ASN A 1 761 ? -1.834 1.906 -46.328 1.00 79.62 761 ASN A O 1
ATOM 6078 N N . LEU A 1 762 ? 0.056 2.687 -45.423 1.00 79.50 762 LEU A N 1
ATOM 6079 C CA . LEU A 1 762 ? -0.421 2.552 -44.045 1.00 79.50 762 LEU A CA 1
ATOM 6080 C C . LEU A 1 762 ? -1.672 3.405 -43.801 1.00 79.50 762 LEU A C 1
ATOM 6082 O O . LEU A 1 762 ? -2.666 2.908 -43.270 1.00 79.50 762 LEU A O 1
ATOM 6086 N N . THR A 1 763 ? -1.644 4.670 -44.215 1.00 80.38 763 THR A N 1
ATOM 6087 C CA . THR A 1 763 ? -2.758 5.608 -44.024 1.00 80.38 763 THR A CA 1
ATOM 6088 C C . THR A 1 763 ? -4.001 5.164 -44.799 1.00 80.38 763 THR A C 1
ATOM 6090 O O . THR A 1 763 ? -5.106 5.173 -44.249 1.00 80.38 763 THR A O 1
ATOM 6093 N N . GLN A 1 764 ? -3.833 4.680 -46.033 1.00 82.88 764 GLN A N 1
ATOM 6094 C CA . GLN A 1 764 ? -4.914 4.091 -46.828 1.00 82.88 764 GLN A CA 1
ATOM 6095 C C . GLN A 1 764 ? -5.467 2.810 -46.196 1.00 82.88 764 GLN A C 1
ATOM 6097 O O . GLN A 1 764 ? -6.682 2.626 -46.154 1.00 82.88 764 GLN A O 1
ATOM 6102 N N . THR A 1 765 ? -4.607 1.947 -45.651 1.00 82.88 765 THR A N 1
ATOM 6103 C CA . THR A 1 765 ? -5.025 0.711 -44.971 1.00 82.88 765 THR A CA 1
ATOM 6104 C C . THR A 1 765 ? -5.832 1.020 -43.707 1.00 82.88 765 THR A C 1
ATOM 6106 O O . THR A 1 765 ? -6.862 0.384 -43.465 1.00 82.88 765 THR A O 1
ATOM 6109 N N . ILE A 1 766 ? -5.415 2.023 -42.923 1.00 84.25 766 ILE A N 1
ATOM 6110 C CA . ILE A 1 766 ? -6.164 2.512 -41.756 1.00 84.25 766 ILE A CA 1
ATOM 6111 C C . ILE A 1 766 ? -7.525 3.056 -42.198 1.00 84.25 766 ILE A C 1
ATOM 6113 O O . ILE A 1 766 ? -8.548 2.618 -41.676 1.00 84.25 766 ILE A O 1
ATOM 6117 N N . ALA A 1 767 ? -7.560 3.953 -43.188 1.00 81.94 767 ALA A N 1
ATOM 6118 C CA . ALA A 1 767 ? -8.802 4.542 -43.689 1.00 81.94 767 ALA A CA 1
ATOM 6119 C C . ALA A 1 767 ? -9.767 3.486 -44.260 1.00 81.94 767 ALA A C 1
ATOM 6121 O O . ALA A 1 767 ? -10.968 3.529 -43.985 1.00 81.94 767 ALA A O 1
ATOM 6122 N N . GLY A 1 768 ? -9.244 2.511 -45.008 1.00 82.94 768 GLY A N 1
ATOM 6123 C CA . GLY A 1 768 ? -10.007 1.388 -45.548 1.00 82.94 768 GLY A CA 1
ATOM 6124 C C . GLY A 1 768 ? -10.607 0.511 -44.450 1.00 82.94 768 GLY A C 1
ATOM 6125 O O . GLY A 1 768 ? -11.803 0.235 -44.485 1.00 82.94 768 GLY A O 1
ATOM 6126 N N . SER A 1 769 ? -9.813 0.159 -43.436 1.00 81.81 769 SER A N 1
ATOM 6127 C CA . SER A 1 769 ? -10.270 -0.650 -42.294 1.00 81.81 769 SER A CA 1
ATOM 6128 C C . SER A 1 769 ? -11.318 0.087 -41.450 1.00 81.81 769 SER A C 1
ATOM 6130 O O . SER A 1 769 ? -12.315 -0.509 -41.047 1.00 81.81 769 SER A O 1
ATOM 6132 N N . CYS A 1 770 ? -11.145 1.399 -41.232 1.00 80.88 770 CYS A N 1
ATOM 6133 C CA . CYS A 1 770 ? -12.155 2.250 -40.596 1.00 80.88 770 CYS A CA 1
ATOM 6134 C C . CYS A 1 770 ? -13.474 2.226 -41.378 1.00 80.88 770 CYS A C 1
ATOM 6136 O O . CYS A 1 770 ? -14.541 2.029 -40.800 1.00 80.88 770 CYS A O 1
ATOM 6138 N N . ARG A 1 771 ? -13.409 2.432 -42.701 1.00 81.38 771 ARG A N 1
ATOM 6139 C CA . ARG A 1 771 ? -14.593 2.444 -43.569 1.00 81.38 771 ARG A CA 1
ATOM 6140 C C . ARG A 1 771 ? -15.317 1.102 -43.536 1.00 81.38 771 ARG A C 1
ATOM 6142 O O . ARG A 1 771 ? -16.537 1.094 -43.425 1.00 81.38 771 ARG A O 1
ATOM 6149 N N . GLU A 1 772 ? -14.583 -0.003 -43.628 1.00 81.75 772 GLU A N 1
ATOM 6150 C CA . GLU A 1 772 ? -15.137 -1.360 -43.583 1.00 81.75 772 GLU A CA 1
ATOM 6151 C C . GLU A 1 772 ? -15.912 -1.594 -42.279 1.00 81.75 772 GLU A C 1
ATOM 6153 O O . GLU A 1 772 ? -17.077 -1.981 -42.331 1.00 81.75 772 GLU A O 1
ATOM 6158 N N . TYR A 1 773 ? -15.328 -1.222 -41.136 1.00 80.69 773 TYR A N 1
ATOM 6159 C CA . TYR A 1 773 ? -15.973 -1.330 -39.826 1.00 80.69 773 TYR A CA 1
ATOM 6160 C C . TYR A 1 773 ? -17.291 -0.538 -39.726 1.00 80.69 773 TYR A C 1
ATOM 6162 O O . TYR A 1 773 ? -18.318 -1.075 -39.302 1.00 80.69 773 TYR A O 1
ATOM 6170 N N . PHE A 1 774 ? -17.301 0.732 -40.150 1.00 77.75 774 PHE A N 1
ATOM 6171 C CA . PHE A 1 774 ? -18.519 1.552 -40.100 1.00 77.75 774 PHE A CA 1
ATOM 6172 C C . PHE A 1 774 ? -19.583 1.109 -41.113 1.00 77.75 774 PHE A C 1
ATOM 6174 O O . PHE A 1 774 ? -20.772 1.264 -40.849 1.00 77.75 774 PHE A O 1
ATOM 6181 N N . MET A 1 775 ? -19.183 0.517 -42.242 1.00 77.69 775 MET A N 1
ATOM 6182 C CA . MET A 1 775 ? -20.117 -0.061 -43.216 1.00 77.69 775 MET A CA 1
ATOM 6183 C C . MET A 1 775 ? -20.746 -1.366 -42.709 1.00 77.69 775 MET A C 1
ATOM 6185 O O . MET A 1 775 ? -21.907 -1.637 -43.010 1.00 77.69 775 MET A O 1
ATOM 6189 N N . THR A 1 776 ? -20.019 -2.161 -41.914 1.00 69.38 776 THR A N 1
ATOM 6190 C CA . THR A 1 776 ? -20.567 -3.362 -41.260 1.00 69.38 776 THR A CA 1
ATOM 6191 C C . THR A 1 776 ? -21.525 -3.048 -40.107 1.00 69.38 776 THR A C 1
ATOM 6193 O O . THR A 1 776 ? -22.459 -3.809 -39.896 1.00 69.38 776 THR A O 1
ATOM 6196 N N . MET A 1 777 ? -21.356 -1.905 -39.432 1.00 60.34 777 MET A N 1
ATOM 6197 C CA . MET A 1 777 ? -22.220 -1.397 -38.347 1.00 60.34 777 MET A CA 1
ATOM 6198 C C . MET A 1 777 ? -23.516 -0.713 -38.834 1.00 60.34 777 MET A C 1
ATOM 6200 O O . MET A 1 777 ? -24.251 -0.140 -38.029 1.00 60.34 777 MET A O 1
ATOM 6204 N N . SER A 1 778 ? -23.795 -0.703 -40.144 1.00 51.50 778 SER A N 1
ATOM 6205 C CA . SER A 1 778 ? -24.981 -0.027 -40.684 1.00 51.50 778 SER A CA 1
ATOM 6206 C C . SER A 1 778 ? -26.274 -0.603 -40.069 1.00 51.50 778 SER A C 1
ATOM 6208 O O . SER A 1 778 ? -26.450 -1.827 -40.076 1.00 51.50 778 SER A O 1
ATOM 6210 N N . PRO A 1 779 ? -27.192 0.244 -39.556 1.00 51.41 779 PRO A N 1
ATOM 6211 C CA . PRO A 1 779 ? -28.337 -0.170 -38.733 1.00 51.41 779 PRO A CA 1
ATOM 6212 C C . PRO A 1 779 ? -29.305 -1.148 -39.415 1.00 51.41 779 PRO A C 1
ATOM 6214 O O . PRO A 1 779 ? -30.060 -1.836 -38.730 1.00 51.41 779 PRO A O 1
ATOM 6217 N N . ASP A 1 780 ? -29.252 -1.266 -40.740 1.00 50.09 780 ASP A N 1
ATOM 6218 C CA . ASP A 1 780 ? -30.124 -2.149 -41.518 1.00 50.09 780 ASP A CA 1
ATOM 6219 C C . ASP A 1 780 ? -29.820 -3.650 -41.339 1.00 50.09 780 ASP A C 1
ATOM 6221 O O . ASP A 1 780 ? -30.611 -4.481 -41.783 1.00 50.09 780 ASP A O 1
ATOM 6225 N N . LYS A 1 781 ? -28.698 -4.030 -40.703 1.00 48.50 781 LYS A N 1
ATOM 6226 C CA . LYS A 1 781 ? -28.279 -5.443 -40.588 1.00 48.50 781 LYS A CA 1
ATOM 6227 C C . LYS A 1 781 ? -28.361 -6.070 -39.194 1.00 48.50 781 LYS A C 1
ATOM 6229 O O . LYS A 1 781 ? -28.398 -7.294 -39.124 1.00 48.50 781 LYS A O 1
ATOM 6234 N N . GLU A 1 782 ? -28.438 -5.294 -38.111 1.00 44.22 782 GLU A N 1
ATOM 6235 C CA . GLU A 1 782 ? -28.397 -5.851 -36.739 1.00 44.22 782 GLU A CA 1
ATOM 6236 C C . GLU A 1 782 ? -29.698 -5.731 -35.933 1.00 44.22 782 GLU A C 1
ATOM 6238 O O . GLU A 1 782 ? -29.741 -6.161 -34.784 1.00 44.22 782 GLU A O 1
ATOM 6243 N N . GLY A 1 783 ? -30.791 -5.190 -36.487 1.00 41.78 783 GLY A N 1
ATOM 6244 C CA . GLY A 1 783 ? -32.075 -5.156 -35.765 1.00 41.78 783 GLY A CA 1
ATOM 6245 C C . GLY A 1 783 ? -32.004 -4.442 -34.404 1.00 41.78 783 GLY A C 1
ATOM 6246 O O . GLY A 1 783 ? -32.806 -4.720 -33.510 1.00 41.78 783 GLY A O 1
ATOM 6247 N N . LEU A 1 784 ? -31.043 -3.529 -34.231 1.00 38.19 784 LEU A N 1
ATOM 6248 C CA . LEU A 1 784 ? -30.890 -2.721 -33.028 1.00 38.19 784 LEU A CA 1
ATOM 6249 C C . LEU A 1 784 ? -32.087 -1.775 -32.920 1.00 38.19 784 LEU A C 1
ATOM 6251 O O . LEU A 1 784 ? -32.156 -0.740 -33.584 1.00 38.19 784 LEU A O 1
ATOM 6255 N N . GLN A 1 785 ? -33.053 -2.138 -32.073 1.00 36.34 785 GLN A N 1
ATOM 6256 C CA . GLN A 1 785 ? -34.117 -1.216 -31.700 1.00 36.34 785 GLN A CA 1
ATOM 6257 C C . GLN A 1 785 ? -33.494 0.030 -31.054 1.00 36.34 785 GLN A C 1
ATOM 6259 O O . GLN A 1 785 ? -32.620 -0.105 -30.191 1.00 36.34 785 GLN A O 1
ATOM 6264 N N . PRO A 1 786 ? -33.949 1.244 -31.412 1.00 35.31 786 PRO A N 1
ATOM 6265 C CA . PRO A 1 786 ? -33.521 2.446 -30.720 1.00 35.31 786 PRO A CA 1
ATOM 6266 C C . PRO A 1 786 ? -33.821 2.276 -29.231 1.00 35.31 786 PRO A C 1
ATOM 6268 O O . PRO A 1 786 ? -34.948 1.946 -28.853 1.00 35.31 786 PRO A O 1
ATOM 6271 N N . ILE A 1 787 ? -32.803 2.476 -28.389 1.00 35.53 787 ILE A N 1
ATOM 6272 C CA . ILE A 1 787 ? -32.921 2.418 -26.931 1.00 35.53 787 ILE A CA 1
ATOM 6273 C C . ILE A 1 787 ? -34.023 3.400 -26.521 1.00 35.53 787 ILE A C 1
ATOM 6275 O O . ILE A 1 787 ? -33.812 4.612 -26.455 1.00 35.53 787 ILE A O 1
ATOM 6279 N N . LYS A 1 788 ? -35.225 2.883 -26.247 1.00 33.97 788 LYS A N 1
ATOM 6280 C CA . LYS A 1 788 ? -36.278 3.643 -25.581 1.00 33.97 788 LYS A CA 1
ATOM 6281 C C . LYS A 1 788 ? -35.806 3.856 -24.153 1.00 33.97 788 LYS A C 1
ATOM 6283 O O . LYS A 1 788 ? -35.972 2.987 -23.301 1.00 33.97 788 LYS A O 1
ATOM 6288 N N . VAL A 1 789 ? -35.188 5.005 -23.900 1.00 33.22 789 VAL A N 1
ATOM 6289 C CA . VAL A 1 789 ? -34.912 5.478 -22.544 1.00 33.22 789 VAL A CA 1
ATOM 6290 C C . VAL A 1 789 ? -36.248 5.480 -21.800 1.00 33.22 789 VAL A C 1
ATOM 6292 O O . VAL A 1 789 ? -37.159 6.241 -22.132 1.00 33.22 789 VAL A O 1
ATOM 6295 N N . GLY A 1 790 ? -36.401 4.558 -20.848 1.00 31.84 790 GLY A N 1
ATOM 6296 C CA . GLY A 1 790 ? -37.591 4.479 -20.013 1.00 31.84 790 GLY A CA 1
ATOM 6297 C C . GLY A 1 790 ? -37.800 5.816 -19.306 1.00 31.84 790 GLY A C 1
ATOM 6298 O O . GLY A 1 790 ? -36.859 6.383 -18.752 1.00 31.84 790 GLY A O 1
ATOM 6299 N N . LYS A 1 791 ? -39.039 6.314 -19.309 1.00 36.47 791 LYS A N 1
ATOM 6300 C CA . LYS A 1 791 ? -39.446 7.615 -18.744 1.00 36.47 791 LYS A CA 1
ATOM 6301 C C . LYS A 1 791 ? -39.118 7.816 -17.244 1.00 36.47 791 LYS A C 1
ATOM 6303 O O . LYS A 1 791 ? -39.417 8.877 -16.714 1.00 36.47 791 LYS A O 1
ATOM 6308 N N . GLY A 1 792 ? -38.511 6.840 -16.563 1.00 35.06 792 GLY A N 1
ATOM 6309 C CA . GLY A 1 792 ? -38.159 6.884 -15.138 1.00 35.06 792 GLY A CA 1
ATOM 6310 C C . GLY A 1 792 ? -36.764 7.430 -14.795 1.00 35.06 792 GLY A C 1
ATOM 6311 O O . GLY A 1 792 ? -36.478 7.599 -13.617 1.00 35.06 792 GLY A O 1
ATOM 6312 N N . PHE A 1 793 ? -35.901 7.721 -15.776 1.00 27.91 793 PHE A N 1
ATOM 6313 C CA . PHE A 1 793 ? -34.550 8.275 -15.550 1.00 27.91 793 PHE A CA 1
ATOM 6314 C C . PHE A 1 793 ? -34.434 9.740 -16.004 1.00 27.91 793 PHE A C 1
ATOM 6316 O O . PHE A 1 793 ? -33.513 10.121 -16.723 1.00 27.91 793 PHE A O 1
ATOM 6323 N N . GLN A 1 794 ? -35.376 10.590 -15.592 1.00 29.64 794 GLN A N 1
ATOM 6324 C CA . GLN A 1 794 ? -35.140 12.032 -15.629 1.00 29.64 794 GLN A CA 1
ATOM 6325 C C . GLN A 1 794 ? -34.428 12.436 -14.338 1.00 29.64 794 GLN A C 1
ATOM 6327 O O . GLN A 1 794 ? -35.032 12.461 -13.269 1.00 29.64 794 GLN A O 1
ATOM 6332 N N . LEU A 1 795 ? -33.128 12.728 -14.449 1.00 28.34 795 LEU A N 1
ATOM 6333 C CA . LEU A 1 795 ? -32.405 13.488 -13.432 1.00 28.34 795 LEU A CA 1
ATOM 6334 C C . LEU A 1 795 ? -33.159 14.809 -13.235 1.00 28.34 795 LEU A C 1
ATOM 6336 O O . LEU A 1 795 ? -33.333 15.569 -14.191 1.00 28.34 795 LEU A O 1
ATOM 6340 N N . SER A 1 796 ? -33.655 15.048 -12.021 1.00 32.81 796 SER A N 1
ATOM 6341 C CA . SER A 1 796 ? -34.226 16.339 -11.643 1.00 32.81 796 SER A CA 1
ATOM 6342 C C . SER A 1 796 ? -33.156 17.410 -11.838 1.00 32.81 796 SER A C 1
ATOM 6344 O O . SER A 1 796 ? -32.064 17.278 -11.283 1.00 32.81 796 SER A O 1
ATOM 6346 N N . ARG A 1 797 ? -33.463 18.407 -12.672 1.00 31.14 797 ARG A N 1
ATOM 6347 C CA . ARG A 1 797 ? -32.621 19.590 -12.878 1.00 31.14 797 ARG A CA 1
ATOM 6348 C C . ARG A 1 797 ? -32.421 20.378 -11.596 1.00 31.14 797 ARG A C 1
ATOM 6350 O O . ARG A 1 797 ? -33.392 20.442 -10.808 1.00 31.14 797 ARG A O 1
#

Secondary structure (DSSP, 8-state):
-HHHHHHHHTTS--HHHHHHHHHHHTSS-TTS-HHHHHHHTTSSSSS-SS-------------------TT-S---EEPPPPPP---TT--TTSS--HHHHHHHH-----SGGGHHHHHHHHHHHH-SSHHHHHHHHHHHHHHHHHHHIIIIIEEEE----PPPPTT--TTHHHHHHHTTS-EEEE--THHHHHHHHHHHTS-HHHHHHHHHHHHHHHHHHHHHHHHSGGG--EEE-HHHHHHHHHHHHHTT-HHHHHHHHHHHHHHHHHHHHHHHHTT--S-TTHHHHHHHHHHHHHHHHTHHHHHH-TTHHHHHHHHHHHHHHHHH--STT----HHHHHHHHHHHHHHHHHHHH-GGGGGSS-HHHHHTTSPP-SPPSS------SSSHHHHHHHHHHTTT-SSPPHHHHHHHHHHTTSTTHHHHHHHHHHHHHHHHTT-HHHHHHHHHHHHHHHHHS--HHHHHHHHHHHTT-TT--S--S-TT-TTS---HHHHHHHHHHHHHHHHTTSS-HHHHHHHHIIIIIHHHHS-PPPPPHHHHHHHHHHHHHHHHHHHHHHHTSS-SSEESTTTSPPPPSS--HHHHHHHTGGGTTSTTTHHHHHHHHHHHHS-----SHHHHHHHTGGGSHHIIIIIHHHHHHHHHHHHT-HHHHHHHHHHHHTT-GGGGTTSSSHHHHHHHHHHHSS-GGGHHHHHHHHHHHHH-HHHHHHHHHHT--TTTHHHHHHHHHHHHHHHHHHHHH--SHHHHHHHHHHHHHHHHHHHHHHHHHHHHT-TTTT--------TT-----

Radius of gyration: 30.07 Å; chains: 1; bounding box: 83×66×96 Å